Protein 4H0P (pdb70)

B-factor: mean 27.11, std 13.25, range [6.67, 84.44]

Organism: Cryptococcus neoformans (strain H99 / ATCC 208821 / CBS 10515 / FGSC 9487) (NCBI:txid235443)

InterPro domains:
  IPR000890 Aliphatic acid kinase, short-chain [PF00871] (8-421)
  IPR000890 Aliphatic acid kinase, short-chain [PR00471] (8-19)
  IPR000890 Aliphatic acid kinase, short-chain [PR00471] (186-199)
  IPR000890 Aliphatic acid kinase, short-chain [PR00471] (216-237)
  IPR000890 Aliphatic acid kinase, short-chain [PR00471] (409-421)
  IPR000890 Aliphatic acid kinase, short-chain [PTHR21060] (6-427)
  IPR004372 Acetate/propionate kinase [MF_00020] (1-430)
  IPR004372 Acetate/propionate kinase [PIRSF000722] (7-425)
  IPR004372 Acetate/propionate kinase [TIGR00016] (6-421)
  IPR023865 Aliphatic acid kinase, short-chain, conserved site [PS01075] (8-19)
  IPR043129 ATPase, nucleotide binding domain [SSF53067] (7-208)
  IPR043129 ATPase, nucleotide binding domain [SSF53067] (170-424)

Radius of gyration: 29.49 Å; Cα contacts (8 Å, |Δi|>4): 1928; chains: 2; bounding box: 57×100×60 Å

Nearest PDB structures (foldseek):
  4h0p-assembly1_B  TM=9.689E-01  e=1.196E-86  Cryptococcus neoformans
  6ioy-assembly1_A  TM=8.327E-01  e=3.813E-40  Porphyromonas gingivalis ATCC 33277
  3slc-assembly2_D  TM=8.704E-01  e=3.019E-38  Salmonella enterica subsp. enterica serovar Typhimurium
  7fj8-assembly1_B  TM=8.764E-01  e=8.409E-36  Klebsiella pneumoniae
  3slc-assembly2_C  TM=8.481E-01  e=1.832E-35  Salmonella enterica subsp. enterica serovar Typhimurium

Foldseek 3Di:
DAWEKEWEDDQFKIWIWIADPPVRHTFWIWMWGQQCFPPAFTKIWIGGPDPRWDIDMDTHGHNNPDDLLCVLVVNVCCDPVVDDDDLQRYQEYEFEQADQALDLFKAKDAPPDVPSLVSLVLRCQQDVVRGVSSSSNVVSSCVNRVRHIYIYGYQLNLQSPADCVAWDDPDDDDPDDGPHDFTFRAGNNLQLLQQLCQLCVVVVHDSQLAFEKEWAAAQQTKIFGAHSNGTHHMQGGSHSQAAAFGLQAAHDDPPCVLCVVDPQQQAFPPPDDDTDGVVVCNRRHHHGLCVQQVGRDLVVLVVLCPVVVDPPVNNVSSVVNLVSRLVSVLVVVVVNCCVRCVPDPLQSHPAYEFEHPCSQPVLVSVVVSQVVCVVVQWAFQNDQSPDPPDDQWGWGTDPRGSGTYIYHYGDSNSSSSVSVCVVVCVPDDDD/DAKEKEWEDDQAKIWIWIADPPVRHTFKIWMWGQLQPDPAFTKTWIGTDPPFADTDIDTDGHNNPDDLLVRLLVVVVVQCPTPRDHLQRHAEYEYEFEDLALDLFWAKDAPPDCVRVVSLVLRCQVPVVRGVSRVSSVVSSCVSRNRHIYIYGYQQNLQNPADCVAWDDPDDDDPDDGPHDFTFRAGPNLQLLQQLVQLCVVVVHDSQLAFEWEWADDQQTKIFTAHSNGTHHIQGHSHSLAAFFGLAAAHDDPPCVVCVVDPQQQAFPPDDPGGDGVVCCNRRHHHACCPQQVGRDLVVLVVLCPVVVDPPVNNVSSVVSLVSRLVRSLVVVVVNVCVRVVPDPLQSHPAYEFEHPCSLPVLVSVVVSQVVCVVVQWAFDSCQSPDPVDDQKGWGTDPRGSGTYIYGYGDSSVSSVVSVCVVVVTDDDD

Secondary structure (DSSP, 8-state):
-EEEEEEEE-SS-EEEEEEEETTTEEEEEEEEE--S-SSSEEEEEEEE-SSS---EEEEEEEGGGS-GGGHHHHHHHHHHTTSS--GGGEEEEEEEES--TT-SS-EEE-TT-HHHHHHHHHHHHHSHHHHHHHHHHHHHHHHH-TT-EEEEEETTGGGTT--HHHHB---PPPSS--SS-SB-----HHHHHHHHHHHHHHTTS-GGG--EEEEE-SSS-EEEEEETTEEEEES--SSTTSSS--SS---S--TTHHHHHSTTTTSB---SSS--BHHHHHHHHSSHHHHHHS-S-HHHHHHTTSTTSS-HHHHHHHHHHHHHHHHHHHHHHHHHHHHHHTTS-GGGS-EEEEEHHHHHH-HHHHHHHHHHTGGGT--B-HHHHHS----SEEE-B-TT-SS-EEEE---HHHHHHHHHHHHTTTT----/--EEEEEEE-SS-EEEEEEETTTTEEEEEEEEE-TT-SSSEEEEEEEEPTTS---EEEEEEEGGGS-GGGHHHHHHHHHHTSTT--GGGEEEEEEEES--TT-SS-EEE-TT-HHHHHHHHHHHHHSHHHHHHHHHHHHHHHHH-TT-EEEEEETTGGGGG--HHHHB---PPPSS--SS-SB-----HHHHHHHHHHHHHHHTS-GGG--EEEEE-SSS-EEEEEETTEEEEES--SSTTSSS--SS---S--TTHHHHHSTTTTSB---TTS--BHHHHHHHHSSHHHHHHS-S-HHHHHHTTSGGGS-HHHHHHHHHHHHHHHHHHHHHHHHHHHHHHTTS-GGGS-EEEEEHHHHHH-HHHHHHHHHHTGGGT--B-HHHHH-----SEEE-B-TT-SS-EEEE---HHHHHHHHHHHHHT-----

Solvent-accessible surface area: 35001 Å² total; per-residue (Å²): 100,75,17,0,0,0,1,18,20,30,60,69,29,1,90,2,31,0,13,21,13,95,72,29,83,41,11,0,50,4,17,1,41,40,14,83,20,80,102,96,94,0,85,0,79,4,67,17,67,167,65,66,24,179,86,31,119,59,113,17,68,92,3,69,145,29,177,30,41,48,2,1,37,42,1,0,62,5,0,28,121,55,32,101,2,132,58,117,33,5,95,25,0,0,3,42,1,28,0,0,1,83,43,92,150,13,34,114,0,42,117,53,112,110,145,6,47,125,32,0,48,97,3,13,133,14,5,17,25,36,0,29,73,5,5,41,1,0,87,9,0,14,116,26,2,47,145,4,23,0,1,0,3,0,0,2,26,31,1,65,76,6,39,61,59,12,54,16,18,4,19,27,117,46,76,68,166,49,64,10,69,22,12,27,4,0,2,18,2,3,0,0,13,6,0,5,35,31,0,2,110,84,48,182,61,68,40,81,95,0,15,0,0,0,0,15,1,10,87,11,0,0,0,0,0,0,43,75,6,107,0,44,2,0,2,1,0,0,6,6,0,13,5,0,3,0,1,36,43,5,0,41,2,0,1,0,0,0,32,41,6,10,121,90,0,26,51,72,21,140,72,74,98,38,96,7,9,73,0,28,26,21,0,10,75,49,0,0,1,84,32,20,12,59,28,68,88,5,39,78,1,41,102,10,49,63,86,90,124,32,59,147,122,55,21,102,75,2,96,54,0,16,30,2,0,20,14,42,0,30,22,29,0,3,13,0,0,6,35,0,7,35,109,26,78,22,133,58,5,5,0,0,0,0,0,6,38,21,0,64,161,2,22,78,0,9,83,30,0,0,96,75,3,62,72,16,13,7,71,8,38,57,129,20,2,97,48,152,67,64,54,52,20,31,54,0,7,107,190,51,15,126,0,70,0,10,13,0,90,37,63,20,18,16,42,0,3,119,44,0,66,117,48,31,25,63,102,115,166,162,236,97,79,20,0,2,0,5,10,5,14,52,42,26,0,72,4,35,0,16,18,16,59,58,49,93,46,7,0,50,4,27,0,44,49,9,63,24,74,115,95,106,0,75,0,77,0,45,19,73,175,58,64,32,177,72,40,96,68,104,24,73,63,8,73,144,33,174,46,26,32,0,5,56,45,4,5,69,22,0,36,105,14,126,87,3,126,85,117,33,3,72,47,1,0,2,29,1,9,1,0,0,84,52,98,133,8,18,116,0,39,117,73,108,130,157,6,51,90,47,1,60,88,5,13,129,18,2,18,17,11,0,38,46,3,4,53,4,0,90,21,0,17,120,29,6,62,169,5,24,0,0,0,2,0,1,2,27,33,1,74,78,5,36,62,61,7,50,18,16,4,17,26,111,48,72,70,175,52,73,11,65,23,12,26,6,0,1,17,1,3,0,0,9,7,0,5,42,21,0,3,102,87,56,183,70,80,45,70,90,0,15,0,0,0,0,15,0,10,62,12,0,0,0,0,0,0,43,71,7,94,0,44,1,0,2,0,0,0,1,7,0,15,5,0,6,0,6,38,45,5,0,42,2,0,1,2,0,0,27,39,5,11,109,94,0,31,56,72,21,120,105,73,123,57,117,5,15,61,0,20,34,20,0,10,78,50,0,0,1,96,33,23,12,59,32,56,66,6,42,93,1,31,99,28,53,66,82,95,129,35,62,148,113,61,22,96,77,3,99,52,0,16,29,3,0,21,16,44,0,14,18,31,0,0,18,2,0,14,48,1,6,31,121,27,83,27,133,54,9,11,0,0,0,0,0,7,43,24,0,60,171,3,12,76,1,4,95,30,0,2,155,74,0,60,70,20,26,9,89,26,34,90,152,28,3,89,33,146,111,55,49,51,21,42,55,0,10,86,177,54,11,129,0,97,0,9,8,0,81,34,54,25,16,20,47,0,4,93,35,0,81,127,43,34,58,27,101,104,157,235

CATH classification: 3.30.420.40 (+1 more: 3.30.420.40)

Sequence (861 aa):
AEYLLAINCGSSSIKGKLFAIPSFELLANLAVTNISSSDERVKIKTTWEEGKGKDSEEEADYGDKIRYASLVPILLDHLTNSTHVKKEEIKYVCHRVVHGGMHDKGIRVVKGHEEGLMEMDKLSEFAPLHNHRAVLAVKSCIDALPHHTSLLLFDTIFHRTIAPEVYTYALPPPDTELTMPLRKYGFHGLSYASIVQSLAEHLKKPSDQINVVVAHLGSGSSSCCIKNGKSIDTSMGLTPLEGLLGGTRSGTIDPTAIFHHTEDAASDANVGDFTVSKAEIILNKNSGFKALAGTTNFGHIIQNLDPSKCSEEDHEKAKLTYAVFLDRLLNFVAQYLFKLLSEVPIESIDGLVFSGGIGEKGAELRRDVLKKLAWLGAEVDEEANNSNSGGAVKCITKEGSKLKGWVVETDEEGWMARMAKEEFGFLEHHHAEYLLAINCGSSSIKGKLFAIPSFELLANLAVTNISSSDERVKIKTTWEEGKGKDSEEEADYGDKIRYASLVPILLDHLTNSTHVKKEEIKYVCHRVVHGGMHDKGIRVVKGHEEGLMEMDKLSEFAPLHNHRAVLAVKSCIDALPHHTSLLLFDTIFHRTIAPEVYTYALPPPDTELTMPLRKYGFHGLSYASIVQSLAEHLKKPSDQINVVVAHLGSGSSSCCIKNGKSIDTSMGLTPLEGLLGGTRSGTIDPTAIFHHTEDAASDANVGDFTVSKAEIILNKNSGFKALAGTTNFGHIIQNLDPSKCSEEDHEKAKLTYAVFLDRLLNFVAQYLFKLLSEVPIESIDGLVFSGGIGEKGAELRRDVLKKLAWLGAEVDEEANNSNSGGAVKCITKEGSKLKGWVVETDEEGWMARMAKEEFGFLEHH

Structure (mmCIF, N/CA/C/O backbone):
data_4H0P
#
_entry.id   4H0P
#
_cell.length_a   51.370
_cell.length_b   107.613
_cell.length_c   79.108
_cell.angle_alpha   90.00
_cell.angle_beta   99.83
_cell.angle_gamma   90.00
#
_symmetry.space_group_name_H-M   'P 1 21 1'
#
loop_
_entity.id
_entity.type
_entity.pdbx_description
1 polymer 'acetate kinase'
2 water water
#
loop_
_atom_site.group_PDB
_atom_site.id
_atom_site.type_symbol
_atom_site.label_atom_id
_atom_site.label_alt_id
_atom_site.label_comp_id
_atom_site.label_asym_id
_atom_site.label_entity_id
_atom_site.label_seq_id
_atom_site.pdbx_PDB_ins_code
_atom_site.Cartn_x
_atom_site.Cartn_y
_atom_site.Cartn_z
_atom_site.occupancy
_atom_site.B_iso_or_equiv
_atom_site.auth_seq_id
_atom_site.auth_comp_id
_atom_site.auth_asym_id
_atom_site.auth_atom_id
_atom_site.pdbx_PDB_model_num
ATOM 1 N N . ALA A 1 5 ? 5.271 -21.996 22.082 1.00 47.52 5 ALA A N 1
ATOM 2 C CA . ALA A 1 5 ? 5.901 -20.843 22.734 1.00 48.39 5 ALA A CA 1
ATOM 3 C C . ALA A 1 5 ? 6.132 -19.704 21.747 1.00 43.38 5 ALA A C 1
ATOM 4 O O . ALA A 1 5 ? 6.765 -19.902 20.710 1.00 37.99 5 ALA A O 1
ATOM 6 N N . GLU A 1 6 ? 5.634 -18.514 22.085 1.00 43.86 6 GLU A N 1
ATOM 7 C CA . GLU A 1 6 ? 5.761 -17.340 21.219 1.00 31.83 6 GLU A CA 1
ATOM 8 C C . GLU A 1 6 ? 6.163 -16.095 22.018 1.00 29.03 6 GLU A C 1
ATOM 9 O O . GLU A 1 6 ? 5.692 -15.892 23.139 1.00 27.61 6 GLU A O 1
ATOM 15 N N . TYR A 1 7 ? 7.007 -15.249 21.432 1.00 28.92 7 TYR A N 1
ATOM 16 C CA . TYR A 1 7 ? 7.415 -14.029 22.127 1.00 24.31 7 TYR A CA 1
ATOM 17 C C . TYR A 1 7 ? 7.271 -12.772 21.271 1.00 26.21 7 TYR A C 1
ATOM 18 O O . TYR A 1 7 ? 7.262 -12.832 20.035 1.00 21.95 7 TYR A O 1
ATOM 27 N N . LEU A 1 8 ? 7.174 -11.640 21.962 1.00 21.58 8 LEU A N 1
ATOM 28 C CA . LEU A 1 8 ? 7.292 -10.325 21.339 1.00 23.86 8 LEU A CA 1
ATOM 29 C C . LEU A 1 8 ? 8.502 -9.638 21.950 1.00 16.90 8 LEU A C 1
ATOM 30 O O . LEU A 1 8 ? 8.631 -9.579 23.170 1.00 23.16 8 LEU A O 1
ATOM 35 N N . LEU A 1 9 ? 9.392 -9.140 21.099 1.00 14.16 9 LEU A N 1
ATOM 36 C CA . LEU A 1 9 ? 10.525 -8.356 21.559 1.00 20.23 9 LEU A CA 1
ATOM 37 C C . LEU A 1 9 ? 10.245 -6.885 21.259 1.00 21.55 9 LEU A C 1
ATOM 38 O O . LEU A 1 9 ? 9.908 -6.523 20.132 1.00 19.88 9 LEU A O 1
ATOM 43 N N . ALA A 1 10 ? 10.379 -6.027 22.255 1.00 19.86 10 ALA A N 1
ATOM 44 C CA . ALA A 1 10 ? 10.192 -4.588 22.014 1.00 17.57 10 ALA A CA 1
ATOM 45 C C . ALA A 1 10 ? 11.537 -3.920 22.257 1.00 25.94 10 ALA A C 1
ATOM 46 O O . ALA A 1 10 ? 12.070 -4.003 23.361 1.00 25.51 10 ALA A O 1
ATOM 48 N N . ILE A 1 11 ? 12.101 -3.278 21.239 1.00 18.77 11 ILE A N 1
ATOM 49 C CA . ILE A 1 11 ? 13.399 -2.646 21.416 1.00 21.66 11 ILE A CA 1
ATOM 50 C C . ILE A 1 11 ? 13.399 -1.147 21.156 1.00 20.27 11 ILE A C 1
ATOM 51 O O . ILE A 1 11 ? 12.581 -0.606 20.408 1.00 16.79 11 ILE A O 1
ATOM 56 N N . ASN A 1 12 ? 14.367 -0.497 21.777 1.00 19.73 12 ASN A N 1
ATOM 57 C CA . ASN A 1 12 ? 14.508 0.938 21.746 1.00 17.67 12 ASN A CA 1
ATOM 58 C C . ASN A 1 12 ? 15.986 1.224 21.490 1.00 18.45 12 ASN A C 1
ATOM 59 O O . ASN A 1 12 ? 16.801 1.185 22.413 1.00 23.43 12 ASN A O 1
ATOM 64 N N . CYS A 1 13 ? 16.335 1.503 20.242 1.00 18.16 13 CYS A N 1
ATOM 65 C CA . CYS A 1 13 ? 17.729 1.701 19.853 1.00 15.48 13 CYS A CA 1
ATOM 66 C C . CYS A 1 13 ? 18.205 3.148 19.989 1.00 30.01 13 CYS A C 1
ATOM 67 O O . CYS A 1 13 ? 17.805 4.016 19.206 1.00 28.03 13 CYS A O 1
ATOM 70 N N . GLY A 1 14 ? 19.071 3.399 20.971 1.00 24.00 14 GLY A N 1
ATOM 71 C CA . GLY A 1 14 ? 19.713 4.703 21.099 1.00 20.53 14 GLY A CA 1
ATOM 72 C C . GLY A 1 14 ? 21.161 4.694 20.623 1.00 32.17 14 GLY A C 1
ATOM 73 O O . GLY A 1 14 ? 21.701 3.653 20.214 1.00 31.08 14 GLY A O 1
ATOM 74 N N . SER A 1 15 ? 21.804 5.858 20.686 1.00 34.99 15 SER A N 1
ATOM 75 C CA . SER A 1 15 ? 23.196 5.975 20.270 1.00 33.29 15 SER A CA 1
ATOM 76 C C . SER A 1 15 ? 24.147 5.296 21.257 1.00 33.47 15 SER A C 1
ATOM 77 O O . SER A 1 15 ? 25.151 4.712 20.851 1.00 38.29 15 SER A O 1
ATOM 80 N N . SER A 1 16 ? 23.830 5.346 22.547 1.00 32.31 16 SER A N 1
ATOM 81 C CA . SER A 1 16 ? 24.730 4.765 23.546 1.00 37.07 16 SER A CA 1
ATOM 82 C C . SER A 1 16 ? 24.228 3.440 24.143 1.00 41.78 16 SER A C 1
ATOM 83 O O . SER A 1 16 ? 25.007 2.678 24.736 1.00 33.86 16 SER A O 1
ATOM 86 N N . SER A 1 17 ? 22.941 3.142 23.975 1.00 27.18 17 SER A N 1
ATOM 87 C CA . SER A 1 17 ? 22.432 1.866 24.457 1.00 31.42 17 SER A CA 1
ATOM 88 C C . SER A 1 17 ? 21.245 1.360 23.645 1.00 27.85 17 SER A C 1
ATOM 89 O O . SER A 1 17 ? 20.609 2.124 22.917 1.00 26.24 17 SER A O 1
ATOM 92 N N . ILE A 1 18 ? 20.967 0.065 23.760 1.00 28.09 18 ILE A N 1
ATOM 93 C CA . ILE A 1 18 ? 19.692 -0.484 23.309 1.00 24.30 18 ILE A CA 1
ATOM 94 C C . ILE A 1 18 ? 18.980 -1.054 24.513 1.00 26.15 18 ILE A C 1
ATOM 95 O O . ILE A 1 18 ? 19.565 -1.826 25.267 1.00 30.42 18 ILE A O 1
ATOM 100 N N . LYS A 1 19 ? 17.720 -0.688 24.708 1.00 22.00 19 LYS A N 1
ATOM 101 C CA . LYS A 1 19 ? 16.965 -1.253 25.814 1.00 24.77 19 LYS A CA 1
ATOM 102 C C . LYS A 1 19 ? 15.825 -2.030 25.208 1.00 26.46 19 LYS A C 1
ATOM 103 O O . LYS A 1 19 ? 15.274 -1.637 24.178 1.00 27.81 19 LYS A O 1
ATOM 109 N N . GLY A 1 20 ? 15.479 -3.151 25.815 1.00 22.80 20 GLY A N 1
ATOM 110 C CA . GLY A 1 20 ? 14.415 -3.968 25.262 1.00 26.40 20 GLY A CA 1
ATOM 111 C C . GLY A 1 20 ? 13.655 -4.717 26.329 1.00 27.01 20 GLY A C 1
ATOM 112 O O . GLY A 1 20 ? 14.097 -4.794 27.477 1.00 24.14 20 GLY A O 1
ATOM 113 N N . LYS A 1 21 ? 12.492 -5.247 25.961 1.00 25.31 21 LYS A N 1
ATOM 114 C CA . LYS A 1 21 ? 11.733 -6.105 26.854 1.00 18.41 21 LYS A CA 1
ATOM 115 C C . LYS A 1 21 ? 11.243 -7.277 26.038 1.00 29.13 21 LYS A C 1
ATOM 116 O O . LYS A 1 21 ? 10.957 -7.126 24.840 1.00 25.93 21 LYS A O 1
ATOM 122 N N . LEU A 1 22 ? 11.163 -8.442 26.683 1.00 23.59 22 LEU A N 1
ATOM 123 C CA . LEU A 1 22 ? 10.697 -9.668 26.040 1.00 17.67 22 LEU A CA 1
ATOM 124 C C . LEU A 1 22 ? 9.360 -9.974 26.644 1.00 21.21 22 LEU A C 1
ATOM 125 O O . LEU A 1 22 ? 9.229 -9.994 27.861 1.00 26.85 22 LEU A O 1
ATOM 130 N N . PHE A 1 23 ? 8.364 -10.212 25.803 1.00 19.72 23 PHE A N 1
ATOM 131 C CA . PHE A 1 23 ? 7.020 -10.481 26.289 1.00 23.83 23 PHE A CA 1
ATOM 132 C C . PHE A 1 23 ? 6.579 -11.843 25.800 1.00 26.80 23 PHE A C 1
ATOM 133 O O . PHE A 1 23 ? 7.001 -12.287 24.731 1.00 30.76 23 PHE A O 1
ATOM 141 N N . ALA A 1 24 ? 5.730 -12.498 26.584 1.00 28.93 24 ALA A N 1
ATOM 142 C CA . ALA A 1 24 ? 5.118 -13.763 26.193 1.00 29.29 24 ALA A CA 1
ATOM 143 C C . ALA A 1 24 ? 3.867 -13.534 25.344 1.00 31.63 24 ALA A C 1
ATOM 144 O O . ALA A 1 24 ? 3.018 -12.719 25.693 1.00 34.86 24 ALA A O 1
ATOM 146 N N . ILE A 1 25 ? 3.739 -14.267 24.241 1.00 28.40 25 ILE A N 1
ATOM 147 C CA . ILE A 1 25 ? 2.553 -14.160 23.382 1.00 35.04 25 ILE A CA 1
ATOM 148 C C . ILE A 1 25 ? 1.773 -15.465 23.499 1.00 37.94 25 ILE A C 1
ATOM 149 O O . ILE A 1 25 ? 2.384 -16.524 23.527 1.00 44.17 25 ILE A O 1
ATOM 154 N N . PRO A 1 26 ? 0.427 -15.411 23.546 1.00 43.21 26 PRO A N 1
ATOM 155 C CA . PRO A 1 26 ? -0.496 -14.268 23.477 1.00 36.21 26 PRO A CA 1
ATOM 156 C C . PRO A 1 26 ? -0.814 -13.618 24.811 1.00 39.19 26 PRO A C 1
ATOM 157 O O . PRO A 1 26 ? -1.750 -12.830 24.867 1.00 38.76 26 PRO A O 1
ATOM 161 N N . SER A 1 27 ? -0.063 -13.934 25.860 1.00 37.16 27 SER A N 1
ATOM 162 C CA . SER A 1 27 ? -0.312 -13.349 27.179 1.00 35.75 27 SER A CA 1
ATOM 163 C C . SER A 1 27 ? 0.028 -11.855 27.291 1.00 44.83 27 SER A C 1
ATOM 164 O O . SER A 1 27 ? -0.639 -11.104 28.013 1.00 40.77 27 SER A O 1
ATOM 167 N N . PHE A 1 28 ? 1.086 -11.445 26.591 1.00 38.19 28 PHE A N 1
ATOM 168 C CA . PHE A 1 28 ? 1.710 -10.128 26.775 1.00 40.09 28 PHE A CA 1
ATOM 169 C C . PHE A 1 28 ? 2.223 -9.934 28.203 1.00 34.31 28 PHE A C 1
ATOM 170 O O . PHE A 1 28 ? 2.257 -8.828 28.733 1.00 32.07 28 PHE A O 1
ATOM 178 N N . GLU A 1 29 ? 2.634 -11.042 28.813 1.00 38.88 29 GLU A N 1
ATOM 179 C CA . GLU A 1 29 ? 3.266 -10.984 30.117 1.00 39.56 29 GLU A CA 1
ATOM 180 C C . GLU A 1 29 ? 4.753 -10.706 29.962 1.00 33.13 29 GLU A C 1
ATOM 181 O O . GLU A 1 29 ? 5.462 -11.399 29.214 1.00 33.63 29 GLU A O 1
ATOM 187 N N . LEU A 1 30 ? 5.220 -9.683 30.672 1.00 32.05 30 LEU A N 1
ATOM 188 C CA . LEU A 1 30 ? 6.623 -9.296 30.617 1.00 34.57 30 LEU A CA 1
ATOM 189 C C . LEU A 1 30 ? 7.484 -10.404 31.188 1.00 31.68 30 LEU A C 1
ATOM 190 O O . LEU A 1 30 ? 7.214 -10.911 32.279 1.00 37.36 30 LEU A O 1
ATOM 195 N N . LEU A 1 31 ? 8.519 -10.780 30.444 1.00 28.26 31 LEU A N 1
ATOM 196 C CA . LEU A 1 31 ? 9.401 -11.866 30.840 1.00 33.86 31 LEU A CA 1
ATOM 197 C C . LEU A 1 31 ? 10.759 -11.339 31.252 1.00 34.45 31 LEU A C 1
ATOM 198 O O . LEU A 1 31 ? 11.291 -11.726 32.293 1.00 32.39 31 LEU A O 1
ATOM 203 N N . ALA A 1 32 ? 11.332 -10.467 30.425 1.00 24.15 32 ALA A N 1
ATOM 204 C CA . ALA A 1 32 ? 12.713 -10.051 30.625 1.00 24.27 32 ALA A CA 1
ATOM 205 C C . ALA A 1 32 ? 12.957 -8.605 30.262 1.00 28.84 32 ALA A C 1
ATOM 206 O O . ALA A 1 32 ? 12.261 -8.045 29.412 1.00 28.86 32 ALA A O 1
ATOM 208 N N . ASN A 1 33 ? 13.953 -8.011 30.912 1.00 25.52 33 ASN A N 1
ATOM 209 C CA . ASN A 1 33 ? 14.534 -6.761 30.457 1.00 29.89 33 ASN A CA 1
ATOM 210 C C . ASN A 1 33 ? 15.881 -7.050 29.849 1.00 28.16 33 ASN A C 1
ATOM 211 O O . ASN A 1 33 ? 16.649 -7.860 30.372 1.00 28.96 33 ASN A O 1
ATOM 216 N N . LEU A 1 34 ? 16.157 -6.390 28.731 1.00 22.83 34 LEU A N 1
ATOM 217 C CA . LEU A 1 34 ? 17.408 -6.547 28.022 1.00 22.30 34 LEU A CA 1
ATOM 218 C C . LEU A 1 34 ? 18.082 -5.192 27.898 1.00 28.76 34 LEU A C 1
ATOM 219 O O . LEU A 1 34 ? 17.419 -4.164 27.759 1.00 26.51 34 LEU A O 1
ATOM 224 N N . ALA A 1 35 ? 19.404 -5.187 27.951 1.00 25.81 35 ALA A N 1
ATOM 225 C CA . ALA A 1 35 ? 20.146 -3.949 27.777 1.00 28.59 35 ALA A CA 1
ATOM 226 C C . ALA A 1 35 ? 21.437 -4.260 27.060 1.00 30.39 35 ALA A C 1
ATOM 227 O O . ALA A 1 35 ? 22.120 -5.242 27.365 1.00 27.36 35 ALA A O 1
ATOM 229 N N . VAL A 1 36 ? 21.750 -3.436 26.074 1.00 29.87 36 VAL A N 1
ATOM 230 C CA . VAL A 1 36 ? 23.047 -3.471 25.435 1.00 27.00 36 VAL A CA 1
ATOM 231 C C . VAL A 1 36 ? 23.654 -2.112 25.734 1.00 34.50 36 VAL A C 1
ATOM 232 O O . VAL A 1 36 ? 23.078 -1.088 25.368 1.00 30.31 36 VAL A O 1
ATOM 236 N N . THR A 1 37 ? 24.792 -2.081 26.421 1.00 31.86 37 THR A N 1
ATOM 237 C CA . THR A 1 37 ? 25.360 -0.791 26.826 1.00 35.44 37 THR A CA 1
ATOM 238 C C . THR A 1 37 ? 26.764 -0.577 26.283 1.00 32.84 37 THR A C 1
ATOM 239 O O . THR A 1 37 ? 27.350 -1.505 25.716 1.00 33.65 37 THR A O 1
ATOM 243 N N . ASN A 1 38 ? 27.286 0.643 26.443 1.00 31.39 38 ASN A N 1
ATOM 244 C CA . ASN A 1 38 ? 28.613 1.011 25.938 1.00 38.68 38 ASN A CA 1
ATOM 245 C C . ASN A 1 38 ? 28.762 0.913 24.418 1.00 41.84 38 ASN A C 1
ATOM 246 O O . ASN A 1 38 ? 29.832 0.560 23.918 1.00 41.00 38 ASN A O 1
ATOM 251 N N . ILE A 1 39 ? 27.694 1.235 23.690 1.00 40.01 39 ILE A N 1
ATOM 252 C CA . ILE A 1 39 ? 27.686 1.132 22.230 1.00 37.47 39 ILE A CA 1
ATOM 253 C C . ILE A 1 39 ? 28.726 2.012 21.519 1.00 42.32 39 ILE A C 1
ATOM 254 O O . ILE A 1 39 ? 29.395 1.576 20.576 1.00 46.40 39 ILE A O 1
ATOM 259 N N . SER A 1 40 ? 28.852 3.255 21.954 1.00 37.69 40 SER A N 1
ATOM 260 C CA . SER A 1 40 ? 29.806 4.168 21.322 1.00 53.05 40 SER A CA 1
ATOM 261 C C . SER A 1 40 ? 31.271 3.793 21.575 1.00 58.99 40 SER A C 1
ATOM 262 O O . SER A 1 40 ? 32.133 3.926 20.694 1.00 52.26 40 SER A O 1
ATOM 265 N N . SER A 1 41 ? 31.532 3.302 22.781 1.00 50.40 41 SER A N 1
ATOM 266 C CA . SER A 1 41 ? 32.857 3.399 23.390 1.00 52.61 41 SER A CA 1
ATOM 267 C C . SER A 1 41 ? 34.024 2.729 22.664 1.00 52.32 41 SER A C 1
ATOM 268 O O . SER A 1 41 ? 33.883 1.672 22.061 1.00 54.62 41 SER A O 1
ATOM 271 N N . SER A 1 42 ? 35.179 3.381 22.734 1.00 57.06 42 SER A N 1
ATOM 272 C CA . SER A 1 42 ? 36.424 2.851 22.193 1.00 59.37 42 SER A CA 1
ATOM 273 C C . SER A 1 42 ? 37.215 2.164 23.310 1.00 60.81 42 SER A C 1
ATOM 274 O O . SER A 1 42 ? 38.148 1.395 23.058 1.00 60.56 42 SER A O 1
ATOM 277 N N . ASP A 1 43 ? 36.821 2.446 24.548 1.00 59.85 43 ASP A N 1
ATOM 278 C CA . ASP A 1 43 ? 37.563 2.016 25.724 1.00 53.23 43 ASP A CA 1
ATOM 279 C C . ASP A 1 43 ? 36.854 0.901 26.495 1.00 58.27 43 ASP A C 1
ATOM 280 O O . ASP A 1 43 ? 37.489 -0.053 26.943 1.00 64.47 43 ASP A O 1
ATOM 285 N N . GLU A 1 44 ? 35.541 1.027 26.665 1.00 56.20 44 GLU A N 1
ATOM 286 C CA . GLU A 1 44 ? 34.778 -0.000 27.368 1.00 52.26 44 GLU A CA 1
ATOM 287 C C . GLU A 1 44 ? 34.161 -0.978 26.382 1.00 53.58 44 GLU A C 1
ATOM 288 O O . GLU A 1 44 ? 33.923 -0.644 25.217 1.00 56.38 44 GLU A O 1
ATOM 294 N N . ARG A 1 45 ? 33.926 -2.195 26.852 1.00 51.61 45 ARG A N 1
ATOM 295 C CA . ARG A 1 45 ? 33.442 -3.260 25.991 1.00 47.78 45 ARG A CA 1
ATOM 296 C C . ARG A 1 45 ? 31.924 -3.315 26.037 1.00 44.00 45 ARG A C 1
ATOM 297 O O . ARG A 1 45 ? 31.326 -3.154 27.103 1.00 29.40 45 ARG A O 1
ATOM 305 N N . VAL A 1 46 ? 31.307 -3.532 24.878 1.00 45.51 46 VAL A N 1
ATOM 306 C CA . VAL A 1 46 ? 29.851 -3.642 24.797 1.00 37.04 46 VAL A CA 1
ATOM 307 C C . VAL A 1 46 ? 29.326 -4.734 25.723 1.00 35.94 46 VAL A C 1
ATOM 308 O O . VAL A 1 46 ? 29.740 -5.892 25.639 1.00 43.61 46 VAL A O 1
ATOM 312 N N . LYS A 1 47 ? 28.430 -4.345 26.623 1.00 28.03 47 LYS A N 1
ATOM 313 C CA . LYS A 1 47 ? 27.844 -5.269 27.576 1.00 33.08 47 LYS A CA 1
ATOM 314 C C . LYS A 1 47 ? 26.412 -5.629 27.185 1.00 37.24 47 LYS A C 1
ATOM 315 O O . LYS A 1 47 ? 25.634 -4.777 26.748 1.00 28.10 47 LYS A O 1
ATOM 321 N N . ILE A 1 48 ? 26.063 -6.897 27.352 1.00 35.45 48 ILE A N 1
ATOM 322 C CA . ILE A 1 48 ? 24.722 -7.352 27.036 1.00 30.72 48 ILE A CA 1
ATOM 323 C C . ILE A 1 48 ? 24.176 -8.120 28.213 1.00 36.87 48 ILE A C 1
ATOM 324 O O . ILE A 1 48 ? 24.753 -9.130 28.622 1.00 38.00 48 ILE A O 1
ATOM 329 N N . LYS A 1 49 ? 23.054 -7.651 28.746 1.00 29.81 49 LYS A N 1
ATOM 330 C CA . LYS A 1 49 ? 22.535 -8.162 29.996 1.00 30.89 49 LYS A CA 1
ATOM 331 C C . LYS A 1 49 ? 21.048 -8.426 29.884 1.00 39.37 49 LYS A C 1
ATOM 332 O O . LYS A 1 49 ? 20.305 -7.640 29.294 1.00 37.56 49 LYS A O 1
ATOM 338 N N . THR A 1 50 ? 20.631 -9.557 30.437 1.00 30.25 50 THR A N 1
ATOM 339 C CA . THR A 1 50 ? 19.235 -9.933 30.489 1.00 32.66 50 THR A CA 1
ATOM 340 C C . THR A 1 50 ? 18.851 -9.971 31.957 1.00 39.93 50 THR A C 1
ATOM 341 O O . THR A 1 50 ? 19.639 -10.389 32.800 1.00 40.10 50 THR A O 1
ATOM 345 N N . THR A 1 51 ? 17.633 -9.532 32.258 1.00 36.78 51 THR A N 1
ATOM 346 C CA . THR A 1 51 ? 17.142 -9.516 33.631 1.00 36.58 51 THR A CA 1
ATOM 347 C C . THR A 1 51 ? 15.692 -9.984 33.702 1.00 38.40 51 THR A C 1
ATOM 348 O O . THR A 1 51 ? 14.765 -9.191 33.537 1.00 32.93 51 THR A O 1
ATOM 352 N N . TRP A 1 52 ? 15.505 -11.276 33.949 1.00 30.78 52 TRP A N 1
ATOM 353 C CA . TRP A 1 52 ? 14.168 -11.852 34.043 1.00 26.85 52 TRP A CA 1
ATOM 354 C C . TRP A 1 52 ? 13.458 -11.395 35.312 1.00 41.61 52 TRP A C 1
ATOM 355 O O . TRP A 1 52 ? 14.037 -10.693 36.141 1.00 40.32 52 TRP A O 1
ATOM 366 N N . GLU A 1 53 ? 12.200 -11.799 35.459 1.00 39.71 53 GLU A N 1
ATOM 367 C CA . GLU A 1 53 ? 11.408 -11.431 36.626 1.00 46.93 53 GLU A CA 1
ATOM 368 C C . GLU A 1 53 ? 10.984 -12.664 37.416 1.00 50.10 53 GLU A C 1
ATOM 369 O O . GLU A 1 53 ? 10.619 -13.688 36.839 1.00 41.69 53 GLU A O 1
ATOM 375 N N . GLU A 1 54 ? 11.034 -12.559 38.740 1.00 57.47 54 GLU A N 1
ATOM 376 C CA . GLU A 1 54 ? 10.654 -13.664 39.612 1.00 54.77 54 GLU A CA 1
ATOM 377 C C . GLU A 1 54 ? 11.254 -14.980 39.128 1.00 57.45 54 GLU A C 1
ATOM 378 O O . GLU A 1 54 ? 12.388 -15.318 39.467 1.00 65.60 54 GLU A O 1
ATOM 384 N N . GLY A 1 55 ? 10.486 -15.719 38.335 1.00 53.74 55 GLY A N 1
ATOM 385 C CA . GLY A 1 55 ? 10.937 -16.993 37.807 1.00 53.06 55 GLY A CA 1
ATOM 386 C C . GLY A 1 55 ? 10.661 -17.164 36.326 1.00 49.41 55 GLY A C 1
ATOM 387 O O . GLY A 1 55 ? 9.842 -17.993 35.930 1.00 54.04 55 GLY A O 1
ATOM 388 N N . LYS A 1 56 ? 11.339 -16.367 35.506 1.00 53.38 56 LYS A N 1
ATOM 389 C CA . LYS A 1 56 ? 11.162 -16.427 34.060 1.00 42.83 56 LYS A CA 1
ATOM 390 C C . LYS A 1 56 ? 12.451 -16.830 33.352 1.00 45.87 56 LYS A C 1
ATOM 391 O O . LYS A 1 56 ? 12.420 -17.396 32.260 1.00 50.40 56 LYS A O 1
ATOM 397 N N . GLY A 1 57 ? 13.584 -16.533 33.982 1.00 38.84 57 GLY A N 1
ATOM 398 C CA . GLY A 1 57 ? 14.879 -16.862 33.416 1.00 36.35 57 GLY A CA 1
ATOM 399 C C . GLY A 1 57 ? 16.024 -16.507 34.345 1.00 37.13 57 GLY A C 1
ATOM 400 O O . GLY A 1 57 ? 15.883 -15.656 35.223 1.00 40.70 57 GLY A O 1
ATOM 401 N N . LYS A 1 58 ? 17.163 -17.163 34.150 1.00 40.88 58 LYS A N 1
ATOM 402 C CA . LYS A 1 58 ? 18.340 -16.917 34.973 1.00 44.29 58 LYS A CA 1
ATOM 403 C C . LYS A 1 58 ? 19.214 -15.821 34.373 1.00 47.81 58 LYS A C 1
ATOM 404 O O . LYS A 1 58 ? 19.711 -15.953 33.255 1.00 43.48 58 LYS A O 1
ATOM 410 N N . ASP A 1 59 ? 19.396 -14.739 35.123 1.00 44.98 59 ASP A N 1
ATOM 411 C CA . ASP A 1 59 ? 20.210 -13.619 34.666 1.00 43.55 59 ASP A CA 1
ATOM 412 C C . ASP A 1 59 ? 21.518 -14.104 34.050 1.00 48.56 59 ASP A C 1
ATOM 413 O O . ASP A 1 59 ? 21.986 -15.203 34.348 1.00 53.50 59 ASP A O 1
ATOM 418 N N . SER A 1 60 ? 22.104 -13.277 33.190 1.00 41.68 60 SER A N 1
ATOM 419 C CA . SER A 1 60 ? 23.358 -13.620 32.531 1.00 38.13 60 SER A CA 1
ATOM 420 C C . SER A 1 60 ? 23.904 -12.440 31.734 1.00 37.69 60 SER A C 1
ATOM 421 O O . SER A 1 60 ? 23.218 -11.891 30.872 1.00 43.16 60 SER A O 1
ATOM 424 N N . GLU A 1 61 ? 25.142 -12.056 32.027 1.00 32.68 61 GLU A N 1
ATOM 425 C CA . GLU A 1 61 ? 25.783 -10.943 31.338 1.00 35.73 61 GLU A CA 1
ATOM 426 C C . GLU A 1 61 ? 26.755 -11.442 30.273 1.00 42.67 61 GLU A C 1
ATOM 427 O O . GLU A 1 61 ? 27.348 -12.511 30.413 1.00 48.70 61 GLU A O 1
ATOM 433 N N . GLU A 1 62 ? 26.912 -10.660 29.210 1.00 37.12 62 GLU A N 1
ATOM 434 C CA . GLU A 1 62 ? 27.811 -11.022 28.121 1.00 37.92 62 GLU A CA 1
ATOM 435 C C . GLU A 1 62 ? 28.589 -9.810 27.619 1.00 39.46 62 GLU A C 1
ATOM 436 O O . GLU A 1 62 ? 28.003 -8.787 27.265 1.00 42.54 62 GLU A O 1
ATOM 442 N N . GLU A 1 63 ? 29.912 -9.932 27.592 1.00 42.23 63 GLU A N 1
ATOM 443 C CA . GLU A 1 63 ? 30.773 -8.849 27.131 1.00 45.41 63 GLU A CA 1
ATOM 444 C C . GLU A 1 63 ? 31.280 -9.111 25.717 1.00 47.51 63 GLU A C 1
ATOM 445 O O . GLU A 1 63 ? 31.931 -10.123 25.457 1.00 50.77 63 GLU A O 1
ATOM 451 N N . ALA A 1 64 ? 30.978 -8.191 24.806 1.00 40.37 64 ALA A N 1
ATOM 452 C CA . ALA A 1 64 ? 31.402 -8.318 23.423 1.00 38.95 64 ALA A CA 1
ATOM 453 C C . ALA A 1 64 ? 32.587 -7.391 23.217 1.00 45.50 64 ALA A C 1
ATOM 454 O O . ALA A 1 64 ? 33.174 -6.904 24.187 1.00 50.31 64 ALA A O 1
ATOM 456 N N . ASP A 1 65 ? 32.922 -7.127 21.959 1.00 49.60 65 ASP A N 1
ATOM 457 C CA . ASP A 1 65 ? 34.045 -6.250 21.637 1.00 52.16 65 ASP A CA 1
ATOM 458 C C . ASP A 1 65 ? 33.833 -4.825 22.174 1.00 51.12 65 ASP A C 1
ATOM 459 O O . ASP A 1 65 ? 32.736 -4.471 22.627 1.00 48.12 65 ASP A O 1
ATOM 464 N N . TYR A 1 66 ? 34.893 -4.021 22.145 1.00 50.18 66 TYR A N 1
ATOM 465 C CA . TYR A 1 66 ? 34.785 -2.606 22.469 1.00 49.54 66 TYR A CA 1
ATOM 466 C C . TYR A 1 66 ? 33.832 -1.979 21.457 1.00 46.19 66 TYR A C 1
ATOM 467 O O . TYR A 1 66 ? 33.873 -2.326 20.275 1.00 47.99 66 TYR A O 1
ATOM 476 N N . GLY A 1 67 ? 32.980 -1.064 21.922 1.00 52.34 67 GLY A N 1
ATOM 477 C CA . GLY A 1 67 ? 31.925 -0.478 21.102 1.00 42.74 67 GLY A CA 1
ATOM 478 C C . GLY A 1 67 ? 32.341 0.092 19.758 1.00 49.17 67 GLY A C 1
ATOM 479 O O . GLY A 1 67 ? 31.607 -0.030 18.770 1.00 48.14 67 GLY A O 1
ATOM 480 N N . ASP A 1 68 ? 33.523 0.700 19.705 1.00 50.65 68 ASP A N 1
ATOM 481 C CA . ASP A 1 68 ? 34.008 1.338 18.480 1.00 50.45 68 ASP A CA 1
ATOM 482 C C . ASP A 1 68 ? 34.447 0.344 17.401 1.00 49.19 68 ASP A C 1
ATOM 483 O O . ASP A 1 68 ? 34.807 0.740 16.292 1.00 50.54 68 ASP A O 1
ATOM 488 N N . LYS A 1 69 ? 34.414 -0.942 17.731 1.00 49.85 69 LYS A N 1
ATOM 489 C CA . LYS A 1 69 ? 34.816 -2.002 16.803 1.00 44.11 69 LYS A CA 1
ATOM 490 C C . LYS A 1 69 ? 33.630 -2.869 16.382 1.00 55.82 69 LYS A C 1
ATOM 491 O O . LYS A 1 69 ? 33.801 -3.918 15.747 1.00 51.39 69 LYS A O 1
ATOM 497 N N . ILE A 1 70 ? 32.429 -2.429 16.746 1.00 44.72 70 ILE A N 1
ATOM 498 C CA . ILE A 1 70 ? 31.213 -3.140 16.373 1.00 48.80 70 ILE A CA 1
ATOM 499 C C . ILE A 1 70 ? 30.327 -2.216 15.539 1.00 47.58 70 ILE A C 1
ATOM 500 O O . ILE A 1 70 ? 30.039 -1.090 15.959 1.00 35.80 70 ILE A O 1
ATOM 505 N N . ARG A 1 71 ? 29.923 -2.672 14.351 1.00 44.59 71 ARG A N 1
ATOM 506 C CA . ARG A 1 71 ? 28.974 -1.901 13.543 1.00 42.01 71 ARG A CA 1
ATOM 507 C C . ARG A 1 71 ? 27.609 -1.936 14.209 1.00 37.66 71 ARG A C 1
ATOM 508 O O . ARG A 1 71 ? 27.235 -2.951 14.816 1.00 35.48 71 ARG A O 1
ATOM 516 N N . TYR A 1 72 ? 26.852 -0.849 14.089 1.00 32.99 72 TYR A N 1
ATOM 517 C CA . TYR A 1 72 ? 25.562 -0.798 14.756 1.00 31.07 72 TYR A CA 1
ATOM 518 C C . TYR A 1 72 ? 24.646 -1.888 14.245 1.00 27.50 72 TYR A C 1
ATOM 519 O O . TYR A 1 72 ? 23.860 -2.450 15.001 1.00 25.50 72 TYR A O 1
ATOM 528 N N . ALA A 1 73 ? 24.781 -2.199 12.960 1.00 29.30 73 ALA A N 1
ATOM 529 C CA . ALA A 1 73 ? 23.946 -3.207 12.321 1.00 27.05 73 ALA A CA 1
ATOM 530 C C . ALA A 1 73 ? 24.159 -4.602 12.920 1.00 31.94 73 ALA A C 1
ATOM 531 O O . ALA A 1 73 ? 23.347 -5.504 12.697 1.00 32.00 73 ALA A O 1
ATOM 533 N N . SER A 1 74 ? 25.257 -4.782 13.654 1.00 32.32 74 SER A N 1
ATOM 534 C CA . SER A 1 74 ? 25.588 -6.079 14.253 1.00 34.18 74 SER A CA 1
ATOM 535 C C . SER A 1 74 ? 25.136 -6.231 15.709 1.00 35.02 74 SER A C 1
ATOM 536 O O . SER A 1 74 ? 25.213 -7.316 16.279 1.00 40.34 74 SER A O 1
ATOM 539 N N . LEU A 1 75 ? 24.652 -5.155 16.311 1.00 33.78 75 LEU A N 1
ATOM 540 C CA . LEU A 1 75 ? 24.257 -5.205 17.715 1.00 30.56 75 LEU A CA 1
ATOM 541 C C . LEU A 1 75 ? 23.033 -6.075 17.991 1.00 34.02 75 LEU A C 1
ATOM 542 O O . LEU A 1 75 ? 23.084 -6.966 18.843 1.00 31.72 75 LEU A O 1
ATOM 547 N N . VAL A 1 76 ? 21.929 -5.810 17.303 1.00 31.13 76 VAL A N 1
ATOM 548 C CA . VAL A 1 76 ? 20.733 -6.628 17.507 1.00 31.74 76 VAL A CA 1
ATOM 549 C C . VAL A 1 76 ? 20.974 -8.129 17.260 1.00 32.96 76 VAL A C 1
ATOM 550 O O . VAL A 1 76 ? 20.527 -8.962 18.064 1.00 30.43 76 VAL A O 1
ATOM 554 N N . PRO A 1 77 ? 21.684 -8.483 16.167 1.00 27.49 77 PRO A N 1
ATOM 555 C CA . PRO A 1 77 ? 21.961 -9.919 16.013 1.00 32.00 77 PRO A CA 1
ATOM 556 C C . PRO A 1 77 ? 22.840 -10.471 17.145 1.00 37.06 77 PRO A C 1
ATOM 557 O O . PRO A 1 77 ? 22.620 -11.611 17.554 1.00 31.62 77 PRO A O 1
ATOM 561 N N . ILE A 1 78 ? 23.798 -9.688 17.645 1.00 31.18 78 ILE A N 1
ATOM 562 C CA . ILE A 1 78 ? 24.568 -10.107 18.814 1.00 35.38 78 ILE A CA 1
ATOM 563 C C . ILE A 1 78 ? 23.625 -10.271 19.997 1.00 36.04 78 ILE A C 1
ATOM 564 O O . ILE A 1 78 ? 23.710 -11.240 20.750 1.00 32.32 78 ILE A O 1
ATOM 569 N N . LEU A 1 79 ? 22.721 -9.309 20.157 1.00 30.25 79 LEU A N 1
ATOM 570 C CA . LEU A 1 79 ? 21.715 -9.371 21.210 1.00 28.08 79 LEU A CA 1
ATOM 571 C C . LEU A 1 79 ? 20.837 -10.606 21.043 1.00 30.41 79 LEU A C 1
ATOM 572 O O . LEU A 1 79 ? 20.464 -11.249 22.028 1.00 31.31 79 LEU A O 1
ATOM 577 N N . LEU A 1 80 ? 20.509 -10.927 19.790 1.00 24.87 80 LEU A N 1
ATOM 578 C CA . LEU A 1 80 ? 19.640 -12.064 19.485 1.00 32.73 80 LEU A CA 1
ATOM 579 C C . LEU A 1 80 ? 20.353 -13.387 19.768 1.00 38.66 80 LEU A C 1
ATOM 580 O O . LEU A 1 80 ? 19.767 -14.321 20.333 1.00 35.20 80 LEU A O 1
ATOM 585 N N . ASP A 1 81 ? 21.618 -13.467 19.368 1.00 39.69 81 ASP A N 1
ATOM 586 C CA . ASP A 1 81 ? 22.425 -14.633 19.684 1.00 38.14 81 ASP A CA 1
ATOM 587 C C . ASP A 1 81 ? 22.470 -14.815 21.201 1.00 42.65 81 ASP A C 1
ATOM 588 O O . ASP A 1 81 ? 22.166 -15.895 21.700 1.00 46.13 81 ASP A O 1
ATOM 593 N N . HIS A 1 82 ? 22.800 -13.749 21.931 1.00 37.31 82 HIS A N 1
ATOM 594 C CA . HIS A 1 82 ? 22.833 -13.799 23.394 1.00 40.96 82 HIS A CA 1
ATOM 595 C C . HIS A 1 82 ? 21.550 -14.358 23.985 1.00 46.08 82 HIS A C 1
ATOM 596 O O . HIS A 1 82 ? 21.577 -15.106 24.961 1.00 46.08 82 HIS A O 1
ATOM 603 N N . LEU A 1 83 ? 20.423 -13.984 23.392 1.00 35.77 83 LEU A N 1
ATOM 604 C CA . LEU A 1 83 ? 19.119 -14.416 23.886 1.00 35.68 83 LEU A CA 1
ATOM 605 C C . LEU A 1 83 ? 18.925 -15.924 23.701 1.00 47.19 83 LEU A C 1
ATOM 606 O O . LEU A 1 83 ? 18.423 -16.613 24.585 1.00 55.83 83 LEU A O 1
ATOM 611 N N . THR A 1 84 ? 19.348 -16.428 22.549 1.00 47.18 84 THR A N 1
ATOM 612 C CA . THR A 1 84 ? 19.085 -17.807 22.161 1.00 45.87 84 THR A CA 1
ATOM 613 C C . THR A 1 84 ? 20.109 -18.829 22.677 1.00 46.14 84 THR A C 1
ATOM 614 O O . THR A 1 84 ? 19.734 -19.783 23.360 1.00 52.87 84 THR A O 1
ATOM 618 N N . ASN A 1 85 ? 21.389 -18.639 22.362 1.00 47.08 85 ASN A N 1
ATOM 619 C CA . ASN A 1 85 ? 22.425 -19.576 22.822 1.00 58.23 85 ASN A CA 1
ATOM 620 C C . ASN A 1 85 ? 22.943 -19.308 24.249 1.00 58.60 85 ASN A C 1
ATOM 621 O O . ASN A 1 85 ? 24.050 -19.721 24.617 1.00 55.91 85 ASN A O 1
ATOM 626 N N . SER A 1 86 ? 22.110 -18.635 25.045 1.00 56.43 86 SER A N 1
ATOM 627 C CA . SER A 1 86 ? 22.368 -18.422 26.470 1.00 58.33 86 SER A CA 1
ATOM 628 C C . SER A 1 86 ? 21.101 -18.572 27.326 1.00 57.31 86 SER A C 1
ATOM 629 O O . SER A 1 86 ? 21.201 -18.711 28.541 1.00 56.18 86 SER A O 1
ATOM 632 N N . THR A 1 87 ? 19.920 -18.523 26.698 1.00 57.85 87 THR A N 1
ATOM 633 C CA . THR A 1 87 ? 18.662 -18.915 27.367 1.00 59.99 87 THR A CA 1
ATOM 634 C C . THR A 1 87 ? 17.732 -19.853 26.573 1.00 55.83 87 THR A C 1
ATOM 635 O O . THR A 1 87 ? 18.092 -20.385 25.521 1.00 55.41 87 THR A O 1
ATOM 639 N N . HIS A 1 88 ? 16.530 -20.036 27.111 1.00 57.12 88 HIS A N 1
ATOM 640 C CA . HIS A 1 88 ? 15.572 -21.035 26.641 1.00 50.03 88 HIS A CA 1
ATOM 641 C C . HIS A 1 88 ? 14.754 -20.581 25.433 1.00 53.57 88 HIS A C 1
ATOM 642 O O . HIS A 1 88 ? 13.881 -21.309 24.956 1.00 55.58 88 HIS A O 1
ATOM 649 N N . VAL A 1 89 ? 15.029 -19.376 24.946 1.00 52.95 89 VAL A N 1
ATOM 650 C CA . VAL A 1 89 ? 14.250 -18.799 23.852 1.00 46.98 89 VAL A CA 1
ATOM 651 C C . VAL A 1 89 ? 14.890 -19.088 22.493 1.00 40.73 89 VAL A C 1
ATOM 652 O O . VAL A 1 89 ? 16.107 -18.959 22.326 1.00 40.77 89 VAL A O 1
ATOM 656 N N . LYS A 1 90 ? 14.061 -19.500 21.535 1.00 42.08 90 LYS A N 1
ATOM 657 C CA . LYS A 1 90 ? 14.517 -19.811 20.176 1.00 42.59 90 LYS A CA 1
ATOM 658 C C . LYS A 1 90 ? 14.118 -18.714 19.182 1.00 37.08 90 LYS A C 1
ATOM 659 O O . LYS A 1 90 ? 13.008 -18.190 19.256 1.00 34.10 90 LYS A O 1
ATOM 665 N N . LYS A 1 91 ? 15.012 -18.382 18.252 1.00 34.25 91 LYS A N 1
ATOM 666 C CA . LYS A 1 91 ? 14.731 -17.341 17.267 1.00 36.75 91 LYS A CA 1
ATOM 667 C C . LYS A 1 91 ? 13.387 -17.533 16.570 1.00 40.69 91 LYS A C 1
ATOM 668 O O . LYS A 1 91 ? 12.623 -16.584 16.435 1.00 35.82 91 LYS A O 1
ATOM 674 N N . GLU A 1 92 ? 13.083 -18.754 16.141 1.00 38.73 92 GLU A N 1
ATOM 675 C CA . GLU A 1 92 ? 11.832 -18.977 15.422 1.00 33.73 92 GLU A CA 1
ATOM 676 C C . GLU A 1 92 ? 10.618 -18.793 16.332 1.00 32.35 92 GLU A C 1
ATOM 677 O O . GLU A 1 92 ? 9.487 -18.715 15.857 1.00 35.77 92 GLU A O 1
ATOM 683 N N . GLU A 1 93 ? 10.860 -18.664 17.632 1.00 28.70 93 GLU A N 1
ATOM 684 C CA . GLU A 1 93 ? 9.786 -18.365 18.582 1.00 31.32 93 GLU A CA 1
ATOM 685 C C . GLU A 1 93 ? 9.507 -16.852 18.738 1.00 21.84 93 GLU A C 1
ATOM 686 O O . GLU A 1 93 ? 8.493 -16.467 19.315 1.00 27.07 93 GLU A O 1
ATOM 692 N N . ILE A 1 94 ? 10.394 -16.008 18.217 1.00 26.02 94 ILE A N 1
ATOM 693 C CA . ILE A 1 94 ? 10.145 -14.556 18.235 1.00 26.31 94 ILE A CA 1
ATOM 694 C C . ILE A 1 94 ? 9.245 -14.189 17.042 1.00 17.78 94 ILE A C 1
ATOM 695 O O . ILE A 1 94 ? 9.709 -14.055 15.910 1.00 27.09 94 ILE A O 1
ATOM 700 N N . LYS A 1 95 ? 7.948 -14.062 17.306 1.00 19.34 95 LYS A N 1
ATOM 701 C CA . LYS A 1 95 ? 6.972 -13.812 16.250 1.00 22.36 95 LYS A CA 1
ATOM 702 C C . LYS A 1 95 ? 6.910 -12.326 15.859 1.00 24.62 95 LYS A C 1
ATOM 703 O O . LYS A 1 95 ? 6.627 -11.989 14.702 1.00 24.30 95 LYS A O 1
ATOM 709 N N . TYR A 1 96 ? 7.200 -11.454 16.822 1.00 23.38 96 TYR A N 1
ATOM 710 C CA . TYR A 1 96 ? 7.047 -10.008 16.651 1.00 24.93 96 TYR A CA 1
ATOM 711 C C . TYR A 1 96 ? 8.188 -9.258 17.279 1.00 21.46 96 TYR A C 1
ATOM 712 O O . TYR A 1 96 ? 8.665 -9.638 18.332 1.00 20.74 96 TYR A O 1
ATOM 721 N N . VAL A 1 97 ? 8.608 -8.176 16.633 1.00 15.27 97 VAL A N 1
ATOM 722 C CA . VAL A 1 97 ? 9.591 -7.260 17.223 1.00 15.51 97 VAL A CA 1
ATOM 723 C C . VAL A 1 97 ? 9.061 -5.853 17.037 1.00 19.23 97 VAL A C 1
ATOM 724 O O . VAL A 1 97 ? 8.786 -5.453 15.911 1.00 15.98 97 VAL A O 1
ATOM 728 N N . CYS A 1 98 ? 8.887 -5.124 18.135 1.00 14.63 98 CYS A N 1
ATOM 729 C CA . CYS A 1 98 ? 8.455 -3.727 18.083 1.00 17.33 98 CYS A CA 1
ATOM 730 C C . CYS A 1 98 ? 9.679 -2.853 18.186 1.00 18.65 98 CYS A C 1
ATOM 731 O O . CYS A 1 98 ? 10.567 -3.171 18.959 1.00 14.71 98 CYS A O 1
ATOM 734 N N . HIS A 1 99 ? 9.728 -1.770 17.405 1.00 13.31 99 HIS A N 1
ATOM 735 C CA . HIS A 1 99 ? 10.890 -0.880 17.367 1.00 15.60 99 HIS A CA 1
ATOM 736 C C . HIS A 1 99 ? 10.415 0.525 17.615 1.00 16.28 99 HIS A C 1
ATOM 737 O O . HIS A 1 99 ? 9.410 0.935 17.047 1.00 13.57 99 HIS A O 1
ATOM 744 N N . ARG A 1 100 ? 11.114 1.255 18.477 1.00 15.19 100 ARG A N 1
ATOM 745 C CA . ARG A 1 100 ? 10.828 2.670 18.657 1.00 15.66 100 ARG A CA 1
ATOM 746 C C . ARG A 1 100 ? 11.585 3.405 17.591 1.00 13.94 100 ARG A C 1
ATOM 747 O O . ARG A 1 100 ? 12.819 3.357 17.550 1.00 16.44 100 ARG A O 1
ATOM 755 N N . VAL A 1 101 ? 10.847 4.056 16.703 1.00 12.95 101 VAL A N 1
ATOM 756 C CA . VAL A 1 101 ? 11.449 4.875 15.660 1.00 10.10 101 VAL A CA 1
ATOM 757 C C . VAL A 1 101 ? 11.011 6.304 15.942 1.00 14.88 101 VAL A C 1
ATOM 758 O O . VAL A 1 101 ? 9.813 6.577 16.047 1.00 18.55 101 VAL A O 1
ATOM 762 N N . VAL A 1 102 ? 11.975 7.210 16.088 1.00 9.35 102 VAL A N 1
ATOM 763 C CA . VAL A 1 102 ? 11.652 8.554 16.548 1.00 13.30 102 VAL A CA 1
ATOM 764 C C . VAL A 1 102 ? 10.684 9.275 15.601 1.00 10.77 102 VAL A C 1
ATOM 765 O O . VAL A 1 102 ? 9.630 9.750 16.031 1.00 12.88 102 VAL A O 1
ATOM 769 N N . HIS A 1 103 ? 11.029 9.372 14.324 1.00 9.48 103 HIS A N 1
ATOM 770 C CA . HIS A 1 103 ? 10.257 10.231 13.419 1.00 9.47 103 HIS A CA 1
ATOM 771 C C . HIS A 1 103 ? 9.389 9.421 12.465 1.00 14.83 103 HIS A C 1
ATOM 772 O O . HIS A 1 103 ? 9.904 8.748 11.569 1.00 13.78 103 HIS A O 1
ATOM 779 N N . GLY A 1 104 ? 8.074 9.494 12.663 1.00 10.23 104 GLY A N 1
ATOM 780 C CA . GLY A 1 104 ? 7.129 8.756 11.842 1.00 12.63 104 GLY A CA 1
ATOM 781 C C . GLY A 1 104 ? 6.387 9.624 10.846 1.00 15.03 104 GLY A C 1
ATOM 782 O O . GLY A 1 104 ? 5.445 9.166 10.218 1.00 15.87 104 GLY A O 1
ATOM 783 N N . GLY A 1 105 ? 6.811 10.881 10.701 1.00 12.65 105 GLY A N 1
ATOM 784 C CA . GLY A 1 105 ? 6.155 11.790 9.770 1.00 17.54 105 GLY A CA 1
ATOM 785 C C . GLY A 1 105 ? 4.654 11.864 9.990 1.00 16.67 105 GLY A C 1
ATOM 786 O O . GLY A 1 105 ? 4.201 12.047 11.122 1.00 11.99 105 GLY A O 1
ATOM 787 N N . MET A 1 106 ? 3.889 11.689 8.908 1.00 13.97 106 MET A N 1
ATOM 788 C CA . MET A 1 106 ? 2.430 11.775 8.949 1.00 18.64 106 MET A CA 1
ATOM 789 C C . MET A 1 106 ? 1.698 10.478 9.308 1.00 17.21 106 MET A C 1
ATOM 790 O O . MET A 1 106 ? 0.483 10.426 9.210 1.00 16.38 106 MET A O 1
ATOM 795 N N . HIS A 1 107 ? 2.410 9.438 9.722 1.00 15.25 107 HIS A N 1
ATOM 796 C CA . HIS A 1 107 ? 1.747 8.166 10.044 1.00 19.03 107 HIS A CA 1
ATOM 797 C C . HIS A 1 107 ? 0.886 8.211 11.298 1.00 18.92 107 HIS A C 1
ATOM 798 O O . HIS A 1 107 ? 1.355 8.638 12.353 1.00 18.92 107 HIS A O 1
ATOM 805 N N . ASP A 1 108 ? -0.365 7.760 11.179 1.00 17.55 108 ASP A N 1
ATOM 806 C CA . ASP A 1 108 ? -1.298 7.748 12.302 1.00 21.19 108 ASP A CA 1
ATOM 807 C C . ASP A 1 108 ? -1.048 6.527 13.167 1.00 16.95 108 ASP A C 1
ATOM 808 O O . ASP A 1 108 ? -1.376 6.522 14.345 1.00 21.49 108 ASP A O 1
ATOM 813 N N . LYS A 1 109 ? -0.474 5.483 12.574 1.00 16.26 109 LYS A N 1
ATOM 814 C CA . LYS A 1 109 ? -0.264 4.232 13.292 1.00 15.40 109 LYS A CA 1
ATOM 815 C C . LYS A 1 109 ? 1.079 3.615 12.932 1.00 17.31 109 LYS A C 1
ATOM 816 O O . LYS A 1 109 ? 1.750 4.064 11.993 1.00 17.70 109 LYS A O 1
ATOM 822 N N . GLY A 1 110 ? 1.458 2.574 13.666 1.00 15.95 110 GLY A N 1
ATOM 823 C CA . GLY A 1 110 ? 2.675 1.855 13.357 1.00 17.01 110 GLY A CA 1
ATOM 824 C C . GLY A 1 110 ? 2.654 1.219 11.969 1.00 18.18 110 GLY A C 1
ATOM 825 O O . GLY A 1 110 ? 1.601 1.044 11.360 1.00 23.95 110 GLY A O 1
ATOM 826 N N . ILE A 1 111 ? 3.832 0.875 11.472 1.00 14.62 111 ILE A N 1
ATOM 827 C CA . ILE A 1 111 ? 3.983 0.290 10.152 1.00 16.24 111 ILE A CA 1
ATOM 828 C C . ILE A 1 111 ? 4.541 -1.121 10.329 1.00 17.77 111 ILE A C 1
ATOM 829 O O . ILE A 1 111 ? 5.547 -1.293 11.008 1.00 13.07 111 ILE A O 1
ATOM 834 N N . ARG A 1 112 ? 3.906 -2.127 9.727 1.00 16.47 112 ARG A N 1
ATOM 835 C CA . ARG A 1 112 ? 4.488 -3.468 9.723 1.00 16.95 112 ARG A CA 1
ATOM 836 C C . ARG A 1 112 ? 5.574 -3.545 8.673 1.00 17.89 112 ARG A C 1
ATOM 837 O O . ARG A 1 112 ? 5.425 -3.013 7.569 1.00 18.95 112 ARG A O 1
ATOM 845 N N . VAL A 1 113 ? 6.672 -4.209 9.012 1.00 15.54 113 VAL A N 1
ATOM 846 C CA . VAL A 1 113 ? 7.738 -4.472 8.052 1.00 15.94 113 VAL A CA 1
ATOM 847 C C . VAL A 1 113 ? 7.889 -5.985 8.069 1.00 20.41 113 VAL A C 1
ATOM 848 O O . VAL A 1 113 ? 8.093 -6.587 9.137 1.00 20.68 113 VAL A O 1
ATOM 852 N N . VAL A 1 114 ? 7.693 -6.594 6.905 1.00 23.14 114 VAL A N 1
ATOM 853 C CA . VAL A 1 114 ? 7.731 -8.042 6.759 1.00 19.97 114 VAL A CA 1
ATOM 854 C C . VAL A 1 114 ? 8.644 -8.337 5.582 1.00 23.65 114 VAL A C 1
ATOM 855 O O . VAL A 1 114 ? 8.567 -7.661 4.551 1.00 21.70 114 VAL A O 1
ATOM 859 N N . LYS A 1 115 ? 9.533 -9.312 5.739 1.00 23.42 115 LYS A N 1
ATOM 860 C CA . LYS A 1 115 ? 10.481 -9.628 4.673 1.00 29.13 115 LYS A CA 1
ATOM 861 C C . LYS A 1 115 ? 9.752 -9.888 3.351 1.00 21.79 115 LYS A C 1
ATOM 862 O O . LYS A 1 115 ? 8.733 -10.576 3.327 1.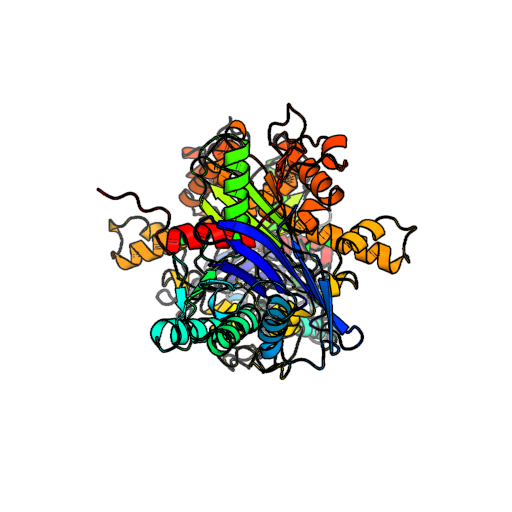00 27.14 115 LYS A O 1
ATOM 868 N N . GLY A 1 116 ? 10.256 -9.296 2.271 1.00 26.04 116 GLY A N 1
ATOM 869 C CA . GLY A 1 116 ? 9.649 -9.455 0.960 1.00 31.23 116 GLY A CA 1
ATOM 870 C C . GLY A 1 116 ? 8.582 -8.423 0.630 1.00 42.01 116 GLY A C 1
ATOM 871 O O . GLY A 1 116 ? 8.319 -8.176 -0.555 1.00 44.31 116 GLY A O 1
ATOM 872 N N . HIS A 1 117 ? 7.957 -7.829 1.653 1.00 26.01 117 HIS A N 1
ATOM 873 C CA . HIS A 1 117 ? 6.914 -6.835 1.417 1.00 23.11 117 HIS A CA 1
ATOM 874 C C . HIS A 1 117 ? 7.537 -5.472 1.203 1.00 30.70 117 HIS A C 1
ATOM 875 O O . HIS A 1 117 ? 8.086 -4.853 2.126 1.00 21.65 117 HIS A O 1
ATOM 882 N N . GLU A 1 118 ? 7.435 -5.005 -0.030 1.00 27.48 118 GLU A N 1
ATOM 883 C CA . GLU A 1 118 ? 8.174 -3.842 -0.482 1.00 28.59 118 GLU A CA 1
ATOM 884 C C . GLU A 1 118 ? 7.687 -2.560 0.169 1.00 24.91 118 GLU A C 1
ATOM 885 O O . GLU A 1 118 ? 8.482 -1.662 0.418 1.00 27.84 118 GLU A O 1
ATOM 891 N N . GLU A 1 119 ? 6.392 -2.472 0.455 1.00 22.68 119 GLU A N 1
ATOM 892 C CA . GLU A 1 119 ? 5.829 -1.200 0.894 1.00 26.57 119 GLU A CA 1
ATOM 893 C C . GLU A 1 119 ? 6.405 -0.730 2.227 1.00 23.68 119 GLU A C 1
ATOM 894 O O . GLU A 1 119 ? 6.854 0.412 2.356 1.00 24.73 119 GLU A O 1
ATOM 900 N N . GLY A 1 120 ? 6.365 -1.616 3.217 1.00 23.87 120 GLY A N 1
ATOM 901 C CA . GLY A 1 120 ? 6.823 -1.295 4.557 1.00 23.28 120 GLY A CA 1
ATOM 902 C C . GLY A 1 120 ? 8.297 -0.985 4.550 1.00 19.16 120 GLY A C 1
ATOM 903 O O . GLY A 1 120 ? 8.758 -0.086 5.256 1.00 23.26 120 GLY A O 1
ATOM 904 N N . LEU A 1 121 ? 9.042 -1.724 3.742 1.00 20.17 121 LEU A N 1
ATOM 905 C CA . LEU A 1 121 ? 10.484 -1.559 3.665 1.00 21.30 121 LEU A CA 1
ATOM 906 C C . LEU A 1 121 ? 10.836 -0.239 2.997 1.00 23.04 121 LEU A C 1
ATOM 907 O O . LEU A 1 121 ? 11.754 0.468 3.425 1.00 21.30 121 LEU A O 1
ATOM 912 N N . MET A 1 122 ? 10.094 0.116 1.955 1.00 19.98 122 MET A N 1
ATOM 913 C CA . MET A 1 122 ? 10.385 1.358 1.252 1.00 20.45 122 MET A CA 1
ATOM 914 C C . MET A 1 122 ? 9.998 2.580 2.085 1.00 21.74 122 MET A C 1
ATOM 915 O O . MET A 1 122 ? 10.664 3.616 2.023 1.00 23.59 122 MET A O 1
ATOM 920 N N . GLU A 1 123 ? 8.918 2.455 2.847 1.00 16.79 123 GLU A N 1
ATOM 921 C CA . GLU A 1 123 ? 8.459 3.542 3.691 1.00 21.41 123 GLU A CA 1
ATOM 922 C C . GLU A 1 123 ? 9.460 3.780 4.803 1.00 22.91 123 GLU A C 1
ATOM 923 O O . GLU A 1 123 ? 9.771 4.923 5.144 1.00 18.26 123 GLU A O 1
ATOM 929 N N . MET A 1 124 ? 9.958 2.689 5.366 1.00 20.21 124 MET A N 1
ATOM 930 C CA . MET A 1 124 ? 10.963 2.751 6.406 1.00 24.63 124 MET A CA 1
ATOM 931 C C . MET A 1 124 ? 12.242 3.440 5.937 1.00 21.69 124 MET A C 1
ATOM 932 O O . MET A 1 124 ? 12.819 4.239 6.678 1.00 19.60 124 MET A O 1
ATOM 937 N N . ASP A 1 125 ? 12.666 3.156 4.702 1.00 18.80 125 ASP A N 1
ATOM 938 C CA . ASP A 1 125 ? 13.837 3.806 4.114 1.00 21.45 125 ASP A CA 1
ATOM 939 C C . ASP A 1 125 ? 13.610 5.295 3.907 1.00 17.74 125 ASP A C 1
ATOM 940 O O . ASP A 1 125 ? 14.535 6.073 4.071 1.00 20.23 125 ASP A O 1
ATOM 945 N N . LYS A 1 126 ? 12.393 5.692 3.537 1.00 17.46 126 LYS A N 1
ATOM 946 C CA . LYS A 1 126 ? 12.098 7.114 3.351 1.00 21.79 126 LYS A CA 1
ATOM 947 C C . LYS A 1 126 ? 12.160 7.861 4.681 1.00 15.80 126 LYS A C 1
ATOM 948 O O . LYS A 1 126 ? 12.640 8.999 4.748 1.00 16.40 126 LYS A O 1
ATOM 954 N N . LEU A 1 127 ? 11.692 7.213 5.742 1.00 15.68 127 LEU A N 1
ATOM 955 C CA . LEU A 1 127 ? 11.749 7.820 7.075 1.00 13.70 127 LEU A CA 1
ATOM 956 C C . LEU A 1 127 ? 13.176 7.897 7.556 1.00 18.12 127 LEU A C 1
ATOM 957 O O . LEU A 1 127 ? 13.590 8.893 8.165 1.00 18.57 127 LEU A O 1
ATOM 962 N N . SER A 1 128 ? 13.942 6.850 7.298 1.00 20.22 128 SER A N 1
ATOM 963 C CA . SER A 1 128 ? 15.343 6.842 7.707 1.00 17.06 128 SER A CA 1
ATOM 964 C C . SER A 1 128 ? 16.089 7.966 6.992 1.00 20.21 128 SER A C 1
ATOM 965 O O . SER A 1 128 ? 16.933 8.645 7.591 1.00 24.56 128 SER A O 1
ATOM 968 N N . GLU A 1 129 ? 15.767 8.171 5.716 1.00 20.34 129 GLU A N 1
ATOM 969 C CA . GLU A 1 129 ? 16.513 9.131 4.903 1.00 21.46 129 GLU A CA 1
ATOM 970 C C . GLU A 1 129 ? 16.162 10.568 5.244 1.00 21.13 129 GLU A C 1
ATOM 971 O O . GLU A 1 129 ? 17.018 11.441 5.211 1.00 21.74 129 GLU A O 1
ATOM 977 N N . PHE A 1 130 ? 14.896 10.804 5.574 1.00 20.28 130 PHE A N 1
ATOM 978 C CA . PHE A 1 130 ? 14.446 12.135 5.924 1.00 21.38 130 PHE A CA 1
ATOM 979 C C . PHE A 1 130 ? 15.096 12.638 7.213 1.00 23.60 130 PHE A C 1
ATOM 980 O O . PHE A 1 130 ? 15.514 13.789 7.293 1.00 25.34 130 PHE A O 1
ATOM 988 N N . ALA A 1 131 ? 15.174 11.775 8.221 1.00 21.48 131 ALA A N 1
ATOM 989 C CA . ALA A 1 131 ? 15.700 12.178 9.532 1.00 18.98 131 ALA A CA 1
ATOM 990 C C . ALA A 1 131 ? 16.723 11.181 10.066 1.00 16.62 131 ALA A C 1
ATOM 991 O O . ALA A 1 131 ? 16.457 10.502 11.051 1.00 19.82 131 ALA A O 1
ATOM 993 N N . PRO A 1 132 ? 17.899 11.084 9.412 1.00 16.20 132 PRO A N 1
ATOM 994 C CA . PRO A 1 132 ? 18.802 9.984 9.789 1.00 20.00 132 PRO A CA 1
ATOM 995 C C . PRO A 1 132 ? 19.428 10.125 11.170 1.00 16.73 132 PRO A C 1
ATOM 996 O O . PRO A 1 132 ? 19.726 9.110 11.801 1.00 16.39 132 PRO A O 1
ATOM 1000 N N . LEU A 1 133 ? 19.633 11.356 11.634 1.00 20.02 133 LEU A N 1
ATOM 1001 C CA . LEU A 1 133 ? 20.226 11.550 12.942 1.00 20.39 133 LEU A CA 1
ATOM 1002 C C . LEU A 1 133 ? 19.357 10.840 13.954 1.00 19.68 133 LEU A C 1
ATOM 1003 O O . LEU A 1 133 ? 19.847 10.262 14.923 1.00 20.65 133 LEU A O 1
ATOM 1008 N N . HIS A 1 134 ? 18.056 10.843 13.691 1.00 19.51 134 HIS A N 1
ATOM 1009 C CA . HIS A 1 134 ? 17.102 10.317 14.654 1.00 21.18 134 HIS A CA 1
ATOM 1010 C C . HIS A 1 134 ? 16.638 8.903 14.325 1.00 23.09 134 HIS A C 1
ATOM 1011 O O . HIS A 1 134 ? 16.365 8.119 15.240 1.00 19.06 134 HIS A O 1
ATOM 1018 N N . ASN A 1 135 ? 16.607 8.563 13.035 1.00 14.49 135 ASN A N 1
ATOM 1019 C CA . ASN A 1 135 ? 16.005 7.307 12.595 1.00 14.23 135 ASN A CA 1
ATOM 1020 C C . ASN A 1 135 ? 16.983 6.252 12.103 1.00 22.29 135 ASN A C 1
ATOM 1021 O O . ASN A 1 135 ? 16.633 5.086 12.066 1.00 14.85 135 ASN A O 1
ATOM 1026 N N . HIS A 1 136 ? 18.189 6.670 11.733 1.00 19.98 136 HIS A N 1
ATOM 1027 C CA . HIS A 1 136 ? 19.204 5.745 11.244 1.00 21.09 136 HIS A CA 1
ATOM 1028 C C . HIS A 1 136 ? 19.124 4.403 11.965 1.00 19.34 136 HIS A C 1
ATOM 1029 O O . HIS A 1 136 ? 18.458 3.477 11.502 1.00 20.32 136 HIS A O 1
ATOM 1036 N N . ARG A 1 137 ? 19.806 4.307 13.102 1.00 21.65 137 ARG A N 1
ATOM 1037 C CA . ARG A 1 137 ? 19.809 3.081 13.892 1.00 24.29 137 ARG A CA 1
ATOM 1038 C C . ARG A 1 137 ? 18.418 2.457 13.939 1.00 22.37 137 ARG A C 1
ATOM 1039 O O . ARG A 1 137 ? 18.256 1.261 13.699 1.00 22.14 137 ARG A O 1
ATOM 1047 N N . ALA A 1 138 ? 17.418 3.276 14.249 1.00 16.62 138 ALA A N 1
ATOM 1048 C CA . ALA A 1 138 ? 16.040 2.807 14.321 1.00 14.54 138 ALA A CA 1
ATOM 1049 C C . ALA A 1 138 ? 15.698 1.929 13.123 1.00 18.33 138 ALA A C 1
ATOM 1050 O O . ALA A 1 138 ? 15.016 0.913 13.259 1.00 16.97 138 ALA A O 1
ATOM 1052 N N . VAL A 1 139 ? 16.179 2.327 11.949 1.00 17.18 139 VAL A N 1
ATOM 1053 C CA . VAL A 1 139 ? 15.934 1.573 10.725 1.00 21.62 139 VAL A CA 1
ATOM 1054 C C . VAL A 1 139 ? 16.944 0.442 10.568 1.00 24.28 139 VAL A C 1
ATOM 1055 O O . VAL A 1 139 ? 16.615 -0.633 10.067 1.00 20.21 139 VAL A O 1
ATOM 1059 N N . LEU A 1 140 ? 18.176 0.692 11.001 1.00 18.04 140 LEU A N 1
ATOM 1060 C CA . LEU A 1 140 ? 19.235 -0.305 10.916 1.00 22.13 140 LEU A CA 1
ATOM 1061 C C . LEU A 1 140 ? 18.880 -1.551 11.720 1.00 23.10 140 LEU A C 1
ATOM 1062 O O . LEU A 1 140 ? 19.037 -2.675 11.244 1.00 19.13 140 LEU A O 1
ATOM 1067 N N . ALA A 1 141 ? 18.401 -1.343 12.942 1.00 17.60 141 ALA A N 1
ATOM 1068 C CA . ALA A 1 141 ? 18.016 -2.448 13.812 1.00 19.40 141 ALA A CA 1
ATOM 1069 C C . ALA A 1 141 ? 16.928 -3.298 13.167 1.00 22.38 141 ALA A C 1
ATOM 1070 O O . ALA A 1 141 ? 16.953 -4.526 13.253 1.00 21.33 141 ALA A O 1
ATOM 1072 N N . VAL A 1 142 ? 15.973 -2.637 12.520 1.00 19.94 142 VAL A N 1
ATOM 1073 C CA . VAL A 1 142 ? 14.878 -3.330 11.853 1.00 16.13 142 VAL A CA 1
ATOM 1074 C C . VAL A 1 142 ? 15.396 -4.194 10.708 1.00 18.42 142 VAL A C 1
ATOM 1075 O O . VAL A 1 142 ? 14.965 -5.334 10.534 1.00 20.77 142 VAL A O 1
ATOM 1079 N N . LYS A 1 143 ? 16.322 -3.643 9.930 1.00 20.18 143 LYS A N 1
ATOM 1080 C CA . LYS A 1 143 ? 16.905 -4.365 8.806 1.00 18.19 143 LYS A CA 1
ATOM 1081 C C . LYS A 1 143 ? 17.649 -5.608 9.280 1.00 26.21 143 LYS A C 1
ATOM 1082 O O . LYS A 1 143 ? 17.558 -6.671 8.665 1.00 23.01 143 LYS A O 1
ATOM 1088 N N . SER A 1 144 ? 18.384 -5.468 10.379 1.00 22.58 144 SER A N 1
ATOM 1089 C CA . SER A 1 144 ? 19.138 -6.581 10.942 1.00 24.69 144 SER A CA 1
ATOM 1090 C C . SER A 1 144 ? 18.205 -7.697 11.400 1.00 28.22 144 SER A C 1
ATOM 1091 O O . SER A 1 144 ? 18.501 -8.879 11.222 1.00 22.57 144 SER A O 1
ATOM 1094 N N . CYS A 1 145 ? 17.078 -7.314 11.990 1.00 22.80 145 CYS A N 1
ATOM 1095 C CA . CYS A 1 145 ? 16.096 -8.280 12.468 1.00 22.52 145 CYS A CA 1
ATOM 1096 C C . CYS A 1 145 ? 15.485 -9.058 11.308 1.00 24.85 145 CYS A C 1
ATOM 1097 O O . CYS A 1 145 ? 15.291 -10.271 11.394 1.00 28.58 145 CYS A O 1
ATOM 1100 N N . ILE A 1 146 ? 15.185 -8.353 10.222 1.00 26.97 146 ILE A N 1
ATOM 1101 C CA . ILE A 1 146 ? 14.599 -8.981 9.032 1.00 26.66 146 ILE A CA 1
ATOM 1102 C C . ILE A 1 146 ? 15.553 -10.083 8.555 1.00 31.67 146 ILE A C 1
ATOM 1103 O O . ILE A 1 146 ? 15.130 -11.154 8.126 1.00 30.12 146 ILE A O 1
ATOM 1108 N N . ASP A 1 147 ? 16.849 -9.803 8.642 1.00 31.64 147 ASP A N 1
ATOM 1109 C CA . ASP A 1 147 ? 17.876 -10.767 8.248 1.00 37.25 147 ASP A CA 1
ATOM 1110 C C . ASP A 1 147 ? 17.969 -11.943 9.212 1.00 31.96 147 ASP A C 1
ATOM 1111 O O . ASP A 1 147 ? 17.979 -13.093 8.792 1.00 36.92 147 ASP A O 1
ATOM 1116 N N . ALA A 1 148 ? 18.031 -11.648 10.507 1.00 32.19 148 ALA A N 1
ATOM 1117 C CA . ALA A 1 148 ? 18.249 -12.676 11.525 1.00 26.10 148 ALA A CA 1
ATOM 1118 C C . ALA A 1 148 ? 17.004 -13.490 11.832 1.00 33.47 148 ALA A C 1
ATOM 1119 O O . ALA A 1 148 ? 17.109 -14.636 12.259 1.00 32.96 148 ALA A O 1
ATOM 1121 N N . LEU A 1 149 ? 15.829 -12.891 11.639 1.00 25.92 149 LEU A N 1
ATOM 1122 C CA . LEU A 1 149 ? 14.556 -13.545 11.932 1.00 20.29 149 LEU A CA 1
ATOM 1123 C C . LEU A 1 149 ? 13.618 -13.442 10.723 1.00 32.77 149 LEU A C 1
ATOM 1124 O O . LEU A 1 149 ? 12.654 -12.671 10.737 1.00 27.34 149 LEU A O 1
ATOM 1129 N N . PRO A 1 150 ? 13.885 -14.237 9.676 1.00 33.03 150 PRO A N 1
ATOM 1130 C CA . PRO A 1 150 ? 13.182 -14.132 8.388 1.00 33.17 150 PRO A CA 1
ATOM 1131 C C . PRO A 1 150 ? 11.650 -14.255 8.442 1.00 32.05 150 PRO A C 1
ATOM 1132 O O . PRO A 1 150 ? 10.983 -13.777 7.519 1.00 39.11 150 PRO A O 1
ATOM 1136 N N . HIS A 1 151 ? 11.102 -14.868 9.487 1.00 27.68 151 HIS A N 1
ATOM 1137 C CA . HIS A 1 151 ? 9.653 -15.077 9.567 1.00 30.97 151 HIS A CA 1
ATOM 1138 C C . HIS A 1 151 ? 8.887 -14.216 10.585 1.00 29.03 151 HIS A C 1
ATOM 1139 O O . HIS A 1 151 ? 7.693 -14.409 10.785 1.00 36.65 151 HIS A O 1
ATOM 1146 N N . HIS A 1 152 ? 9.555 -13.273 11.236 1.00 25.71 152 HIS A N 1
ATOM 1147 C CA . HIS A 1 152 ? 8.851 -12.425 12.193 1.00 26.70 152 HIS A CA 1
ATOM 1148 C C . HIS A 1 152 ? 8.241 -11.214 11.488 1.00 22.93 152 HIS A C 1
ATOM 1149 O O . HIS A 1 152 ? 8.623 -10.886 10.363 1.00 27.38 152 HIS A O 1
ATOM 1156 N N . THR A 1 153 ? 7.302 -10.551 12.153 1.00 19.77 153 THR A N 1
ATOM 1157 C CA . THR A 1 153 ? 6.808 -9.267 11.671 1.00 22.60 153 THR A CA 1
ATOM 1158 C C . THR A 1 153 ? 7.384 -8.171 12.569 1.00 21.53 153 THR A C 1
ATOM 1159 O O . THR A 1 153 ? 7.223 -8.227 13.794 1.00 18.64 153 THR A O 1
ATOM 1163 N N . SER A 1 154 ? 8.054 -7.193 11.970 1.00 17.79 154 SER A N 1
ATOM 1164 C CA . SER A 1 154 ? 8.495 -6.008 12.728 1.00 17.50 154 SER A CA 1
ATOM 1165 C C . SER A 1 154 ? 7.383 -4.966 12.730 1.00 16.95 154 SER A C 1
ATOM 1166 O O . SER A 1 154 ? 6.649 -4.838 11.758 1.00 16.77 154 SER A O 1
ATOM 1169 N N . LEU A 1 155 ? 7.247 -4.230 13.829 1.00 15.70 155 LEU A N 1
ATOM 1170 C CA . LEU A 1 155 ? 6.250 -3.167 13.903 1.00 15.75 155 LEU A CA 1
ATOM 1171 C C . LEU A 1 155 ? 7.003 -1.913 14.290 1.00 12.00 155 LEU A C 1
ATOM 1172 O O . LEU A 1 155 ? 7.682 -1.895 15.317 1.00 13.72 155 LEU A O 1
ATOM 1177 N N . LEU A 1 156 ? 6.941 -0.879 13.461 1.00 14.16 156 LEU A N 1
ATOM 1178 C CA . LEU A 1 156 ? 7.605 0.373 13.815 1.00 10.35 156 LEU A CA 1
ATOM 1179 C C . LEU A 1 156 ? 6.601 1.230 14.541 1.00 16.88 156 LEU A C 1
ATOM 1180 O O . LEU A 1 156 ? 5.550 1.525 14.000 1.00 16.65 156 LEU A O 1
ATOM 1185 N N . LEU A 1 157 ? 6.919 1.643 15.763 1.00 12.42 157 LEU A N 1
ATOM 1186 C CA . LEU A 1 157 ? 6.045 2.562 16.482 1.00 9.71 157 LEU A CA 1
ATOM 1187 C C . LEU A 1 157 ? 6.750 3.888 16.653 1.00 12.58 157 LEU A C 1
ATOM 1188 O O . LEU A 1 157 ? 7.885 3.948 17.131 1.00 14.40 157 LEU A O 1
ATOM 1193 N N . PHE A 1 158 ? 6.070 4.963 16.289 1.00 13.50 158 PHE A N 1
ATOM 1194 C CA . PHE A 1 158 ? 6.755 6.221 16.149 1.00 9.57 158 PHE A CA 1
ATOM 1195 C C . PHE A 1 158 ? 6.435 7.150 17.295 1.00 13.48 158 PHE A C 1
ATOM 1196 O O . PHE A 1 158 ? 5.317 7.136 17.802 1.00 13.96 158 PHE A O 1
ATOM 1204 N N . ASP A 1 159 ? 7.396 8.003 17.649 1.00 10.84 159 ASP A N 1
ATOM 1205 C CA . ASP A 1 159 ? 7.198 8.958 18.744 1.00 12.25 159 ASP A CA 1
ATOM 1206 C C . ASP A 1 159 ? 6.360 10.143 18.314 1.00 9.46 159 ASP A C 1
ATOM 1207 O O . ASP A 1 159 ? 5.970 10.954 19.147 1.00 9.70 159 ASP A O 1
ATOM 1212 N N . THR A 1 160 ? 6.071 10.223 17.015 1.00 8.70 160 THR A N 1
ATOM 1213 C CA . THR A 1 160 ? 5.267 11.301 16.457 1.00 9.91 160 THR A CA 1
ATOM 1214 C C . THR A 1 160 ? 3.784 10.986 16.486 1.00 13.43 160 THR A C 1
ATOM 1215 O O . THR A 1 160 ? 2.957 11.884 16.342 1.00 8.82 160 THR A O 1
ATOM 1219 N N . ILE A 1 161 ? 3.447 9.700 16.604 1.00 8.22 161 ILE A N 1
ATOM 1220 C CA . ILE A 1 161 ? 2.051 9.258 16.598 1.00 10.15 161 ILE A CA 1
ATOM 1221 C C . ILE A 1 161 ? 1.148 9.955 17.605 1.00 13.11 161 ILE A C 1
ATOM 1222 O O . ILE A 1 161 ? 0.032 10.362 17.274 1.00 10.24 161 ILE A O 1
ATOM 1227 N N . PHE A 1 162 ? 1.623 10.107 18.831 1.00 8.86 162 PHE A N 1
ATOM 1228 C CA . PHE A 1 162 ? 0.802 10.736 19.861 1.00 9.35 162 PHE A CA 1
ATOM 1229 C C . PHE A 1 162 ? 0.425 12.177 19.505 1.00 10.77 162 PHE A C 1
ATOM 1230 O O . PHE A 1 162 ? -0.552 12.703 20.000 1.00 10.58 162 PHE A O 1
ATOM 1238 N N . HIS A 1 163 ? 1.199 12.818 18.640 1.00 11.16 163 HIS A N 1
ATOM 1239 C CA . HIS A 1 163 ? 0.969 14.231 18.323 1.00 10.89 163 HIS A CA 1
ATOM 1240 C C . HIS A 1 163 ? 0.199 14.452 17.017 1.00 11.92 163 HIS A C 1
ATOM 1241 O O . HIS A 1 163 ? 0.073 15.585 16.539 1.00 9.27 163 HIS A O 1
ATOM 1248 N N . ARG A 1 164 ? -0.342 13.382 16.451 1.00 13.10 164 ARG A N 1
ATOM 1249 C CA . ARG A 1 164 ? -1.043 13.509 15.182 1.00 12.77 164 ARG A CA 1
ATOM 1250 C C . ARG A 1 164 ? -2.319 14.338 15.328 1.00 17.86 164 ARG A C 1
ATOM 1251 O O . ARG A 1 164 ? -2.865 14.799 14.341 1.00 16.63 164 ARG A O 1
ATOM 1259 N N . THR A 1 165 ? -2.776 14.500 16.564 1.00 12.52 165 THR A N 1
ATOM 1260 C CA . THR A 1 165 ? -3.961 15.290 16.902 1.00 17.82 165 THR A CA 1
ATOM 1261 C C . THR A 1 165 ? -3.759 16.817 16.893 1.00 16.13 165 THR A C 1
ATOM 1262 O O . THR A 1 165 ? -4.720 17.567 16.874 1.00 15.01 165 THR A O 1
ATOM 1266 N N . ILE A 1 166 ? -2.519 17.285 16.939 1.00 12.75 166 ILE A N 1
ATOM 1267 C CA . ILE A 1 166 ? -2.265 18.742 17.025 1.00 10.30 166 ILE A CA 1
ATOM 1268 C C . ILE A 1 166 ? -2.924 19.475 15.837 1.00 11.76 166 ILE A C 1
ATOM 1269 O O . ILE A 1 166 ? -2.884 18.991 14.702 1.00 11.34 166 ILE A O 1
ATOM 1274 N N . ALA A 1 167 ? -3.562 20.623 16.098 1.00 12.65 167 ALA A N 1
ATOM 1275 C CA . ALA A 1 167 ? -4.258 21.389 15.042 1.00 13.24 167 ALA A CA 1
ATOM 1276 C C . ALA A 1 167 ? -3.298 22.157 14.122 1.00 13.22 167 ALA A C 1
ATOM 1277 O O . ALA A 1 167 ? -2.177 22.488 14.527 1.00 8.36 167 ALA A O 1
ATOM 1279 N N . PRO A 1 168 ? -3.751 22.482 12.901 1.00 14.05 168 PRO A N 1
ATOM 1280 C CA . PRO A 1 168 ? -2.927 23.230 11.929 1.00 12.36 168 PRO A CA 1
ATOM 1281 C C . PRO A 1 168 ? -2.360 24.548 12.441 1.00 16.24 168 PRO A C 1
ATOM 1282 O O . PRO A 1 168 ? -1.228 24.871 12.135 1.00 12.24 168 PRO A O 1
ATOM 1286 N N . GLU A 1 169 ? -3.120 25.310 13.209 1.00 11.09 169 GLU A N 1
ATOM 1287 C CA . GLU A 1 169 ? -2.590 26.585 13.641 1.00 15.46 169 GLU A CA 1
ATOM 1288 C C . GLU A 1 169 ? -1.408 26.416 14.600 1.00 13.93 169 GLU A C 1
ATOM 1289 O O . GLU A 1 169 ? -0.624 27.341 14.781 1.00 14.13 169 GLU A O 1
ATOM 1295 N N . VAL A 1 170 ? -1.279 25.239 15.207 1.00 7.98 170 VAL A N 1
ATOM 1296 C CA . VAL A 1 170 ? -0.144 24.950 16.078 1.00 8.68 170 VAL A CA 1
ATOM 1297 C C . VAL A 1 170 ? 1.034 24.395 15.284 1.00 10.59 170 VAL A C 1
ATOM 1298 O O . VAL A 1 170 ? 2.163 24.841 15.453 1.00 8.40 170 VAL A O 1
ATOM 1302 N N . TYR A 1 171 ? 0.779 23.432 14.406 1.00 9.56 171 TYR A N 1
ATOM 1303 C CA . TYR A 1 171 ? 1.883 22.752 13.699 1.00 10.36 171 TYR A CA 1
ATOM 1304 C C . TYR A 1 171 ? 2.484 23.439 12.493 1.00 7.87 171 TYR A C 1
ATOM 1305 O O . TYR A 1 171 ? 3.574 23.080 12.048 1.00 9.12 171 TYR A O 1
ATOM 1314 N N . THR A 1 172 ? 1.776 24.439 11.963 1.00 12.15 172 THR A N 1
ATOM 1315 C CA . THR A 1 172 ? 2.181 25.065 10.710 1.00 12.77 172 THR A CA 1
ATOM 1316 C C . THR A 1 172 ? 3.486 25.847 10.844 1.00 11.86 172 THR A C 1
ATOM 1317 O O . THR A 1 172 ? 3.681 26.644 11.785 1.00 11.85 172 THR A O 1
ATOM 1321 N N . TYR A 1 173 ? 4.398 25.596 9.907 1.00 11.19 173 TYR A N 1
ATOM 1322 C CA . TYR A 1 173 ? 5.586 26.441 9.721 1.00 13.91 173 TYR A CA 1
ATOM 1323 C C . TYR A 1 173 ? 5.279 27.368 8.553 1.00 17.54 173 TYR A C 1
ATOM 1324 O O . TYR A 1 173 ? 4.911 26.909 7.474 1.00 16.29 173 TYR A O 1
ATOM 1333 N N . ALA A 1 174 ? 5.480 28.663 8.753 1.00 15.56 174 ALA A N 1
ATOM 1334 C CA . ALA A 1 174 ? 5.160 29.661 7.735 1.00 16.22 174 ALA A CA 1
ATOM 1335 C C . ALA A 1 174 ? 6.312 29.764 6.750 1.00 19.53 174 ALA A C 1
ATOM 1336 O O . ALA A 1 174 ? 7.003 30.784 6.709 1.00 20.47 174 ALA A O 1
ATOM 1338 N N . LEU A 1 175 ? 6.507 28.717 5.958 1.00 13.85 175 LEU A N 1
ATOM 1339 C CA . LEU A 1 175 ? 7.589 28.659 4.973 1.00 15.00 175 LEU A CA 1
ATOM 1340 C C . LEU A 1 175 ? 6.982 28.458 3.594 1.00 18.16 175 LEU A C 1
ATOM 1341 O O . LEU A 1 175 ? 5.908 27.867 3.473 1.00 16.78 175 LEU A O 1
ATOM 1346 N N . PRO A 1 176 ? 7.669 28.941 2.545 1.00 14.84 176 PRO A N 1
ATOM 1347 C CA . PRO A 1 176 ? 7.190 28.648 1.186 1.00 22.35 176 PRO A CA 1
ATOM 1348 C C . PRO A 1 176 ? 7.408 27.175 0.847 1.00 20.60 176 PRO A C 1
ATOM 1349 O O . PRO A 1 176 ? 8.041 26.465 1.634 1.00 16.39 176 PRO A O 1
ATOM 1353 N N . PRO A 1 177 ? 6.896 26.705 -0.311 1.00 24.58 177 PRO A N 1
ATOM 1354 C CA . PRO A 1 177 ? 7.202 25.303 -0.650 1.00 23.36 177 PRO A CA 1
ATOM 1355 C C . PRO A 1 177 ? 8.705 25.048 -0.769 1.00 22.33 177 PRO A C 1
ATOM 1356 O O . PRO A 1 177 ? 9.460 25.939 -1.181 1.00 24.37 177 PRO A O 1
ATOM 1360 N N . PRO A 1 178 ? 9.149 23.839 -0.414 1.00 23.62 178 PRO A N 1
ATOM 1361 C CA . PRO A 1 178 ? 10.576 23.556 -0.558 1.00 29.19 178 PRO A CA 1
ATOM 1362 C C . PRO A 1 178 ? 11.005 23.498 -2.024 1.00 30.16 178 PRO A C 1
ATOM 1363 O O . PRO A 1 178 ? 10.153 23.380 -2.909 1.00 22.91 178 PRO A O 1
ATOM 1367 N N . ASP A 1 179 ? 12.314 23.557 -2.260 1.00 32.45 179 ASP A N 1
ATOM 1368 C CA . ASP A 1 179 ? 12.871 23.611 -3.615 1.00 38.08 179 ASP A CA 1
ATOM 1369 C C . ASP A 1 179 ? 12.643 22.318 -4.397 1.00 43.91 179 ASP A C 1
ATOM 1370 O O . ASP A 1 179 ? 12.892 22.256 -5.601 1.00 45.18 179 ASP A O 1
ATOM 1375 N N . THR A 1 180 ? 12.180 21.293 -3.686 1.00 40.91 180 THR A N 1
ATOM 1376 C CA . THR A 1 180 ? 12.064 19.935 -4.205 1.00 46.94 180 THR A CA 1
ATOM 1377 C C . THR A 1 180 ? 10.950 19.237 -3.439 1.00 40.42 180 THR A C 1
ATOM 1378 O O . THR A 1 180 ? 10.654 19.605 -2.306 1.00 32.68 180 THR A O 1
ATOM 1382 N N . GLU A 1 181 ? 10.340 18.227 -4.046 1.00 35.53 181 GLU A N 1
ATOM 1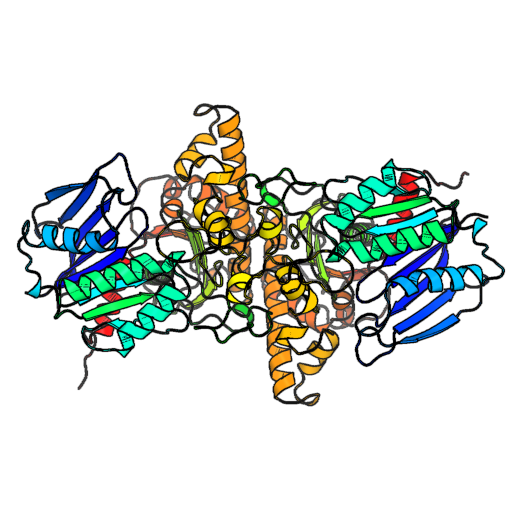383 C CA . GLU A 1 181 ? 9.364 17.395 -3.352 1.00 35.83 181 GLU A CA 1
ATOM 1384 C C . GLU A 1 181 ? 10.010 16.653 -2.185 1.00 35.62 181 GLU A C 1
ATOM 1385 O O . GLU A 1 181 ? 10.951 15.874 -2.379 1.00 37.93 181 G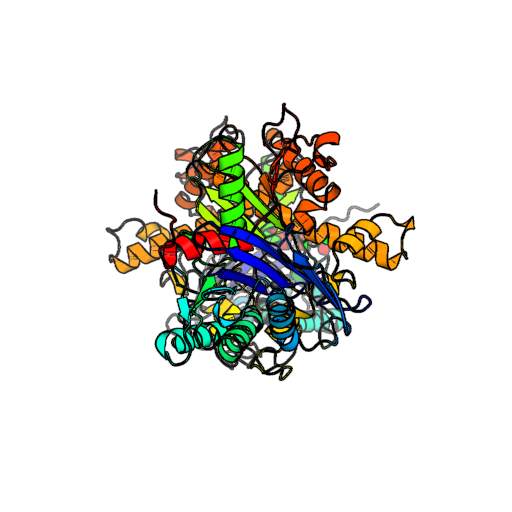LU A O 1
ATOM 1391 N N . LEU A 1 182 ? 9.513 16.885 -0.971 1.00 35.42 182 LEU A N 1
ATOM 1392 C CA . LEU A 1 182 ? 10.038 16.171 0.195 1.00 31.48 182 LEU A CA 1
ATOM 1393 C C . LEU A 1 182 ? 9.148 15.000 0.603 1.00 30.04 182 LEU A C 1
ATOM 1394 O O . LEU A 1 182 ? 7.986 14.920 0.211 1.00 25.11 182 LEU A O 1
ATOM 1399 N N . THR A 1 183 ? 9.712 14.115 1.418 1.00 19.84 183 THR A N 1
ATOM 1400 C CA . THR A 1 183 ? 9.040 12.929 1.931 1.00 26.91 183 THR A CA 1
ATOM 1401 C C . THR A 1 183 ? 7.831 13.283 2.789 1.00 31.77 183 THR A C 1
ATOM 1402 O O . THR A 1 183 ? 6.845 12.551 2.835 1.00 23.11 183 THR A O 1
ATOM 1406 N N . MET A 1 184 ? 7.918 14.406 3.491 1.00 19.59 184 MET A N 1
ATOM 1407 C CA . MET A 1 184 ? 6.818 14.813 4.352 1.00 22.02 184 MET A CA 1
ATOM 1408 C C . MET A 1 184 ? 6.875 16.322 4.450 1.00 16.44 184 MET A C 1
ATOM 1409 O O . MET A 1 184 ? 7.913 16.926 4.176 1.00 15.53 184 MET A O 1
ATOM 1414 N N . PRO A 1 185 ? 5.757 16.943 4.834 1.00 17.32 185 PRO A N 1
ATOM 1415 C CA . PRO A 1 185 ? 5.776 18.407 4.948 1.00 13.86 185 PRO A CA 1
ATOM 1416 C C . PRO A 1 185 ? 6.705 18.919 6.051 1.00 15.68 185 PRO A C 1
ATOM 1417 O O . PRO A 1 185 ? 6.943 18.217 7.044 1.00 15.13 185 PRO A O 1
ATOM 1421 N N . LEU A 1 186 ? 7.220 20.141 5.895 1.00 15.15 186 LEU A N 1
ATOM 1422 C CA . LEU A 1 186 ? 7.979 20.769 6.962 1.00 11.52 186 LEU A CA 1
ATOM 1423 C C . LEU A 1 186 ? 6.980 21.451 7.891 1.00 11.86 186 LEU A C 1
ATOM 1424 O O . LEU A 1 186 ? 6.294 22.405 7.505 1.00 15.25 186 LEU A O 1
ATOM 1429 N N . ARG A 1 187 ? 6.887 20.941 9.113 1.00 13.47 187 ARG A N 1
ATOM 1430 C CA . ARG A 1 187 ? 5.920 21.406 10.101 1.00 10.82 187 ARG A CA 1
ATOM 1431 C C . ARG A 1 187 ? 6.384 20.846 11.427 1.00 10.20 187 ARG A C 1
ATOM 1432 O O . ARG A 1 187 ? 7.330 20.072 11.484 1.00 11.46 187 ARG A O 1
ATOM 1440 N N . LYS A 1 188 ? 5.686 21.219 12.488 1.00 8.93 188 LYS A N 1
ATOM 1441 C CA . LYS A 1 188 ? 5.958 20.664 13.805 1.00 9.65 188 LYS A CA 1
ATOM 1442 C C . LYS A 1 188 ? 5.396 19.252 13.820 1.00 7.51 188 LYS A C 1
ATOM 1443 O O . LYS A 1 188 ? 4.271 19.030 13.378 1.00 11.85 188 LYS A O 1
ATOM 1449 N N . TYR A 1 189 ? 6.186 18.297 14.306 1.00 6.67 189 TYR A N 1
ATOM 1450 C CA . TYR A 1 189 ? 5.730 16.914 14.462 1.00 9.38 189 TYR A CA 1
ATOM 1451 C C . TYR A 1 189 ? 5.605 16.599 15.949 1.00 8.16 189 TYR A C 1
ATOM 1452 O O . TYR A 1 189 ? 4.541 16.206 16.412 1.00 20.48 189 TYR A O 1
ATOM 1461 N N . GLY A 1 190 ? 6.674 16.790 16.697 1.00 8.75 190 GLY A N 1
ATOM 1462 C CA . GLY A 1 190 ? 6.593 16.533 18.132 1.00 8.96 190 GLY A CA 1
ATOM 1463 C C . GLY A 1 190 ? 7.038 15.115 18.409 1.00 10.07 190 GLY A C 1
ATOM 1464 O O . GLY A 1 190 ? 6.890 14.233 17.561 1.00 10.20 190 GLY A O 1
ATOM 1465 N N . PHE A 1 191 ? 7.619 14.872 19.583 1.00 9.43 191 PHE A N 1
ATOM 1466 C CA . PHE A 1 191 ? 8.211 13.557 19.806 1.00 8.88 191 PHE A CA 1
ATOM 1467 C C . PHE A 1 191 ? 7.946 13.086 21.224 1.00 9.24 191 PHE A C 1
ATOM 1468 O O . PHE A 1 191 ? 7.046 13.607 21.889 1.00 7.60 191 PHE A O 1
ATOM 1476 N N . HIS A 1 192 ? 8.710 12.095 21.682 1.00 9.94 192 HIS A N 1
ATOM 1477 C CA . HIS A 1 192 ? 8.452 11.449 22.970 1.00 12.20 192 HIS A CA 1
ATOM 1478 C C . HIS A 1 192 ? 7.018 10.942 23.109 1.00 11.96 192 HIS A C 1
ATOM 1479 O O . HIS A 1 192 ? 6.521 10.785 24.230 1.00 10.95 192 HIS A O 1
ATOM 1486 N N . GLY A 1 193 ? 6.366 10.630 21.994 1.00 9.87 193 GLY A N 1
ATOM 1487 C CA . GLY A 1 193 ? 4.948 10.297 22.068 1.00 9.43 193 GLY A CA 1
ATOM 1488 C C . GLY A 1 193 ? 4.631 9.003 22.797 1.00 10.97 193 GLY A C 1
ATOM 1489 O O . GLY A 1 193 ? 3.558 8.860 23.385 1.00 9.76 193 GLY A O 1
ATOM 1490 N N . LEU A 1 194 ? 5.545 8.042 22.728 1.00 10.03 194 LEU A N 1
ATOM 1491 C CA . LEU A 1 194 ? 5.370 6.795 23.457 1.00 15.44 194 LEU A CA 1
ATOM 1492 C C . LEU A 1 194 ? 5.391 7.035 24.963 1.00 13.56 194 LEU A C 1
ATOM 1493 O O . LEU A 1 194 ? 4.608 6.436 25.696 1.00 13.25 194 LEU A O 1
ATOM 1498 N N . SER A 1 195 ? 6.263 7.929 25.422 1.00 12.74 195 SER A N 1
ATOM 1499 C CA . SER A 1 195 ? 6.263 8.313 26.827 1.00 11.86 195 SER A CA 1
ATOM 1500 C C . SER A 1 195 ? 5.017 9.065 27.225 1.00 13.24 195 SER A C 1
ATOM 1501 O O . SER A 1 195 ? 4.391 8.732 28.229 1.00 14.55 195 SER A O 1
ATOM 1504 N N . TYR A 1 196 ? 4.667 10.111 26.473 1.00 12.37 196 TYR A N 1
ATOM 1505 C CA . TYR A 1 196 ? 3.442 10.839 26.766 1.00 12.83 196 TYR A CA 1
ATOM 1506 C C . TYR A 1 196 ? 2.216 9.913 26.828 1.00 13.93 196 TYR A C 1
ATOM 1507 O O . TYR A 1 196 ? 1.410 10.001 27.751 1.00 10.88 196 TYR A O 1
ATOM 1516 N N . ALA A 1 197 ? 2.084 9.016 25.859 1.00 12.47 197 ALA A N 1
ATOM 1517 C CA . ALA A 1 197 ? 0.925 8.120 25.846 1.00 13.56 197 ALA A CA 1
ATOM 1518 C C . ALA A 1 197 ? 0.940 7.264 27.121 1.00 13.72 197 ALA A C 1
ATOM 1519 O O . ALA A 1 197 ? -0.085 7.089 27.785 1.00 12.43 197 ALA A O 1
ATOM 1521 N N . SER A 1 198 ? 2.119 6.770 27.470 1.00 13.58 198 SER A N 1
ATOM 1522 C CA . SER A 1 198 ? 2.291 5.876 28.622 1.00 19.42 198 SER A CA 1
ATOM 1523 C C . SER A 1 198 ? 1.932 6.635 29.912 1.00 19.06 198 SER A C 1
ATOM 1524 O O . SER A 1 198 ? 1.227 6.133 30.808 1.00 16.41 198 SER A O 1
ATOM 1527 N N . ILE A 1 199 ? 2.428 7.856 29.999 1.00 14.34 199 ILE A N 1
ATOM 1528 C CA . ILE A 1 199 ? 2.160 8.729 31.141 1.00 14.56 199 ILE A CA 1
ATOM 1529 C C . ILE A 1 199 ? 0.681 9.025 31.334 1.00 14.61 199 ILE A C 1
ATOM 1530 O O . ILE A 1 199 ? 0.176 8.974 32.451 1.00 15.26 199 ILE A O 1
ATOM 1535 N N . VAL A 1 200 ? -0.010 9.369 30.257 1.00 14.08 200 VAL A N 1
ATOM 1536 C CA . VAL A 1 200 ? -1.440 9.627 30.330 1.00 20.51 200 VAL A CA 1
ATOM 1537 C C . VAL A 1 200 ? -2.149 8.376 30.826 1.00 16.14 200 VAL A C 1
ATOM 1538 O O . VAL A 1 200 ? -3.030 8.441 31.689 1.00 17.13 200 VAL A O 1
ATOM 1542 N N . GLN A 1 201 ? -1.767 7.229 30.289 1.00 12.72 201 GLN A N 1
ATOM 1543 C CA . GLN A 1 201 ? -2.445 6.006 30.717 1.00 18.98 201 GLN A CA 1
ATOM 1544 C C . GLN A 1 201 ? -2.179 5.676 32.202 1.00 17.88 201 GLN A C 1
ATOM 1545 O O . GLN A 1 201 ? -3.095 5.279 32.918 1.00 17.20 201 GLN A O 1
ATOM 1551 N N . SER A 1 202 ? -0.949 5.870 32.665 1.00 15.64 202 SER A N 1
ATOM 1552 C CA . SER A 1 202 ? -0.612 5.601 34.063 1.00 16.73 202 SER A CA 1
ATOM 1553 C C . SER A 1 202 ? -1.379 6.528 34.973 1.00 19.88 202 SER A C 1
ATOM 1554 O O . SER A 1 202 ? -1.916 6.118 36.011 1.00 16.11 202 SER A O 1
ATOM 1557 N N . LEU A 1 203 ? -1.431 7.797 34.593 1.00 13.65 203 LEU A N 1
ATOM 1558 C CA . LEU A 1 203 ? -2.126 8.779 35.405 1.00 11.05 203 LEU A CA 1
ATOM 1559 C C . LEU A 1 203 ? -3.627 8.490 35.403 1.00 15.60 203 LEU A C 1
ATOM 1560 O O . LEU A 1 203 ? -4.289 8.604 36.436 1.00 18.84 203 LEU A O 1
ATOM 1565 N N . ALA A 1 204 ? -4.171 8.081 34.263 1.00 15.36 204 ALA A N 1
ATOM 1566 C CA . ALA A 1 204 ? -5.602 7.789 34.209 1.00 16.94 204 ALA A CA 1
ATOM 1567 C C . ALA A 1 204 ? -5.960 6.600 35.114 1.00 21.97 204 ALA A C 1
ATOM 1568 O O . ALA A 1 204 ? -6.982 6.616 35.814 1.00 23.04 204 ALA A O 1
ATOM 1570 N N . GLU A 1 205 ? -5.118 5.572 35.095 1.00 19.10 205 GLU A N 1
ATOM 1571 C CA . GLU A 1 205 ? -5.341 4.409 35.950 1.00 25.26 205 GLU A CA 1
ATOM 1572 C C . GLU A 1 205 ? -5.191 4.773 37.412 1.00 23.77 205 GLU A C 1
ATOM 1573 O O . GLU A 1 205 ? -5.958 4.320 38.258 1.00 19.66 205 GLU A O 1
ATOM 1579 N N . HIS A 1 206 ? -4.196 5.593 37.713 1.00 18.04 206 HIS A N 1
ATOM 1580 C CA . HIS A 1 206 ? -3.990 6.031 39.078 1.00 22.39 206 HIS A CA 1
ATOM 1581 C C . HIS A 1 206 ? -5.199 6.805 39.590 1.00 24.95 206 HIS A C 1
ATOM 1582 O O . HIS A 1 206 ? -5.645 6.610 40.726 1.00 20.78 206 HIS A O 1
ATOM 1589 N N . LEU A 1 207 ? -5.749 7.661 38.742 1.00 19.88 207 LEU A N 1
ATOM 1590 C CA . LEU A 1 207 ? -6.858 8.513 39.148 1.00 18.47 207 LEU A CA 1
ATOM 1591 C C . LEU A 1 207 ? -8.194 7.813 38.934 1.00 20.39 207 LEU A C 1
ATOM 1592 O O . LEU A 1 207 ? -9.247 8.382 39.206 1.00 20.83 207 LEU A O 1
ATOM 1597 N N . LYS A 1 208 ? -8.134 6.587 38.418 1.00 18.67 208 LYS A N 1
ATOM 1598 C CA . LYS A 1 208 ? -9.333 5.787 38.164 1.00 30.40 208 LYS A CA 1
ATOM 1599 C C . LYS A 1 208 ? -10.355 6.500 37.279 1.00 31.64 208 LYS A C 1
ATOM 1600 O O . LYS A 1 208 ? -11.551 6.528 37.581 1.00 29.68 208 LYS A O 1
ATOM 1606 N N . LYS A 1 209 ? -9.884 7.072 36.174 1.00 26.57 209 LYS A N 1
ATOM 1607 C CA . LYS A 1 209 ? -10.784 7.680 35.208 1.00 21.66 209 LYS A CA 1
ATOM 1608 C C . LYS A 1 209 ? -10.226 7.425 33.809 1.00 20.36 209 LYS A C 1
ATOM 1609 O O . LYS A 1 209 ? -9.045 7.110 33.662 1.00 20.63 209 LYS A O 1
ATOM 1615 N N . PRO A 1 210 ? -11.069 7.535 32.777 1.00 22.90 210 PRO A N 1
ATOM 1616 C CA . PRO A 1 210 ? -10.514 7.189 31.466 1.00 27.14 210 PRO A CA 1
ATOM 1617 C C . PRO A 1 210 ? -9.519 8.252 30.966 1.00 22.68 210 PRO A C 1
ATOM 1618 O O . PRO A 1 210 ? -9.612 9.425 31.335 1.00 22.92 210 PRO A O 1
ATOM 1622 N N . SER A 1 211 ? -8.583 7.831 30.125 1.00 21.35 211 SER A N 1
ATOM 1623 C CA . SER A 1 211 ? -7.516 8.698 29.649 1.00 20.27 211 SER A CA 1
ATOM 1624 C C . SER A 1 211 ? -8.066 9.872 28.862 1.00 19.23 211 SER A C 1
ATOM 1625 O O . SER A 1 211 ? -7.452 10.931 28.817 1.00 19.31 211 SER A O 1
ATOM 1628 N N . ASP A 1 212 ? -9.245 9.703 28.264 1.00 19.89 212 ASP A N 1
ATOM 1629 C CA . ASP A 1 212 ? -9.860 10.780 27.499 1.00 21.32 212 ASP A CA 1
ATOM 1630 C C . ASP A 1 212 ? -10.396 11.882 28.404 1.00 22.26 212 ASP A C 1
ATOM 1631 O O . ASP A 1 212 ? -10.962 12.863 27.921 1.00 23.87 212 ASP A O 1
ATOM 1636 N N . GLN A 1 213 ? -10.218 11.741 29.718 1.00 18.15 213 GLN A N 1
ATOM 1637 C CA . GLN A 1 213 ? -10.606 12.823 30.629 1.00 23.47 213 GLN A CA 1
ATOM 1638 C C . GLN A 1 213 ? -9.390 13.449 31.305 1.00 21.23 213 GLN A C 1
ATOM 1639 O O . GLN A 1 213 ? -9.536 14.254 32.229 1.00 22.57 213 GLN A O 1
ATOM 1645 N N . ILE A 1 214 ? -8.197 13.072 30.842 1.00 18.64 214 ILE A N 1
ATOM 1646 C CA . ILE A 1 214 ? -6.948 13.591 31.415 1.00 14.18 214 ILE A CA 1
ATOM 1647 C C . ILE A 1 214 ? -6.574 14.937 30.779 1.00 15.52 214 ILE A C 1
ATOM 1648 O O . ILE A 1 214 ? -6.520 15.063 29.552 1.00 14.76 214 ILE A O 1
ATOM 1653 N N . ASN A 1 215 ? -6.325 15.923 31.629 1.00 12.64 215 ASN A N 1
ATOM 1654 C CA . ASN A 1 215 ? -5.884 17.249 31.216 1.00 15.68 215 ASN A CA 1
ATOM 1655 C C . ASN A 1 215 ? -4.657 17.594 32.013 1.00 12.46 215 ASN A C 1
ATOM 1656 O O . ASN A 1 215 ? -4.726 17.781 33.230 1.00 16.64 215 ASN A O 1
ATOM 1661 N N . VAL A 1 216 ? -3.516 17.655 31.332 1.00 11.74 216 VAL A N 1
ATOM 1662 C CA . VAL A 1 216 ? -2.264 17.742 32.045 1.00 9.70 216 VAL A CA 1
ATOM 1663 C C . VAL A 1 216 ? -1.165 18.413 31.209 1.00 11.67 216 VAL A C 1
ATOM 1664 O O . VAL A 1 216 ? -1.191 18.417 29.970 1.00 9.12 216 VAL A O 1
ATOM 1668 N N . VAL A 1 217 ? -0.198 18.981 31.903 1.00 8.72 217 VAL A N 1
ATOM 1669 C CA . VAL A 1 217 ? 1.023 19.419 31.253 1.00 12.34 217 VAL A CA 1
ATOM 1670 C C . VAL A 1 217 ? 2.119 18.456 31.682 1.00 13.80 217 VAL A C 1
ATOM 1671 O O . VAL A 1 217 ? 2.261 18.167 32.867 1.00 15.51 217 VAL A O 1
ATOM 1675 N N . VAL A 1 218 ? 2.869 17.934 30.713 1.00 12.01 218 VAL A N 1
ATOM 1676 C CA . VAL A 1 218 ? 3.943 16.997 31.028 1.00 12.41 218 VAL A CA 1
ATOM 1677 C C . VAL A 1 218 ? 5.279 17.604 30.621 1.00 16.66 218 VAL A C 1
ATOM 1678 O O . VAL A 1 218 ? 5.401 18.175 29.535 1.00 13.73 218 VAL A O 1
ATOM 1682 N N . ALA A 1 219 ? 6.258 17.516 31.521 1.00 9.76 219 ALA A N 1
ATOM 1683 C CA . ALA A 1 219 ? 7.641 17.876 31.223 1.00 11.70 219 ALA A CA 1
ATOM 1684 C C . ALA A 1 219 ? 8.433 16.573 31.252 1.00 17.03 219 ALA A C 1
ATOM 1685 O O . ALA A 1 219 ? 8.673 16.000 32.322 1.00 17.84 219 ALA A O 1
ATOM 1687 N N . HIS A 1 220 ? 8.790 16.080 30.071 1.00 13.59 220 HIS A N 1
ATOM 1688 C CA . HIS A 1 220 ? 9.502 14.815 29.946 1.00 15.52 220 HIS A CA 1
ATOM 1689 C C . HIS A 1 220 ? 10.961 15.185 29.740 1.00 15.07 220 HIS A C 1
ATOM 1690 O O . HIS A 1 220 ? 11.359 15.621 28.653 1.00 15.34 220 HIS A O 1
ATOM 1697 N N . LEU A 1 221 ? 11.748 15.051 30.806 1.00 15.45 221 LEU A N 1
ATOM 1698 C CA . LEU A 1 221 ? 13.069 15.655 30.864 1.00 11.83 221 LEU A CA 1
ATOM 1699 C C . LEU A 1 221 ? 14.169 14.605 30.924 1.00 13.73 221 LEU A C 1
ATOM 1700 O O . LEU A 1 221 ? 14.138 13.703 31.768 1.00 16.19 221 LEU A O 1
ATOM 1705 N N . GLY A 1 222 ? 15.144 14.721 30.030 1.00 17.56 222 GLY A N 1
ATOM 1706 C CA . GLY A 1 222 ? 16.231 13.753 29.961 1.00 16.44 222 GLY A CA 1
ATOM 1707 C C . GLY A 1 222 ? 17.267 14.261 28.986 1.00 19.65 222 GLY A C 1
ATOM 1708 O O . GLY A 1 222 ? 17.353 15.475 28.751 1.00 18.13 222 GLY A O 1
ATOM 1709 N N . SER A 1 223 ? 18.054 13.357 28.410 1.00 19.18 223 SER A N 1
ATOM 1710 C CA . SER A 1 223 ? 19.081 13.786 27.463 1.00 21.13 223 SER A CA 1
ATOM 1711 C C . SER A 1 223 ? 18.434 14.483 26.257 1.00 17.99 223 SER A C 1
ATOM 1712 O O . SER A 1 223 ? 19.005 15.408 25.691 1.00 22.38 223 SER A O 1
ATOM 1715 N N . GLY A 1 224 ? 17.237 14.035 25.872 1.00 17.91 224 GLY A N 1
ATOM 1716 C CA . GLY A 1 224 ? 16.357 14.847 25.057 1.00 19.07 224 GLY A CA 1
ATOM 1717 C C . GLY A 1 224 ? 15.218 15.241 25.982 1.00 17.53 224 GLY A C 1
ATOM 1718 O O . GLY A 1 224 ? 14.701 14.401 26.736 1.00 20.26 224 GLY A O 1
ATOM 1719 N N . SER A 1 225 ? 14.841 16.507 25.947 1.00 12.90 225 SER A N 1
ATOM 1720 C CA . SER A 1 225 ? 13.802 17.003 26.833 1.00 13.84 225 SER A CA 1
ATOM 1721 C C . SER A 1 225 ? 12.685 17.628 26.003 1.00 14.79 225 SER A C 1
ATOM 1722 O O . SER A 1 225 ? 12.946 18.282 24.998 1.00 12.96 225 SER A O 1
ATOM 1725 N N . SER A 1 226 ? 11.443 17.415 26.427 1.00 12.39 226 SER A N 1
ATOM 1726 C CA . SER A 1 226 ? 10.333 18.154 25.843 1.00 11.01 226 SER A CA 1
ATOM 1727 C C . SER A 1 226 ? 9.204 18.315 26.839 1.00 11.82 226 SER A C 1
ATOM 1728 O O . SER A 1 226 ? 9.251 17.823 27.983 1.00 9.53 226 SER A O 1
ATOM 1731 N N . SER A 1 227 ? 8.196 19.044 26.396 1.00 12.12 227 SER A N 1
ATOM 1732 C CA . SER A 1 227 ? 7.004 19.242 27.189 1.00 10.11 227 SER A CA 1
ATOM 1733 C C . SER A 1 227 ? 5.806 19.133 26.249 1.00 12.07 227 SER A C 1
ATOM 1734 O O . SER A 1 227 ? 5.929 19.361 25.035 1.00 14.12 227 SER A O 1
ATOM 1737 N N . CYS A 1 228 ? 4.659 18.743 26.796 1.00 10.59 228 CYS A N 1
ATOM 1738 C CA . CYS A 1 228 ? 3.472 18.524 25.994 1.00 8.36 228 CYS A CA 1
ATOM 1739 C C . CYS A 1 228 ? 2.248 18.998 26.772 1.00 9.08 228 CYS A C 1
ATOM 1740 O O . CYS A 1 228 ? 2.162 18.813 27.984 1.00 11.39 228 CYS A O 1
ATOM 1743 N N . CYS A 1 229 ? 1.328 19.635 26.061 1.00 9.66 229 CYS A N 1
ATOM 1744 C CA . CYS A 1 229 ? 0.049 20.063 26.601 1.00 9.00 229 CYS A CA 1
ATOM 1745 C C . CYS A 1 229 ? -0.989 19.011 26.180 1.00 9.12 229 CYS A C 1
ATOM 1746 O O . CYS A 1 229 ? -1.181 18.738 24.996 1.00 11.84 229 CYS A O 1
ATOM 1749 N N . ILE A 1 230 ? -1.636 18.385 27.161 1.00 11.48 230 ILE A N 1
ATOM 1750 C CA . ILE A 1 230 ? -2.540 17.286 26.889 1.00 11.15 230 ILE A CA 1
ATOM 1751 C C . ILE A 1 230 ? -3.915 17.684 27.389 1.00 13.70 230 ILE A C 1
ATOM 1752 O O . ILE A 1 230 ? -4.074 18.047 28.564 1.00 10.97 230 ILE A O 1
ATOM 1757 N N . LYS A 1 231 ? -4.881 17.657 26.465 1.00 12.28 231 LYS A N 1
ATOM 1758 C CA . LYS A 1 231 ? -6.272 17.978 26.764 1.00 15.62 231 LYS A CA 1
ATOM 1759 C C . LYS A 1 231 ? -7.177 16.831 26.306 1.00 13.08 231 LYS A C 1
ATOM 1760 O O . LYS A 1 231 ? -7.056 16.324 25.185 1.00 11.31 231 LYS A O 1
ATOM 1766 N N . ASN A 1 232 ? -8.069 16.405 27.199 1.00 13.59 232 ASN A N 1
ATOM 1767 C CA . ASN A 1 232 ? -8.857 15.202 26.952 1.00 15.54 232 ASN A CA 1
ATOM 1768 C C . ASN A 1 232 ? -7.998 14.022 26.488 1.00 16.32 232 ASN A C 1
ATOM 1769 O O . ASN A 1 232 ? -8.370 13.276 25.594 1.00 18.36 232 ASN A O 1
ATOM 1774 N N . GLY A 1 233 ? -6.837 13.849 27.107 1.00 16.20 233 GLY A N 1
ATOM 1775 C CA . GLY A 1 233 ? -5.996 12.709 26.806 1.00 13.62 233 GLY A CA 1
ATOM 1776 C C . GLY A 1 233 ? -5.164 12.824 25.544 1.00 15.52 233 GLY A C 1
ATOM 1777 O O . GLY A 1 233 ? -4.426 11.889 25.226 1.00 12.22 233 GLY A O 1
ATOM 1778 N N . LYS A 1 234 ? -5.257 13.964 24.846 1.00 12.60 234 LYS A N 1
ATOM 1779 C CA . LYS A 1 234 ? -4.642 14.127 23.527 1.00 16.39 234 LYS A CA 1
ATOM 1780 C C . LYS A 1 234 ? -3.649 15.244 23.547 1.00 12.98 234 LYS A C 1
ATOM 1781 O O . LYS A 1 234 ? -3.900 16.294 24.151 1.00 11.91 234 LYS A O 1
ATOM 1787 N N . SER A 1 235 ? -2.558 15.061 22.816 1.00 11.03 235 SER A N 1
ATOM 1788 C CA . SER A 1 235 ? -1.612 16.159 22.634 1.00 11.00 235 SER A CA 1
ATOM 1789 C C . SER A 1 235 ? -2.256 17.304 21.866 1.00 10.31 235 SER A C 1
ATOM 1790 O O . SER A 1 235 ? -2.769 17.101 20.752 1.00 11.41 235 SER A O 1
ATOM 1793 N N . ILE A 1 236 ? -2.185 18.521 22.421 1.00 10.64 236 ILE A N 1
ATOM 1794 C CA . ILE A 1 236 ? -2.603 19.697 21.658 1.00 10.45 236 ILE A CA 1
ATOM 1795 C C . ILE A 1 236 ? -1.466 20.658 21.294 1.00 11.97 236 ILE A C 1
ATOM 1796 O O . ILE A 1 236 ? -1.639 21.528 20.452 1.00 9.23 236 ILE A O 1
ATOM 1801 N N . ASP A 1 237 ? -0.305 20.484 21.922 1.00 8.91 237 ASP A N 1
ATOM 1802 C CA . ASP A 1 237 ? 0.901 21.268 21.592 1.00 11.42 237 ASP A CA 1
ATOM 1803 C C . ASP A 1 237 ? 2.057 20.566 22.249 1.00 10.46 237 ASP A C 1
ATOM 1804 O O . ASP A 1 237 ? 1.868 19.912 23.272 1.00 9.89 237 ASP A O 1
ATOM 1809 N N . THR A 1 238 ? 3.239 20.676 21.662 1.00 12.05 238 THR A N 1
ATOM 1810 C CA . THR A 1 238 ? 4.439 20.124 22.290 1.00 10.62 238 THR A CA 1
ATOM 1811 C C . THR A 1 238 ? 5.651 20.945 21.845 1.00 13.09 238 THR A C 1
ATOM 1812 O O . THR A 1 238 ? 5.580 21.677 20.857 1.00 12.09 238 THR A O 1
ATOM 1816 N N . SER A 1 239 ? 6.746 20.854 22.593 1.00 10.44 239 SER A N 1
ATOM 1817 C CA . SER A 1 239 ? 7.839 21.809 22.448 1.00 9.40 239 SER A CA 1
ATOM 1818 C C . SER A 1 239 ? 8.765 21.484 21.283 1.00 10.55 239 SER A C 1
ATOM 1819 O O . SER A 1 239 ? 9.451 22.367 20.768 1.00 11.39 239 SER A O 1
ATOM 1822 N N . MET A 1 240 ? 8.798 20.226 20.863 1.00 11.10 240 MET A N 1
ATOM 1823 C CA . MET A 1 240 ? 9.674 19.848 19.752 1.00 17.15 240 MET A CA 1
ATOM 1824 C C . MET A 1 240 ? 8.990 20.109 18.429 1.00 18.29 240 MET A C 1
ATOM 1825 O O . MET A 1 240 ? 7.777 20.184 18.376 1.00 17.55 240 MET A O 1
ATOM 1830 N N . GLY A 1 241 ? 9.759 20.242 17.353 1.00 14.79 241 GLY A N 1
ATOM 1831 C CA . GLY A 1 241 ? 9.191 20.735 16.117 1.00 12.93 241 GLY A CA 1
ATOM 1832 C C . GLY A 1 241 ? 9.339 19.748 14.988 1.00 13.16 241 GLY A C 1
ATOM 1833 O O . GLY A 1 241 ? 8.926 18.607 15.093 1.00 13.18 241 GLY A O 1
ATOM 1834 N N . LEU A 1 242 ? 9.928 20.204 13.897 1.00 14.51 242 LEU A N 1
ATOM 1835 C CA . LEU A 1 242 ? 10.189 19.329 12.772 1.00 12.24 242 LEU A CA 1
ATOM 1836 C C . LEU A 1 242 ? 11.043 18.141 13.222 1.00 12.48 242 LEU A C 1
ATOM 1837 O O . LEU A 1 242 ? 10.853 17.014 12.765 1.00 11.89 242 LEU A O 1
ATOM 1842 N N . THR A 1 243 ? 11.984 18.396 14.129 1.00 9.97 243 THR A N 1
ATOM 1843 C CA . THR A 1 243 ? 12.836 17.334 14.691 1.00 12.46 243 THR A CA 1
ATOM 1844 C C . THR A 1 243 ? 12.949 17.524 16.205 1.00 11.00 243 THR A C 1
ATOM 1845 O O . THR A 1 243 ? 12.544 18.583 16.735 1.00 12.69 243 THR A O 1
ATOM 1849 N N . PRO A 1 244 ? 13.530 16.532 16.912 1.00 13.26 244 PRO A N 1
ATOM 1850 C CA . PRO A 1 244 ? 13.672 16.686 18.361 1.00 15.60 244 PRO A CA 1
ATOM 1851 C C . PRO A 1 244 ? 14.599 17.816 18.786 1.00 16.94 244 PRO A C 1
ATOM 1852 O O . PRO A 1 244 ? 14.772 18.021 19.989 1.00 18.47 244 PRO A O 1
ATOM 1856 N N . LEU A 1 245 ? 15.216 18.512 17.842 1.00 15.23 245 LEU A N 1
ATOM 1857 C CA . LEU A 1 245 ? 16.178 19.554 18.200 1.00 14.66 245 LEU A CA 1
ATOM 1858 C C . LEU A 1 245 ? 15.469 20.771 18.819 1.00 17.47 245 LEU A C 1
ATOM 1859 O O . LEU A 1 245 ? 15.948 21.379 19.785 1.00 21.82 245 LEU A O 1
ATOM 1864 N N . GLU A 1 246 ? 14.309 21.105 18.263 1.00 13.97 246 GLU A N 1
ATOM 1865 C CA . GLU A 1 246 ? 13.585 22.322 18.607 1.00 16.64 246 GLU A CA 1
ATOM 1866 C C . GLU A 1 246 ? 13.073 22.263 20.051 1.00 13.38 246 GLU A C 1
ATOM 1867 O O . GLU A 1 246 ? 12.786 21.194 20.582 1.00 14.52 246 GLU A O 1
ATOM 1873 N N . GLY A 1 247 ? 13.015 23.414 20.713 1.00 19.08 247 GLY A N 1
ATOM 1874 C CA . GLY A 1 247 ? 12.409 23.469 22.030 1.00 15.37 247 GLY A CA 1
ATOM 1875 C C . GLY A 1 247 ? 13.448 23.557 23.123 1.00 15.63 247 GLY A C 1
ATOM 1876 O O . GLY A 1 247 ? 14.297 24.438 23.092 1.00 16.96 247 GLY A O 1
ATOM 1877 N N . LEU A 1 248 ? 13.388 22.638 24.082 1.00 14.78 248 LEU A N 1
ATOM 1878 C CA . LEU A 1 248 ? 14.341 22.642 25.184 1.00 21.82 248 LEU A CA 1
ATOM 1879 C C . LEU A 1 248 ? 15.728 22.180 24.749 1.00 23.00 248 LEU A C 1
ATOM 1880 O O . LEU A 1 248 ? 15.871 21.330 23.865 1.00 17.21 248 LEU A O 1
ATOM 1885 N N . LEU A 1 249 ? 16.755 22.741 25.384 1.00 24.77 249 LEU A N 1
ATOM 1886 C CA . LEU A 1 249 ? 18.106 22.263 25.160 1.00 17.66 249 LEU A CA 1
ATOM 1887 C C . LEU A 1 249 ? 18.153 20.884 25.775 1.00 16.96 249 LEU A C 1
ATOM 1888 O O . LEU A 1 249 ? 17.238 20.482 26.507 1.00 20.27 249 LEU A O 1
ATOM 1893 N N . GLY A 1 250 ? 19.201 20.134 25.449 1.00 21.53 250 GLY A N 1
ATOM 1894 C CA . GLY A 1 250 ? 19.332 18.772 25.924 1.00 16.90 250 GLY A CA 1
ATOM 1895 C C . GLY A 1 250 ? 20.786 18.493 26.251 1.00 15.14 250 GLY A C 1
ATOM 1896 O O . GLY A 1 250 ? 21.618 19.413 26.208 1.00 18.53 250 GLY A O 1
ATOM 1897 N N . GLY A 1 251 ? 21.091 17.236 26.573 1.00 15.13 251 GLY A N 1
ATOM 1898 C CA . GLY A 1 251 ? 22.458 16.837 26.858 1.00 19.14 251 GLY A CA 1
ATOM 1899 C C . GLY A 1 251 ? 23.449 17.411 25.857 1.00 20.76 251 GLY A C 1
ATOM 1900 O O . GLY A 1 251 ? 24.466 17.999 26.247 1.00 18.73 251 GLY A O 1
ATOM 1901 N N . THR A 1 252 ? 23.157 17.259 24.567 1.00 16.87 252 THR A N 1
ATOM 1902 C CA . THR A 1 252 ? 24.072 17.748 23.530 1.00 19.52 252 THR A CA 1
ATOM 1903 C C . THR A 1 252 ? 23.366 18.547 22.442 1.00 17.47 252 THR A C 1
ATOM 1904 O O . THR A 1 252 ? 23.935 18.822 21.385 1.00 16.15 252 THR A O 1
ATOM 1908 N N . ARG A 1 253 ? 22.121 18.921 22.693 1.00 12.22 253 ARG A N 1
ATOM 1909 C CA . ARG A 1 253 ? 21.413 19.630 21.671 1.00 18.72 253 ARG A CA 1
ATOM 1910 C C . ARG A 1 253 ? 21.058 21.034 22.116 1.00 13.98 253 ARG A C 1
ATOM 1911 O O . ARG A 1 253 ? 20.776 21.280 23.281 1.00 14.19 253 ARG A O 1
ATOM 1919 N N . SER A 1 254 ? 21.044 21.948 21.162 1.00 13.07 254 SER A N 1
ATOM 1920 C CA . SER A 1 254 ? 20.914 23.377 21.481 1.00 14.84 254 SER A CA 1
ATOM 1921 C C . SER A 1 254 ? 19.517 23.765 21.930 1.00 17.25 254 SER A C 1
ATOM 1922 O O . SER A 1 254 ? 19.360 24.693 22.703 1.00 13.59 254 SER A O 1
ATOM 1925 N N . GLY A 1 255 ? 18.495 23.069 21.428 1.00 15.69 255 GLY A N 1
ATOM 1926 C CA . GLY A 1 255 ? 17.136 23.530 21.614 1.00 14.56 255 GLY A CA 1
ATOM 1927 C C . GLY A 1 255 ? 16.922 24.715 20.679 1.00 15.72 255 GLY A C 1
ATOM 1928 O O . GLY A 1 255 ? 17.724 24.944 19.764 1.00 15.96 255 GLY A O 1
ATOM 1929 N N . THR A 1 256 ? 15.852 25.475 20.905 1.00 20.92 256 THR A N 1
ATOM 1930 C CA . THR A 1 256 ? 15.455 26.537 19.978 1.00 15.37 256 THR A CA 1
ATOM 1931 C C . THR A 1 256 ? 16.450 27.694 20.013 1.00 21.14 256 THR A C 1
ATOM 1932 O O . THR A 1 256 ? 16.809 28.180 21.077 1.00 20.82 256 THR A O 1
ATOM 1936 N N . ILE A 1 257 ? 16.902 28.121 18.842 1.00 18.17 257 ILE A N 1
ATOM 1937 C CA . ILE A 1 257 ? 17.776 29.276 18.717 1.00 20.20 257 ILE A CA 1
ATOM 1938 C C . ILE A 1 257 ? 17.394 29.905 17.392 1.00 17.26 257 ILE A C 1
ATOM 1939 O O . ILE A 1 257 ? 16.685 29.280 16.611 1.00 14.79 257 ILE A O 1
ATOM 1944 N N . ASP A 1 258 ? 17.856 31.125 17.127 1.00 12.90 258 ASP A N 1
ATOM 1945 C CA . ASP A 1 258 ? 17.576 31.781 15.848 1.00 18.63 258 ASP A CA 1
ATOM 1946 C C . ASP A 1 258 ? 18.022 30.854 14.706 1.00 16.45 258 ASP A C 1
ATOM 1947 O O . ASP A 1 258 ? 19.132 30.326 14.740 1.00 17.50 258 ASP A O 1
ATOM 1952 N N . PRO A 1 259 ? 17.149 30.631 13.715 1.00 18.10 259 PRO A N 1
ATOM 1953 C CA . PRO A 1 259 ? 17.493 29.726 12.615 1.00 20.13 259 PRO A CA 1
ATOM 1954 C C . PRO A 1 259 ? 18.692 30.207 11.821 1.00 21.55 259 PRO A C 1
ATOM 1955 O O . PRO A 1 259 ? 19.219 29.412 11.058 1.00 20.60 259 PRO A O 1
ATOM 1959 N N . THR A 1 260 ? 19.109 31.462 11.977 1.00 18.70 260 THR A N 1
ATOM 1960 C CA . THR A 1 260 ? 20.291 31.927 11.254 1.00 17.60 260 THR A CA 1
ATOM 1961 C C . THR A 1 260 ? 21.584 31.836 12.054 1.00 13.70 260 THR A C 1
ATOM 1962 O O . THR A 1 260 ? 22.654 32.016 11.494 1.00 22.65 260 THR A O 1
ATOM 1966 N N . ALA A 1 261 ? 21.487 31.574 13.356 1.00 15.22 261 ALA A N 1
ATOM 1967 C CA . ALA A 1 261 ? 22.661 31.581 14.220 1.00 13.71 261 ALA A CA 1
ATOM 1968 C C . ALA A 1 261 ? 23.774 30.649 13.713 1.00 16.76 261 ALA A C 1
ATOM 1969 O O . ALA A 1 261 ? 24.960 30.993 13.776 1.00 16.09 261 ALA A O 1
ATOM 1971 N N . ILE A 1 262 ? 23.384 29.476 13.224 1.00 17.19 262 ILE A N 1
ATOM 1972 C CA . ILE A 1 262 ? 24.352 28.445 12.886 1.00 15.91 262 ILE A CA 1
ATOM 1973 C C . ILE A 1 262 ? 25.194 28.883 11.691 1.00 14.41 262 ILE A C 1
ATOM 1974 O O . ILE A 1 262 ? 26.336 28.448 11.527 1.00 21.88 262 ILE A O 1
ATOM 1979 N N . PHE A 1 263 ? 24.643 29.758 10.864 1.00 15.16 263 PHE A N 1
ATOM 1980 C CA . PHE A 1 263 ? 25.385 30.222 9.699 1.00 19.70 263 PHE A CA 1
ATOM 1981 C C . PHE A 1 263 ? 26.514 31.135 10.115 1.00 28.26 263 PHE A C 1
ATOM 1982 O O . PHE A 1 263 ? 27.552 31.176 9.465 1.00 25.89 263 PHE A O 1
ATOM 1990 N N . HIS A 1 264 ? 26.316 31.840 11.226 1.00 25.69 264 HIS A N 1
ATOM 1991 C CA . HIS A 1 264 ? 27.355 32.685 11.811 1.00 25.12 264 HIS A CA 1
ATOM 1992 C C . HIS A 1 264 ? 28.366 31.826 12.535 1.00 22.81 264 HIS A C 1
ATOM 1993 O O . HIS A 1 264 ? 29.562 32.096 12.519 1.00 26.59 264 HIS A O 1
ATOM 2000 N N . HIS A 1 265 ? 27.863 30.790 13.191 1.00 21.64 265 HIS A N 1
ATOM 2001 C CA . HIS A 1 265 ? 28.645 30.010 14.123 1.00 17.68 265 HIS A CA 1
ATOM 2002 C C . HIS A 1 265 ? 29.707 29.209 13.376 1.00 24.34 265 HIS A C 1
ATOM 2003 O O . HIS A 1 265 ? 30.831 29.033 13.840 1.00 21.52 265 HIS A O 1
ATOM 2010 N N . THR A 1 266 ? 29.326 28.726 12.207 1.00 23.73 266 THR A N 1
ATOM 2011 C CA . THR A 1 266 ? 30.124 27.745 11.504 1.00 29.29 266 THR A CA 1
ATOM 2012 C C . THR A 1 266 ? 30.064 28.028 10.016 1.00 29.68 266 THR A C 1
ATOM 2013 O O . THR A 1 266 ? 28.986 28.287 9.472 1.00 28.59 266 THR A O 1
ATOM 2017 N N . GLU A 1 267 ? 31.221 28.025 9.358 1.00 30.83 267 GLU A N 1
ATOM 2018 C CA . GLU A 1 267 ? 31.240 28.240 7.912 1.00 35.32 267 GLU A CA 1
ATOM 2019 C C . GLU A 1 267 ? 30.814 26.976 7.166 1.00 28.67 267 GLU A C 1
ATOM 2020 O O . GLU A 1 267 ? 31.002 25.865 7.662 1.00 28.67 267 GLU A O 1
ATOM 2026 N N . ASP A 1 268 ? 30.208 27.163 5.996 1.00 29.28 268 ASP A N 1
ATOM 2027 C CA . ASP A 1 268 ? 29.725 26.052 5.172 1.00 40.42 268 ASP A CA 1
ATOM 2028 C C . ASP A 1 268 ? 28.823 25.120 5.975 1.00 28.29 268 ASP A C 1
ATOM 2029 O O . ASP A 1 268 ? 28.970 23.896 5.943 1.00 25.89 268 ASP A O 1
ATOM 2034 N N . ALA A 1 269 ? 27.883 25.719 6.693 1.00 24.86 269 ALA A N 1
ATOM 2035 C CA . ALA A 1 269 ? 27.080 24.970 7.653 1.00 26.47 269 ALA A CA 1
ATOM 2036 C C . ALA A 1 269 ? 26.199 23.927 6.973 1.00 19.40 269 ALA A C 1
ATOM 2037 O O . ALA A 1 269 ? 25.811 22.949 7.599 1.00 17.51 269 ALA A O 1
ATOM 2039 N N . ALA A 1 270 ? 25.870 24.146 5.696 1.00 17.79 270 ALA A N 1
ATOM 2040 C CA . ALA A 1 270 ? 25.006 23.220 4.974 1.00 19.05 270 ALA A CA 1
ATOM 2041 C C . ALA A 1 270 ? 25.789 22.038 4.400 1.00 28.74 270 ALA A C 1
ATOM 2042 O O . ALA A 1 270 ? 25.195 21.080 3.897 1.00 28.09 270 ALA A O 1
ATOM 2044 N N . SER A 1 271 ? 27.116 22.103 4.469 1.00 25.13 271 SER A N 1
ATOM 2045 C CA . SER A 1 271 ? 27.951 21.064 3.848 1.00 29.21 271 SER A CA 1
ATOM 2046 C C . SER A 1 271 ? 27.925 19.769 4.641 1.00 32.33 271 SER A C 1
ATOM 2047 O O . SER A 1 271 ? 27.638 19.773 5.842 1.00 23.55 271 SER A O 1
ATOM 2050 N N . ASP A 1 272 ? 28.205 18.661 3.955 1.00 35.93 272 ASP A N 1
ATOM 2051 C CA . ASP A 1 272 ? 28.216 17.338 4.572 1.00 36.85 272 ASP A CA 1
ATOM 2052 C C . ASP A 1 272 ? 29.241 17.284 5.693 1.00 36.85 272 ASP A C 1
ATOM 2053 O O . ASP A 1 272 ? 30.348 17.809 5.565 1.00 36.13 272 ASP A O 1
ATOM 2058 N N . ALA A 1 273 ? 28.853 16.662 6.799 1.00 33.51 273 ALA A N 1
ATOM 2059 C CA . ALA A 1 273 ? 29.696 16.618 7.984 1.00 40.31 273 ALA A CA 1
ATOM 2060 C C . ALA A 1 273 ? 30.818 15.595 7.834 1.00 49.77 273 ALA A C 1
ATOM 2061 O O . ALA A 1 273 ? 31.851 15.691 8.504 1.00 50.18 273 ALA A O 1
ATOM 2063 N N . ASN A 1 274 ? 30.606 14.622 6.950 1.00 50.92 274 ASN A N 1
ATOM 2064 C CA . ASN A 1 274 ? 31.564 13.535 6.736 1.00 54.54 274 ASN A CA 1
ATOM 2065 C C . ASN A 1 274 ? 31.964 12.844 8.035 1.00 52.25 274 ASN A C 1
ATOM 2066 O O . ASN A 1 274 ? 33.117 12.443 8.222 1.00 58.96 274 ASN A O 1
ATOM 2071 N N . VAL A 1 275 ? 30.986 12.746 8.932 1.00 53.61 275 VAL A N 1
ATOM 2072 C CA . VAL A 1 275 ? 31.060 11.910 10.120 1.00 57.51 275 VAL A CA 1
ATOM 2073 C C . VAL A 1 275 ? 30.053 10.803 9.860 1.00 60.40 275 VAL A C 1
ATOM 2074 O O . VAL A 1 275 ? 29.146 10.981 9.041 1.00 55.47 275 VAL A O 1
ATOM 2078 N N . GLY A 1 276 ? 30.216 9.664 10.531 1.00 58.44 276 GLY A N 1
ATOM 2079 C CA . GLY A 1 276 ? 29.313 8.536 10.364 1.00 57.64 276 GLY A CA 1
ATOM 2080 C C . GLY A 1 276 ? 29.138 8.078 8.925 1.00 61.18 276 GLY A C 1
ATOM 2081 O O . GLY A 1 276 ? 29.872 8.509 8.032 1.00 56.90 276 GLY A O 1
ATOM 2082 N N . ASP A 1 277 ? 28.157 7.211 8.690 1.00 65.43 277 ASP A N 1
ATOM 2083 C CA . ASP A 1 277 ? 27.889 6.729 7.332 1.00 65.77 277 ASP A CA 1
ATOM 2084 C C . ASP A 1 277 ? 26.960 7.642 6.507 1.00 67.44 277 ASP A C 1
ATOM 2085 O O . ASP A 1 277 ? 27.266 7.963 5.353 1.00 66.74 277 ASP A O 1
ATOM 2090 N N . PHE A 1 278 ? 25.838 8.061 7.092 1.00 60.66 278 PHE A N 1
ATOM 2091 C CA . PHE A 1 278 ? 24.856 8.859 6.352 1.00 57.01 278 PHE A CA 1
ATOM 2092 C C . PHE A 1 278 ? 25.245 10.328 6.213 1.00 47.53 278 PHE A C 1
ATOM 2093 O O . PHE A 1 278 ? 25.902 10.909 7.081 1.00 48.24 278 PHE A O 1
ATOM 2101 N N . THR A 1 279 ? 24.826 10.917 5.101 1.00 47.20 279 THR A N 1
ATOM 2102 C CA . THR A 1 279 ? 25.002 12.341 4.871 1.00 49.00 279 THR A CA 1
ATOM 2103 C C . THR A 1 279 ? 24.139 13.162 5.846 1.00 46.81 279 THR A C 1
ATOM 2104 O O . THR A 1 279 ? 22.949 12.879 6.032 1.00 43.38 279 THR A O 1
ATOM 2108 N N . VAL A 1 280 ? 24.758 14.168 6.463 1.00 47.31 280 VAL A N 1
ATOM 2109 C CA . VAL A 1 280 ? 24.098 15.052 7.426 1.00 36.50 280 VAL A CA 1
ATOM 2110 C C . VAL A 1 280 ? 24.890 16.364 7.482 1.00 35.34 280 VAL A C 1
ATOM 2111 O O . VAL A 1 280 ? 26.117 16.340 7.439 1.00 33.92 280 VAL A O 1
ATOM 2115 N N . SER A 1 281 ? 24.211 17.509 7.545 1.00 29.10 281 SER A N 1
ATOM 2116 C CA . SER A 1 281 ? 24.936 18.784 7.521 1.00 25.23 281 SER A CA 1
ATOM 2117 C C . SER A 1 281 ? 25.754 18.996 8.780 1.00 25.97 281 SER A C 1
ATOM 2118 O O . SER A 1 281 ? 25.447 18.438 9.844 1.00 22.17 281 SER A O 1
ATOM 2121 N N . LYS A 1 282 ? 26.806 19.802 8.643 1.00 24.86 282 LYS A N 1
ATOM 2122 C CA . LYS A 1 282 ? 27.628 20.190 9.766 1.00 21.81 282 LYS A CA 1
ATOM 2123 C C . LYS A 1 282 ? 26.744 20.831 10.819 1.00 16.21 282 LYS A C 1
ATOM 2124 O O . LYS A 1 282 ? 26.882 20.555 12.004 1.00 17.02 282 LYS A O 1
ATOM 2130 N N . ALA A 1 283 ? 25.845 21.690 10.351 1.00 17.30 283 ALA A N 1
ATOM 2131 C CA . ALA A 1 283 ? 24.849 22.336 11.201 1.00 20.82 283 ALA A CA 1
ATOM 2132 C C . ALA A 1 283 ? 24.075 21.316 12.048 1.00 21.99 283 ALA A C 1
ATOM 2133 O O . ALA A 1 283 ? 23.996 21.462 13.268 1.00 16.07 283 ALA A O 1
ATOM 2135 N N . GLU A 1 284 ? 23.521 20.266 11.440 1.00 17.51 284 GLU A N 1
ATOM 2136 C CA . GLU A 1 284 ? 22.777 19.320 12.257 1.00 20.21 284 GLU A CA 1
ATOM 2137 C C . GLU A 1 284 ? 23.656 18.603 13.282 1.00 17.39 284 GLU A C 1
ATOM 2138 O O . GLU A 1 284 ? 23.205 18.325 14.388 1.00 18.81 284 GLU A O 1
ATOM 2144 N N . ILE A 1 285 ? 24.910 18.314 12.935 1.00 17.92 285 ILE A N 1
ATOM 2145 C CA . ILE A 1 285 ? 25.801 17.690 13.928 1.00 18.47 285 ILE A CA 1
ATOM 2146 C C . ILE A 1 285 ? 26.075 18.615 15.106 1.00 15.09 285 ILE A C 1
ATOM 2147 O O . ILE A 1 285 ? 25.965 18.230 16.266 1.00 15.61 285 ILE A O 1
ATOM 2152 N N . ILE A 1 286 ? 26.468 19.842 14.803 1.00 18.90 286 ILE A N 1
ATOM 2153 C CA . ILE A 1 286 ? 26.798 20.775 15.864 1.00 18.56 286 ILE A CA 1
ATOM 2154 C C . ILE A 1 286 ? 25.605 20.989 16.780 1.00 15.39 286 ILE A C 1
ATOM 2155 O O . ILE A 1 286 ? 25.739 20.925 18.001 1.00 18.05 286 ILE A O 1
ATOM 2160 N N . LEU A 1 287 ? 24.441 21.241 16.189 1.00 15.11 287 LEU A N 1
ATOM 2161 C CA . LEU A 1 287 ? 23.261 21.560 16.984 1.00 18.18 287 LEU A CA 1
ATOM 2162 C C . LEU A 1 287 ? 22.725 20.390 17.785 1.00 15.65 287 LEU A C 1
ATOM 2163 O O . LEU A 1 287 ? 22.139 20.599 18.832 1.00 13.41 287 LEU A O 1
ATOM 2168 N N . ASN A 1 288 ? 22.894 19.166 17.280 1.00 13.98 288 ASN A N 1
ATOM 2169 C CA . ASN A 1 288 ? 22.408 17.973 17.982 1.00 14.34 288 ASN A CA 1
ATOM 2170 C C . ASN A 1 288 ? 23.457 17.281 18.848 1.00 18.92 288 ASN A C 1
ATOM 2171 O O . ASN A 1 288 ? 23.114 16.613 19.808 1.00 23.44 288 ASN A O 1
ATOM 2176 N N . LYS A 1 289 ? 24.736 17.444 18.529 1.00 15.63 289 LYS A N 1
ATOM 2177 C CA . LYS A 1 289 ? 25.750 16.644 19.222 1.00 17.32 289 LYS A CA 1
ATOM 2178 C C . LYS A 1 289 ? 26.778 17.460 19.983 1.00 19.86 289 LYS A C 1
ATOM 2179 O O . LYS A 1 289 ? 27.445 16.929 20.869 1.00 21.13 289 LYS A O 1
ATOM 2185 N N . ASN A 1 290 ? 26.917 18.739 19.651 1.00 16.08 290 ASN A N 1
ATOM 2186 C CA . ASN A 1 290 ? 27.951 19.557 20.280 1.00 15.17 290 ASN A CA 1
ATOM 2187 C C . ASN A 1 290 ? 27.410 20.737 21.079 1.00 21.26 290 ASN A C 1
ATOM 2188 O O . ASN A 1 290 ? 28.153 21.629 21.412 1.00 14.95 290 ASN A O 1
ATOM 2193 N N . SER A 1 291 ? 26.121 20.745 21.383 1.00 20.62 291 SER A N 1
ATOM 2194 C CA . SER A 1 291 ? 25.516 21.923 22.000 1.00 14.94 291 SER A CA 1
ATOM 2195 C C . SER A 1 291 ? 24.955 21.553 23.352 1.00 12.62 291 SER A C 1
ATOM 2196 O O . SER A 1 291 ? 25.441 20.627 23.980 1.00 16.24 291 SER A O 1
ATOM 2199 N N . GLY A 1 292 ? 23.938 22.270 23.816 1.00 14.18 292 GLY A N 1
ATOM 2200 C CA . GLY A 1 292 ? 23.219 21.837 25.002 1.00 12.55 292 GLY A CA 1
ATOM 2201 C C . GLY A 1 292 ? 24.050 21.875 26.277 1.00 14.08 292 GLY A C 1
ATOM 2202 O O . GLY A 1 292 ? 24.927 22.732 26.412 1.00 17.58 292 GLY A O 1
ATOM 2203 N N . PHE A 1 293 ? 23.745 20.981 27.212 1.00 14.72 293 PHE A N 1
ATOM 2204 C CA . PHE A 1 293 ? 24.478 20.892 28.489 1.00 20.89 293 PHE A CA 1
ATOM 2205 C C . PHE A 1 293 ? 25.965 20.706 28.265 1.00 22.10 293 PHE A C 1
ATOM 2206 O O . PHE A 1 293 ? 26.774 21.232 29.028 1.00 19.19 293 PHE A O 1
ATOM 2214 N N . LYS A 1 294 ? 26.318 19.940 27.233 1.00 24.95 294 LYS A N 1
ATOM 2215 C CA . LYS A 1 294 ? 27.727 19.690 26.922 1.00 24.44 294 LYS A CA 1
ATOM 2216 C C . LYS A 1 294 ? 28.487 20.986 26.645 1.00 25.20 294 LYS A C 1
ATOM 2217 O O . LYS A 1 294 ? 29.561 21.216 27.193 1.00 27.64 294 LYS A O 1
ATOM 2223 N N . ALA A 1 295 ? 27.911 21.841 25.808 1.00 17.74 295 ALA A N 1
ATOM 2224 C CA . ALA A 1 295 ? 28.524 23.121 25.501 1.00 21.12 295 ALA A CA 1
ATOM 2225 C C . ALA A 1 295 ? 28.511 24.086 26.684 1.00 25.34 295 ALA A C 1
ATOM 2226 O O . ALA A 1 295 ? 29.425 24.893 26.829 1.00 24.53 295 ALA A O 1
ATOM 2228 N N . LEU A 1 296 ? 27.476 24.038 27.513 1.00 20.28 296 LEU A N 1
ATOM 2229 C CA . LEU A 1 296 ? 27.385 25.030 28.591 1.00 20.25 296 LEU A CA 1
ATOM 2230 C C . LEU A 1 296 ? 28.093 24.657 29.891 1.00 25.39 296 LEU A C 1
ATOM 2231 O O . LEU A 1 296 ? 28.546 25.537 30.621 1.00 25.30 296 LEU A O 1
ATOM 2236 N N . ALA A 1 297 ? 28.158 23.366 30.195 1.00 23.77 297 ALA A N 1
ATOM 2237 C CA . ALA A 1 297 ? 28.596 22.915 31.520 1.00 27.64 297 ALA A CA 1
ATOM 2238 C C . ALA A 1 297 ? 29.772 21.964 31.479 1.00 29.58 297 ALA A C 1
ATOM 2239 O O . ALA A 1 297 ? 30.371 21.670 32.516 1.00 35.90 297 ALA A O 1
ATOM 2241 N N . GLY A 1 298 ? 30.082 21.464 30.293 1.00 28.30 298 GLY A N 1
ATOM 2242 C CA . GLY A 1 298 ? 31.148 20.490 30.158 1.00 33.58 298 GLY A CA 1
ATOM 2243 C C . GLY A 1 298 ? 30.720 19.053 30.402 1.00 32.67 298 GLY A C 1
ATOM 2244 O O . GLY A 1 298 ? 31.543 18.150 30.311 1.00 37.17 298 GLY A O 1
ATOM 2245 N N . THR A 1 299 ? 29.440 18.830 30.700 1.00 29.99 299 THR A N 1
ATOM 2246 C CA . THR A 1 299 ? 28.932 17.486 30.969 1.00 26.86 299 THR A CA 1
ATOM 2247 C C . THR A 1 299 ? 27.524 17.352 30.415 1.00 30.19 299 THR A C 1
ATOM 2248 O O . THR A 1 299 ? 26.790 18.345 30.326 1.00 28.46 299 THR A O 1
ATOM 2252 N N . THR A 1 300 ? 27.148 16.136 30.034 1.00 26.95 300 THR A N 1
ATOM 2253 C CA . THR A 1 300 ? 25.785 15.863 29.579 1.00 30.55 300 THR A CA 1
ATOM 2254 C C . THR A 1 300 ? 24.920 15.393 30.737 1.00 31.23 300 THR A C 1
ATOM 2255 O O . THR A 1 300 ? 23.726 15.170 30.575 1.00 28.00 300 THR A O 1
ATOM 2259 N N . ASN A 1 301 ? 25.536 15.226 31.901 1.00 29.10 301 ASN A N 1
ATOM 2260 C CA . ASN A 1 301 ? 24.863 14.649 33.062 1.00 26.31 301 ASN A CA 1
ATOM 2261 C C . ASN A 1 301 ? 24.228 15.738 33.935 1.00 30.31 301 ASN A C 1
ATOM 2262 O O . ASN A 1 301 ? 24.940 16.418 34.682 1.00 26.19 301 ASN A O 1
ATOM 2267 N N . PHE A 1 302 ? 22.905 15.909 33.855 1.00 30.66 302 PHE A N 1
ATOM 2268 C CA . PHE A 1 302 ? 22.233 16.989 34.592 1.00 25.56 302 PHE A CA 1
ATOM 2269 C C . PHE A 1 302 ? 22.298 16.827 36.117 1.00 27.12 302 PHE A C 1
ATOM 2270 O O . PHE A 1 302 ? 22.268 17.821 36.855 1.00 27.05 302 PHE A O 1
ATOM 2278 N N . GLY A 1 303 ? 22.375 15.584 36.583 1.00 31.34 303 GLY A N 1
ATOM 2279 C CA . GLY A 1 303 ? 22.574 15.312 37.996 1.00 29.82 303 GLY A CA 1
ATOM 2280 C C . GLY A 1 303 ? 23.903 15.856 38.500 1.00 23.91 303 GLY A C 1
ATOM 2281 O O . GLY A 1 303 ? 23.984 16.394 39.608 1.00 32.19 303 GLY A O 1
ATOM 2282 N N . HIS A 1 304 ? 24.941 15.721 37.677 1.00 25.08 304 HIS A N 1
ATOM 2283 C CA . HIS A 1 304 ? 26.246 16.285 37.983 1.00 33.63 304 HIS A CA 1
ATOM 2284 C C . HIS A 1 304 ? 26.153 17.822 38.005 1.00 29.81 304 HIS A C 1
ATOM 2285 O O . HIS A 1 304 ? 26.778 18.481 38.829 1.00 30.72 304 HIS A O 1
ATOM 2292 N N . ILE A 1 305 ? 25.357 18.389 37.102 1.00 28.59 305 ILE A N 1
ATOM 2293 C CA . ILE A 1 305 ? 25.116 19.840 37.113 1.00 24.60 305 ILE A CA 1
ATOM 2294 C C . ILE A 1 305 ? 24.436 20.255 38.413 1.00 23.88 305 ILE A C 1
ATOM 2295 O O . ILE A 1 305 ? 24.856 21.205 39.074 1.00 23.32 305 ILE A O 1
ATOM 2300 N N . ILE A 1 306 ? 23.405 19.520 38.808 1.00 20.60 306 ILE A N 1
ATOM 2301 C CA . ILE A 1 306 ? 22.700 19.825 40.057 1.00 25.26 306 ILE A CA 1
ATOM 2302 C C . ILE A 1 306 ? 23.626 19.754 41.299 1.00 30.01 306 ILE A C 1
ATOM 2303 O O . ILE A 1 306 ? 23.547 20.608 42.203 1.00 25.38 306 ILE A O 1
ATOM 2308 N N . GLN A 1 307 ? 24.517 18.770 41.325 1.00 34.38 307 GLN A N 1
ATOM 2309 C CA . GLN A 1 307 ? 25.515 18.686 42.397 1.00 40.72 307 GLN A CA 1
ATOM 2310 C C . GLN A 1 307 ? 26.329 19.957 42.468 1.00 30.03 307 GLN A C 1
ATOM 2311 O O . GLN A 1 307 ? 26.529 20.511 43.549 1.00 33.86 307 GLN A O 1
ATOM 2317 N N . ASN A 1 308 ? 26.801 20.407 41.307 1.00 29.86 308 ASN A N 1
ATOM 2318 C CA . ASN A 1 308 ? 27.743 21.512 41.242 1.00 26.70 308 ASN A CA 1
ATOM 2319 C C . ASN A 1 308 ? 27.126 22.876 41.501 1.00 26.84 308 ASN A C 1
ATOM 2320 O O . ASN A 1 308 ? 27.799 23.895 41.346 1.00 31.11 308 ASN A O 1
ATOM 2325 N N . LEU A 1 309 ? 25.848 22.886 41.883 1.00 22.39 309 LEU A N 1
ATOM 2326 C CA . LEU A 1 309 ? 25.210 24.090 42.410 1.00 28.90 309 LEU A CA 1
ATOM 2327 C C . LEU A 1 309 ? 25.705 24.323 43.838 1.00 32.91 309 LEU A C 1
ATOM 2328 O O . LEU A 1 309 ? 25.472 25.380 44.424 1.00 37.45 309 LEU A O 1
ATOM 2333 N N . ASP A 1 310 ? 26.372 23.301 44.380 1.00 31.50 310 ASP A N 1
ATOM 2334 C CA . ASP A 1 310 ? 27.102 23.371 45.653 1.00 41.40 310 ASP A CA 1
ATOM 2335 C C . ASP A 1 310 ? 28.555 23.688 45.316 1.00 38.32 310 ASP A C 1
ATOM 2336 O O . ASP A 1 310 ? 29.244 22.860 44.724 1.00 39.89 310 ASP A O 1
ATOM 2341 N N . PRO A 1 311 ? 29.029 24.895 45.665 1.00 37.74 311 PRO A N 1
ATOM 2342 C CA . PRO A 1 311 ? 30.386 25.277 45.242 1.00 43.51 311 PRO A CA 1
ATOM 2343 C C . PRO A 1 311 ? 31.508 24.515 45.956 1.00 39.56 311 PRO A C 1
ATOM 2344 O O . PRO A 1 311 ? 32.680 24.789 45.699 1.00 52.71 311 PRO A O 1
ATOM 2348 N N . SER A 1 312 ? 31.154 23.570 46.822 1.00 44.77 312 SER A N 1
ATOM 2349 C CA . SER A 1 312 ? 32.149 22.754 47.514 1.00 53.16 312 SER A CA 1
ATOM 2350 C C . SER A 1 312 ? 32.433 21.425 46.795 1.00 57.63 312 SER A C 1
ATOM 2351 O O . SER A 1 312 ? 33.289 20.646 47.223 1.00 56.10 312 SER A O 1
ATOM 2354 N N . LYS A 1 313 ? 31.723 21.178 45.698 1.00 49.46 313 LYS A N 1
ATOM 2355 C CA . LYS A 1 313 ? 31.868 19.932 44.962 1.00 48.90 313 LYS A CA 1
ATOM 2356 C C . LYS A 1 313 ? 32.605 20.138 43.645 1.00 48.26 313 LYS A C 1
ATOM 2357 O O . LYS A 1 313 ? 32.698 19.218 42.832 1.00 62.92 313 LYS A O 1
ATOM 2363 N N . CYS A 1 314 ? 33.125 21.341 43.426 1.00 43.31 314 CYS A N 1
ATOM 2364 C CA . CYS A 1 314 ? 33.728 21.669 42.135 1.00 43.88 314 CYS A CA 1
ATOM 2365 C C . CYS A 1 314 ? 34.565 22.941 42.193 1.00 38.68 314 CYS A C 1
ATOM 2366 O O . CYS A 1 314 ? 34.517 23.681 43.172 1.00 44.12 314 CYS A O 1
ATOM 2369 N N . SER A 1 315 ? 35.328 23.186 41.130 1.00 43.20 315 SER A N 1
ATOM 2370 C CA . SER A 1 315 ? 36.056 24.436 40.966 1.00 37.83 315 SER A CA 1
ATOM 2371 C C . SER A 1 315 ? 35.070 25.596 40.865 1.00 45.16 315 SER A C 1
ATOM 2372 O O . SER A 1 315 ? 33.862 25.383 40.715 1.00 38.98 315 SER A O 1
ATOM 2375 N N . GLU A 1 316 ? 35.571 26.825 40.938 1.00 41.06 316 GLU A N 1
ATOM 2376 C CA . GLU A 1 316 ? 34.687 27.974 40.830 1.00 45.47 316 GLU A CA 1
ATOM 2377 C C . GLU A 1 316 ? 34.114 28.048 39.421 1.00 42.28 316 GLU A C 1
ATOM 2378 O O . GLU A 1 316 ? 32.978 28.477 39.230 1.00 31.46 316 GLU A O 1
ATOM 2384 N N . GLU A 1 317 ? 34.910 27.612 38.447 1.00 37.54 317 GLU A N 1
ATOM 2385 C CA . GLU A 1 317 ? 34.515 27.624 37.039 1.00 39.45 317 GLU A CA 1
ATOM 2386 C C . GLU A 1 317 ? 33.378 26.634 36.743 1.00 34.58 317 GLU A C 1
ATOM 2387 O O . GLU A 1 317 ? 32.448 26.944 35.999 1.00 28.93 317 GLU A O 1
ATOM 2393 N N . ASP A 1 318 ? 33.447 25.450 37.328 1.00 33.59 318 ASP A N 1
ATOM 2394 C CA . ASP A 1 318 ? 32.409 24.462 37.098 1.00 35.87 318 ASP A CA 1
ATOM 2395 C C . ASP A 1 318 ? 31.150 24.777 37.905 1.00 35.53 318 ASP A C 1
ATOM 2396 O O . ASP A 1 318 ? 30.041 24.456 37.486 1.00 31.37 318 ASP A O 1
ATOM 2401 N N . HIS A 1 319 ? 31.321 25.394 39.067 1.00 25.71 319 HIS A N 1
ATOM 2402 C CA . HIS A 1 319 ? 30.176 25.841 39.839 1.00 23.48 319 HIS A CA 1
ATOM 2403 C C . HIS A 1 319 ? 29.408 26.904 39.062 1.00 23.97 319 HIS A C 1
ATOM 2404 O O . HIS A 1 319 ? 28.188 26.898 39.050 1.00 22.35 319 HIS A O 1
ATOM 2411 N N . GLU A 1 320 ? 30.139 27.830 38.446 1.00 21.44 320 GLU A N 1
ATOM 2412 C CA . GLU A 1 320 ? 29.560 28.927 37.675 1.00 26.85 320 GLU A CA 1
ATOM 2413 C C . GLU A 1 320 ? 28.870 28.464 36.381 1.00 28.59 320 GLU A C 1
ATOM 2414 O O . GLU A 1 320 ? 27.843 29.025 35.977 1.00 20.23 320 GLU A O 1
ATOM 2420 N N . LYS A 1 321 ? 29.449 27.462 35.720 1.00 18.46 321 LYS A N 1
ATOM 2421 C CA . LYS A 1 321 ? 28.852 26.860 34.527 1.00 22.25 321 LYS A CA 1
ATOM 2422 C C . LYS A 1 321 ? 27.610 26.052 34.896 1.00 21.75 321 LYS A C 1
ATOM 2423 O O . LYS A 1 321 ? 26.616 26.000 34.144 1.00 22.65 321 LYS A O 1
ATOM 2429 N N . ALA A 1 322 ? 27.664 25.412 36.055 1.00 15.79 322 ALA A N 1
ATOM 2430 C CA . ALA A 1 322 ? 26.516 24.656 36.526 1.00 19.43 322 ALA A CA 1
ATOM 2431 C C . ALA A 1 322 ? 25.397 25.620 36.879 1.00 24.17 322 ALA A C 1
ATOM 2432 O O . ALA A 1 322 ? 24.244 25.370 36.532 1.00 14.04 322 ALA A O 1
ATOM 2434 N N . LYS A 1 323 ? 25.726 26.727 37.553 1.00 20.26 323 LYS A N 1
ATOM 2435 C CA . LYS A 1 323 ? 24.701 27.719 37.879 1.00 19.35 323 LYS A CA 1
ATOM 2436 C C . LYS A 1 323 ? 23.999 28.242 36.621 1.00 17.63 323 LYS A C 1
ATOM 2437 O O . LYS A 1 323 ? 22.769 28.335 36.581 1.00 18.10 323 LYS A O 1
ATOM 2443 N N . LEU A 1 324 ? 24.779 28.554 35.601 1.00 14.37 324 LEU A N 1
ATOM 2444 C CA . LEU A 1 324 ? 24.243 29.105 34.372 1.00 16.61 324 LEU A CA 1
ATOM 2445 C C . LEU A 1 324 ? 23.437 28.050 33.648 1.00 18.93 324 LEU A C 1
ATOM 2446 O O . LEU A 1 324 ? 22.320 28.314 33.212 1.00 15.68 324 LEU A O 1
ATOM 2451 N N . THR A 1 325 ? 23.974 26.839 33.552 1.00 13.74 325 THR A N 1
ATOM 2452 C CA . THR A 1 325 ? 23.297 25.808 32.774 1.00 14.78 325 THR A CA 1
ATOM 2453 C C . THR A 1 325 ? 21.990 25.467 33.422 1.00 11.47 325 THR A C 1
ATOM 2454 O O . THR A 1 325 ? 20.966 25.292 32.746 1.00 14.42 325 THR A O 1
ATOM 2458 N N . TYR A 1 326 ? 22.008 25.376 34.742 1.00 10.80 326 TYR A N 1
ATOM 2459 C CA . TYR A 1 326 ? 20.808 25.010 35.466 1.00 15.03 326 TYR A CA 1
ATOM 2460 C C . TYR A 1 326 ? 19.741 26.085 35.240 1.00 10.06 326 TYR A C 1
ATOM 2461 O O . TYR A 1 326 ? 18.569 25.778 34.968 1.00 13.67 326 TYR A O 1
ATOM 2470 N N . ALA A 1 327 ? 20.160 27.344 35.308 1.00 13.34 327 ALA A N 1
ATOM 2471 C CA . ALA A 1 327 ? 19.233 28.490 35.194 1.00 10.69 327 ALA A CA 1
ATOM 2472 C C . ALA A 1 327 ? 18.647 28.608 33.771 1.00 10.50 327 ALA A C 1
ATOM 2473 O O . ALA A 1 327 ? 17.476 28.949 33.594 1.00 12.69 327 ALA A O 1
ATOM 2475 N N . VAL A 1 328 ? 19.463 28.325 32.760 1.00 10.01 328 VAL A N 1
ATOM 2476 C CA . VAL A 1 328 ? 19.009 28.315 31.381 1.00 10.55 328 VAL A CA 1
ATOM 2477 C C . VAL A 1 328 ? 17.960 27.223 31.188 1.00 12.92 328 VAL A C 1
ATOM 2478 O O . VAL A 1 328 ? 16.896 27.457 30.632 1.00 12.27 328 VAL A O 1
ATOM 2482 N N . PHE A 1 329 ? 18.256 26.027 31.673 1.00 12.58 329 PHE A N 1
ATOM 2483 C CA . PHE A 1 329 ? 17.321 24.924 31.515 1.00 13.01 329 PHE A CA 1
ATOM 2484 C C . PHE A 1 329 ? 16.004 25.203 32.221 1.00 16.78 329 PHE A C 1
ATOM 2485 O O . PHE A 1 329 ? 14.922 25.011 31.651 1.00 12.39 329 PHE A O 1
ATOM 2493 N N . LEU A 1 330 ? 16.086 25.672 33.455 1.00 10.02 330 LEU A N 1
ATOM 2494 C CA . LEU A 1 330 ? 14.888 26.050 34.194 1.00 9.70 330 LEU A CA 1
ATOM 2495 C C . LEU A 1 330 ? 14.076 27.159 33.478 1.00 11.30 330 LEU A C 1
ATOM 2496 O O . LEU A 1 330 ? 12.843 27.096 33.413 1.00 10.49 330 LEU A O 1
ATOM 2501 N N . ASP A 1 331 ? 14.762 28.179 32.966 1.00 16.11 331 ASP A N 1
ATOM 2502 C CA . ASP A 1 331 ? 14.090 29.269 32.259 1.00 15.51 331 ASP A CA 1
ATOM 2503 C C . ASP A 1 331 ? 13.346 28.747 31.033 1.00 13.70 331 ASP A C 1
ATOM 2504 O O . ASP A 1 331 ? 12.159 29.045 30.851 1.00 12.56 331 ASP A O 1
ATOM 2509 N N . ARG A 1 332 ? 14.032 27.984 30.187 1.00 11.04 332 ARG A N 1
ATOM 2510 C CA . ARG A 1 332 ? 13.397 27.455 28.972 1.00 12.23 332 ARG A CA 1
ATOM 2511 C C . ARG A 1 332 ? 12.258 26.523 29.330 1.00 11.84 332 ARG A C 1
ATOM 2512 O O . ARG A 1 332 ? 11.205 26.515 28.678 1.00 9.82 332 ARG A O 1
ATOM 2520 N N . LEU A 1 333 ? 12.474 25.708 30.356 1.00 11.69 333 LEU A N 1
ATOM 2521 C CA . LEU A 1 333 ? 11.413 24.822 30.823 1.00 12.90 333 LEU A CA 1
ATOM 2522 C C . LEU A 1 333 ? 10.200 25.606 31.337 1.00 14.04 333 LEU A C 1
ATOM 2523 O O . LEU A 1 333 ? 9.054 25.283 31.009 1.00 11.93 333 LEU A O 1
ATOM 2528 N N . LEU A 1 334 ? 10.434 26.633 32.146 1.00 11.44 334 LEU A N 1
ATOM 2529 C CA . LEU A 1 334 ? 9.300 27.437 32.615 1.00 13.04 334 LEU A CA 1
ATOM 2530 C C . LEU A 1 334 ? 8.531 28.077 31.476 1.00 12.16 334 LEU A C 1
ATOM 2531 O O . LEU A 1 334 ? 7.323 28.250 31.581 1.00 14.15 334 LEU A O 1
ATOM 2536 N N . ASN A 1 335 ? 9.232 28.439 30.405 1.00 11.04 335 ASN A N 1
ATOM 2537 C CA . ASN A 1 335 ? 8.571 29.021 29.242 1.00 10.90 335 ASN A CA 1
ATOM 2538 C C . ASN A 1 335 ? 7.495 28.112 28.693 1.00 10.56 335 ASN A C 1
ATOM 2539 O O . ASN A 1 335 ? 6.382 28.560 28.450 1.00 9.19 335 ASN A O 1
ATOM 2544 N N . PHE A 1 336 ? 7.820 26.835 28.496 1.00 9.46 336 PHE A N 1
ATOM 2545 C CA . PHE A 1 336 ? 6.837 25.890 27.963 1.00 12.32 336 PHE A CA 1
ATOM 2546 C C . PHE A 1 336 ? 5.764 25.488 28.960 1.00 11.61 336 PHE A C 1
ATOM 2547 O O . PHE A 1 336 ? 4.595 25.296 28.611 1.00 12.21 336 PHE A O 1
ATOM 2555 N N . VAL A 1 337 ? 6.153 25.323 30.201 1.00 10.99 337 VAL A N 1
ATOM 2556 C CA . VAL A 1 337 ? 5.145 25.028 31.197 1.00 13.44 337 VAL A CA 1
ATOM 2557 C C . VAL A 1 337 ? 4.132 26.167 31.221 1.00 12.57 337 VAL A C 1
ATOM 2558 O O . VAL A 1 337 ? 2.929 25.923 31.249 1.00 12.72 337 VAL A O 1
ATOM 2562 N N . ALA A 1 338 ? 4.627 27.406 31.186 1.00 9.66 338 ALA A N 1
ATOM 2563 C CA . ALA A 1 338 ? 3.744 28.576 31.070 1.00 13.41 338 ALA A CA 1
ATOM 2564 C C . ALA A 1 338 ? 2.826 28.511 29.851 1.00 11.99 338 ALA A C 1
ATOM 2565 O O . ALA A 1 338 ? 1.599 28.678 29.991 1.00 14.06 338 ALA A O 1
ATOM 2567 N N . GLN A 1 339 ? 3.387 28.270 28.658 1.00 9.91 339 GLN A N 1
ATOM 2568 C CA . GLN A 1 339 ? 2.563 28.219 27.438 1.00 13.24 339 GLN A CA 1
ATOM 2569 C C . GLN A 1 339 ? 1.478 27.192 27.590 1.00 16.15 339 GLN A C 1
ATOM 2570 O O . GLN A 1 339 ? 0.341 27.428 27.213 1.00 12.43 339 GLN A O 1
ATOM 2576 N N . TYR A 1 340 ? 1.836 26.034 28.144 1.00 8.47 340 TYR A N 1
ATOM 2577 C CA . TYR A 1 340 ? 0.921 24.912 28.118 1.00 10.87 340 TYR A CA 1
ATOM 2578 C C . TYR A 1 340 ? -0.128 25.010 29.233 1.00 13.94 340 TYR A C 1
ATOM 2579 O O . TYR A 1 340 ? -1.303 24.727 29.003 1.00 12.16 340 TYR A O 1
ATOM 2588 N N . LEU A 1 341 ? 0.277 25.459 30.417 1.00 13.86 341 LEU A N 1
ATOM 2589 C CA . LEU A 1 341 ? -0.704 25.766 31.457 1.00 9.94 341 LEU A CA 1
ATOM 2590 C C . LEU A 1 341 ? -1.677 26.828 30.981 1.00 13.72 341 LEU A C 1
ATOM 2591 O O . LEU A 1 341 ? -2.890 26.720 31.159 1.00 15.73 341 LEU A O 1
ATOM 2596 N N . PHE A 1 342 ? -1.138 27.850 30.334 1.00 15.61 342 PHE A N 1
ATOM 2597 C CA . PHE A 1 342 ? -1.966 28.901 29.804 1.00 13.95 342 PHE A CA 1
ATOM 2598 C C . PHE A 1 342 ? -2.975 28.355 28.814 1.00 16.06 342 PHE A C 1
ATOM 2599 O O . PHE A 1 342 ? -4.155 28.734 28.830 1.00 12.51 342 PHE A O 1
ATOM 2607 N N . LYS A 1 343 ? -2.495 27.510 27.912 1.00 12.91 343 LYS A N 1
ATOM 2608 C CA . LYS A 1 343 ? -3.364 26.946 26.876 1.00 13.81 343 LYS A CA 1
ATOM 2609 C C . LYS A 1 343 ? -4.463 26.061 27.470 1.00 16.78 343 LYS A C 1
ATOM 2610 O O . LYS A 1 343 ? -5.608 26.077 26.993 1.00 18.64 343 LYS A O 1
ATOM 2616 N N . LEU A 1 344 ? -4.140 25.294 28.507 1.00 10.26 344 LEU A N 1
ATOM 2617 C CA . LEU A 1 344 ? -5.175 24.508 29.195 1.00 13.45 344 LEU A CA 1
ATOM 2618 C C . LEU A 1 344 ? -6.131 25.422 29.944 1.00 18.27 344 LEU A C 1
ATOM 2619 O O . LEU A 1 344 ? -7.349 25.298 29.839 1.00 21.96 344 LEU A O 1
ATOM 2624 N N . LEU A 1 345 ? -5.565 26.355 30.702 1.00 14.86 345 LEU A N 1
ATOM 2625 C CA . LEU A 1 345 ? -6.355 27.190 31.615 1.00 21.03 345 LEU A CA 1
ATOM 2626 C C . LEU A 1 345 ? -7.276 28.161 30.889 1.00 22.23 345 LEU A C 1
ATOM 2627 O O . LEU A 1 345 ? -8.219 28.674 31.483 1.00 23.20 345 LEU A O 1
ATOM 2632 N N . SER A 1 346 ? -7.023 28.381 29.601 1.00 19.21 346 SER A N 1
ATOM 2633 C CA . SER A 1 346 ? -7.853 29.251 28.763 1.00 21.21 346 SER A CA 1
ATOM 2634 C C . SER A 1 346 ? -9.190 28.607 28.437 1.00 26.38 346 SER A C 1
ATOM 2635 O O . SER A 1 346 ? -10.103 29.276 27.955 1.00 27.21 346 SER A O 1
ATOM 2638 N N . GLU A 1 347 ? -9.290 27.308 28.700 1.00 21.03 347 GLU A N 1
ATOM 2639 C CA . GLU A 1 347 ? -10.470 26.518 28.363 1.00 27.88 347 GLU A CA 1
ATOM 2640 C C . GLU A 1 347 ? -11.080 25.865 29.603 1.00 33.06 347 GLU A C 1
ATOM 2641 O O . GLU A 1 347 ? -12.296 25.767 29.710 1.00 35.85 347 GLU A O 1
ATOM 2647 N N . VAL A 1 348 ? -10.236 25.405 30.529 1.00 24.02 348 VAL A N 1
ATOM 2648 C CA . VAL A 1 348 ? -10.721 24.689 31.717 1.00 28.40 348 VAL A CA 1
ATOM 2649 C C . VAL A 1 348 ? -10.125 25.240 33.016 1.00 26.74 348 VAL A C 1
ATOM 2650 O O . VAL A 1 348 ? -9.002 25.732 33.031 1.00 25.76 348 VAL A O 1
ATOM 2654 N N . PRO A 1 349 ? -10.878 25.166 34.122 1.00 28.63 349 PRO A N 1
ATOM 2655 C CA . PRO A 1 349 ? -10.343 25.733 35.372 1.00 23.86 349 PRO A CA 1
ATOM 2656 C C . PRO A 1 349 ? -9.238 24.861 35.984 1.00 27.40 349 PRO A C 1
ATOM 2657 O O . PRO A 1 349 ? -9.191 23.660 35.693 1.00 21.75 349 PRO A O 1
ATOM 2661 N N . ILE A 1 350 ? -8.375 25.442 36.821 1.00 24.26 350 ILE A N 1
ATOM 2662 C CA . ILE A 1 350 ? -7.246 24.687 37.382 1.00 25.13 350 ILE A CA 1
ATOM 2663 C C . ILE A 1 350 ? -7.683 23.441 38.176 1.00 30.49 350 ILE A C 1
ATOM 2664 O O . ILE A 1 350 ? -6.979 22.413 38.193 1.00 26.34 350 ILE A O 1
ATOM 2669 N N . GLU A 1 351 ? -8.863 23.527 38.789 1.00 29.38 351 GLU A N 1
ATOM 2670 C CA . GLU A 1 351 ? -9.457 22.423 39.541 1.00 28.17 351 GLU A CA 1
ATOM 2671 C C . GLU A 1 351 ? -9.749 21.226 38.655 1.00 32.42 351 GLU A C 1
ATOM 2672 O O . GLU A 1 351 ? -9.791 20.080 39.121 1.00 36.58 351 GLU A O 1
ATOM 2678 N N . SER A 1 352 ? -9.963 21.490 37.372 1.00 29.01 352 SER A N 1
ATOM 2679 C CA . SER A 1 352 ? -10.323 20.437 36.446 1.00 31.19 352 SER A CA 1
ATOM 2680 C C . SER A 1 352 ? -9.111 19.923 35.690 1.00 37.21 352 SER A C 1
ATOM 2681 O O . SER A 1 352 ? -9.251 19.074 34.801 1.00 33.51 352 SER A O 1
ATOM 2684 N N . ILE A 1 353 ? -7.917 20.429 36.011 1.00 25.25 353 ILE A N 1
ATOM 2685 C CA . ILE A 1 353 ? -6.737 19.826 35.393 1.00 26.59 353 ILE A CA 1
ATOM 2686 C C . ILE A 1 353 ? -6.024 18.885 36.347 1.00 28.05 353 ILE A C 1
ATOM 2687 O O . ILE A 1 353 ? -5.933 19.126 37.558 1.00 28.20 353 ILE A O 1
ATOM 2692 N N . ASP A 1 354 ? -5.526 17.799 35.779 1.00 18.78 354 ASP A N 1
ATOM 2693 C CA . ASP A 1 354 ? -4.943 16.736 36.560 1.00 25.16 354 ASP A CA 1
ATOM 2694 C C . ASP A 1 354 ? -3.552 17.108 37.014 1.00 26.77 354 ASP A C 1
ATOM 2695 O O . ASP A 1 354 ? -3.023 16.513 37.939 1.00 28.56 354 ASP A O 1
ATOM 2700 N N . GLY A 1 355 ? -2.977 18.126 36.382 1.00 22.30 355 GLY A N 1
ATOM 2701 C CA . GLY A 1 355 ? -1.829 18.788 36.965 1.00 22.69 355 GLY A CA 1
ATOM 2702 C C . GLY A 1 355 ? -0.611 18.932 36.082 1.00 21.39 355 GLY A C 1
ATOM 2703 O O . GLY A 1 355 ? -0.709 19.083 34.859 1.00 19.35 355 GLY A O 1
ATOM 2704 N N . LEU A 1 356 ? 0.542 18.924 36.738 1.00 19.76 356 LEU A N 1
ATOM 2705 C CA . LEU A 1 356 ? 1.833 19.075 36.102 1.00 17.99 356 LEU A CA 1
ATOM 2706 C C . LEU A 1 356 ? 2.592 17.783 36.364 1.00 16.90 356 LEU A C 1
ATOM 2707 O O . LEU A 1 356 ? 2.759 17.390 37.508 1.00 16.57 356 LEU A O 1
ATOM 2712 N N . VAL A 1 357 ? 3.039 17.118 35.308 1.00 11.73 357 VAL A N 1
ATOM 2713 C CA . VAL A 1 357 ? 3.749 15.861 35.465 1.00 11.03 357 VAL A CA 1
ATOM 2714 C C . VAL A 1 357 ? 5.188 15.992 35.043 1.00 15.77 357 VAL A C 1
ATOM 2715 O O . VAL A 1 357 ? 5.478 16.502 33.958 1.00 13.28 357 VAL A O 1
ATOM 2719 N N . PHE A 1 358 ? 6.097 15.513 35.894 1.00 10.77 358 PHE A N 1
ATOM 2720 C CA . PHE A 1 358 ? 7.497 15.411 35.509 1.00 14.27 358 PHE A CA 1
ATOM 2721 C C . PHE A 1 358 ? 7.835 13.952 35.234 1.00 16.57 358 PHE A C 1
ATOM 2722 O O . PHE A 1 358 ? 7.442 13.058 35.993 1.00 16.27 358 PHE A O 1
ATOM 2730 N N . SER A 1 359 ? 8.573 13.702 34.162 1.00 15.38 359 SER A N 1
ATOM 2731 C CA . SER A 1 359 ? 8.977 12.340 33.834 1.00 15.13 359 SER A CA 1
ATOM 2732 C C . SER A 1 359 ? 10.317 12.404 33.124 1.00 17.62 359 SER A C 1
ATOM 2733 O O . SER A 1 359 ? 10.895 13.479 32.985 1.00 13.01 359 SER A O 1
ATOM 2736 N N . GLY A 1 360 ? 10.823 11.267 32.668 1.00 15.60 360 GLY A N 1
ATOM 2737 C CA . GLY A 1 360 ? 12.125 11.239 32.031 1.00 15.38 360 GLY A CA 1
ATOM 2738 C C . GLY A 1 360 ? 13.205 11.036 33.086 1.00 19.40 360 GLY A C 1
ATOM 2739 O O . GLY A 1 360 ? 12.924 11.114 34.284 1.00 19.86 360 GLY A O 1
ATOM 2740 N N . GLY A 1 361 ? 14.437 10.799 32.646 1.00 17.25 361 GLY A N 1
ATOM 2741 C CA . GLY A 1 361 ? 15.552 10.586 33.558 1.00 21.64 361 GLY A CA 1
ATOM 2742 C C . GLY A 1 361 ? 15.729 11.772 34.483 1.00 17.78 361 GLY A C 1
ATOM 2743 O O . GLY A 1 361 ? 15.848 11.626 35.697 1.00 19.07 361 GLY A O 1
ATOM 2744 N N . ILE A 1 362 ? 15.723 12.975 33.919 1.00 15.82 362 ILE A N 1
ATOM 2745 C CA . ILE A 1 362 ? 15.892 14.168 34.758 1.00 15.23 362 ILE A CA 1
ATOM 2746 C C . ILE A 1 362 ? 14.630 14.448 35.556 1.00 21.74 362 ILE A C 1
ATOM 2747 O O . ILE A 1 362 ? 14.694 14.810 36.727 1.00 22.71 362 ILE A O 1
ATOM 2752 N N . GLY A 1 363 ? 13.472 14.274 34.923 1.00 15.82 363 GLY A N 1
ATOM 2753 C CA . GLY A 1 363 ? 12.209 14.489 35.604 1.00 16.93 363 GLY A CA 1
ATOM 2754 C C . GLY A 1 363 ? 12.028 13.637 36.846 1.00 18.62 363 GLY A C 1
ATOM 2755 O O . GLY A 1 363 ? 11.469 14.107 37.836 1.00 15.09 363 GLY A O 1
ATOM 2756 N N . GLU A 1 364 ? 12.492 12.386 36.801 1.00 18.84 364 GLU A N 1
ATOM 2757 C CA . GLU A 1 364 ? 12.369 11.493 37.960 1.00 20.67 364 GLU A CA 1
ATOM 2758 C C . GLU A 1 364 ? 13.378 11.802 39.069 1.00 21.59 364 GLU A C 1
ATOM 2759 O O . GLU A 1 364 ? 13.040 11.744 40.246 1.00 21.61 364 GLU A O 1
ATOM 2765 N N . LYS A 1 365 ? 14.615 12.106 38.692 1.00 20.59 365 LYS A N 1
ATOM 2766 C CA . LYS A 1 365 ? 15.690 12.293 39.670 1.00 23.75 365 LYS A CA 1
ATOM 2767 C C . LYS A 1 365 ? 15.897 13.737 40.119 1.00 29.94 365 LYS A C 1
ATOM 2768 O O . LYS A 1 365 ? 16.500 13.968 41.164 1.00 26.66 365 LYS A O 1
ATOM 2774 N N . GLY A 1 366 ? 15.417 14.708 39.342 1.00 23.52 366 GLY A N 1
ATOM 2775 C CA . GLY A 1 366 ? 15.735 16.105 39.619 1.00 20.74 366 GLY A CA 1
ATOM 2776 C C . GLY A 1 366 ? 14.782 16.820 40.569 1.00 25.49 366 GLY A C 1
ATOM 2777 O O . GLY A 1 366 ? 14.074 17.777 40.182 1.00 20.41 366 GLY A O 1
ATOM 2778 N N . ALA A 1 367 ? 14.784 16.388 41.824 1.00 19.12 367 ALA A N 1
ATOM 2779 C CA . ALA A 1 367 ? 13.906 16.963 42.840 1.00 16.46 367 ALA A CA 1
ATOM 2780 C C . ALA A 1 367 ? 14.072 18.481 42.953 1.00 19.42 367 ALA A C 1
ATOM 2781 O O . ALA A 1 367 ? 13.099 19.220 43.191 1.00 19.80 367 ALA A O 1
ATOM 2783 N N . GLU A 1 368 ? 15.302 18.949 42.810 1.00 19.72 368 GLU A N 1
ATOM 2784 C CA . GLU A 1 368 ? 15.556 20.377 42.948 1.00 23.83 368 GLU A CA 1
ATOM 2785 C C . GLU A 1 368 ? 14.859 21.125 41.816 1.00 23.68 368 GLU A C 1
ATOM 2786 O O . GLU A 1 368 ? 14.256 22.184 42.023 1.00 20.48 368 GLU A O 1
ATOM 2792 N N . LEU A 1 369 ? 14.951 20.560 40.613 1.00 20.67 369 LEU A N 1
ATOM 2793 C CA . LEU A 1 369 ? 14.374 21.188 39.434 1.00 19.24 369 LEU A CA 1
ATOM 2794 C C . LEU A 1 369 ? 12.862 21.246 39.588 1.00 18.37 369 LEU A C 1
ATOM 2795 O O . LEU A 1 369 ? 12.238 22.275 39.338 1.00 16.02 369 LEU A O 1
ATOM 2800 N N . ARG A 1 370 ? 12.266 20.135 40.025 1.00 14.91 370 ARG A N 1
ATOM 2801 C CA . ARG A 1 370 ? 10.841 20.125 40.278 1.00 17.41 370 ARG A CA 1
ATOM 2802 C C . ARG A 1 370 ? 10.438 21.140 41.342 1.00 17.94 370 ARG A C 1
ATOM 2803 O O . ARG A 1 370 ? 9.437 21.805 41.207 1.00 13.44 370 ARG A O 1
ATOM 2811 N N . ARG A 1 371 ? 11.194 21.232 42.422 1.00 15.34 371 ARG A N 1
ATOM 2812 C CA . ARG A 1 371 ? 10.866 22.200 43.452 1.00 18.19 371 ARG A CA 1
ATOM 2813 C C . ARG A 1 371 ? 10.915 23.627 42.893 1.00 16.17 371 ARG A C 1
ATOM 2814 O O . ARG A 1 371 ? 10.024 24.424 43.154 1.00 16.97 371 ARG A O 1
ATOM 2822 N N . ASP A 1 372 ? 11.953 23.945 42.129 1.00 16.47 372 ASP A N 1
ATOM 2823 C CA . ASP A 1 372 ? 12.078 25.305 41.590 1.00 19.74 372 ASP A CA 1
ATOM 2824 C C . ASP A 1 372 ? 10.949 25.672 40.624 1.00 20.00 372 ASP A C 1
ATOM 2825 O O . ASP A 1 372 ? 10.459 26.807 40.641 1.00 16.82 372 ASP A O 1
ATOM 2830 N N . VAL A 1 373 ? 10.543 24.720 39.786 1.00 16.45 373 VAL A N 1
ATOM 2831 C CA . VAL A 1 373 ? 9.410 24.933 38.891 1.00 15.31 373 VAL A CA 1
ATOM 2832 C C . VAL A 1 373 ? 8.162 25.172 39.708 1.00 16.50 373 VAL A C 1
ATOM 2833 O O . VAL A 1 373 ? 7.401 26.109 39.453 1.00 16.50 373 VAL A O 1
ATOM 2837 N N . LEU A 1 374 ? 7.937 24.329 40.714 1.00 15.18 374 LEU A N 1
ATOM 2838 C CA . LEU A 1 374 ? 6.692 24.435 41.460 1.00 15.80 374 LEU A CA 1
ATOM 2839 C C . LEU A 1 374 ? 6.618 25.727 42.282 1.00 17.85 374 LEU A C 1
ATOM 2840 O O . LEU A 1 374 ? 5.542 26.308 42.415 1.00 18.19 374 LEU A O 1
ATOM 2845 N N . LYS A 1 375 ? 7.756 26.182 42.810 1.00 18.54 375 LYS A N 1
ATOM 2846 C CA . LYS A 1 375 ? 7.817 27.482 43.495 1.00 17.99 375 LYS A CA 1
ATOM 2847 C C . LYS A 1 375 ? 7.402 28.618 42.565 1.00 23.25 375 LYS A C 1
ATOM 2848 O O . LYS A 1 375 ? 6.783 29.597 42.993 1.00 14.78 375 LYS A O 1
ATOM 2854 N N . LYS A 1 376 ? 7.769 28.502 41.295 1.00 18.84 376 LYS A N 1
ATOM 2855 C CA . LYS A 1 376 ? 7.466 29.551 40.328 1.00 18.89 376 LYS A CA 1
ATOM 2856 C C . LYS A 1 376 ? 5.978 29.599 40.047 1.00 19.30 376 LYS A C 1
ATOM 2857 O O . LYS A 1 376 ? 5.469 30.622 39.597 1.00 23.54 376 LYS A O 1
ATOM 2863 N N . LEU A 1 377 ? 5.279 28.501 40.333 1.00 15.57 377 LEU A N 1
ATOM 2864 C CA . LEU A 1 377 ? 3.831 28.433 40.105 1.00 16.11 377 LEU A CA 1
ATOM 2865 C C . LEU A 1 377 ? 3.017 28.690 41.377 1.00 20.67 377 LEU A C 1
ATOM 2866 O O . LEU A 1 377 ? 1.824 28.370 41.449 1.00 18.54 377 LEU A O 1
ATOM 2871 N N . ALA A 1 378 ? 3.673 29.276 42.373 1.00 19.21 378 ALA A N 1
ATOM 2872 C CA . ALA A 1 378 ? 3.037 29.581 43.647 1.00 22.90 378 ALA A CA 1
ATOM 2873 C C . ALA A 1 378 ? 1.871 30.529 43.451 1.00 23.57 378 ALA A C 1
ATOM 2874 O O . ALA A 1 378 ? 0.885 30.439 44.165 1.00 20.96 378 ALA A O 1
ATOM 2876 N N . TRP A 1 379 ? 1.973 31.436 42.480 1.00 20.67 379 TRP A N 1
ATOM 2877 C CA . TRP A 1 379 ? 0.888 32.385 42.214 1.00 20.65 379 TRP A CA 1
ATOM 2878 C C . TRP A 1 379 ? -0.379 31.697 41.707 1.00 20.63 379 TRP A C 1
ATOM 2879 O O . TRP A 1 379 ? -1.463 32.257 41.800 1.00 23.45 379 TRP A O 1
ATOM 2890 N N . LEU A 1 380 ? -0.237 30.482 41.183 1.00 19.76 380 LEU A N 1
ATOM 2891 C CA . LEU A 1 380 ? -1.376 29.704 40.700 1.00 23.08 380 LEU A CA 1
ATOM 2892 C C . LEU A 1 380 ? -1.921 28.811 41.813 1.00 28.34 380 LEU A C 1
ATOM 2893 O O . LEU A 1 380 ? -2.965 28.176 41.651 1.00 27.35 380 LEU A O 1
ATOM 2898 N N . GLY A 1 381 ? -1.201 28.744 42.931 1.00 29.27 381 GLY A N 1
ATOM 2899 C CA . GLY A 1 381 ? -1.614 27.909 44.051 1.00 30.02 381 GLY A CA 1
ATOM 2900 C C . GLY A 1 381 ? -0.901 26.574 44.195 1.00 26.05 381 GLY A C 1
ATOM 2901 O O . GLY A 1 381 ? -1.296 25.750 45.014 1.00 37.02 381 GLY A O 1
ATOM 2902 N N . ALA A 1 382 ? 0.146 26.338 43.412 1.00 25.18 382 ALA A N 1
ATOM 2903 C CA . ALA A 1 382 ? 0.919 25.117 43.595 1.00 24.76 382 ALA A CA 1
ATOM 2904 C C . ALA A 1 382 ? 1.717 25.211 44.896 1.00 31.69 382 ALA A C 1
ATOM 2905 O O . ALA A 1 382 ? 2.272 26.253 45.226 1.00 22.27 382 ALA A O 1
ATOM 2907 N N . GLU A 1 383 ? 1.773 24.110 45.630 1.00 29.46 383 GLU A N 1
ATOM 2908 C CA . GLU A 1 383 ? 2.560 24.048 46.856 1.00 28.70 383 GLU A CA 1
ATOM 2909 C C . GLU A 1 383 ? 3.262 22.702 46.864 1.00 21.68 383 GLU A C 1
ATOM 2910 O O . GLU A 1 383 ? 2.601 21.648 46.894 1.00 23.92 383 GLU A O 1
ATOM 2916 N N . VAL A 1 384 ? 4.593 22.726 46.831 1.00 16.13 384 VAL A N 1
ATOM 2917 C CA . VAL A 1 384 ? 5.376 21.492 46.809 1.00 23.37 384 VAL A CA 1
ATOM 2918 C C . VAL A 1 384 ? 5.221 20.840 48.166 1.00 30.16 384 VAL A C 1
ATOM 2919 O O . VAL A 1 384 ? 5.061 21.537 49.171 1.00 29.88 384 VAL A O 1
ATOM 2923 N N . ASP A 1 385 ? 5.269 19.513 48.193 1.00 22.44 385 ASP A N 1
ATOM 2924 C CA . ASP A 1 385 ? 5.396 18.760 49.437 1.00 27.02 385 ASP A CA 1
ATOM 2925 C C . ASP A 1 385 ? 6.850 18.367 49.509 1.00 27.18 385 ASP A C 1
ATOM 2926 O O . ASP A 1 385 ? 7.282 17.455 48.804 1.00 27.13 385 ASP A O 1
ATOM 2931 N N . GLU A 1 386 ? 7.604 19.048 50.364 1.00 26.74 386 GLU A N 1
ATOM 2932 C CA . GLU A 1 386 ? 9.048 18.863 50.414 1.00 31.69 386 GLU A CA 1
ATOM 2933 C C . GLU A 1 386 ? 9.493 17.417 50.647 1.00 32.03 386 GLU A C 1
ATOM 2934 O O . GLU A 1 386 ? 10.427 16.963 49.986 1.00 34.37 386 GLU A O 1
ATOM 2940 N N . GLU A 1 387 ? 8.825 16.693 51.551 1.00 35.83 387 GLU A N 1
ATOM 2941 C CA . GLU A 1 387 ? 9.186 15.291 51.835 1.00 32.44 387 GLU A CA 1
ATOM 2942 C C . GLU A 1 387 ? 8.899 14.389 50.650 1.00 25.68 387 GLU A C 1
ATOM 2943 O O . GLU A 1 387 ? 9.786 13.685 50.159 1.00 32.51 387 GLU A O 1
ATOM 2949 N N . ALA A 1 388 ? 7.639 14.399 50.223 1.00 29.37 388 ALA A N 1
ATOM 2950 C CA . ALA A 1 388 ? 7.207 13.642 49.054 1.00 29.33 388 ALA A CA 1
ATOM 2951 C C . ALA A 1 388 ? 8.103 13.938 47.858 1.00 25.70 388 ALA A C 1
ATOM 2952 O O . ALA A 1 388 ? 8.563 13.021 47.185 1.00 27.24 388 ALA A O 1
ATOM 2954 N N . ASN A 1 389 ? 8.383 15.215 47.602 1.00 27.14 389 ASN A N 1
ATOM 2955 C CA . ASN A 1 389 ? 9.265 15.563 46.486 1.00 26.87 389 ASN A CA 1
ATOM 2956 C C . ASN A 1 389 ? 10.691 15.049 46.671 1.00 25.21 389 ASN A C 1
ATOM 2957 O O . ASN A 1 389 ? 11.348 14.668 45.703 1.00 20.05 389 ASN A O 1
ATOM 2962 N N . ASN A 1 390 ? 11.175 15.032 47.911 1.00 26.34 390 ASN A N 1
ATOM 2963 C CA . ASN A 1 390 ? 12.574 14.689 48.158 1.00 29.07 390 ASN A CA 1
ATOM 2964 C C . ASN A 1 390 ? 12.842 13.218 48.497 1.00 29.76 390 ASN A C 1
ATOM 2965 O O . ASN A 1 390 ? 13.954 12.733 48.332 1.00 36.97 390 ASN A O 1
ATOM 2970 N N . SER A 1 391 ? 11.823 12.520 48.975 1.00 27.25 391 SER A N 1
ATOM 2971 C CA . SER A 1 391 ? 11.998 11.143 49.449 1.00 36.03 391 SER A CA 1
ATOM 2972 C C . SER A 1 391 ? 11.982 10.101 48.334 1.00 40.41 391 SER A C 1
ATOM 2973 O O . SER A 1 391 ? 11.543 10.377 47.215 1.00 37.09 391 SER A O 1
ATOM 2976 N N . ASN A 1 392 ? 12.457 8.897 48.653 1.00 43.87 392 ASN A N 1
ATOM 2977 C CA . ASN A 1 392 ? 12.412 7.772 47.718 1.00 45.74 392 ASN A CA 1
ATOM 2978 C C . ASN A 1 392 ? 11.185 6.887 47.937 1.00 39.81 392 ASN A C 1
ATOM 2979 O O . ASN A 1 392 ? 11.202 5.709 47.585 1.00 49.41 392 ASN A O 1
ATOM 2984 N N . SER A 1 393 ? 10.129 7.446 48.527 1.00 41.06 393 SER A N 1
ATOM 2985 C CA . SER A 1 393 ? 8.877 6.700 48.677 1.00 45.07 393 SER A CA 1
ATOM 2986 C C . SER A 1 393 ? 8.248 6.476 47.292 1.00 52.03 393 SER A C 1
ATOM 2987 O O . SER A 1 393 ? 7.905 7.426 46.581 1.00 48.02 393 SER A O 1
ATOM 2990 N N . GLY A 1 394 ? 8.120 5.211 46.909 1.00 43.63 394 GLY A N 1
ATOM 2991 C CA . GLY A 1 394 ? 7.908 4.853 45.517 1.00 42.98 394 GLY A CA 1
ATOM 2992 C C . GLY A 1 394 ? 6.544 5.073 44.893 1.00 38.54 394 GLY A C 1
ATOM 2993 O O . GLY A 1 394 ? 5.802 5.986 45.259 1.00 44.21 394 GLY A O 1
ATOM 2994 N N . GLY A 1 395 ? 6.225 4.212 43.931 1.00 37.14 395 GLY A N 1
ATOM 2995 C CA . GLY A 1 395 ? 5.043 4.368 43.109 1.00 43.66 395 GLY A CA 1
ATOM 2996 C C . GLY A 1 395 ? 5.423 4.878 41.730 1.00 34.52 395 GLY A C 1
ATOM 2997 O O . GLY A 1 395 ? 6.170 5.857 41.612 1.00 32.17 395 GLY A O 1
ATOM 2998 N N . ALA A 1 396 ? 4.925 4.219 40.687 1.00 23.46 396 ALA A N 1
ATOM 2999 C CA . ALA A 1 396 ? 5.144 4.690 39.316 1.00 32.18 396 ALA A CA 1
ATOM 3000 C C . ALA A 1 396 ? 4.466 6.043 39.072 1.00 23.56 396 ALA A C 1
ATOM 3001 O O . ALA A 1 396 ? 4.803 6.762 38.121 1.00 26.51 396 ALA A O 1
ATOM 3003 N N . VAL A 1 397 ? 3.488 6.361 39.916 1.00 19.23 397 VAL A N 1
ATOM 3004 C CA . VAL A 1 397 ? 2.806 7.650 39.885 1.00 17.04 397 VAL A CA 1
ATOM 3005 C C . VAL A 1 397 ? 2.815 8.233 41.286 1.00 29.65 397 VAL A C 1
ATOM 3006 O O . VAL A 1 397 ? 2.164 7.708 42.186 1.00 25.98 397 VAL A O 1
ATOM 3010 N N . LYS A 1 398 ? 3.535 9.336 41.460 1.00 20.17 398 LYS A N 1
ATOM 3011 C CA . LYS A 1 398 ? 3.813 9.857 42.782 1.00 19.92 398 LYS A CA 1
ATOM 3012 C C . LYS A 1 398 ? 3.383 11.315 42.866 1.00 25.67 398 LYS A C 1
ATOM 3013 O O . LYS A 1 398 ? 3.813 12.136 42.049 1.00 14.95 398 LYS A O 1
ATOM 3019 N N . CYS A 1 399 ? 2.525 11.642 43.827 1.00 17.24 399 CYS A N 1
ATOM 3020 C CA . CYS A 1 399 ? 2.202 13.048 44.083 1.00 23.64 399 CYS A CA 1
ATOM 3021 C C . CYS A 1 399 ? 3.353 13.774 44.807 1.00 22.49 399 CYS A C 1
ATOM 3022 O O . CYS A 1 399 ? 3.958 13.239 45.744 1.00 20.83 399 CYS A O 1
ATOM 3025 N N . ILE A 1 400 ? 3.676 14.990 44.369 1.00 18.73 400 ILE A N 1
ATOM 3026 C CA . ILE A 1 400 ? 4.739 15.769 45.020 1.00 19.73 400 ILE A CA 1
ATOM 3027 C C . ILE A 1 400 ? 4.267 17.144 45.471 1.00 23.05 400 ILE A C 1
ATOM 3028 O O . ILE A 1 400 ? 5.075 18.030 45.764 1.00 21.21 400 ILE A O 1
ATOM 3033 N N . THR A 1 401 ? 2.955 17.338 45.499 1.00 21.04 401 THR A N 1
ATOM 3034 C CA . THR A 1 401 ? 2.407 18.593 45.994 1.00 19.59 401 THR A CA 1
ATOM 3035 C C . THR A 1 401 ? 1.606 18.313 47.255 1.00 25.67 401 THR A C 1
ATOM 3036 O O . THR A 1 401 ? 1.158 17.182 47.461 1.00 24.04 401 THR A O 1
ATOM 3040 N N . LYS A 1 402 ? 1.420 19.344 48.074 1.00 20.32 402 LYS A N 1
ATOM 3041 C CA . LYS A 1 402 ? 0.589 19.262 49.279 1.00 32.04 402 LYS A CA 1
ATOM 3042 C C . LYS A 1 402 ? -0.878 19.019 48.955 1.00 32.84 402 LYS A C 1
ATOM 3043 O O . LYS A 1 402 ? -1.348 19.402 47.887 1.00 33.45 402 LYS A O 1
ATOM 3049 N N . GLU A 1 403 ? -1.603 18.415 49.896 1.00 39.03 403 GLU A N 1
ATOM 3050 C CA . GLU A 1 403 ? -3.014 18.068 49.702 1.00 40.83 403 GLU A CA 1
ATOM 3051 C C . GLU A 1 403 ? -3.880 19.252 49.266 1.00 43.23 403 GLU A C 1
ATOM 3052 O O . GLU A 1 403 ? -4.788 19.103 48.444 1.00 45.16 403 GLU A O 1
ATOM 3058 N N . GLY A 1 404 ? -3.592 20.433 49.797 1.00 43.29 404 GLY A N 1
ATOM 3059 C CA . GLY A 1 404 ? -4.371 21.602 49.434 1.00 39.08 404 GLY A CA 1
ATOM 3060 C C . GLY A 1 404 ? -3.868 22.401 48.239 1.00 44.42 404 GLY A C 1
ATOM 3061 O O . GLY A 1 404 ? -4.298 23.542 48.012 1.00 36.59 404 GLY A O 1
ATOM 3062 N N . SER A 1 405 ? -2.953 21.821 47.469 1.00 36.66 405 SER A N 1
ATOM 3063 C CA . SER A 1 405 ? -2.370 22.543 46.338 1.00 35.87 405 SER A CA 1
ATOM 3064 C C . SER A 1 405 ? -3.430 22.703 45.257 1.00 25.76 405 SER A C 1
ATOM 3065 O O . SER A 1 405 ? -4.119 21.745 44.923 1.00 30.42 405 SER A O 1
ATOM 3068 N N . LYS A 1 406 ? -3.584 23.904 44.713 1.00 22.12 406 LYS A N 1
ATOM 3069 C CA . LYS A 1 406 ? -4.574 24.078 43.667 1.00 20.30 406 LYS A CA 1
ATOM 3070 C C . LYS A 1 406 ? -4.088 23.522 42.318 1.00 21.40 406 LYS A C 1
ATOM 3071 O O . LYS A 1 406 ? -4.881 23.248 41.422 1.00 28.82 406 LYS A O 1
ATOM 3077 N N . LEU A 1 407 ? -2.785 23.314 42.203 1.00 24.32 407 LEU A N 1
ATOM 3078 C CA . LEU A 1 407 ? -2.224 22.599 41.053 1.00 24.57 407 LEU A CA 1
ATOM 3079 C C . LEU A 1 407 ? -1.554 21.326 41.544 1.00 20.05 407 LEU A C 1
ATOM 3080 O O . LEU A 1 407 ? -0.629 21.401 42.359 1.00 24.65 407 LEU A O 1
ATOM 3085 N N . LYS A 1 408 ? -2.005 20.160 41.078 1.00 20.63 408 LYS A N 1
ATOM 3086 C CA . LYS A 1 408 ? -1.369 18.890 41.447 1.00 18.49 408 LYS A CA 1
ATOM 3087 C C . LYS A 1 408 ? -0.067 18.656 40.683 1.00 23.09 408 LYS A C 1
ATOM 3088 O O . LYS A 1 408 ? 0.019 18.938 39.481 1.00 23.55 408 LYS A O 1
ATOM 3094 N N . GLY A 1 409 ? 0.942 18.124 41.366 1.00 20.26 409 GLY A N 1
ATOM 3095 C CA . GLY A 1 409 ? 2.234 17.875 40.734 1.00 16.95 409 GLY A CA 1
ATOM 3096 C C . GLY A 1 409 ? 2.548 16.405 40.894 1.00 17.74 409 GLY A C 1
ATOM 3097 O O . GLY A 1 409 ? 2.243 15.819 41.937 1.00 22.82 409 GLY A O 1
ATOM 3098 N N . TRP A 1 410 ? 3.145 15.801 39.870 1.00 16.65 410 TRP A N 1
ATOM 3099 C CA . TRP A 1 410 ? 3.408 14.376 39.886 1.00 15.68 410 TRP A CA 1
ATOM 3100 C C . TRP A 1 410 ? 4.764 14.064 39.318 1.00 18.40 410 TRP A C 1
ATOM 3101 O O . TRP A 1 410 ? 5.276 14.803 38.479 1.00 15.66 410 TRP A O 1
ATOM 3112 N N . VAL A 1 411 ? 5.323 12.933 39.742 1.00 11.64 411 VAL A N 1
ATOM 3113 C CA . VAL A 1 411 ? 6.416 12.315 39.018 1.00 11.38 411 VAL A CA 1
ATOM 3114 C C . VAL A 1 411 ? 5.873 11.011 38.492 1.00 19.39 411 VAL A C 1
ATOM 3115 O O . VAL A 1 411 ? 5.283 10.243 39.252 1.00 14.18 411 VAL A O 1
ATOM 3119 N N . VAL A 1 412 ? 6.027 10.772 37.192 1.00 15.62 412 VAL A N 1
ATOM 3120 C CA . VAL A 1 412 ? 5.511 9.541 36.598 1.00 16.36 412 VAL A CA 1
ATOM 3121 C C . VAL A 1 412 ? 6.610 8.802 35.840 1.00 16.29 412 VAL A C 1
ATOM 3122 O O . VAL A 1 412 ? 7.299 9.390 34.999 1.00 19.27 412 VAL A O 1
ATOM 3126 N N . GLU A 1 413 ? 6.780 7.520 36.152 1.00 16.62 413 GLU A N 1
ATOM 3127 C CA . GLU A 1 413 ? 7.764 6.687 35.480 1.00 21.54 413 GLU A CA 1
ATOM 3128 C C . GLU A 1 413 ? 7.214 6.259 34.142 1.00 16.65 413 GLU A C 1
ATOM 3129 O O . GLU A 1 413 ? 6.127 5.700 34.083 1.00 19.68 413 GLU A O 1
ATOM 3135 N N . THR A 1 414 ? 7.958 6.509 33.070 1.00 22.17 414 THR A N 1
ATOM 3136 C CA . THR A 1 414 ? 7.532 6.051 31.753 1.00 24.67 414 THR A CA 1
ATOM 3137 C C . THR A 1 414 ? 7.931 4.610 31.546 1.00 26.23 414 THR A C 1
ATOM 3138 O O . THR A 1 414 ? 8.931 4.131 32.113 1.00 19.91 414 THR A O 1
ATOM 3142 N N . ASP A 1 415 ? 7.144 3.922 30.727 1.00 21.60 415 ASP A N 1
ATOM 3143 C CA . ASP A 1 415 ? 7.484 2.584 30.296 1.00 21.69 415 ASP A CA 1
ATOM 3144 C C . ASP A 1 415 ? 7.215 2.530 28.802 1.00 26.37 415 ASP A C 1
ATOM 3145 O O . ASP A 1 415 ? 6.156 2.061 28.372 1.00 23.76 415 ASP A O 1
ATOM 3150 N N . GLU A 1 416 ? 8.172 3.017 28.017 1.00 21.25 416 GLU A N 1
ATOM 3151 C CA . GLU A 1 416 ? 8.011 3.081 26.572 1.00 21.86 416 GLU A CA 1
ATOM 3152 C C . GLU A 1 416 ? 7.915 1.692 25.948 1.00 27.83 416 GLU A C 1
ATOM 3153 O O . GLU A 1 416 ? 7.078 1.466 25.078 1.00 19.30 416 GLU A O 1
ATOM 3159 N N . GLU A 1 417 ? 8.765 0.765 26.382 1.00 22.13 417 GLU A N 1
ATOM 3160 C CA . GLU A 1 417 ? 8.778 -0.572 25.768 1.00 28.42 417 GLU A CA 1
ATOM 3161 C C . GLU A 1 417 ? 7.492 -1.301 26.114 1.00 24.07 417 GLU A C 1
ATOM 3162 O O . GLU A 1 417 ? 6.916 -1.994 25.272 1.00 18.80 417 GLU A O 1
ATOM 3168 N N . GLY A 1 418 ? 7.025 -1.114 27.346 1.00 18.76 418 GLY A N 1
ATOM 3169 C CA . GLY A 1 418 ? 5.743 -1.662 27.759 1.00 17.83 418 GLY A CA 1
ATOM 3170 C C . GLY A 1 418 ? 4.608 -1.075 26.938 1.00 24.88 418 GLY A C 1
ATOM 3171 O O . GLY A 1 418 ? 3.675 -1.789 26.540 1.00 16.63 418 GLY A O 1
ATOM 3172 N N . TRP A 1 419 ? 4.675 0.230 26.675 1.00 18.13 419 TRP A N 1
ATOM 3173 C CA . TRP A 1 419 ? 3.668 0.850 25.843 1.00 17.86 419 TRP A CA 1
ATOM 3174 C C . TRP A 1 419 ? 3.700 0.277 24.435 1.00 15.05 419 TRP A C 1
ATOM 3175 O O . TRP A 1 419 ? 2.647 0.074 23.817 1.00 16.66 419 TRP A O 1
ATOM 3186 N N . MET A 1 420 ? 4.897 0.048 23.896 1.00 16.63 420 MET A N 1
ATOM 3187 C CA . MET A 1 420 ? 4.970 -0.512 22.552 1.00 17.80 420 MET A CA 1
ATOM 3188 C C . MET A 1 420 ? 4.313 -1.887 22.492 1.00 16.71 420 MET A C 1
ATOM 3189 O O . MET A 1 420 ? 3.631 -2.201 21.524 1.00 19.28 420 MET A O 1
ATOM 3194 N N . ALA A 1 421 ? 4.511 -2.708 23.524 1.00 17.73 421 ALA A N 1
ATOM 3195 C CA . ALA A 1 421 ? 3.825 -4.014 23.589 1.00 22.17 421 ALA A CA 1
ATOM 3196 C C . ALA A 1 421 ? 2.299 -3.854 23.629 1.00 21.16 421 ALA A C 1
ATOM 3197 O O . ALA A 1 421 ? 1.553 -4.656 23.048 1.00 22.33 421 ALA A O 1
ATOM 3199 N N . ARG A 1 422 ? 1.824 -2.830 24.326 1.00 16.73 422 ARG A N 1
ATOM 3200 C CA . ARG A 1 422 ? 0.387 -2.580 24.386 1.00 19.20 422 ARG A CA 1
ATOM 3201 C C . ARG A 1 422 ? -0.175 -2.160 23.026 1.00 24.15 422 ARG A C 1
ATOM 3202 O O . ARG A 1 422 ? -1.272 -2.582 22.630 1.00 20.45 422 ARG A O 1
ATOM 3210 N N . MET A 1 423 ? 0.597 -1.362 22.295 1.00 16.44 423 MET A N 1
ATOM 3211 C CA . MET A 1 423 ? 0.216 -0.986 20.941 1.00 17.08 423 MET A CA 1
ATOM 3212 C C . MET A 1 423 ? 0.218 -2.195 20.005 1.00 19.59 423 MET A C 1
ATOM 3213 O O . MET A 1 423 ? -0.644 -2.315 19.146 1.00 18.87 423 MET A O 1
ATOM 3218 N N . ALA A 1 424 ? 1.193 -3.078 20.169 1.00 17.77 424 ALA A N 1
ATOM 3219 C CA . ALA A 1 424 ? 1.292 -4.279 19.338 1.00 21.50 424 ALA A CA 1
ATOM 3220 C C . ALA A 1 424 ? 0.139 -5.244 19.620 1.00 19.67 424 ALA A C 1
ATOM 3221 O O . ALA A 1 424 ? -0.339 -5.938 18.721 1.00 21.82 424 ALA A O 1
ATOM 3223 N N . LYS A 1 425 ? -0.296 -5.291 20.871 1.00 18.94 425 LYS A N 1
ATOM 3224 C CA . LYS A 1 425 ? -1.439 -6.118 21.254 1.00 20.39 425 LYS A CA 1
ATOM 3225 C C . LYS A 1 425 ? -2.669 -5.703 20.469 1.00 26.05 425 LYS A C 1
ATOM 3226 O O . LYS A 1 425 ? -3.375 -6.533 19.897 1.00 27.70 425 LYS A O 1
ATOM 3232 N N . GLU A 1 426 ? -2.909 -4.402 20.418 1.00 29.64 426 GLU A N 1
ATOM 3233 C CA . GLU A 1 426 ? -3.992 -3.890 19.606 1.00 24.82 426 GLU A CA 1
ATOM 3234 C C . GLU A 1 426 ? -3.715 -4.147 18.127 1.00 25.25 426 GLU A C 1
ATOM 3235 O O . GLU A 1 426 ? -4.570 -4.683 17.417 1.00 27.02 426 GLU A O 1
ATOM 3241 N N . GLU A 1 427 ? -2.517 -3.783 17.669 1.00 17.14 427 GLU A N 1
ATOM 3242 C CA . GLU A 1 427 ? -2.156 -3.896 16.250 1.00 24.93 427 GLU A CA 1
ATOM 3243 C C . GLU A 1 427 ? -2.384 -5.284 15.673 1.00 28.57 427 GLU A C 1
ATOM 3244 O O . GLU A 1 427 ? -2.868 -5.433 14.543 1.00 25.37 427 GLU A O 1
ATOM 3250 N N . PHE A 1 428 ? -2.030 -6.305 16.440 1.00 25.25 428 PHE A N 1
ATOM 3251 C CA . PHE A 1 428 ? -2.106 -7.666 15.920 1.00 23.93 428 PHE A CA 1
ATOM 3252 C C . PHE A 1 428 ? -3.386 -8.414 16.304 1.00 29.48 428 PHE A C 1
ATOM 3253 O O . PHE A 1 428 ? -3.439 -9.643 16.252 1.00 33.60 428 PHE A O 1
ATOM 3261 N N . GLY A 1 429 ? -4.413 -7.655 16.679 1.00 31.08 429 GLY A N 1
ATOM 3262 C CA . GLY A 1 429 ? -5.756 -8.189 16.814 1.00 31.54 429 GLY A CA 1
ATOM 3263 C C . GLY A 1 429 ? -6.109 -8.861 18.129 1.00 41.65 429 GLY A C 1
ATOM 3264 O O . GLY A 1 429 ? -7.192 -9.442 18.249 1.00 47.83 429 GLY A O 1
ATOM 3265 N N . PHE A 1 430 ? -5.227 -8.779 19.122 1.00 41.35 430 PHE A N 1
ATOM 3266 C CA . PHE A 1 430 ? -5.478 -9.464 20.393 1.00 40.02 430 PHE A CA 1
ATOM 3267 C C . PHE A 1 430 ? -6.555 -8.800 21.265 1.00 43.18 430 PHE A C 1
ATOM 3268 O O . PHE A 1 430 ? -6.799 -9.239 22.391 1.00 51.90 430 PHE A O 1
ATOM 3276 N N . LEU A 1 431 ? -7.197 -7.755 20.748 1.00 38.82 431 LEU A N 1
ATOM 3277 C CA . LEU A 1 431 ? -8.311 -7.117 21.449 1.00 48.73 431 LEU A CA 1
ATOM 3278 C C . LEU A 1 431 ? -9.650 -7.314 20.724 1.00 54.90 431 LEU A C 1
ATOM 3279 O O . LEU A 1 431 ? -10.663 -6.710 21.105 1.00 56.07 431 LEU A O 1
ATOM 3284 N N . GLU A 1 432 ? -9.660 -8.149 19.686 1.00 54.59 432 GLU A N 1
ATOM 3285 C CA . GLU A 1 432 ? -10.892 -8.386 18.922 1.00 58.17 432 GLU A CA 1
ATOM 3286 C C . GLU A 1 432 ? -11.828 -9.413 19.584 1.00 63.08 432 GLU A C 1
ATOM 3287 O O . GLU A 1 432 ? -11.419 -10.536 19.908 1.00 63.60 432 GLU A O 1
ATOM 3293 N N . HIS A 1 433 ? -13.077 -8.994 19.800 1.00 64.04 433 HIS A N 1
ATOM 3294 C CA . HIS A 1 433 ? -14.110 -9.821 20.425 1.00 59.40 433 HIS A CA 1
ATOM 3295 C C . HIS A 1 433 ? -15.389 -9.785 19.584 1.00 62.66 433 HIS A C 1
ATOM 3296 O O . HIS A 1 433 ? -16.461 -9.441 20.090 1.00 59.21 433 HIS A O 1
ATOM 3303 N N . HIS A 1 434 ? -15.272 -10.136 18.304 1.00 55.17 434 HIS A N 1
ATOM 3304 C CA . HIS A 1 434 ? -16.399 -10.072 17.376 1.00 67.65 434 HIS A CA 1
ATOM 3305 C C . HIS A 1 434 ? -17.513 -11.055 17.754 1.00 67.90 434 HIS A C 1
ATOM 3306 O O . HIS A 1 434 ? -17.407 -11.787 18.747 1.00 73.27 434 HIS A O 1
ATOM 3313 N N . HIS A 1 435 ? -18.582 -11.057 16.959 1.00 59.44 435 HIS A N 1
ATOM 3314 C CA . HIS A 1 435 ? -19.659 -12.033 17.106 1.00 63.96 435 HIS A CA 1
ATOM 3315 C C . HIS A 1 435 ? -19.623 -12.988 15.914 1.00 62.65 435 HIS A C 1
ATOM 3316 O O . HIS A 1 435 ? -19.869 -12.588 14.770 1.00 57.50 435 HIS A O 1
ATOM 3323 N N . ALA B 1 5 ? 19.954 79.167 13.972 1.00 42.93 5 ALA B N 1
ATOM 3324 C CA . ALA B 1 5 ? 18.982 78.079 14.110 1.00 47.23 5 ALA B CA 1
ATOM 3325 C C . ALA B 1 5 ? 19.634 76.719 13.887 1.00 36.13 5 ALA B C 1
ATOM 3326 O O . ALA B 1 5 ? 20.481 76.553 13.001 1.00 34.30 5 ALA B O 1
ATOM 3328 N N . GLU B 1 6 ? 19.251 75.748 14.707 1.00 35.91 6 GLU B N 1
ATOM 3329 C CA . GLU B 1 6 ? 19.787 74.405 14.555 1.00 33.26 6 GLU B CA 1
ATOM 3330 C C . GLU B 1 6 ? 18.693 73.367 14.675 1.00 25.46 6 GLU B C 1
ATOM 3331 O O . GLU B 1 6 ? 17.740 73.515 15.467 1.00 22.49 6 GLU B O 1
ATOM 3337 N N . TYR B 1 7 ? 18.840 72.321 13.869 1.00 26.18 7 TYR B N 1
ATOM 3338 C CA . TYR B 1 7 ? 17.846 71.263 13.820 1.00 19.34 7 TYR B CA 1
ATOM 3339 C C . TYR B 1 7 ? 18.441 69.890 14.036 1.00 19.02 7 TYR B C 1
ATOM 3340 O O . TYR B 1 7 ? 19.630 69.652 13.776 1.00 21.10 7 TYR B O 1
ATOM 3349 N N . LEU B 1 8 ? 17.588 68.993 14.508 1.00 17.39 8 LEU B N 1
ATOM 3350 C CA . LEU B 1 8 ? 17.929 67.589 14.607 1.00 18.93 8 LEU B CA 1
ATOM 3351 C C . LEU B 1 8 ? 16.911 66.844 13.769 1.00 14.59 8 LEU B C 1
ATOM 3352 O O . LEU B 1 8 ? 15.703 67.063 13.893 1.00 15.61 8 LEU B O 1
ATOM 3357 N N . LEU B 1 9 ? 17.398 65.962 12.911 1.00 13.97 9 LEU B N 1
ATOM 3358 C CA . LEU B 1 9 ? 16.506 65.116 12.138 1.00 16.20 9 LEU B CA 1
ATOM 3359 C C . LEU B 1 9 ? 16.550 63.703 12.707 1.00 10.32 9 LEU B C 1
ATOM 3360 O O . LEU B 1 9 ? 17.619 63.145 12.910 1.00 15.64 9 LEU B O 1
ATOM 3365 N N . ALA B 1 10 ? 15.389 63.122 12.967 1.00 14.58 10 ALA B N 1
ATOM 3366 C CA . ALA B 1 10 ? 15.355 61.748 13.462 1.00 16.31 10 ALA B CA 1
ATOM 3367 C C . ALA B 1 10 ? 14.721 60.896 12.370 1.00 19.53 10 ALA B C 1
ATOM 3368 O O . ALA B 1 10 ? 13.601 61.169 11.956 1.00 17.76 10 ALA B O 1
ATOM 3370 N N . ILE B 1 11 ? 15.433 59.869 11.905 1.00 15.45 11 ILE B N 1
ATOM 3371 C CA . ILE B 1 11 ? 15.007 59.117 10.725 1.00 15.51 11 ILE B CA 1
ATOM 3372 C C . ILE B 1 11 ? 14.893 57.639 11.106 1.00 16.90 11 ILE B C 1
ATOM 3373 O O . ILE B 1 11 ? 15.777 57.089 11.748 1.00 14.68 11 ILE B O 1
ATOM 3378 N N . ASN B 1 12 ? 13.797 57.009 10.721 1.00 16.76 12 ASN B N 1
ATOM 3379 C CA . ASN B 1 12 ? 13.544 55.626 11.076 1.00 17.42 12 ASN B CA 1
ATOM 3380 C C . ASN B 1 12 ? 13.239 54.850 9.808 1.00 16.41 12 ASN B C 1
ATOM 3381 O O . ASN B 1 12 ? 12.096 54.860 9.328 1.00 18.61 12 ASN B O 1
ATOM 3386 N N . CYS B 1 13 ? 14.259 54.176 9.273 1.00 15.67 13 CYS B N 1
ATOM 3387 C CA . CYS B 1 13 ? 14.134 53.456 8.012 1.00 20.34 13 CYS B CA 1
ATOM 3388 C C . CYS B 1 13 ? 13.670 52.019 8.237 1.00 22.83 13 CYS B C 1
ATOM 3389 O O . CYS B 1 13 ? 14.425 51.195 8.759 1.00 26.01 13 CYS B O 1
ATOM 3392 N N . GLY B 1 14 ? 12.431 51.720 7.844 1.00 22.50 14 GLY B N 1
ATOM 3393 C CA . GLY B 1 14 ? 11.917 50.359 7.928 1.00 22.30 14 GLY B CA 1
ATOM 3394 C C . GLY B 1 14 ? 11.809 49.749 6.539 1.00 21.08 14 GLY B C 1
ATOM 3395 O O . GLY B 1 14 ? 12.074 50.412 5.541 1.00 22.52 14 GLY B O 1
ATOM 3396 N N . SER B 1 15 ? 11.410 48.494 6.458 1.00 31.49 15 SER B N 1
ATOM 3397 C CA . SER B 1 15 ? 11.308 47.846 5.162 1.00 30.10 15 SER B CA 1
ATOM 3398 C C . SER B 1 15 ? 9.981 48.210 4.497 1.00 27.35 15 SER B C 1
ATOM 3399 O O . SER B 1 15 ? 9.841 48.130 3.276 1.00 30.61 15 SER B O 1
ATOM 3402 N N . SER B 1 16 ? 9.021 48.620 5.319 1.00 23.52 16 SER B N 1
ATOM 3403 C CA . SER B 1 16 ? 7.686 48.979 4.860 1.00 27.49 16 SER B CA 1
ATOM 3404 C C . SER B 1 16 ? 7.514 50.495 4.735 1.00 28.34 16 SER B C 1
ATOM 3405 O O . SER B 1 16 ? 6.818 50.990 3.846 1.00 24.73 16 SER B O 1
ATOM 3408 N N . SER B 1 17 ? 8.165 51.242 5.618 1.00 18.07 17 SER B N 1
ATOM 3409 C CA . SER B 1 17 ? 7.978 52.686 5.622 1.00 15.43 17 SER B CA 1
ATOM 3410 C C . SER B 1 17 ? 9.222 53.371 6.161 1.00 22.76 17 SER B C 1
ATOM 3411 O O . SER B 1 17 ? 10.009 52.764 6.893 1.00 14.75 17 SER B O 1
ATOM 3414 N N . ILE B 1 18 ? 9.409 54.635 5.802 1.00 17.86 18 ILE B N 1
ATOM 3415 C CA . ILE B 1 18 ? 10.408 55.448 6.488 1.00 12.43 18 ILE B CA 1
ATOM 3416 C C . ILE B 1 18 ? 9.628 56.535 7.210 1.00 23.15 18 ILE B C 1
ATOM 3417 O O . ILE B 1 18 ? 8.710 57.143 6.627 1.00 20.77 18 ILE B O 1
ATOM 3422 N N . LYS B 1 19 ? 9.964 56.762 8.479 1.00 16.83 19 LYS B N 1
ATOM 3423 C CA . LYS B 1 19 ? 9.356 57.843 9.260 1.00 22.50 19 LYS B CA 1
ATOM 3424 C C . LYS B 1 19 ? 10.448 58.751 9.768 1.00 20.70 19 LYS B C 1
ATOM 3425 O O . LYS B 1 19 ? 11.535 58.286 10.100 1.00 20.61 19 LYS B O 1
ATOM 3431 N N . GLY B 1 20 ? 10.160 60.046 9.825 1.00 17.15 20 GLY B N 1
ATOM 3432 C CA . GLY B 1 20 ? 11.115 61.010 10.331 1.00 13.19 20 GLY B CA 1
ATOM 3433 C C . GLY B 1 20 ? 10.425 62.194 10.994 1.00 19.68 20 GLY B C 1
ATOM 3434 O O . GLY B 1 20 ? 9.232 62.468 10.770 1.00 20.48 20 GLY B O 1
ATOM 3435 N N . LYS B 1 21 ? 11.185 62.901 11.818 1.00 14.79 21 LYS B N 1
ATOM 3436 C CA . LYS B 1 21 ? 10.707 64.105 12.448 1.00 16.59 21 LYS B CA 1
ATOM 3437 C C . LYS B 1 21 ? 11.877 65.072 12.433 1.00 18.73 21 LYS B C 1
ATOM 3438 O O . LYS B 1 21 ? 13.027 64.671 12.652 1.00 14.66 21 LYS B O 1
ATOM 3444 N N . LEU B 1 22 ? 11.597 66.339 12.155 1.00 17.38 22 LEU B N 1
ATOM 3445 C CA . LEU B 1 22 ? 12.625 67.372 12.249 1.00 19.12 22 LEU B CA 1
ATOM 3446 C C . LEU B 1 22 ? 12.310 68.204 13.483 1.00 13.12 22 LEU B C 1
ATOM 3447 O O . LEU B 1 22 ? 11.155 68.598 13.698 1.00 22.70 22 LEU B O 1
ATOM 3452 N N . PHE B 1 23 ? 13.310 68.472 14.308 1.00 18.41 23 PHE B N 1
ATOM 3453 C CA . PHE B 1 23 ? 13.060 69.209 15.546 1.00 19.62 23 PHE B CA 1
ATOM 3454 C C . PHE B 1 23 ? 13.981 70.410 15.575 1.00 22.08 23 PHE B C 1
ATOM 3455 O O . PHE B 1 23 ? 15.133 70.306 15.158 1.00 21.85 23 PHE B O 1
ATOM 3463 N N . ALA B 1 24 ? 13.500 71.535 16.106 1.00 19.20 24 ALA B N 1
ATOM 3464 C CA . ALA B 1 24 ? 14.397 72.633 16.467 1.00 23.82 24 ALA B CA 1
ATOM 3465 C C . ALA B 1 24 ? 15.070 72.233 17.767 1.00 25.49 24 ALA B C 1
ATOM 3466 O O . ALA B 1 24 ? 14.422 71.664 18.638 1.00 29.37 24 ALA B O 1
ATOM 3468 N N . ILE B 1 25 ? 16.357 72.529 17.908 1.00 23.58 25 ILE B N 1
ATOM 3469 C CA . ILE B 1 25 ? 17.051 72.293 19.171 1.00 29.55 25 ILE B CA 1
ATOM 3470 C C . ILE B 1 25 ? 17.649 73.609 19.714 1.00 29.90 25 ILE B C 1
ATOM 3471 O O . ILE B 1 25 ? 18.077 74.468 18.946 1.00 31.28 25 ILE B O 1
ATOM 3476 N N . PRO B 1 26 ? 17.725 73.752 21.043 1.00 31.56 26 PRO B N 1
ATOM 3477 C CA . PRO B 1 26 ? 17.415 72.754 22.069 1.00 30.79 26 PRO B CA 1
ATOM 3478 C C . PRO B 1 26 ? 15.953 72.689 22.478 1.00 24.13 26 PRO B C 1
ATOM 3479 O O . PRO B 1 26 ? 15.638 71.898 23.366 1.00 29.40 26 PRO B O 1
ATOM 3483 N N . SER B 1 27 ? 15.073 73.464 21.849 1.00 27.82 27 SER B N 1
ATOM 3484 C CA . SER B 1 27 ? 13.668 73.479 22.280 1.00 32.42 27 SER B CA 1
ATOM 3485 C C . SER B 1 27 ? 12.913 72.159 22.017 1.00 35.74 27 SER B C 1
ATOM 3486 O O . SER B 1 27 ? 11.945 71.825 22.722 1.00 30.61 27 SER B O 1
ATOM 3489 N N . PHE B 1 28 ? 13.358 71.414 21.007 1.00 28.10 28 PHE B N 1
ATOM 3490 C CA . PHE B 1 28 ? 12.641 70.223 20.538 1.00 23.38 28 PHE B CA 1
ATOM 3491 C C . PHE B 1 28 ? 11.224 70.515 20.071 1.00 27.11 28 PHE B C 1
ATOM 3492 O O . PHE B 1 28 ? 10.329 69.675 20.158 1.00 27.82 28 PHE B O 1
ATOM 3500 N N . GLU B 1 29 ? 11.033 71.721 19.558 1.00 24.28 29 GLU B N 1
ATOM 3501 C CA . GLU B 1 29 ? 9.796 72.033 18.880 1.00 31.35 29 GLU B CA 1
ATOM 3502 C C . GLU B 1 29 ? 9.789 71.232 17.600 1.00 26.14 29 GLU B C 1
ATOM 3503 O O . GLU B 1 29 ? 10.759 71.268 16.835 1.00 24.40 29 GLU B O 1
ATOM 3509 N N . LEU B 1 30 ? 8.698 70.510 17.379 1.00 26.19 30 LEU B N 1
ATOM 3510 C CA . LEU B 1 30 ? 8.508 69.728 16.159 1.00 26.64 30 LEU B CA 1
ATOM 3511 C C . LEU B 1 30 ? 8.268 70.673 14.986 1.00 34.65 30 LEU B C 1
ATOM 3512 O O . LEU B 1 30 ? 7.471 71.604 15.098 1.00 28.23 30 LEU B O 1
ATOM 3517 N N . LEU B 1 31 ? 8.967 70.460 13.872 1.00 20.27 31 LEU B N 1
ATOM 3518 C CA . LEU B 1 31 ? 8.779 71.321 12.715 1.00 23.00 31 LEU B CA 1
ATOM 3519 C C . LEU B 1 31 ? 8.176 70.577 11.548 1.00 27.58 31 LEU B C 1
ATOM 3520 O O . LEU B 1 31 ? 7.423 71.146 10.764 1.00 24.32 31 LEU B O 1
ATOM 3525 N N . ALA B 1 32 ? 8.522 69.303 11.414 1.00 21.49 32 ALA B N 1
ATOM 3526 C CA . ALA B 1 32 ? 8.051 68.542 10.269 1.00 20.50 32 ALA B CA 1
ATOM 3527 C C . ALA B 1 32 ? 7.950 67.063 10.581 1.00 26.70 32 ALA B C 1
ATOM 3528 O O . ALA B 1 32 ? 8.737 66.522 11.368 1.00 18.02 32 ALA B O 1
ATOM 3530 N N . ASN B 1 33 ? 6.946 66.424 9.993 1.00 23.64 33 ASN B N 1
ATOM 3531 C CA . ASN B 1 33 ? 6.881 64.970 9.948 1.00 20.87 33 ASN B CA 1
ATOM 3532 C C . ASN B 1 33 ? 7.209 64.544 8.539 1.00 24.02 33 ASN B C 1
ATOM 3533 O O . ASN B 1 33 ? 6.808 65.209 7.577 1.00 25.53 33 ASN B O 1
ATOM 3538 N N . LEU B 1 34 ? 7.954 63.453 8.415 1.00 19.68 34 LEU B N 1
ATOM 3539 C CA . LEU B 1 34 ? 8.249 62.867 7.118 1.00 23.61 34 LEU B CA 1
ATOM 3540 C C . LEU B 1 34 ? 7.747 61.437 7.123 1.00 24.41 34 LEU B C 1
ATOM 3541 O O . LEU B 1 34 ? 7.906 60.714 8.118 1.00 24.70 34 LEU B O 1
ATOM 3546 N N . ALA B 1 35 ? 7.129 61.028 6.018 1.00 19.63 35 ALA B N 1
ATOM 3547 C CA . ALA B 1 35 ? 6.653 59.658 5.901 1.00 18.02 35 ALA B CA 1
ATOM 3548 C C . ALA B 1 35 ? 6.820 59.168 4.480 1.00 23.31 35 ALA B C 1
ATOM 3549 O O . ALA B 1 35 ? 6.356 59.820 3.530 1.00 21.99 35 ALA B O 1
ATOM 3551 N N . VAL B 1 36 ? 7.491 58.023 4.345 1.00 18.33 36 VAL B N 1
ATOM 3552 C CA . VAL B 1 36 ? 7.531 57.293 3.079 1.00 13.20 36 VAL B CA 1
ATOM 3553 C C . VAL B 1 36 ? 6.782 55.990 3.322 1.00 22.97 36 VAL B C 1
ATOM 3554 O O . VAL B 1 36 ? 7.158 55.201 4.190 1.00 17.41 36 VAL B O 1
ATOM 3558 N N . THR B 1 37 ? 5.712 55.768 2.566 1.00 20.92 37 THR B N 1
ATOM 3559 C CA . THR B 1 37 ? 4.843 54.614 2.794 1.00 20.76 37 THR B CA 1
ATOM 3560 C C . THR B 1 37 ? 4.776 53.699 1.571 1.00 20.42 37 THR B C 1
ATOM 3561 O O . THR B 1 37 ? 5.212 54.085 0.483 1.00 15.77 37 THR B O 1
ATOM 3565 N N . ASN B 1 38 ? 4.260 52.484 1.779 1.00 17.28 38 ASN B N 1
ATOM 3566 C CA . ASN B 1 38 ? 4.058 51.501 0.705 1.00 23.93 38 ASN B CA 1
ATOM 3567 C C . ASN B 1 38 ? 5.342 50.898 0.148 1.00 25.42 38 ASN B C 1
ATOM 3568 O O . ASN B 1 38 ? 5.333 50.336 -0.937 1.00 22.20 38 ASN B O 1
ATOM 3573 N N . ILE B 1 39 ? 6.437 50.987 0.895 1.00 22.93 39 ILE B N 1
ATOM 3574 C CA . ILE B 1 39 ? 7.729 50.525 0.387 1.00 26.32 39 ILE B CA 1
ATOM 3575 C C . ILE B 1 39 ? 7.778 49.034 -0.018 1.00 28.63 39 ILE B C 1
ATOM 3576 O O . ILE B 1 39 ? 8.553 48.638 -0.892 1.00 32.76 39 ILE B O 1
ATOM 3581 N N . SER B 1 40 ? 6.962 48.195 0.596 1.00 27.67 40 SER B N 1
ATOM 3582 C CA . SER B 1 40 ? 7.007 46.783 0.199 1.00 35.24 40 SER B CA 1
ATOM 3583 C C . SER B 1 40 ? 5.827 46.397 -0.696 1.00 39.60 40 SER B C 1
ATOM 3584 O O . SER B 1 40 ? 5.752 45.277 -1.186 1.00 35.49 40 SER B O 1
ATOM 3587 N N . SER B 1 41 ? 4.927 47.346 -0.930 1.00 29.78 41 SER B N 1
ATOM 3588 C CA . SER B 1 41 ? 3.687 47.083 -1.655 1.00 35.04 41 SER B CA 1
ATOM 3589 C C . SER B 1 41 ? 3.854 46.785 -3.157 1.00 31.82 41 SER B C 1
ATOM 3590 O O . SER B 1 41 ? 4.723 47.345 -3.825 1.00 36.72 41 SER B O 1
ATOM 3593 N N . SER B 1 42 ? 3.007 45.915 -3.697 1.00 31.35 42 SER B N 1
ATOM 3594 C CA . SER B 1 42 ? 3.085 45.599 -5.122 1.00 32.29 42 SER B CA 1
ATOM 3595 C C . SER B 1 42 ? 2.058 46.356 -5.973 1.00 29.21 42 SER B C 1
ATOM 3596 O O . SER B 1 42 ? 2.255 46.504 -7.181 1.00 30.68 42 SER B O 1
ATOM 3599 N N . ASP B 1 43 ? 0.964 46.818 -5.362 1.00 26.46 43 ASP B N 1
ATOM 3600 C CA . ASP B 1 43 ? -0.090 47.500 -6.130 1.00 28.21 43 ASP B CA 1
ATOM 3601 C C . ASP B 1 43 ? -0.343 48.947 -5.722 1.00 24.65 43 ASP B C 1
ATOM 3602 O O . ASP B 1 43 ? -1.172 49.612 -6.317 1.00 21.96 43 ASP B O 1
ATOM 3607 N N . GLU B 1 44 ? 0.350 49.429 -4.697 1.00 20.14 44 GLU B N 1
ATOM 3608 C CA . GLU B 1 44 ? 0.291 50.851 -4.341 1.00 24.90 44 GLU B CA 1
ATOM 3609 C C . GLU B 1 44 ? 1.674 51.435 -4.557 1.00 25.78 44 GLU B C 1
ATOM 3610 O O . GLU B 1 44 ? 2.692 50.806 -4.210 1.00 19.74 44 GLU B O 1
ATOM 3616 N N . ARG B 1 45 ? 1.734 52.623 -5.147 1.00 18.05 45 ARG B N 1
ATOM 3617 C CA . ARG B 1 45 ? 3.028 53.263 -5.356 1.00 19.10 45 ARG B CA 1
ATOM 3618 C C . ARG B 1 45 ? 3.552 53.840 -4.046 1.00 15.85 45 ARG B C 1
ATOM 3619 O O . ARG B 1 45 ? 2.772 54.221 -3.179 1.00 17.19 45 ARG B O 1
ATOM 3627 N N . VAL B 1 46 ? 4.875 53.875 -3.911 1.00 20.04 46 VAL B N 1
ATOM 3628 C CA . VAL B 1 46 ? 5.510 54.511 -2.759 1.00 18.82 46 VAL B CA 1
ATOM 3629 C C . VAL B 1 46 ? 5.065 55.973 -2.711 1.00 16.53 46 VAL B C 1
ATOM 3630 O O . VAL B 1 46 ? 5.076 56.667 -3.731 1.00 18.57 46 VAL B O 1
ATOM 3634 N N . LYS B 1 47 ? 4.642 56.421 -1.539 1.00 14.71 47 LYS B N 1
ATOM 3635 C CA . LYS B 1 47 ? 4.170 57.781 -1.367 1.00 19.83 47 LYS B CA 1
ATOM 3636 C C . LYS B 1 47 ? 5.158 58.469 -0.428 1.00 27.79 47 LYS B C 1
ATOM 3637 O O . LYS B 1 47 ? 5.545 57.914 0.608 1.00 20.32 47 LYS B O 1
ATOM 3643 N N . ILE B 1 48 ? 5.585 59.664 -0.813 1.00 22.30 48 ILE B N 1
ATOM 3644 C CA . ILE B 1 48 ? 6.508 60.442 -0.006 1.00 20.89 48 ILE B CA 1
ATOM 3645 C C . ILE B 1 48 ? 5.810 61.717 0.424 1.00 28.19 48 ILE B C 1
ATOM 3646 O O . ILE B 1 48 ? 5.427 62.542 -0.414 1.00 26.12 48 ILE B O 1
ATOM 3651 N N . LYS B 1 49 ? 5.629 61.865 1.734 1.00 27.93 49 LYS B N 1
ATOM 3652 C CA . LYS B 1 49 ? 4.841 62.959 2.278 1.00 22.98 49 LYS B CA 1
ATOM 3653 C C . LYS B 1 49 ? 5.652 63.746 3.316 1.00 31.13 49 LYS B C 1
ATOM 3654 O O . LYS B 1 49 ? 6.218 63.169 4.254 1.00 23.18 49 LYS B O 1
ATOM 3660 N N . THR B 1 50 ? 5.735 65.060 3.138 1.00 22.42 50 THR B N 1
ATOM 3661 C CA . THR B 1 50 ? 6.334 65.917 4.167 1.00 23.99 50 THR B CA 1
ATOM 3662 C C . THR B 1 50 ? 5.253 66.838 4.685 1.00 25.83 50 THR B C 1
ATOM 3663 O O . THR B 1 50 ? 4.618 67.551 3.908 1.00 31.90 50 THR B O 1
ATOM 3667 N N . THR B 1 51 ? 5.034 66.819 5.995 1.00 25.44 51 THR B N 1
ATOM 3668 C CA . THR B 1 51 ? 4.000 67.633 6.605 1.00 30.08 51 THR B CA 1
ATOM 3669 C C . THR B 1 51 ? 4.600 68.576 7.635 1.00 29.92 51 THR B C 1
ATOM 3670 O O . THR B 1 51 ? 5.203 68.141 8.617 1.00 24.15 51 THR B O 1
ATOM 3674 N N . TRP B 1 52 ? 4.423 69.869 7.415 1.00 28.58 52 TRP B N 1
ATOM 3675 C CA . TRP B 1 52 ? 5.007 70.869 8.291 1.00 23.30 52 TRP B CA 1
ATOM 3676 C C . TRP B 1 52 ? 4.043 71.297 9.370 1.00 31.70 52 TRP B C 1
ATOM 3677 O O . TRP B 1 52 ? 2.838 71.367 9.149 1.00 33.41 52 TRP B O 1
ATOM 3688 N N . GLU B 1 53 ? 4.578 71.578 10.552 1.00 34.56 53 GLU B N 1
ATOM 3689 C CA . GLU B 1 53 ? 3.807 72.268 11.569 1.00 41.68 53 GLU B CA 1
ATOM 3690 C C . GLU B 1 53 ? 3.512 73.683 11.072 1.00 41.13 53 GLU B C 1
ATOM 3691 O O . GLU B 1 53 ? 4.255 74.237 10.256 1.00 34.52 53 GLU B O 1
ATOM 3697 N N . GLU B 1 54 ? 2.413 74.252 11.551 1.00 43.85 54 GLU B N 1
ATOM 3698 C CA . GLU B 1 54 ? 1.956 75.559 11.091 1.00 45.27 54 GLU B CA 1
ATOM 3699 C C . GLU B 1 54 ? 3.063 76.620 11.079 1.00 41.32 54 GLU B C 1
ATOM 3700 O O . GLU B 1 54 ? 3.705 76.870 12.098 1.00 46.27 54 GLU B O 1
ATOM 3706 N N . GLY B 1 55 ? 3.312 77.203 9.908 1.00 45.09 55 GLY B N 1
ATOM 3707 C CA . GLY B 1 55 ? 4.253 78.307 9.793 1.00 45.68 55 GLY B CA 1
ATOM 3708 C C . GLY B 1 55 ? 5.602 77.955 9.188 1.00 48.98 55 GLY B C 1
ATOM 3709 O O . GLY B 1 55 ? 6.360 78.840 8.784 1.00 47.87 55 GLY B O 1
ATOM 3710 N N . LYS B 1 56 ? 5.901 76.663 9.101 1.00 45.72 56 LYS B N 1
ATOM 3711 C CA . LYS B 1 56 ? 7.261 76.241 8.786 1.00 40.25 56 LYS B CA 1
ATOM 3712 C C . LYS B 1 56 ? 7.471 75.830 7.332 1.00 39.36 56 LYS B C 1
ATOM 3713 O O . LYS B 1 56 ? 8.610 75.713 6.866 1.00 43.35 56 LYS B O 1
ATOM 3719 N N . GLY B 1 57 ? 6.380 75.625 6.606 1.00 39.84 57 GLY B N 1
ATOM 3720 C CA . GLY B 1 57 ? 6.505 75.230 5.220 1.00 35.95 57 GLY B CA 1
ATOM 3721 C C . GLY B 1 57 ? 5.232 74.675 4.633 1.00 34.43 57 GLY B C 1
ATOM 3722 O O . GLY B 1 57 ? 4.222 74.501 5.327 1.00 37.32 57 GLY B O 1
ATOM 3723 N N . LYS B 1 58 ? 5.299 74.400 3.337 1.00 37.18 58 LYS B N 1
ATOM 3724 C CA . LYS B 1 58 ? 4.158 73.956 2.575 1.00 33.90 58 LYS B CA 1
ATOM 3725 C C . LYS B 1 58 ? 4.193 72.434 2.507 1.00 25.32 58 LYS B C 1
ATOM 3726 O O . LYS B 1 58 ? 5.163 71.858 2.004 1.00 30.77 58 LYS B O 1
ATOM 3732 N N . ASP B 1 59 ? 3.154 71.798 3.038 1.00 26.36 59 ASP B N 1
ATOM 3733 C CA . ASP B 1 59 ? 3.003 70.351 2.940 1.00 34.71 59 ASP B CA 1
ATOM 3734 C C . ASP B 1 59 ? 3.241 69.901 1.509 1.00 40.12 59 ASP B C 1
ATOM 3735 O O . ASP B 1 59 ? 2.817 70.561 0.558 1.00 39.88 59 ASP B O 1
ATOM 3740 N N . SER B 1 60 ? 3.964 68.804 1.350 1.00 35.38 60 SER B N 1
ATOM 3741 C CA . SER B 1 60 ? 4.299 68.331 0.019 1.00 33.19 60 SER B CA 1
ATOM 3742 C C . SER B 1 60 ? 4.127 66.823 -0.011 1.00 40.85 60 SER B C 1
ATOM 3743 O O . SER B 1 60 ? 4.454 66.127 0.958 1.00 34.26 60 SER B O 1
ATOM 3746 N N . GLU B 1 61 ? 3.572 66.329 -1.110 1.00 34.23 61 GLU B N 1
ATOM 3747 C CA . GLU B 1 61 ? 3.301 64.910 -1.270 1.00 32.86 61 GLU B CA 1
ATOM 3748 C C . GLU B 1 61 ? 3.658 64.547 -2.699 1.00 46.57 61 GLU B C 1
ATOM 3749 O O . GLU B 1 61 ? 3.481 65.342 -3.622 1.00 42.09 61 GLU B O 1
ATOM 3755 N N . GLU B 1 62 ? 4.187 63.350 -2.882 1.00 35.40 62 GLU B N 1
ATOM 3756 C CA . GLU B 1 62 ? 4.779 62.993 -4.152 1.00 35.86 62 GLU B CA 1
ATOM 3757 C C . GLU B 1 62 ? 4.648 61.490 -4.256 1.00 35.87 62 GLU B C 1
ATOM 3758 O O . GLU B 1 62 ? 4.567 60.808 -3.233 1.00 26.60 62 GLU B O 1
ATOM 3764 N N . GLU B 1 63 ? 4.600 60.975 -5.479 1.00 24.31 63 GLU B N 1
ATOM 3765 C CA . GLU B 1 63 ? 4.495 59.543 -5.680 1.00 26.39 63 GLU B CA 1
ATOM 3766 C C . GLU B 1 63 ? 5.742 59.095 -6.413 1.00 33.76 63 GLU B C 1
ATOM 3767 O O . GLU B 1 63 ? 6.300 59.846 -7.206 1.00 33.42 63 GLU B O 1
ATOM 3773 N N . ALA B 1 64 ? 6.187 57.876 -6.126 1.00 28.26 64 ALA B N 1
ATOM 3774 C CA . ALA B 1 64 ? 7.356 57.295 -6.772 1.00 30.73 64 ALA B CA 1
ATOM 3775 C C . ALA B 1 64 ? 6.926 55.947 -7.346 1.00 36.02 64 ALA B C 1
ATOM 3776 O O . ALA B 1 64 ? 5.731 55.682 -7.460 1.00 30.69 64 ALA B O 1
ATOM 3778 N N . ASP B 1 65 ? 7.881 55.089 -7.692 1.00 37.54 65 ASP B N 1
ATOM 3779 C CA . ASP B 1 65 ? 7.550 53.788 -8.274 1.00 38.08 65 ASP B CA 1
ATOM 3780 C C . ASP B 1 65 ? 6.915 52.845 -7.253 1.00 32.82 65 ASP B C 1
ATOM 3781 O O . ASP B 1 65 ? 6.784 53.173 -6.062 1.00 25.84 65 ASP B O 1
ATOM 3786 N N . TYR B 1 66 ? 6.522 51.662 -7.712 1.00 27.68 66 TYR B N 1
ATOM 3787 C CA . TYR B 1 66 ? 6.004 50.662 -6.787 1.00 28.60 66 TYR B CA 1
ATOM 3788 C C . TYR B 1 66 ? 7.074 50.244 -5.792 1.00 33.99 66 TYR B C 1
ATOM 3789 O O . TYR B 1 66 ? 8.268 50.255 -6.113 1.00 31.98 66 TYR B O 1
ATOM 3798 N N . GLY B 1 67 ? 6.635 49.924 -4.576 1.00 29.92 67 GLY B N 1
ATOM 3799 C CA . GLY B 1 67 ? 7.545 49.547 -3.506 1.00 39.73 67 GLY B CA 1
ATOM 3800 C C . GLY B 1 67 ? 8.455 48.379 -3.851 1.00 38.92 67 GLY B C 1
ATOM 3801 O O . GLY B 1 67 ? 9.637 48.381 -3.511 1.00 43.82 67 GLY B O 1
ATOM 3802 N N . ASP B 1 68 ? 7.912 47.388 -4.549 1.00 41.88 68 ASP B N 1
ATOM 3803 C CA . ASP B 1 68 ? 8.703 46.226 -4.926 1.00 46.23 68 ASP B CA 1
ATOM 3804 C C . ASP B 1 68 ? 9.619 46.519 -6.115 1.00 45.00 68 ASP B C 1
ATOM 3805 O O . ASP B 1 68 ? 10.335 45.639 -6.581 1.00 43.43 68 ASP B O 1
ATOM 3810 N N . LYS B 1 69 ? 9.604 47.761 -6.589 1.00 41.23 69 LYS B N 1
ATOM 3811 C CA . LYS B 1 69 ? 10.353 48.145 -7.783 1.00 40.99 69 LYS B CA 1
ATOM 3812 C C . LYS B 1 69 ? 11.274 49.318 -7.486 1.00 45.50 69 LYS B C 1
ATOM 3813 O O . LYS B 1 69 ? 12.058 49.735 -8.337 1.00 50.21 69 LYS B O 1
ATOM 3819 N N . ILE B 1 70 ? 11.159 49.874 -6.285 1.00 44.29 70 ILE B N 1
ATOM 3820 C CA . ILE B 1 70 ? 11.876 51.109 -5.978 1.00 39.72 70 ILE B CA 1
ATOM 3821 C C . ILE B 1 70 ? 13.302 50.850 -5.473 1.00 36.71 70 ILE B C 1
ATOM 3822 O O . ILE B 1 70 ? 13.593 49.803 -4.883 1.00 35.71 70 ILE B O 1
ATOM 3827 N N . ARG B 1 71 ? 14.191 51.799 -5.742 1.00 33.70 71 ARG B N 1
ATOM 3828 C CA . ARG B 1 71 ? 15.536 51.755 -5.208 1.00 37.19 71 ARG B CA 1
ATOM 3829 C C . ARG B 1 71 ? 15.498 52.420 -3.833 1.00 31.62 71 ARG B C 1
ATOM 3830 O O . ARG B 1 71 ? 15.451 53.647 -3.741 1.00 32.30 71 ARG B O 1
ATOM 3838 N N . TYR B 1 72 ? 15.491 51.606 -2.781 1.00 31.01 72 TYR B N 1
ATOM 3839 C CA . TYR B 1 72 ? 15.322 52.088 -1.402 1.00 33.06 72 TYR B CA 1
ATOM 3840 C C . TYR B 1 72 ? 16.247 53.254 -1.066 1.00 28.09 72 TYR B C 1
ATOM 3841 O O . TYR B 1 72 ? 15.833 54.226 -0.443 1.00 25.29 72 TYR B O 1
ATOM 3850 N N . ALA B 1 73 ? 17.501 53.154 -1.492 1.00 26.72 73 ALA B N 1
ATOM 3851 C CA . ALA B 1 73 ? 18.514 54.132 -1.134 1.00 31.91 73 ALA B CA 1
ATOM 3852 C C . ALA B 1 73 ? 18.246 55.504 -1.735 1.00 29.30 73 ALA B C 1
ATOM 3853 O O . ALA B 1 73 ? 18.917 56.467 -1.384 1.00 28.13 73 ALA B O 1
ATOM 3855 N N . SER B 1 74 ? 17.269 55.598 -2.635 1.00 30.15 74 SER B N 1
ATOM 3856 C CA . SER B 1 74 ? 16.930 56.889 -3.229 1.00 31.29 74 SER B CA 1
ATOM 3857 C C . SER B 1 74 ? 16.013 57.701 -2.315 1.00 26.03 74 SER B C 1
ATOM 3858 O O . SER B 1 74 ? 15.906 58.915 -2.462 1.00 25.41 74 SER B O 1
ATOM 3861 N N . LEU B 1 75 ? 15.359 57.027 -1.374 1.00 24.33 75 LEU B N 1
ATOM 3862 C CA . LEU B 1 75 ? 14.327 57.649 -0.539 1.00 23.72 75 LEU B CA 1
ATOM 3863 C C . LEU B 1 75 ? 14.823 58.737 0.436 1.00 23.71 75 LEU B C 1
ATOM 3864 O O . LEU B 1 75 ? 14.314 59.866 0.438 1.00 26.57 75 LEU B O 1
ATOM 3869 N N . VAL B 1 76 ? 15.791 58.406 1.285 1.00 23.43 76 VAL B N 1
ATOM 3870 C CA . VAL B 1 76 ? 16.307 59.402 2.226 1.00 24.36 76 VAL B CA 1
ATOM 3871 C C . VAL B 1 76 ? 16.791 60.708 1.546 1.00 25.61 76 VAL B C 1
ATOM 3872 O O . VAL B 1 76 ? 16.443 61.797 2.004 1.00 25.28 76 VAL B O 1
ATOM 3876 N N . PRO B 1 77 ? 17.571 60.605 0.445 1.00 29.57 77 PRO B N 1
ATOM 3877 C CA . PRO B 1 77 ? 17.926 61.854 -0.255 1.00 31.50 77 PRO B CA 1
ATOM 3878 C C . PRO B 1 77 ? 16.709 62.697 -0.685 1.00 26.89 77 PRO B C 1
ATOM 3879 O O . PRO B 1 77 ? 16.732 63.917 -0.502 1.00 31.03 77 PRO B O 1
ATOM 3883 N N . ILE B 1 78 ? 15.654 62.075 -1.199 1.00 26.18 78 ILE B N 1
ATOM 3884 C CA . ILE B 1 78 ? 14.427 62.825 -1.512 1.00 25.19 78 ILE B CA 1
ATOM 3885 C C . ILE B 1 78 ? 13.822 63.506 -0.284 1.00 32.17 78 ILE B C 1
ATOM 3886 O O . ILE B 1 78 ? 13.289 64.614 -0.374 1.00 30.68 78 ILE B O 1
ATOM 3891 N N . LEU B 1 79 ? 13.894 62.838 0.864 1.00 26.14 79 LEU B N 1
ATOM 3892 C CA . LEU B 1 79 ? 13.381 63.415 2.097 1.00 19.70 79 LEU B CA 1
ATOM 3893 C C . LEU B 1 79 ? 14.170 64.660 2.471 1.00 23.24 79 LEU B C 1
ATOM 3894 O O . LEU B 1 79 ? 13.587 65.690 2.807 1.00 25.00 79 LEU B O 1
ATOM 3899 N N . LEU B 1 80 ? 15.493 64.564 2.396 1.00 25.95 80 LEU B N 1
ATOM 3900 C CA . LEU B 1 80 ? 16.372 65.684 2.718 1.00 25.73 80 LEU B CA 1
ATOM 3901 C C . LEU B 1 80 ? 16.065 66.868 1.816 1.00 31.92 80 LEU B C 1
ATOM 3902 O O . LEU B 1 80 ? 16.001 68.031 2.254 1.00 29.40 80 LEU B O 1
ATOM 3907 N N . ASP B 1 81 ? 15.836 66.544 0.551 1.00 30.94 81 ASP B N 1
ATOM 3908 C CA . ASP B 1 81 ? 15.409 67.515 -0.449 1.00 37.60 81 ASP B CA 1
ATOM 3909 C C . ASP B 1 81 ? 14.101 68.208 -0.042 1.00 36.59 81 ASP B C 1
ATOM 3910 O O . ASP B 1 81 ? 14.030 69.434 -0.055 1.00 29.56 81 ASP B O 1
ATOM 3915 N N . HIS B 1 82 ? 13.085 67.450 0.361 1.00 28.63 82 HIS B N 1
ATOM 3916 C CA . HIS B 1 82 ? 11.845 68.083 0.809 1.00 31.77 82 HIS B CA 1
ATOM 3917 C C . HIS B 1 82 ? 12.041 69.029 1.995 1.00 37.20 82 HIS B C 1
ATOM 3918 O O . HIS B 1 82 ? 11.434 70.110 2.036 1.00 31.90 82 HIS B O 1
ATOM 3925 N N . LEU B 1 83 ? 12.898 68.629 2.937 1.00 29.73 83 LEU B N 1
ATOM 3926 C CA . LEU B 1 83 ? 13.192 69.446 4.114 1.00 31.42 83 LEU B CA 1
ATOM 3927 C C . LEU B 1 83 ? 13.818 70.783 3.750 1.00 33.67 83 LEU B C 1
ATOM 3928 O O . LEU B 1 83 ? 13.393 71.822 4.237 1.00 29.46 83 LEU B O 1
ATOM 3933 N N . THR B 1 84 ? 14.838 70.757 2.902 1.00 36.94 84 THR B N 1
ATOM 3934 C CA . THR B 1 84 ? 15.563 71.984 2.586 1.00 39.55 84 THR B CA 1
ATOM 3935 C C . THR B 1 84 ? 14.822 72.873 1.583 1.00 38.78 84 THR B C 1
ATOM 3936 O O . THR B 1 84 ? 15.290 73.962 1.253 1.00 34.15 84 THR B O 1
ATOM 3940 N N . ASN B 1 85 ? 13.669 72.406 1.102 1.00 37.92 85 ASN B N 1
ATOM 3941 C CA . ASN B 1 85 ? 12.813 73.223 0.238 1.00 44.77 85 ASN B CA 1
ATOM 3942 C C . ASN B 1 85 ? 11.983 74.251 0.995 1.00 51.74 85 ASN B C 1
ATOM 3943 O O . ASN B 1 85 ? 11.476 75.212 0.396 1.00 48.39 85 ASN B O 1
ATOM 3948 N N . SER B 1 86 ? 11.848 74.054 2.308 1.00 41.27 86 SER B N 1
ATOM 3949 C CA . SER B 1 86 ? 11.241 75.080 3.148 1.00 44.34 86 SER B CA 1
ATOM 3950 C C . SER B 1 86 ? 12.122 76.317 3.138 1.00 43.24 86 SER B C 1
ATOM 3951 O O . SER B 1 86 ? 13.358 76.226 3.083 1.00 41.30 86 SER B O 1
ATOM 3954 N N . THR B 1 87 ? 11.476 77.475 3.197 1.00 51.98 87 THR B N 1
ATOM 3955 C CA . THR B 1 87 ? 12.182 78.743 3.306 1.00 50.57 87 THR B CA 1
ATOM 3956 C C . THR B 1 87 ? 12.679 78.916 4.741 1.00 50.96 87 THR B C 1
ATOM 3957 O O . THR B 1 87 ? 13.357 79.895 5.062 1.00 55.82 87 THR B O 1
ATOM 3961 N N . HIS B 1 88 ? 12.349 77.950 5.594 1.00 39.78 88 HIS B N 1
ATOM 3962 C CA . HIS B 1 88 ? 12.732 78.016 6.994 1.00 41.27 88 HIS B CA 1
ATOM 3963 C C . HIS B 1 88 ? 13.829 77.022 7.378 1.00 40.28 88 HIS B C 1
ATOM 3964 O O . HIS B 1 88 ? 14.274 77.023 8.524 1.00 40.33 88 HIS B O 1
ATOM 3971 N N . VAL B 1 89 ? 14.262 76.175 6.438 1.00 38.08 89 VAL B N 1
ATOM 3972 C CA . VAL B 1 89 ? 15.353 75.226 6.711 1.00 40.30 89 VAL B CA 1
ATOM 3973 C C . VAL B 1 89 ? 16.421 75.157 5.623 1.00 37.20 89 VAL B C 1
ATOM 3974 O O . VAL B 1 89 ? 16.120 74.878 4.465 1.00 37.08 89 VAL B O 1
ATOM 3978 N N . LYS B 1 90 ? 17.672 75.378 6.018 1.00 32.64 90 LYS B N 1
ATOM 3979 C CA . LYS B 1 90 ? 18.822 75.184 5.139 1.00 30.49 90 LYS B CA 1
ATOM 3980 C C . LYS B 1 90 ? 19.642 73.980 5.619 1.00 38.49 90 LYS B C 1
ATOM 3981 O O . LYS B 1 90 ? 19.682 73.704 6.818 1.00 29.60 90 LYS B O 1
ATOM 3987 N N . LYS B 1 91 ? 20.287 73.276 4.689 1.00 39.48 91 LYS B N 1
ATOM 3988 C CA . LYS B 1 91 ? 21.082 72.087 5.009 1.00 40.10 91 LYS B CA 1
ATOM 3989 C C . LYS B 1 91 ? 22.069 72.343 6.135 1.00 41.01 91 LYS B C 1
ATOM 3990 O O . LYS B 1 91 ? 22.250 71.502 7.024 1.00 34.81 91 LYS B O 1
ATOM 3996 N N . GLU B 1 92 ? 22.698 73.513 6.091 1.00 37.99 92 GLU B N 1
ATOM 3997 C CA . GLU B 1 92 ? 23.710 73.902 7.067 1.00 35.02 92 GLU B CA 1
ATOM 3998 C C . GLU B 1 92 ? 23.147 73.964 8.484 1.00 31.42 92 GLU B C 1
ATOM 3999 O O . GLU B 1 92 ? 23.898 73.842 9.455 1.00 35.67 92 GLU B O 1
ATOM 4005 N N . GLU B 1 93 ? 21.829 74.152 8.592 1.00 32.52 93 GLU B N 1
ATOM 4006 C CA . GLU B 1 93 ? 21.144 74.193 9.887 1.00 30.97 93 GLU B CA 1
ATOM 4007 C C . GLU B 1 93 ? 20.859 72.795 10.479 1.00 27.70 93 GLU B C 1
ATOM 4008 O O . GLU B 1 93 ? 20.723 72.652 11.693 1.00 21.22 93 GLU B O 1
ATOM 4014 N N . ILE B 1 94 ? 20.778 71.774 9.631 1.00 24.10 94 ILE B N 1
ATOM 4015 C CA . ILE B 1 94 ? 20.578 70.408 10.131 1.00 26.72 94 ILE B CA 1
ATOM 4016 C C . ILE B 1 94 ? 21.896 69.854 10.672 1.00 20.41 94 ILE B C 1
ATOM 4017 O O . ILE B 1 94 ? 22.665 69.227 9.948 1.00 25.26 94 ILE B O 1
ATOM 4022 N N . LYS B 1 95 ? 22.144 70.093 11.955 1.00 16.56 95 LYS B N 1
ATOM 4023 C CA . LYS B 1 95 ? 23.423 69.760 12.585 1.00 22.23 95 LYS B CA 1
ATOM 4024 C C . LYS B 1 95 ? 23.524 68.314 13.083 1.00 22.85 95 LYS B C 1
ATOM 4025 O O . LYS B 1 95 ? 24.624 67.777 13.241 1.00 20.53 95 LYS B O 1
ATOM 4031 N N . TYR B 1 96 ? 22.382 67.685 13.347 1.00 21.86 96 TYR B N 1
ATOM 4032 C CA . TYR B 1 96 ? 22.389 66.327 13.891 1.00 19.86 96 TYR B CA 1
ATOM 4033 C C . TYR B 1 96 ? 21.355 65.464 13.203 1.00 19.58 96 TYR B C 1
ATOM 4034 O O . TYR B 1 96 ? 20.253 65.922 12.902 1.00 16.30 96 TYR B O 1
ATOM 4043 N N . VAL B 1 97 ? 21.704 64.205 12.960 1.00 18.03 97 VAL B N 1
ATOM 4044 C CA . VAL B 1 97 ? 20.732 63.273 12.401 1.00 16.99 97 VAL B CA 1
ATOM 4045 C C . VAL B 1 97 ? 20.764 62.006 13.251 1.00 16.50 97 VAL B C 1
ATOM 4046 O O . VAL B 1 97 ? 21.832 61.440 13.471 1.00 17.46 97 VAL B O 1
ATOM 4050 N N . CYS B 1 98 ? 19.603 61.610 13.768 1.00 15.62 98 CYS B N 1
ATOM 4051 C CA . CYS B 1 98 ? 19.480 60.406 14.574 1.00 15.39 98 CYS B CA 1
ATOM 4052 C C . CYS B 1 98 ? 18.937 59.308 13.685 1.00 14.95 98 CYS B C 1
ATOM 4053 O O . CYS B 1 98 ? 18.003 59.545 12.935 1.00 15.88 98 CYS B O 1
ATOM 4056 N N . HIS B 1 99 ? 19.501 58.107 13.785 1.00 12.06 99 HIS B N 1
ATOM 4057 C CA . HIS B 1 99 ? 19.073 56.989 12.937 1.00 12.66 99 HIS B CA 1
ATOM 4058 C C . HIS B 1 99 ? 18.705 55.780 13.765 1.00 15.45 99 HIS B C 1
ATOM 4059 O O . HIS B 1 99 ? 19.479 55.377 14.633 1.00 13.14 99 HIS B O 1
ATOM 4066 N N . ARG B 1 100 ? 17.553 55.180 13.476 1.00 10.40 100 ARG B N 1
ATOM 4067 C CA . ARG B 1 100 ? 17.234 53.884 14.054 1.00 15.44 100 ARG B CA 1
ATOM 4068 C C . ARG B 1 100 ? 17.985 52.815 13.311 1.00 14.00 100 ARG B C 1
ATOM 4069 O O . ARG B 1 100 ? 17.833 52.650 12.091 1.00 15.30 100 ARG B O 1
ATOM 4077 N N . VAL B 1 101 ? 18.813 52.089 14.048 1.00 13.19 101 VAL B N 1
ATOM 4078 C CA . VAL B 1 101 ? 19.556 50.968 13.488 1.00 12.01 101 VAL B CA 1
ATOM 4079 C C . VAL B 1 101 ? 19.100 49.753 14.274 1.00 14.62 101 VAL B C 1
ATOM 4080 O O . VAL B 1 101 ? 19.095 49.787 15.491 1.00 12.99 101 VAL B O 1
ATOM 4084 N N . VAL B 1 102 ? 18.682 48.697 13.588 1.00 11.81 102 VAL B N 1
ATOM 4085 C CA . VAL B 1 102 ? 18.087 47.570 14.294 1.00 12.54 102 VAL B CA 1
ATOM 4086 C C . VAL B 1 102 ? 19.066 46.874 15.243 1.00 14.09 102 VAL B C 1
ATOM 4087 O O . VAL B 1 102 ? 18.813 46.740 16.452 1.00 11.76 102 VAL B O 1
ATOM 4091 N N . HIS B 1 103 ? 20.198 46.423 14.711 1.00 12.49 103 HIS B N 1
ATOM 4092 C CA . HIS B 1 103 ? 21.064 45.574 15.522 1.00 9.40 103 HIS B CA 1
ATOM 4093 C C . HIS B 1 103 ? 22.298 46.324 15.998 1.00 9.98 103 HIS B C 1
ATOM 4094 O O . HIS B 1 103 ? 23.198 46.611 15.213 1.00 11.77 103 HIS B O 1
ATOM 4101 N N . GLY B 1 104 ? 22.361 46.598 17.295 1.00 11.41 104 GLY B N 1
ATOM 4102 C CA . GLY B 1 104 ? 23.523 47.267 17.848 1.00 14.66 104 GLY B CA 1
ATOM 4103 C C . GLY B 1 104 ? 24.448 46.345 18.605 1.00 11.26 104 GLY B C 1
ATOM 4104 O O . GLY B 1 104 ? 25.366 46.792 19.273 1.00 17.74 104 GLY B O 1
ATOM 4105 N N . GLY B 1 105 ? 24.226 45.040 18.493 1.00 13.87 105 GLY B N 1
ATOM 4106 C CA . GLY B 1 105 ? 25.026 44.102 19.257 1.00 15.42 105 GLY B CA 1
ATOM 4107 C C . GLY B 1 105 ? 25.151 44.455 20.737 1.00 15.10 105 GLY B C 1
ATOM 4108 O O . GLY B 1 105 ? 24.153 44.672 21.432 1.00 14.99 105 GLY B O 1
ATOM 4109 N N . MET B 1 106 ? 26.390 44.522 21.219 1.00 16.85 106 MET B N 1
ATOM 4110 C CA . MET B 1 106 ? 26.636 44.740 22.644 1.00 17.73 106 MET B CA 1
ATOM 4111 C C . MET B 1 106 ? 26.644 46.221 23.058 1.00 15.60 106 MET B C 1
ATOM 4112 O O . MET B 1 106 ? 26.909 46.536 24.224 1.00 15.36 106 MET B O 1
ATOM 4117 N N . HIS B 1 107 ? 26.381 47.133 22.126 1.00 18.04 107 HIS B N 1
ATOM 4118 C CA . HIS B 1 107 ? 26.462 48.561 22.480 1.00 13.57 107 HIS B CA 1
ATOM 4119 C C . HIS B 1 107 ? 25.471 48.948 23.561 1.00 15.11 107 HIS B C 1
ATOM 4120 O O . HIS B 1 107 ? 24.334 48.508 23.537 1.00 17.62 107 HIS B O 1
ATOM 4127 N N . ASP B 1 108 ? 25.918 49.762 24.520 1.00 16.56 108 ASP B N 1
ATOM 4128 C CA . ASP B 1 108 ? 25.061 50.239 25.602 1.00 19.52 108 ASP B CA 1
ATOM 4129 C C . ASP B 1 108 ? 24.452 51.583 25.245 1.00 17.18 108 ASP B C 1
ATOM 4130 O O . ASP B 1 108 ? 23.489 52.047 25.872 1.00 19.45 108 ASP B O 1
ATOM 4135 N N . LYS B 1 109 ? 25.022 52.224 24.237 1.00 19.10 109 LYS B N 1
ATOM 4136 C CA . LYS B 1 109 ? 24.506 53.530 23.799 1.00 20.88 109 LYS B CA 1
ATOM 4137 C C . LYS B 1 109 ? 24.776 53.732 22.318 1.00 19.44 109 LYS B C 1
ATOM 4138 O O . LYS B 1 109 ? 25.433 52.909 21.675 1.00 19.21 109 LYS B O 1
ATOM 4144 N N . GLY B 1 110 ? 24.281 54.830 21.769 1.00 19.66 110 GLY B N 1
ATOM 4145 C CA . GLY B 1 110 ? 24.448 55.062 20.355 1.00 20.21 110 GLY B CA 1
ATOM 4146 C C . GLY B 1 110 ? 25.875 55.358 19.959 1.00 22.75 110 GLY B C 1
ATOM 4147 O O . GLY B 1 110 ? 26.730 55.595 20.800 1.00 21.73 110 GLY B O 1
ATOM 4148 N N . ILE B 1 111 ? 26.119 55.355 18.659 1.00 17.60 111 ILE B N 1
ATOM 4149 C CA . ILE B 1 111 ? 27.447 55.583 18.113 1.00 18.79 111 ILE B CA 1
ATOM 4150 C C . ILE B 1 111 ? 27.409 56.831 17.247 1.00 23.04 111 ILE B C 1
ATOM 4151 O O . ILE B 1 111 ? 26.553 56.921 16.371 1.00 18.68 111 ILE B O 1
ATOM 4156 N N . ARG B 1 112 ? 28.326 57.779 17.477 1.00 18.03 112 ARG B N 1
ATOM 4157 C CA . ARG B 1 112 ? 28.442 58.971 16.631 1.00 19.75 112 ARG B CA 1
ATOM 4158 C C . ARG B 1 112 ? 29.176 58.675 15.343 1.00 21.60 112 ARG B C 1
ATOM 4159 O O . ARG B 1 112 ? 30.206 57.991 15.334 1.00 24.75 112 ARG B O 1
ATOM 4167 N N . VAL B 1 113 ? 28.674 59.222 14.247 1.00 19.82 113 VAL B N 1
ATOM 4168 C CA . VAL B 1 113 ? 29.271 58.975 12.950 1.00 22.90 113 VAL B CA 1
ATOM 4169 C C . VAL B 1 113 ? 29.492 60.325 12.316 1.00 25.36 113 VAL B C 1
ATOM 4170 O O . VAL B 1 113 ? 28.546 61.090 12.145 1.00 22.74 113 VAL B O 1
ATOM 4174 N N . VAL B 1 114 ? 30.746 60.639 12.010 1.00 31.07 114 VAL B N 1
ATOM 4175 C CA . VAL B 1 114 ? 31.072 61.920 11.382 1.00 31.17 114 VAL B CA 1
ATOM 4176 C C . VAL B 1 114 ? 31.927 61.666 10.149 1.00 37.77 114 VAL B C 1
ATOM 4177 O O . VAL B 1 114 ? 32.779 60.771 10.166 1.00 38.27 114 VAL B O 1
ATOM 4181 N N . LYS B 1 115 ? 31.684 62.424 9.077 1.00 33.27 115 LYS B N 1
ATOM 4182 C CA . LYS B 1 115 ? 32.495 62.331 7.864 1.00 35.54 115 LYS B CA 1
ATOM 4183 C C . LYS B 1 115 ? 33.968 62.534 8.220 1.00 40.28 115 LYS B C 1
ATOM 4184 O O . LYS B 1 115 ? 34.311 63.475 8.938 1.00 40.84 115 LYS B O 1
ATOM 4190 N N . GLY B 1 116 ? 34.826 61.627 7.758 1.00 41.70 116 GLY B N 1
ATOM 4191 C CA . GLY B 1 116 ? 36.257 61.754 7.990 1.00 46.29 116 GLY B CA 1
ATOM 4192 C C . GLY B 1 116 ? 36.735 61.173 9.307 1.00 48.78 116 GLY B C 1
ATOM 4193 O O . GLY B 1 116 ? 37.895 61.358 9.690 1.00 50.64 116 GLY B O 1
ATOM 4194 N N . HIS B 1 117 ? 35.842 60.480 10.010 1.00 36.56 117 HIS B N 1
ATOM 4195 C CA . HIS B 1 117 ? 36.192 59.875 11.290 1.00 42.23 117 HIS B CA 1
ATOM 4196 C C . HIS B 1 117 ? 36.074 58.363 11.188 1.00 42.65 117 HIS B C 1
ATOM 4197 O O . HIS B 1 117 ? 34.984 57.821 11.001 1.00 37.91 117 HIS B O 1
ATOM 4204 N N . GLU B 1 118 ? 37.213 57.692 11.304 1.00 38.86 118 GLU B N 1
ATOM 4205 C CA . GLU B 1 118 ? 37.285 56.267 11.080 1.00 36.35 118 GLU B CA 1
ATOM 4206 C C . GLU B 1 118 ? 36.569 55.487 12.185 1.00 38.20 118 GLU B C 1
ATOM 4207 O O . GLU B 1 118 ? 35.956 54.455 11.921 1.00 31.97 118 GLU B O 1
ATOM 4213 N N . GLU B 1 119 ? 36.641 55.987 13.417 1.00 32.18 119 GLU B N 1
ATOM 4214 C CA . GLU B 1 119 ? 36.066 55.286 14.563 1.00 38.48 119 GLU B CA 1
ATOM 4215 C C . GLU B 1 119 ? 34.600 54.903 14.341 1.00 36.32 119 GLU B C 1
ATOM 4216 O O . GLU B 1 119 ? 34.253 53.716 14.364 1.00 24.15 119 GLU B O 1
ATOM 4222 N N . GLY B 1 120 ? 33.752 55.900 14.096 1.00 28.44 120 GLY B N 1
ATOM 4223 C CA . GLY B 1 120 ? 32.326 55.653 13.920 1.00 33.71 120 GLY B CA 1
ATOM 4224 C C . GLY B 1 120 ? 31.995 54.824 12.689 1.00 37.04 120 GLY B C 1
ATOM 4225 O O . GLY B 1 120 ? 31.269 53.815 12.773 1.00 26.91 120 GLY B O 1
ATOM 4226 N N . LEU B 1 121 ? 32.529 55.253 11.545 1.00 33.14 121 LEU B N 1
ATOM 4227 C CA . LEU B 1 121 ? 32.328 54.540 10.281 1.00 33.11 121 LEU B CA 1
ATOM 4228 C C . LEU B 1 121 ? 32.683 53.058 10.387 1.00 33.13 121 LEU B C 1
ATOM 4229 O O . LEU B 1 121 ? 31.936 52.197 9.903 1.00 27.99 121 LEU B O 1
ATOM 4234 N N . MET B 1 122 ? 33.817 52.760 11.023 1.00 26.27 122 MET B N 1
ATOM 4235 C CA . MET B 1 122 ? 34.273 51.372 11.137 1.00 37.47 122 MET B CA 1
ATOM 4236 C C . MET B 1 122 ? 33.274 50.530 11.919 1.00 26.98 122 MET B C 1
ATOM 4237 O O . MET B 1 122 ? 32.907 49.430 11.494 1.00 29.14 122 MET B O 1
ATOM 4242 N N . GLU B 1 123 ? 32.846 51.047 13.064 1.00 26.50 123 GLU B N 1
ATOM 4243 C CA . GLU B 1 123 ? 31.914 50.316 13.916 1.00 32.32 123 GLU B CA 1
ATOM 4244 C C . GLU B 1 123 ? 30.575 50.110 13.215 1.00 28.51 123 GLU B C 1
ATOM 4245 O O . GLU B 1 123 ? 29.975 49.038 13.308 1.00 25.97 123 GLU B O 1
ATOM 4251 N N . MET B 1 124 ? 30.119 51.132 12.499 1.00 29.04 124 MET B N 1
ATOM 4252 C CA . MET B 1 124 ? 28.858 51.023 11.785 1.00 24.03 124 MET B CA 1
ATOM 4253 C C . MET B 1 124 ? 28.983 49.914 10.751 1.00 34.93 124 MET B C 1
ATOM 4254 O O . MET B 1 124 ? 28.061 49.119 10.575 1.00 22.58 124 MET B O 1
ATOM 4259 N N . ASP B 1 125 ? 30.144 49.835 10.098 1.00 32.89 125 ASP B N 1
ATOM 4260 C CA . ASP B 1 125 ? 30.351 48.798 9.091 1.00 35.24 125 ASP B CA 1
ATOM 4261 C C . ASP B 1 125 ? 30.365 47.391 9.696 1.00 29.24 125 ASP B C 1
ATOM 4262 O O . ASP B 1 125 ? 29.855 46.449 9.089 1.00 34.10 125 ASP B O 1
ATOM 4267 N N . LYS B 1 126 ? 30.941 47.249 10.884 1.00 27.77 126 LYS B N 1
ATOM 4268 C CA . LYS B 1 126 ? 30.929 45.959 11.567 1.00 31.93 126 LYS B CA 1
ATOM 4269 C C . LYS B 1 126 ? 29.501 45.503 11.871 1.00 32.86 126 LYS B C 1
ATOM 4270 O O . LYS B 1 126 ? 29.164 44.350 11.634 1.00 29.20 126 LYS B O 1
ATOM 4276 N N . LEU B 1 127 ? 28.655 46.413 12.351 1.00 27.00 127 LEU B N 1
ATOM 4277 C CA . LEU B 1 127 ? 27.249 46.086 12.593 1.00 26.62 127 LEU B CA 1
ATOM 4278 C C . LEU B 1 127 ? 26.482 45.807 11.299 1.00 24.18 127 LEU B C 1
ATOM 4279 O O . LEU B 1 127 ? 25.655 44.906 11.250 1.00 27.41 127 LEU B O 1
ATOM 4284 N N . SER B 1 128 ? 26.742 46.582 10.250 1.00 23.73 128 SER B N 1
ATOM 4285 C CA . SER B 1 128 ? 26.043 46.342 8.986 1.00 28.22 128 SER B CA 1
ATOM 4286 C C . SER B 1 128 ? 26.448 44.993 8.408 1.00 31.89 128 SER B C 1
ATOM 4287 O O . SER B 1 128 ? 25.606 44.257 7.907 1.00 33.89 128 SER B O 1
ATOM 4290 N N . GLU B 1 129 ? 27.725 44.641 8.487 1.00 31.05 129 GLU B N 1
ATOM 4291 C CA . GLU B 1 129 ? 28.098 43.338 7.948 1.00 30.80 129 GLU B CA 1
ATOM 4292 C C . GLU B 1 129 ? 27.708 42.162 8.854 1.00 28.21 129 GLU B C 1
ATOM 4293 O O . GLU B 1 129 ? 27.552 41.053 8.365 1.00 29.73 129 GLU B O 1
ATOM 4299 N N . PHE B 1 130 ? 27.485 42.396 10.147 1.00 25.54 130 PHE B N 1
ATOM 4300 C CA . PHE B 1 130 ? 26.964 41.300 10.972 1.00 27.24 130 PHE B CA 1
ATOM 4301 C C . PHE B 1 130 ? 25.504 40.975 10.655 1.00 31.60 130 PHE B C 1
ATOM 4302 O O . PHE B 1 130 ? 25.131 39.807 10.590 1.00 28.05 130 PHE B O 1
ATOM 4310 N N . ALA B 1 131 ? 24.673 42.000 10.466 1.00 24.66 131 ALA B N 1
ATOM 4311 C CA . ALA B 1 131 ? 23.249 41.764 10.177 1.00 27.38 131 ALA B CA 1
ATOM 4312 C C . ALA B 1 131 ? 22.753 42.649 9.040 1.00 28.87 131 ALA B C 1
ATOM 4313 O O . ALA B 1 131 ? 21.916 43.538 9.248 1.00 22.04 131 ALA B O 1
ATOM 4315 N N . PRO B 1 132 ? 23.267 42.405 7.825 1.00 29.97 132 PRO B N 1
ATOM 4316 C CA . PRO B 1 132 ? 22.951 43.303 6.719 1.00 23.98 132 PRO B CA 1
ATOM 4317 C C . PRO B 1 132 ? 21.472 43.349 6.363 1.00 21.96 132 PRO B C 1
ATOM 4318 O O . PRO B 1 132 ? 21.021 44.421 5.993 1.00 24.92 132 PRO B O 1
ATOM 4322 N N . LEU B 1 133 ? 20.722 42.258 6.500 1.00 20.54 133 LEU B N 1
ATOM 4323 C CA . LEU B 1 133 ? 19.296 42.294 6.165 1.00 26.41 133 LEU B CA 1
ATOM 4324 C C . LEU B 1 133 ? 18.526 43.256 7.063 1.00 25.23 133 LEU B C 1
ATOM 4325 O O . LEU B 1 133 ? 17.496 43.803 6.668 1.00 22.19 133 LEU B O 1
ATOM 4330 N N . HIS B 1 134 ? 19.038 43.476 8.268 1.00 15.74 134 HIS B N 1
ATOM 4331 C CA . HIS B 1 134 ? 18.350 44.325 9.229 1.00 19.85 134 HIS B CA 1
ATOM 4332 C C . HIS B 1 134 ? 18.959 45.713 9.343 1.00 19.87 134 HIS B C 1
ATOM 4333 O O . HIS B 1 134 ? 18.275 46.654 9.737 1.00 22.34 134 HIS B O 1
ATOM 4340 N N . ASN B 1 135 ? 20.235 45.842 8.989 1.00 16.31 135 ASN B N 1
ATOM 4341 C CA . ASN B 1 135 ? 20.950 47.101 9.200 1.00 12.28 135 ASN B CA 1
ATOM 4342 C C . ASN B 1 135 ? 21.334 47.848 7.936 1.00 17.36 135 ASN B C 1
ATOM 4343 O O . ASN B 1 135 ? 21.580 49.036 7.981 1.00 17.38 135 ASN B O 1
ATOM 4348 N N . HIS B 1 136 ? 21.417 47.152 6.812 1.00 16.28 136 HIS B N 1
ATOM 4349 C CA . HIS B 1 136 ? 22.030 47.746 5.617 1.00 18.95 136 HIS B CA 1
ATOM 4350 C C . HIS B 1 136 ? 21.275 48.974 5.136 1.00 20.45 136 HIS B C 1
ATOM 4351 O O . HIS B 1 136 ? 21.893 49.977 4.758 1.00 24.98 136 HIS B O 1
ATOM 4358 N N . ARG B 1 137 ? 19.946 48.922 5.193 1.00 22.89 137 ARG B N 1
ATOM 4359 C CA . ARG B 1 137 ? 19.108 50.040 4.750 1.00 20.00 137 ARG B CA 1
ATOM 4360 C C . ARG B 1 137 ? 19.356 51.296 5.575 1.00 27.74 137 ARG B C 1
ATOM 4361 O O . ARG B 1 137 ? 19.462 52.398 5.020 1.00 22.37 137 ARG B O 1
ATOM 4369 N N . ALA B 1 138 ? 19.489 51.141 6.887 1.00 20.42 138 ALA B N 1
ATOM 4370 C CA . ALA B 1 138 ? 19.702 52.307 7.733 1.00 21.76 138 ALA B CA 1
ATOM 4371 C C . ALA B 1 138 ? 21.097 52.861 7.492 1.00 19.39 138 ALA B C 1
ATOM 4372 O O . ALA B 1 138 ? 21.307 54.083 7.516 1.00 19.27 138 ALA B O 1
ATOM 4374 N N . VAL B 1 139 ? 22.054 51.966 7.250 1.00 19.12 139 VAL B N 1
ATOM 4375 C CA . VAL B 1 139 ? 23.443 52.397 7.048 1.00 23.60 139 VAL B CA 1
ATOM 4376 C C . VAL B 1 139 ? 23.586 53.195 5.761 1.00 25.19 139 VAL B C 1
ATOM 4377 O O . VAL B 1 139 ? 24.337 54.169 5.717 1.00 25.47 139 VAL B O 1
ATOM 4381 N N . LEU B 1 140 ? 22.851 52.799 4.723 1.00 21.94 140 LEU B N 1
ATOM 4382 C CA . LEU B 1 140 ? 22.835 53.572 3.481 1.00 25.61 140 LEU B CA 1
ATOM 4383 C C . LEU B 1 140 ? 22.285 54.973 3.719 1.00 26.88 140 LEU B C 1
ATOM 4384 O O . LEU B 1 140 ? 22.809 55.954 3.181 1.00 26.08 140 LEU B O 1
ATOM 4389 N N . ALA B 1 141 ? 21.229 55.062 4.528 1.00 19.10 141 ALA B N 1
ATOM 4390 C CA . ALA B 1 141 ? 20.700 56.350 4.950 1.00 17.34 141 ALA B CA 1
ATOM 4391 C C . ALA B 1 141 ? 21.767 57.190 5.622 1.00 18.87 141 ALA B C 1
ATOM 4392 O O . ALA B 1 141 ? 21.814 58.411 5.441 1.00 20.13 141 ALA B O 1
ATOM 4394 N N . VAL B 1 142 ? 22.629 56.559 6.416 1.00 19.71 142 VAL B N 1
ATOM 4395 C CA . VAL B 1 142 ? 23.683 57.335 7.056 1.00 23.22 142 VAL B CA 1
ATOM 4396 C C . VAL B 1 142 ? 24.657 57.913 6.035 1.00 22.17 142 VAL B C 1
ATOM 4397 O O . VAL B 1 142 ? 25.028 59.074 6.125 1.00 19.09 142 VAL B O 1
ATOM 4401 N N . LYS B 1 143 ? 25.055 57.109 5.059 1.00 23.95 143 LYS B N 1
ATOM 4402 C CA . LYS B 1 143 ? 25.995 57.600 4.054 1.00 23.33 143 LYS B CA 1
ATOM 4403 C C . LYS B 1 143 ? 25.371 58.696 3.186 1.00 21.99 143 LYS B C 1
ATOM 4404 O O . LYS B 1 143 ? 26.047 59.653 2.819 1.00 27.86 143 LYS B O 1
ATOM 4410 N N . SER B 1 144 ? 24.077 58.581 2.906 1.00 16.92 144 SER B N 1
ATOM 4411 C CA . SER B 1 144 ? 23.359 59.639 2.204 1.00 26.34 144 SER B CA 1
ATOM 4412 C C . SER B 1 144 ? 23.394 60.948 2.988 1.00 29.29 144 SER B C 1
ATOM 4413 O O . SER B 1 144 ? 23.532 62.027 2.410 1.00 22.94 144 SER B O 1
ATOM 4416 N N . CYS B 1 145 ? 23.267 60.858 4.306 1.00 24.88 145 CYS B N 1
ATOM 4417 C CA . CYS B 1 145 ? 23.292 62.055 5.139 1.00 23.34 145 CYS B CA 1
ATOM 4418 C C . CYS B 1 145 ? 24.689 62.659 5.189 1.00 26.87 145 CYS B C 1
ATOM 4419 O O . CYS B 1 145 ? 24.847 63.884 5.161 1.00 27.20 145 CYS B O 1
ATOM 4422 N N . ILE B 1 146 ? 25.703 61.803 5.242 1.00 25.55 146 ILE B N 1
ATOM 4423 C CA . ILE B 1 146 ? 27.078 62.285 5.222 1.00 25.27 146 ILE B CA 1
ATOM 4424 C C . ILE B 1 146 ? 27.350 63.001 3.897 1.00 24.77 146 ILE B C 1
ATOM 4425 O O . ILE B 1 146 ? 27.962 64.064 3.884 1.00 32.30 146 ILE B O 1
ATOM 4430 N N . ASP B 1 147 ? 26.875 62.429 2.792 1.00 31.09 147 ASP B N 1
ATOM 4431 C CA . ASP B 1 147 ? 27.103 63.015 1.466 1.00 38.28 147 ASP B CA 1
ATOM 4432 C C . ASP B 1 147 ? 26.398 64.348 1.294 1.00 36.25 147 ASP B C 1
ATOM 4433 O O . ASP B 1 147 ? 26.952 65.288 0.726 1.00 36.22 147 ASP B O 1
ATOM 4438 N N . ALA B 1 148 ? 25.166 64.422 1.782 1.00 26.61 148 ALA B N 1
ATOM 4439 C CA . ALA B 1 148 ? 24.367 65.630 1.633 1.00 28.23 148 ALA B CA 1
ATOM 4440 C C . ALA B 1 148 ? 24.656 66.678 2.717 1.00 36.01 148 ALA B C 1
ATOM 4441 O O . ALA B 1 148 ? 24.513 67.880 2.470 1.00 30.58 148 ALA B O 1
ATOM 4443 N N 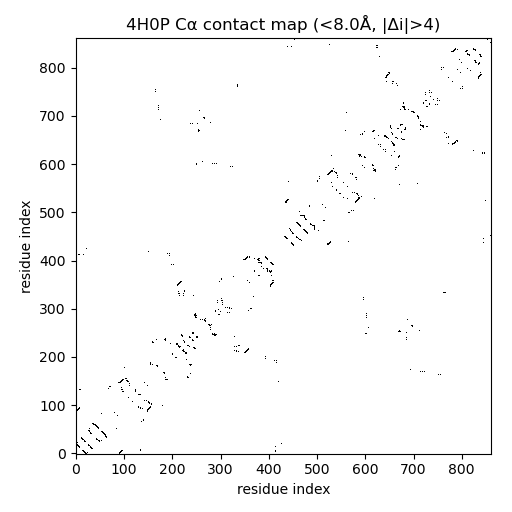. LEU B 1 149 ? 25.043 66.229 3.914 1.00 23.46 149 LEU B N 1
ATOM 4444 C CA . LEU B 1 149 ? 25.268 67.144 5.039 1.00 22.88 149 LEU B CA 1
ATOM 4445 C C . LEU B 1 149 ? 26.643 66.927 5.646 1.00 30.76 149 LEU B C 1
ATOM 4446 O O . LEU B 1 149 ? 26.758 66.404 6.763 1.00 26.63 149 LEU B O 1
ATOM 4451 N N . PRO B 1 150 ? 27.699 67.344 4.921 1.00 32.06 150 PRO B N 1
ATOM 4452 C CA . PRO B 1 150 ? 29.080 67.023 5.309 1.00 36.00 150 PRO B CA 1
ATOM 4453 C C . PRO B 1 150 ? 29.477 67.490 6.714 1.00 32.06 150 PRO B C 1
ATOM 4454 O O . PRO B 1 150 ? 30.443 66.952 7.261 1.00 40.73 150 PRO B O 1
ATOM 4458 N N . HIS B 1 151 ? 28.751 68.442 7.295 1.00 25.02 151 HIS B N 1
ATOM 4459 C CA . HIS B 1 151 ? 29.105 68.913 8.630 1.00 28.99 151 HIS B CA 1
ATOM 4460 C C . HIS B 1 151 ? 28.231 68.412 9.786 1.00 29.76 151 HIS B C 1
ATOM 4461 O O . HIS B 1 151 ? 28.497 68.712 10.950 1.00 35.66 151 HIS B O 1
ATOM 4468 N N . HIS B 1 152 ? 27.216 67.622 9.472 1.00 25.29 152 HIS B N 1
ATOM 4469 C CA . HIS B 1 152 ? 26.365 67.084 10.525 1.00 21.92 152 HIS B CA 1
ATOM 4470 C C . HIS B 1 152 ? 27.055 65.934 11.272 1.00 25.17 152 HIS B C 1
ATOM 4471 O O . HIS B 1 152 ? 28.061 65.365 10.816 1.00 22.77 152 HIS B O 1
ATOM 4478 N N . THR B 1 153 ? 26.515 65.610 12.438 1.00 22.67 153 THR B N 1
ATOM 4479 C CA . THR B 1 153 ? 26.904 64.410 13.156 1.00 20.61 153 THR B CA 1
ATOM 4480 C C . THR B 1 153 ? 25.709 63.468 13.111 1.00 19.82 153 THR B C 1
ATOM 4481 O O . THR B 1 153 ? 24.602 63.879 13.447 1.00 15.93 153 THR B O 1
ATOM 4485 N N . SER B 1 154 ? 25.927 62.223 12.689 1.00 22.13 154 SER B N 1
ATOM 4486 C CA . SER B 1 154 ? 24.890 61.197 12.801 1.00 16.87 154 SER B CA 1
ATOM 4487 C C . SER B 1 154 ? 25.058 60.485 14.134 1.00 19.42 154 SER B C 1
ATOM 4488 O O . SER B 1 154 ? 26.185 60.300 14.612 1.00 22.27 154 SER B O 1
ATOM 4491 N N . LEU B 1 155 ? 23.938 60.111 14.746 1.00 17.42 155 LEU B N 1
ATOM 4492 C CA . LEU B 1 155 ? 23.955 59.258 15.923 1.00 16.43 155 LEU B CA 1
ATOM 4493 C C . LEU B 1 155 ? 23.146 58.009 15.578 1.00 12.80 155 LEU B C 1
ATOM 4494 O O . LEU B 1 155 ? 21.973 58.104 15.205 1.00 13.79 155 LEU B O 1
ATOM 4499 N N . LEU B 1 156 ? 23.763 56.839 15.660 1.00 12.12 156 LEU B N 1
ATOM 4500 C CA . LEU B 1 156 ? 22.993 55.607 15.437 1.00 14.55 156 LEU B CA 1
ATOM 4501 C C . LEU B 1 156 ? 22.409 55.154 16.758 1.00 14.08 156 LEU B C 1
ATOM 4502 O O . LEU B 1 156 ? 23.137 54.987 17.727 1.00 14.67 156 LEU B O 1
ATOM 4507 N N . LEU B 1 157 ? 21.104 54.935 16.812 1.00 11.94 157 LEU B N 1
ATOM 4508 C CA . LEU B 1 157 ? 20.491 54.465 18.047 1.00 12.21 157 LEU B CA 1
ATOM 4509 C C . LEU B 1 157 ? 19.884 53.081 17.807 1.00 13.72 157 LEU B C 1
ATOM 4510 O O . LEU B 1 157 ? 19.140 52.882 16.853 1.00 13.05 157 LEU B O 1
ATOM 4515 N N . PHE B 1 158 ? 20.204 52.129 18.672 1.00 14.29 158 PHE B N 1
ATOM 4516 C CA . PHE B 1 158 ? 19.906 50.738 18.371 1.00 11.48 158 PHE B CA 1
ATOM 4517 C C . PHE B 1 158 ? 18.671 50.209 19.046 1.00 13.17 158 PHE B C 1
ATOM 4518 O O . PHE B 1 158 ? 18.424 50.527 20.204 1.00 10.23 158 PHE B O 1
ATOM 4526 N N . ASP B 1 159 ? 17.930 49.354 18.329 1.00 12.34 159 ASP B N 1
ATOM 4527 C CA . ASP B 1 159 ? 16.772 48.626 18.868 1.00 12.55 159 ASP B CA 1
ATOM 4528 C C . ASP B 1 159 ? 17.156 47.656 19.985 1.00 10.52 159 ASP B C 1
ATOM 4529 O O . ASP B 1 159 ? 16.298 47.110 20.685 1.00 10.93 159 ASP B O 1
ATOM 4534 N N . THR B 1 160 ? 18.451 47.413 20.135 1.00 11.47 160 THR B N 1
ATOM 4535 C CA . THR B 1 160 ? 18.917 46.389 21.058 1.00 9.30 160 THR B CA 1
ATOM 4536 C C . THR B 1 160 ? 19.262 46.997 22.392 1.00 12.56 160 THR B C 1
ATOM 4537 O O . THR B 1 160 ? 19.403 46.289 23.382 1.00 10.21 160 THR B O 1
ATOM 4541 N N . ILE B 1 161 ? 19.420 48.317 22.426 1.00 10.61 161 ILE B N 1
ATOM 4542 C CA . ILE B 1 161 ? 19.842 48.959 23.674 1.00 12.21 161 ILE B CA 1
ATOM 4543 C C . ILE B 1 161 ? 18.888 48.660 24.844 1.00 10.64 161 ILE B C 1
ATOM 4544 O O . ILE B 1 161 ? 19.334 48.397 25.966 1.00 10.89 161 ILE B O 1
ATOM 4549 N N . PHE B 1 162 ? 17.580 48.694 24.596 1.00 8.29 162 PHE B N 1
ATOM 4550 C CA . PHE B 1 162 ? 16.608 48.541 25.680 1.00 12.79 162 PHE B CA 1
ATOM 4551 C C . PHE B 1 162 ? 16.766 47.167 26.369 1.00 9.93 162 PHE B C 1
ATOM 4552 O O . PHE B 1 162 ? 16.485 46.995 27.552 1.00 9.46 162 PHE B O 1
ATOM 4560 N N . HIS B 1 163 ? 17.221 46.192 25.603 1.00 11.36 163 HIS B N 1
ATOM 4561 C CA . HIS B 1 163 ? 17.306 44.832 26.108 1.00 8.64 163 HIS B CA 1
ATOM 4562 C C . HIS B 1 163 ? 18.653 44.491 26.694 1.00 13.93 163 HIS B C 1
ATOM 4563 O O . HIS B 1 163 ? 18.897 43.322 26.999 1.00 12.19 163 HIS B O 1
ATOM 4570 N N . ARG B 1 164 ? 19.523 45.480 26.881 1.00 12.09 164 ARG B N 1
ATOM 4571 C CA . ARG B 1 164 ? 20.837 45.194 27.464 1.00 13.05 164 ARG B CA 1
ATOM 4572 C C . ARG B 1 164 ? 20.768 44.707 28.925 1.00 20.39 164 ARG B C 1
ATOM 4573 O O . ARG B 1 164 ? 21.733 44.177 29.445 1.00 18.47 164 ARG B O 1
ATOM 4581 N N . THR B 1 165 ? 19.621 44.868 29.564 1.00 17.55 165 THR B N 1
ATOM 4582 C CA . THR B 1 165 ? 19.404 44.428 30.950 1.00 19.78 165 THR B CA 1
ATOM 4583 C C . THR B 1 165 ? 19.022 42.945 31.107 1.00 15.08 165 THR B C 1
ATOM 4584 O O . THR B 1 165 ? 19.064 42.393 32.210 1.00 14.28 165 THR B O 1
ATOM 4588 N N . ILE B 1 166 ? 18.639 42.279 30.023 1.00 12.54 166 ILE B N 1
ATOM 4589 C CA . ILE B 1 166 ? 18.275 40.863 30.118 1.00 12.64 166 ILE B CA 1
ATOM 4590 C C . ILE B 1 166 ? 19.384 39.995 30.757 1.00 12.05 166 ILE B C 1
ATOM 4591 O O . ILE B 1 166 ? 20.579 40.168 30.470 1.00 12.59 166 ILE B O 1
ATOM 4596 N N . ALA B 1 167 ? 18.988 39.067 31.628 1.00 10.84 167 ALA B N 1
ATOM 4597 C CA . ALA B 1 167 ? 19.934 38.219 32.374 1.00 11.39 167 ALA B CA 1
ATOM 4598 C C . ALA B 1 167 ? 20.509 37.079 31.520 1.00 11.87 167 ALA B C 1
ATOM 4599 O O . ALA B 1 167 ? 19.842 36.605 30.593 1.00 11.89 167 ALA B O 1
ATOM 4601 N N . PRO B 1 168 ? 21.732 36.615 31.847 1.00 16.05 168 PRO B N 1
ATOM 4602 C CA . PRO B 1 168 ? 22.394 35.514 31.114 1.00 14.51 168 PRO B CA 1
ATOM 4603 C C . PRO B 1 168 ? 21.520 34.283 30.941 1.00 15.34 168 PRO B C 1
ATOM 4604 O O . PRO B 1 168 ? 21.538 33.660 29.868 1.00 13.32 168 PRO B O 1
ATOM 4608 N N . GLU B 1 169 ? 20.744 33.929 31.957 1.00 13.00 169 GLU B N 1
ATOM 4609 C CA . GLU B 1 169 ? 19.948 32.697 31.842 1.00 16.06 169 GLU B CA 1
ATOM 4610 C C . GLU B 1 169 ? 18.884 32.836 30.762 1.00 16.72 169 GLU B C 1
ATOM 4611 O O . GLU B 1 169 ? 18.395 31.836 30.215 1.00 16.89 169 GLU B O 1
ATOM 4617 N N . VAL B 1 170 ? 18.543 34.073 30.426 1.00 9.19 170 VAL B N 1
ATOM 4618 C CA . VAL B 1 170 ? 17.563 34.319 29.386 1.00 8.76 170 VAL B CA 1
ATOM 4619 C C . VAL B 1 170 ? 18.194 34.431 28.023 1.00 10.69 170 VAL B C 1
ATOM 4620 O O . VAL B 1 170 ? 17.679 33.877 27.059 1.00 12.41 170 VAL B O 1
ATOM 4624 N N . TYR B 1 171 ? 19.337 35.092 27.933 1.00 9.99 171 TYR B N 1
ATOM 4625 C CA . TYR B 1 171 ? 19.852 35.388 26.593 1.00 10.73 171 TYR B CA 1
ATOM 4626 C C . TYR B 1 171 ? 20.787 34.310 26.055 1.00 10.39 171 TYR B C 1
ATOM 4627 O O . TYR B 1 171 ? 21.050 34.269 24.874 1.00 12.94 171 TYR B O 1
ATOM 4636 N N . THR B 1 172 ? 21.250 33.413 26.917 1.00 13.63 172 THR B N 1
ATOM 4637 C CA . THR B 1 172 ? 22.289 32.457 26.517 1.00 9.99 172 THR B CA 1
ATOM 4638 C C . THR B 1 172 ? 21.758 31.416 25.527 1.00 15.22 172 THR B C 1
ATOM 4639 O O . THR B 1 172 ? 20.686 30.828 25.738 1.00 13.45 172 THR B O 1
ATOM 4643 N N . TYR B 1 173 ? 22.503 31.232 24.434 1.00 13.24 173 TYR B N 1
ATOM 4644 C CA . TYR B 1 173 ? 22.263 30.175 23.469 1.00 13.42 173 TYR B CA 1
ATOM 4645 C C . TYR B 1 173 ? 23.177 29.031 23.873 1.00 21.40 173 TYR B C 1
ATOM 4646 O O . TYR B 1 173 ? 24.347 29.260 24.170 1.00 20.40 173 TYR B O 1
ATOM 4655 N N . ALA B 1 174 ? 22.664 27.807 23.884 1.00 15.39 174 ALA B N 1
ATOM 4656 C CA . ALA B 1 174 ? 23.471 26.665 24.325 1.00 19.02 174 ALA B CA 1
ATOM 4657 C C . ALA B 1 174 ? 24.256 26.113 23.145 1.00 20.54 174 ALA B C 1
ATOM 4658 O O . ALA B 1 174 ? 24.031 24.984 22.709 1.00 21.47 174 ALA B O 1
ATOM 4660 N N . LEU B 1 175 ? 25.191 26.917 22.642 1.00 20.19 175 LEU B N 1
ATOM 4661 C CA . LEU B 1 175 ? 26.038 26.538 21.528 1.00 17.10 175 LEU B CA 1
ATOM 4662 C C . LEU B 1 175 ? 27.484 26.459 22.013 1.00 24.23 175 LEU B C 1
ATOM 4663 O O . LEU B 1 175 ? 27.853 27.102 23.003 1.00 21.19 175 LEU B O 1
ATOM 4668 N N . PRO B 1 176 ? 28.312 25.665 21.320 1.00 19.39 176 PRO B N 1
ATOM 4669 C CA . PRO B 1 176 ? 29.754 25.687 21.585 1.00 26.88 176 PRO B CA 1
ATOM 4670 C C . PRO B 1 176 ? 30.354 26.982 21.024 1.00 25.09 176 PRO B C 1
ATOM 4671 O O . PRO B 1 176 ? 29.638 27.743 20.358 1.00 22.68 176 PRO B O 1
ATOM 4675 N N . PRO B 1 177 ? 31.638 27.259 21.321 1.00 29.96 177 PRO B N 1
ATOM 4676 C CA . PRO B 1 177 ? 32.316 28.421 20.729 1.00 24.89 177 PRO B CA 1
ATOM 4677 C C . PRO B 1 177 ? 32.207 28.375 19.215 1.00 26.25 177 PRO B C 1
ATOM 4678 O O . PRO B 1 177 ? 32.217 27.286 18.659 1.00 28.79 177 PRO B O 1
ATOM 4682 N N . PRO B 1 178 ? 32.070 29.528 18.551 1.00 21.62 178 PRO B N 1
ATOM 4683 C CA . PRO B 1 178 ? 32.007 29.470 17.087 1.00 21.08 178 PRO B CA 1
ATOM 4684 C C . PRO B 1 178 ? 33.354 29.090 16.504 1.00 24.09 178 PRO B C 1
ATOM 4685 O O . PRO B 1 178 ? 34.328 29.028 17.251 1.00 25.93 178 PRO B O 1
ATOM 4689 N N . ASP B 1 179 ? 33.395 28.817 15.204 1.00 28.25 179 ASP B N 1
ATOM 4690 C CA . ASP B 1 179 ? 34.598 28.301 14.565 1.00 33.14 179 ASP B CA 1
ATOM 4691 C C . ASP B 1 179 ? 35.633 29.399 14.335 1.00 38.38 179 ASP B C 1
ATOM 4692 O O . ASP B 1 179 ? 36.812 29.119 14.171 1.00 39.47 179 ASP B O 1
ATOM 4697 N N . THR B 1 180 ? 35.172 30.647 14.303 1.00 32.11 180 THR B N 1
ATOM 4698 C CA . THR B 1 180 ? 36.055 31.799 14.219 1.00 36.99 180 THR B CA 1
ATOM 4699 C C . THR B 1 180 ? 35.654 32.769 15.333 1.00 34.89 180 THR B C 1
ATOM 4700 O O . THR B 1 180 ? 34.591 32.609 15.937 1.00 32.02 180 THR B O 1
ATOM 4704 N N . GLU B 1 181 ? 36.481 33.773 15.614 1.00 29.85 181 GLU B N 1
ATOM 4705 C CA . GLU B 1 181 ? 36.066 34.819 16.554 1.00 27.09 181 GLU B CA 1
ATOM 4706 C C . GLU B 1 181 ? 35.133 35.784 15.818 1.00 31.77 181 GLU B C 1
ATOM 4707 O O . GLU B 1 181 ? 35.484 36.310 14.758 1.00 28.74 181 GLU B O 1
ATOM 4713 N N . LEU B 1 182 ? 33.937 36.008 16.365 1.00 25.99 182 LEU B N 1
ATOM 4714 C CA . LEU B 1 182 ? 32.934 36.833 15.692 1.00 22.90 182 LEU B CA 1
ATOM 4715 C C . LEU B 1 182 ? 32.899 38.246 16.272 1.00 22.19 182 LEU B C 1
ATOM 4716 O O . LEU B 1 182 ? 33.494 38.509 17.321 1.00 23.35 182 LEU B O 1
ATOM 4721 N N . THR B 1 183 ? 32.188 39.140 15.588 1.00 22.85 183 THR B N 1
ATOM 4722 C CA . THR B 1 183 ? 32.018 40.533 16.029 1.00 25.31 183 THR B CA 1
ATOM 4723 C C . THR B 1 183 ? 31.368 40.643 17.410 1.00 25.14 183 THR B C 1
ATOM 4724 O O . THR B 1 183 ? 31.671 41.568 18.170 1.00 27.38 183 THR B O 1
ATOM 4728 N N . MET B 1 184 ? 30.469 39.710 17.722 1.00 19.06 184 MET B N 1
ATOM 4729 C CA . MET B 1 184 ? 29.717 39.740 18.972 1.00 22.23 184 MET B CA 1
ATOM 4730 C C . MET B 1 184 ? 29.284 38.318 19.288 1.00 17.41 184 MET B C 1
ATOM 4731 O O . MET B 1 184 ? 29.232 37.482 18.391 1.00 18.56 184 MET B O 1
ATOM 4736 N N . PRO B 1 185 ? 28.955 38.042 20.559 1.00 19.18 185 PRO B N 1
ATOM 4737 C CA . PRO B 1 185 ? 28.528 36.687 20.914 1.00 21.12 185 PRO B CA 1
ATOM 4738 C C . PRO B 1 185 ? 27.235 36.301 20.218 1.00 20.48 185 PRO B C 1
ATOM 4739 O O . PRO B 1 185 ? 26.458 37.182 19.817 1.00 17.08 185 PRO B O 1
ATOM 4743 N N . LEU B 1 186 ? 27.026 34.999 20.058 1.00 15.70 186 LEU B N 1
ATOM 4744 C CA . LEU B 1 186 ? 25.777 34.493 19.521 1.00 21.92 186 LEU B CA 1
ATOM 4745 C C . LEU B 1 186 ? 24.890 34.268 20.736 1.00 16.90 186 LEU B C 1
ATOM 4746 O O . LEU B 1 186 ? 25.152 33.393 21.574 1.00 16.58 186 LEU B O 1
ATOM 4751 N N . ARG B 1 187 ? 23.870 35.104 20.856 1.00 13.04 187 ARG B N 1
ATOM 4752 C CA . ARG B 1 187 ? 22.993 35.085 22.010 1.00 10.75 187 ARG B CA 1
ATOM 4753 C C . ARG B 1 187 ? 21.717 35.788 21.581 1.00 11.40 187 ARG B C 1
ATOM 4754 O O . ARG B 1 187 ? 21.663 36.373 20.493 1.00 12.34 187 ARG B O 1
ATOM 4762 N N . LYS B 1 188 ? 20.704 35.756 22.444 1.00 9.56 188 LYS B N 1
ATOM 4763 C CA . LYS B 1 188 ? 19.516 36.587 22.221 1.00 10.79 188 LYS B CA 1
ATOM 4764 C C . LYS B 1 188 ? 19.877 38.062 22.434 1.00 11.31 188 LYS B C 1
ATOM 4765 O O . LYS B 1 188 ? 20.531 38.440 23.439 1.00 11.48 188 LYS B O 1
ATOM 4771 N N . TYR B 1 189 ? 19.457 38.901 21.492 1.00 8.71 189 TYR B N 1
ATOM 4772 C CA . TYR B 1 189 ? 19.657 40.353 21.611 1.00 9.52 189 TYR B CA 1
ATOM 4773 C C . TYR B 1 189 ? 18.322 41.038 21.871 1.00 14.01 189 TYR B C 1
ATOM 4774 O O . TYR B 1 189 ? 18.171 41.721 22.882 1.00 17.57 189 TYR B O 1
ATOM 4783 N N . GLY B 1 190 ? 17.351 40.845 20.979 1.00 11.81 190 GLY B N 1
ATOM 4784 C CA . GLY B 1 190 ? 16.042 41.453 21.175 1.00 10.45 190 GLY B CA 1
ATOM 4785 C C . GLY B 1 190 ? 16.008 42.806 20.491 1.00 13.15 190 GLY B C 1
ATOM 4786 O O . GLY B 1 190 ? 17.041 43.465 20.373 1.00 9.53 190 GLY B O 1
ATOM 4787 N N . PHE B 1 191 ? 14.838 43.220 20.008 1.00 9.03 191 PHE B N 1
ATOM 4788 C CA . PHE B 1 191 ? 14.774 44.424 19.178 1.00 9.86 191 PHE B CA 1
ATOM 4789 C C . PHE B 1 191 ? 13.510 45.189 19.518 1.00 7.82 191 PHE B C 1
ATOM 4790 O O . PHE B 1 191 ? 12.933 44.972 20.605 1.00 11.16 191 PHE B O 1
ATOM 4798 N N . HIS B 1 192 ? 13.094 46.078 18.614 1.00 11.03 192 HIS B N 1
ATOM 4799 C CA . HIS B 1 192 ? 12.012 47.031 18.868 1.00 10.00 192 HIS B CA 1
ATOM 4800 C C . HIS B 1 192 ? 12.236 47.819 20.158 1.00 12.13 192 HIS B C 1
ATOM 4801 O O . HIS B 1 192 ? 11.276 48.319 20.748 1.00 11.85 192 HIS B O 1
ATOM 4808 N N . GLY B 1 193 ? 13.486 47.984 20.572 1.00 8.85 193 GLY B N 1
ATOM 4809 C CA . GLY B 1 193 ? 13.762 48.618 21.866 1.00 11.04 193 GLY B CA 1
ATOM 4810 C C . GLY B 1 193 ? 13.402 50.097 22.003 1.00 10.34 193 GLY B C 1
ATOM 4811 O O . GLY B 1 193 ? 13.072 50.611 23.099 1.00 7.61 193 GLY B O 1
ATOM 4812 N N . LEU B 1 194 ? 13.462 50.800 20.887 1.00 8.80 194 LEU B N 1
ATOM 4813 C CA . LEU B 1 194 ? 13.096 52.206 20.904 1.00 13.57 194 LEU B CA 1
ATOM 4814 C C . LEU B 1 194 ? 11.595 52.311 21.096 1.00 15.58 194 LEU B C 1
ATOM 4815 O O . LEU B 1 194 ? 11.114 53.183 21.818 1.00 13.84 194 LEU B O 1
ATOM 4820 N N . SER B 1 195 ? 10.846 51.410 20.461 1.00 9.74 195 SER B N 1
ATOM 4821 C CA . SER B 1 195 ? 9.415 51.331 20.723 1.00 11.99 195 SER B CA 1
ATOM 4822 C C . SER B 1 195 ? 9.072 50.980 22.165 1.00 12.05 195 SER B C 1
ATOM 4823 O O . SER B 1 195 ? 8.245 51.664 22.786 1.00 12.12 195 SER B O 1
ATOM 4826 N N . TYR B 1 196 ? 9.689 49.930 22.706 1.00 7.53 196 TYR B N 1
ATOM 4827 C CA . TYR B 1 196 ? 9.408 49.557 24.089 1.00 10.20 196 TYR B CA 1
ATOM 4828 C C . TYR B 1 196 ? 9.752 50.653 25.096 1.00 8.62 196 TYR B C 1
ATOM 4829 O O . TYR B 1 196 ? 9.025 50.853 26.062 1.00 10.48 196 TYR B O 1
ATOM 4838 N N . ALA B 1 197 ? 10.892 51.292 24.915 1.00 10.80 197 ALA B N 1
ATOM 4839 C CA . ALA B 1 197 ? 11.287 52.390 25.806 1.00 11.53 197 ALA B CA 1
ATOM 4840 C C . ALA B 1 197 ? 10.231 53.510 25.750 1.00 9.53 197 ALA B C 1
ATOM 4841 O O . ALA B 1 197 ? 9.832 54.082 26.778 1.00 12.87 197 ALA B O 1
ATOM 4843 N N . SER B 1 198 ? 9.789 53.823 24.543 1.00 14.21 198 SER B N 1
ATOM 4844 C CA . SER B 1 198 ? 8.755 54.846 24.334 1.00 17.18 198 SER B CA 1
ATOM 4845 C C . SER B 1 198 ? 7.429 54.485 25.015 1.00 13.46 198 SER B C 1
ATOM 4846 O O . SER B 1 198 ? 6.769 55.333 25.638 1.00 13.25 198 SER B O 1
ATOM 4849 N N . ILE B 1 199 ? 7.037 53.225 24.879 1.00 11.26 199 ILE B N 1
ATOM 4850 C CA . ILE B 1 199 ? 5.803 52.724 25.474 1.00 9.95 199 ILE B CA 1
ATOM 4851 C C . ILE B 1 199 ? 5.856 52.811 26.986 1.00 13.25 199 ILE B C 1
ATOM 4852 O O . ILE B 1 199 ? 4.916 53.292 27.625 1.00 10.58 199 ILE B O 1
ATOM 4857 N N . VAL B 1 200 ? 6.980 52.399 27.563 1.00 9.60 200 VAL B N 1
ATOM 4858 C CA . VAL B 1 200 ? 7.128 52.478 29.005 1.00 14.78 200 VAL B CA 1
ATOM 4859 C C . VAL B 1 200 ? 6.995 53.915 29.488 1.00 15.09 200 VAL B C 1
ATOM 4860 O O . VAL B 1 200 ? 6.242 54.171 30.427 1.00 14.65 200 VAL B O 1
ATOM 4864 N N . GLN B 1 201 ? 7.686 54.845 28.837 1.00 11.94 201 GLN B N 1
ATOM 4865 C CA . GLN B 1 201 ? 7.586 56.256 29.222 1.00 15.80 201 GLN B CA 1
ATOM 4866 C C . GLN B 1 201 ? 6.151 56.778 29.073 1.00 16.03 201 GLN B C 1
ATOM 4867 O O . GLN B 1 201 ? 5.631 57.433 29.967 1.00 13.81 201 GLN B O 1
ATOM 4873 N N . SER B 1 202 ? 5.494 56.458 27.960 1.00 12.74 202 SER B N 1
ATOM 4874 C CA . SER B 1 202 ? 4.120 56.916 27.752 1.00 16.82 202 SER B CA 1
ATOM 4875 C C . SER B 1 202 ? 3.178 56.403 28.837 1.00 16.03 202 SER B C 1
ATOM 4876 O O . SER B 1 202 ? 2.314 57.137 29.342 1.00 14.81 202 SER B O 1
ATOM 4879 N N . LEU B 1 203 ? 3.335 55.142 29.191 1.00 11.56 203 LEU B N 1
ATOM 4880 C CA . LEU B 1 203 ? 2.422 54.528 30.140 1.00 14.51 203 LEU B CA 1
ATOM 4881 C C . LEU B 1 203 ? 2.665 55.110 31.513 1.00 16.26 203 LEU B C 1
ATOM 4882 O O . LEU B 1 203 ? 1.711 55.438 32.225 1.00 19.09 203 LEU B O 1
ATOM 4887 N N . ALA B 1 204 ? 3.942 55.259 31.859 1.00 11.91 204 ALA B N 1
ATOM 4888 C CA . ALA B 1 204 ? 4.388 55.880 33.114 1.00 17.60 204 ALA B CA 1
ATOM 4889 C C . ALA B 1 204 ? 3.790 57.270 33.289 1.00 20.53 204 ALA B C 1
ATOM 4890 O O . ALA B 1 204 ? 3.284 57.613 34.368 1.00 18.18 204 ALA B O 1
ATOM 4892 N N . GLU B 1 205 ? 3.883 58.082 32.242 1.00 13.20 205 GLU B N 1
ATOM 4893 C CA . GLU B 1 205 ? 3.296 59.417 32.278 1.00 17.20 205 GLU B CA 1
ATOM 4894 C C . GLU B 1 205 ? 1.792 59.367 32.467 1.00 23.95 205 GLU B C 1
ATOM 4895 O O . GLU B 1 205 ? 1.233 60.135 33.254 1.00 20.97 205 GLU B O 1
ATOM 4901 N N . HIS B 1 206 ? 1.135 58.475 31.735 1.00 19.38 206 HIS B N 1
ATOM 4902 C CA . HIS B 1 206 ? -0.319 58.371 31.799 1.00 16.70 206 HIS B CA 1
ATOM 4903 C C . HIS B 1 206 ? -0.772 57.926 33.187 1.00 22.40 206 HIS B C 1
ATOM 4904 O O . HIS B 1 206 ? -1.776 58.417 33.715 1.00 18.61 206 HIS B O 1
ATOM 4911 N N . LEU B 1 207 ? -0.015 57.015 33.790 1.00 14.03 207 LEU B N 1
ATOM 4912 C CA . LEU B 1 207 ? -0.361 56.507 35.107 1.00 20.31 207 LEU B CA 1
ATOM 4913 C C . LEU B 1 207 ? 0.164 57.418 36.216 1.00 23.97 207 LEU B C 1
ATOM 4914 O O . LEU B 1 207 ? -0.141 57.211 37.407 1.00 21.02 207 LEU B O 1
ATOM 4919 N N . LYS B 1 208 ? 0.933 58.426 35.811 1.00 18.58 208 LYS B N 1
ATOM 4920 C CA . LYS B 1 208 ? 1.512 59.394 36.734 1.00 25.34 208 LYS B CA 1
ATOM 4921 C C . LYS B 1 208 ? 2.392 58.727 37.774 1.00 29.74 208 LYS B C 1
ATOM 4922 O O . LYS B 1 208 ? 2.226 58.944 38.970 1.00 23.38 208 LYS B O 1
ATOM 4928 N N . LYS B 1 209 ? 3.346 57.926 37.308 1.00 19.81 209 LYS B N 1
ATOM 4929 C CA . LYS B 1 209 ? 4.256 57.235 38.206 1.00 23.59 209 LYS B CA 1
ATOM 4930 C C . LYS B 1 209 ? 5.578 56.977 37.486 1.00 18.22 209 LYS B C 1
ATOM 4931 O O . LYS B 1 209 ? 5.632 57.046 36.266 1.00 17.37 209 LYS B O 1
ATOM 4937 N N . PRO B 1 210 ? 6.652 56.694 38.234 1.00 20.25 210 PRO B N 1
ATOM 4938 C CA . PRO B 1 210 ? 7.957 56.667 37.559 1.00 23.71 210 PRO B CA 1
ATOM 4939 C C . PRO B 1 210 ? 8.095 55.459 36.612 1.00 23.47 210 PRO B C 1
ATOM 4940 O O . PRO B 1 210 ? 7.515 54.415 36.894 1.00 15.33 210 PRO B O 1
ATOM 4944 N N . SER B 1 211 ? 8.851 55.591 35.525 1.00 20.92 211 SER B N 1
ATOM 4945 C CA . SER B 1 211 ? 8.997 54.473 34.578 1.00 21.39 211 SER B CA 1
ATOM 4946 C C . SER B 1 211 ? 9.567 53.246 35.262 1.00 18.56 211 SER B C 1
ATOM 4947 O O . SER B 1 211 ? 9.253 52.117 34.886 1.00 20.35 211 SER B O 1
ATOM 4950 N N . ASP B 1 212 ? 10.374 53.442 36.302 1.00 18.94 212 ASP B N 1
ATOM 4951 C CA . ASP B 1 212 ? 10.925 52.276 36.995 1.00 21.45 212 ASP B CA 1
ATOM 4952 C C . ASP B 1 212 ? 9.893 51.545 37.862 1.00 17.85 212 ASP B C 1
ATOM 4953 O O . ASP B 1 212 ? 10.224 50.554 38.514 1.00 18.01 212 ASP B O 1
ATOM 4958 N N . GLN B 1 213 ? 8.649 52.022 37.885 1.00 16.71 213 GLN B N 1
ATOM 4959 C CA . GLN B 1 213 ? 7.601 51.276 3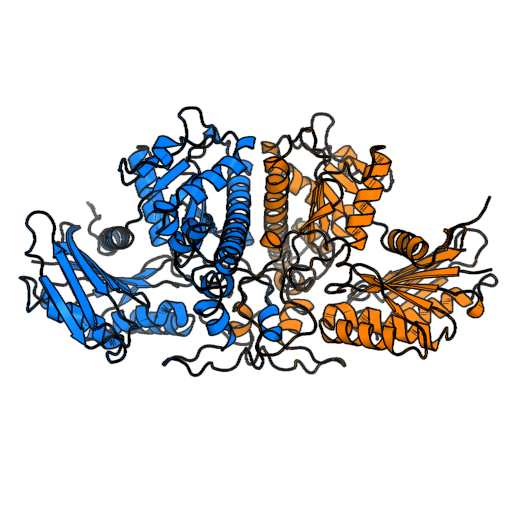8.596 1.00 20.15 213 GLN B CA 1
ATOM 4960 C C . GLN B 1 213 ? 6.689 50.544 37.644 1.00 22.16 213 GLN B C 1
ATOM 4961 O O . GLN B 1 213 ? 5.648 50.035 38.057 1.00 19.52 213 GLN B O 1
ATOM 4967 N N . ILE B 1 214 ? 7.071 50.486 36.369 1.00 15.32 214 ILE B N 1
ATOM 4968 C CA . ILE B 1 214 ? 6.207 49.884 35.363 1.00 15.92 214 ILE B CA 1
ATOM 4969 C C . ILE B 1 214 ? 6.474 48.387 35.217 1.00 13.67 214 ILE B C 1
ATOM 4970 O O . ILE B 1 214 ? 7.613 47.982 34.982 1.00 13.94 214 ILE B O 1
ATOM 4975 N N . ASN B 1 215 ? 5.415 47.586 35.347 1.00 13.93 215 ASN B N 1
ATOM 4976 C CA . ASN B 1 215 ? 5.466 46.150 35.134 1.00 12.61 215 ASN B CA 1
ATOM 4977 C C . ASN B 1 215 ? 4.400 45.797 34.117 1.00 12.71 215 ASN B C 1
ATOM 4978 O O . ASN B 1 215 ? 3.210 45.935 34.396 1.00 14.12 215 ASN B O 1
ATOM 4983 N N . VAL B 1 216 ? 4.815 45.386 32.916 1.00 12.74 216 VAL B N 1
ATOM 4984 C CA . VAL B 1 216 ? 3.851 45.170 31.823 1.00 8.88 216 VAL B CA 1
ATOM 4985 C C . VAL B 1 216 ? 4.372 44.116 30.882 1.00 9.91 216 VAL B C 1
ATOM 4986 O O . VAL B 1 216 ? 5.587 43.872 30.791 1.00 12.33 216 VAL B O 1
ATOM 4990 N N . VAL B 1 217 ? 3.446 43.506 30.173 1.00 7.54 217 VAL B N 1
ATOM 4991 C CA . VAL B 1 217 ? 3.802 42.714 29.004 1.00 9.69 217 VAL B CA 1
ATOM 4992 C C . VAL B 1 217 ? 3.372 43.539 27.805 1.00 13.02 217 VAL B C 1
ATOM 4993 O O . VAL B 1 217 ? 2.298 44.109 27.833 1.00 12.00 217 VAL B O 1
ATOM 4997 N N . VAL B 1 218 ? 4.217 43.638 26.779 1.00 8.85 218 VAL B N 1
ATOM 4998 C CA . VAL B 1 218 ? 3.895 44.453 25.616 1.00 9.89 218 VAL B CA 1
ATOM 4999 C C . VAL B 1 218 ? 3.917 43.547 24.399 1.00 15.30 218 VAL B C 1
ATOM 5000 O O . VAL B 1 218 ? 4.836 42.747 24.237 1.00 9.91 218 VAL B O 1
ATOM 5004 N N . ALA B 1 219 ? 2.888 43.646 23.566 1.00 9.72 219 ALA B N 1
ATOM 5005 C CA . ALA B 1 219 ? 2.859 42.954 22.279 1.00 11.08 219 ALA B CA 1
ATOM 5006 C C . ALA B 1 219 ? 2.967 44.025 21.206 1.00 12.35 219 ALA B C 1
ATOM 5007 O O . ALA B 1 219 ? 2.012 44.772 20.963 1.00 14.85 219 ALA B O 1
ATOM 5009 N N . HIS B 1 220 ? 4.148 44.152 20.611 1.00 11.03 220 HIS B N 1
ATOM 5010 C CA . HIS B 1 220 ? 4.388 45.190 19.628 1.00 10.31 220 HIS B CA 1
ATOM 5011 C C . HIS B 1 220 ? 4.185 44.548 18.263 1.00 13.90 220 HIS B C 1
ATOM 5012 O O . HIS B 1 220 ? 5.038 43.802 17.794 1.00 12.96 220 HIS B O 1
ATOM 5019 N N . LEU B 1 221 ? 3.043 44.813 17.639 1.00 11.58 221 LEU B N 1
ATOM 5020 C CA . LEU B 1 221 ? 2.607 44.001 16.494 1.00 11.76 221 LEU B CA 1
ATOM 5021 C C . LEU B 1 221 ? 2.597 44.822 15.217 1.00 13.13 221 LEU B C 1
ATOM 5022 O O . LEU B 1 221 ? 2.012 45.896 15.167 1.00 14.65 221 LEU B O 1
ATOM 5027 N N . GLY B 1 222 ? 3.289 44.325 14.200 1.00 15.64 222 GLY B N 1
ATOM 5028 C CA . GLY B 1 222 ? 3.365 45.023 12.924 1.00 20.75 222 GLY B CA 1
ATOM 5029 C C . GLY B 1 222 ? 3.976 44.090 11.897 1.00 18.00 222 GLY B C 1
ATOM 5030 O O . GLY B 1 222 ? 3.909 42.866 12.062 1.00 20.41 222 GLY B O 1
ATOM 5031 N N . SER B 1 223 ? 4.601 44.664 10.870 1.00 23.92 223 SER B N 1
ATOM 5032 C CA . SER B 1 223 ? 5.254 43.872 9.825 1.00 32.80 223 SER B CA 1
ATOM 5033 C C . SER B 1 223 ? 6.241 42.923 10.481 1.00 24.80 223 SER B C 1
ATOM 5034 O O . SER B 1 223 ? 6.253 41.721 10.188 1.00 32.69 223 SER B O 1
ATOM 5037 N N . GLY B 1 224 ? 7.056 43.466 11.379 1.00 19.43 224 GLY B N 1
ATOM 5038 C CA . GLY B 1 224 ? 7.792 42.645 12.324 1.00 21.59 224 GLY B CA 1
ATOM 5039 C C . GLY B 1 224 ? 7.130 42.823 13.683 1.00 16.07 224 GLY B C 1
ATOM 5040 O O . GLY B 1 224 ? 6.830 43.945 14.095 1.00 18.17 224 GLY B O 1
ATOM 5041 N N . SER B 1 225 ? 6.872 41.719 14.359 1.00 12.69 225 SER B N 1
ATOM 5042 C CA . SER B 1 225 ? 6.206 41.747 15.646 1.00 11.17 225 SER B CA 1
ATOM 5043 C C . SER B 1 225 ? 7.091 41.121 16.689 1.00 11.18 225 SER B C 1
ATOM 5044 O O . SER B 1 225 ? 7.849 40.198 16.394 1.00 10.19 225 SER B O 1
ATOM 5047 N N . SER B 1 226 ? 7.001 41.625 17.917 1.00 10.76 226 SER B N 1
ATOM 5048 C CA . SER B 1 226 ? 7.635 40.965 19.046 1.00 13.08 226 SER B CA 1
ATOM 5049 C C . SER B 1 226 ? 6.832 41.236 20.302 1.00 12.16 226 SER B C 1
ATOM 5050 O O . SER B 1 226 ? 5.863 42.015 20.297 1.00 11.80 226 SER B O 1
ATOM 5053 N N . SER B 1 227 ? 7.247 40.595 21.381 1.00 7.15 227 SER B N 1
ATOM 5054 C CA . SER B 1 227 ? 6.656 40.833 22.678 1.00 9.75 227 SER B CA 1
ATOM 5055 C C . SER B 1 227 ? 7.794 40.963 23.699 1.00 12.08 227 SER B C 1
ATOM 5056 O O . SER B 1 227 ? 8.896 40.456 23.501 1.00 9.55 227 SER B O 1
ATOM 5059 N N . CYS B 1 228 ? 7.535 41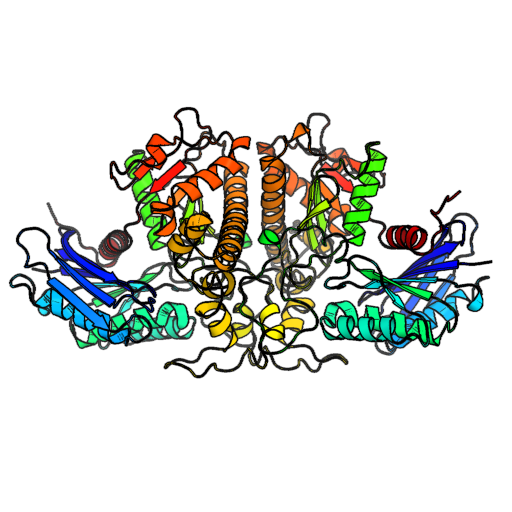.675 24.779 1.00 9.04 228 CYS B N 1
ATOM 5060 C CA . CYS B 1 228 ? 8.562 41.934 25.767 1.00 8.95 228 CYS B CA 1
ATOM 5061 C C . CYS B 1 228 ? 7.958 41.880 27.154 1.00 9.81 228 CYS B C 1
ATOM 5062 O O . CYS B 1 228 ? 6.839 42.319 27.368 1.00 11.85 228 CYS B O 1
ATOM 5065 N N . CYS B 1 229 ? 8.702 41.304 28.088 1.00 10.77 229 CYS B N 1
ATOM 5066 C CA . CYS B 1 229 ? 8.349 41.314 29.495 1.00 8.05 229 CYS B CA 1
ATOM 5067 C C . CYS B 1 229 ? 9.142 42.428 30.178 1.00 10.48 229 CYS B C 1
ATOM 5068 O O . CYS B 1 229 ? 10.373 42.415 30.171 1.00 7.51 229 CYS B O 1
ATOM 5071 N N . ILE B 1 230 ? 8.435 43.398 30.756 1.00 10.75 230 ILE B N 1
ATOM 5072 C CA . ILE B 1 230 ? 9.081 44.560 31.355 1.00 8.29 230 ILE B CA 1
ATOM 5073 C C . ILE B 1 230 ? 8.798 44.565 32.856 1.00 11.10 230 ILE B C 1
ATOM 5074 O O . ILE B 1 230 ? 7.643 44.541 33.268 1.00 9.50 230 ILE B O 1
ATOM 5079 N N . LYS B 1 231 ? 9.857 44.585 33.663 1.00 11.14 231 LYS B N 1
ATOM 5080 C CA . LYS B 1 231 ? 9.715 44.615 35.122 1.00 15.24 231 LYS B CA 1
ATOM 5081 C C . LYS B 1 231 ? 10.533 45.780 35.661 1.00 13.49 231 LYS B C 1
ATOM 5082 O O . LYS B 1 231 ? 11.707 45.924 35.322 1.00 10.10 231 LYS B O 1
ATOM 5088 N N . ASN B 1 232 ? 9.898 46.607 36.483 1.00 12.91 232 ASN B N 1
ATOM 5089 C CA . ASN B 1 232 ? 10.503 47.826 36.980 1.00 17.45 232 ASN B CA 1
ATOM 5090 C C . ASN B 1 232 ? 11.009 48.682 35.835 1.00 17.82 232 ASN B C 1
ATOM 5091 O O . ASN B 1 232 ? 12.077 49.290 35.923 1.00 15.14 232 ASN B O 1
ATOM 5096 N N . GLY B 1 233 ? 10.239 48.726 34.747 1.00 12.33 233 GLY B N 1
ATOM 5097 C CA . GLY B 1 233 ? 10.581 49.604 33.637 1.00 11.01 233 GLY B CA 1
ATOM 5098 C C . GLY B 1 233 ? 11.652 49.059 32.701 1.00 12.27 233 GLY B C 1
ATOM 5099 O O . GLY B 1 233 ? 11.969 49.698 31.704 1.00 11.48 233 GLY B O 1
ATOM 5100 N N . LYS B 1 234 ? 12.168 47.863 32.990 1.00 15.36 234 LYS B N 1
ATOM 5101 C C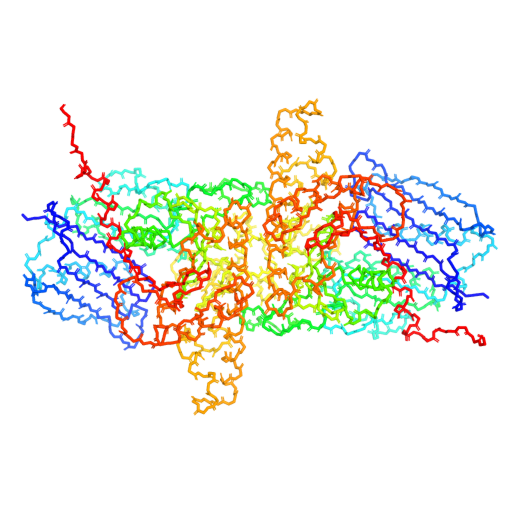A . LYS B 1 234 ? 13.248 47.271 32.197 1.00 12.70 234 LYS B CA 1
ATOM 5102 C C . LYS B 1 234 ? 12.816 45.969 31.508 1.00 8.64 234 LYS B C 1
ATOM 5103 O O . LYS B 1 234 ? 12.081 45.152 32.077 1.00 11.08 234 LYS B O 1
ATOM 5109 N N . SER B 1 235 ? 13.330 45.750 30.301 1.00 11.94 235 SER B N 1
ATOM 5110 C CA . SER B 1 235 ? 13.157 44.473 29.628 1.00 11.16 235 SER B CA 1
ATOM 5111 C C . SER B 1 235 ? 13.819 43.357 30.422 1.00 9.27 235 SER B C 1
ATOM 5112 O O . SER B 1 235 ? 15.013 43.433 30.719 1.00 9.93 235 SER B O 1
ATOM 5115 N N . ILE B 1 236 ? 13.063 42.308 30.750 1.00 7.65 236 ILE B N 1
ATOM 5116 C CA . ILE B 1 236 ? 13.703 41.111 31.316 1.00 11.67 236 ILE B CA 1
ATOM 5117 C C . ILE B 1 236 ? 13.640 39.906 30.396 1.00 13.47 236 ILE B C 1
ATOM 5118 O O . ILE B 1 236 ? 14.280 38.894 30.672 1.00 14.20 236 ILE B O 1
ATOM 5123 N N . ASP B 1 237 ? 12.856 39.997 29.325 1.00 9.07 237 ASP B N 1
ATOM 5124 C CA . ASP B 1 237 ? 12.826 38.919 28.320 1.00 12.52 237 ASP B CA 1
ATOM 5125 C C . ASP B 1 237 ? 12.080 39.458 27.121 1.00 11.37 237 ASP B C 1
ATOM 5126 O O . ASP B 1 237 ? 11.287 40.400 27.235 1.00 10.01 237 ASP B O 1
ATOM 5131 N N . THR B 1 238 ? 12.325 38.871 25.965 1.00 8.26 238 THR B N 1
ATOM 5132 C CA . THR B 1 238 ? 11.711 39.359 24.756 1.00 13.68 238 THR B CA 1
ATOM 5133 C C . THR B 1 238 ? 11.794 38.296 23.676 1.00 15.84 238 THR B C 1
ATOM 5134 O O . THR B 1 238 ? 12.617 37.368 23.758 1.00 8.87 238 THR B O 1
ATOM 5138 N N . SER B 1 239 ? 10.903 38.404 22.689 1.00 9.48 239 SER B N 1
ATOM 5139 C CA . SER B 1 239 ? 10.651 37.275 21.794 1.00 16.12 239 SER B CA 1
ATOM 5140 C C . SER B 1 239 ? 11.671 37.075 20.683 1.00 15.32 239 SER B C 1
ATOM 5141 O O . SER B 1 239 ? 11.788 35.981 20.130 1.00 13.21 239 SER B O 1
ATOM 5144 N N . MET B 1 240 ? 12.382 38.124 20.316 1.00 9.56 240 MET B N 1
ATOM 5145 C CA . MET B 1 240 ? 13.330 37.994 19.217 1.00 15.31 240 MET B CA 1
ATOM 5146 C C . MET B 1 240 ? 14.659 37.577 19.791 1.00 19.10 240 MET B C 1
ATOM 5147 O O . MET B 1 240 ? 14.935 37.886 20.942 1.00 24.31 240 MET B O 1
ATOM 5152 N N . GLY B 1 241 ? 15.475 36.878 18.998 1.00 19.90 241 GLY B N 1
ATOM 5153 C CA . GLY B 1 241 ? 16.718 36.315 19.492 1.00 16.10 241 GLY B CA 1
ATOM 5154 C C . GLY B 1 241 ? 17.953 36.989 18.922 1.00 16.79 241 GLY B C 1
ATOM 5155 O O . GLY B 1 241 ? 18.148 38.195 19.052 1.00 12.58 241 GLY B O 1
ATOM 5156 N N . LEU B 1 242 ? 18.811 36.195 18.298 1.00 11.90 242 LEU B N 1
ATOM 5157 C CA . LEU B 1 242 ? 20.002 36.747 17.668 1.00 13.85 242 LEU B CA 1
ATOM 5158 C C . LEU B 1 242 ? 19.671 37.833 16.642 1.00 11.48 242 LEU B C 1
ATOM 5159 O O . LEU B 1 242 ? 20.372 38.825 16.548 1.00 11.77 242 LEU B O 1
ATOM 5164 N N . THR B 1 243 ? 18.606 37.627 15.870 1.00 12.09 243 THR B N 1
ATOM 5165 C CA . THR B 1 243 ? 18.137 38.588 14.870 1.00 10.89 243 THR B CA 1
ATOM 5166 C C . THR B 1 243 ? 16.621 38.713 15.057 1.00 13.62 243 THR B C 1
ATOM 5167 O O . THR B 1 243 ? 16.015 37.906 15.788 1.00 11.80 243 THR B O 1
ATOM 5171 N N . PRO B 1 244 ? 15.999 39.691 14.387 1.00 11.44 244 PRO B N 1
ATOM 5172 C CA . PRO B 1 244 ? 14.537 39.843 14.450 1.00 14.76 244 PRO B CA 1
ATOM 5173 C C . PRO B 1 244 ? 13.790 38.679 13.824 1.00 15.60 244 PRO B C 1
ATOM 5174 O O . PRO B 1 244 ? 12.560 38.654 13.878 1.00 14.36 244 PRO B O 1
ATOM 5178 N N . LEU B 1 245 ? 14.511 37.722 13.242 1.00 17.72 245 LEU B N 1
ATOM 5179 C CA . LEU B 1 245 ? 13.862 36.568 12.637 1.00 16.66 245 LEU B CA 1
ATOM 5180 C C . LEU B 1 245 ? 13.151 35.696 13.690 1.00 20.41 245 LEU B C 1
ATOM 5181 O O . LEU B 1 245 ? 12.024 35.232 13.477 1.00 18.49 245 LEU B O 1
ATOM 5186 N N . GLU B 1 246 ? 13.812 35.496 14.830 1.00 19.73 246 GLU B N 1
ATOM 5187 C CA . GLU B 1 246 ? 13.334 34.619 15.909 1.00 23.89 246 GLU B CA 1
ATOM 5188 C C . GLU B 1 246 ? 12.035 35.135 16.538 1.00 17.79 246 GLU B C 1
ATOM 5189 O O . GLU B 1 246 ? 11.783 36.348 16.602 1.00 16.91 246 GLU B O 1
ATOM 5195 N N . GLY B 1 247 ? 11.185 34.218 16.963 1.00 15.56 247 GLY B N 1
ATOM 5196 C CA . GLY B 1 247 ? 9.946 34.597 17.624 1.00 18.02 247 GLY B CA 1
ATOM 5197 C C . GLY B 1 247 ? 8.737 34.552 16.706 1.00 17.56 247 GLY B C 1
ATOM 5198 O O . GLY B 1 247 ? 8.488 33.550 16.035 1.00 16.00 247 GLY B O 1
ATOM 5199 N N . LEU B 1 248 ? 7.981 35.638 16.665 1.00 15.17 248 LEU B N 1
ATOM 5200 C CA . LEU B 1 248 ? 6.739 35.649 15.891 1.00 14.58 248 LEU B CA 1
ATOM 5201 C C . LEU B 1 248 ? 7.020 35.738 14.399 1.00 18.49 248 LEU B C 1
ATOM 5202 O O . LEU B 1 248 ? 7.935 36.441 13.964 1.00 14.27 248 LEU B O 1
ATOM 5207 N N . LEU B 1 249 ? 6.209 35.038 13.612 1.00 17.16 249 LEU B N 1
ATOM 5208 C CA . LEU B 1 249 ? 6.267 35.173 12.175 1.00 17.38 249 LEU B CA 1
ATOM 5209 C C . LEU B 1 249 ? 5.831 36.601 11.838 1.00 17.84 249 LEU B C 1
ATOM 5210 O O . LEU B 1 249 ? 5.192 37.275 12.640 1.00 22.94 249 LEU B O 1
ATOM 5215 N N . GLY B 1 250 ? 6.200 37.081 10.662 1.00 18.62 250 GLY B N 1
ATOM 5216 C CA . GLY B 1 250 ? 5.861 38.441 10.272 1.00 16.49 250 GLY B CA 1
ATOM 5217 C C . GLY B 1 250 ? 5.438 38.469 8.823 1.00 17.45 250 GLY B C 1
ATOM 5218 O O . GLY B 1 250 ? 5.163 37.407 8.235 1.00 19.35 250 GLY B O 1
ATOM 5219 N N . GLY B 1 251 ? 5.384 39.665 8.242 1.00 16.92 251 GLY B N 1
ATOM 5220 C CA . GLY B 1 251 ? 4.983 39.839 6.850 1.00 25.24 251 GLY B CA 1
ATOM 5221 C C . GLY B 1 251 ? 5.656 38.874 5.883 1.00 22.27 251 GLY B C 1
ATOM 5222 O O . GLY B 1 251 ? 4.974 38.201 5.100 1.00 19.87 251 GLY B O 1
ATOM 5223 N N . THR B 1 252 ? 6.990 38.790 5.943 1.00 16.04 252 THR B N 1
ATOM 5224 C CA . THR B 1 252 ? 7.731 37.874 5.081 1.00 18.99 252 THR B CA 1
ATOM 5225 C C . THR B 1 252 ? 8.708 37.011 5.866 1.00 18.14 252 THR B C 1
ATOM 5226 O O . THR B 1 252 ? 9.604 36.400 5.285 1.00 16.77 252 THR B O 1
ATOM 5230 N N . ARG B 1 253 ? 8.552 36.964 7.181 1.00 11.51 253 ARG B N 1
ATOM 5231 C CA . ARG B 1 253 ? 9.533 36.235 7.990 1.00 15.15 253 ARG B CA 1
ATOM 5232 C C . ARG B 1 253 ? 8.893 35.048 8.700 1.00 18.56 253 ARG B C 1
ATOM 5233 O O . ARG B 1 253 ? 7.764 35.132 9.187 1.00 14.35 253 ARG B O 1
ATOM 5241 N N . SER B 1 254 ? 9.631 33.949 8.759 1.00 13.05 254 SER B N 1
ATOM 5242 C CA . SER B 1 254 ? 9.090 32.692 9.238 1.00 12.53 254 SER B CA 1
ATOM 5243 C C . SER B 1 254 ? 8.811 32.719 10.719 1.00 12.73 254 SER B C 1
ATOM 5244 O O . SER B 1 254 ? 7.979 31.952 11.205 1.00 17.27 254 SER B O 1
ATOM 5247 N N . GLY B 1 255 ? 9.542 33.548 11.463 1.00 14.68 255 GLY B N 1
ATOM 5248 C CA . GLY B 1 255 ? 9.529 33.412 12.912 1.00 12.54 255 GLY B CA 1
ATOM 5249 C C . GLY B 1 255 ? 10.236 32.123 13.321 1.00 18.38 255 GLY B C 1
ATOM 5250 O O . GLY B 1 255 ? 10.917 31.503 12.504 1.00 15.87 255 GLY B O 1
ATOM 5251 N N . THR B 1 256 ? 10.064 31.715 14.576 1.00 17.25 256 THR B N 1
ATOM 5252 C CA . THR B 1 256 ? 10.745 30.535 15.127 1.00 19.27 256 THR B CA 1
ATOM 5253 C C . THR B 1 256 ? 10.305 29.215 14.479 1.00 16.00 256 THR B C 1
ATOM 5254 O O . THR B 1 256 ? 9.117 28.895 14.393 1.00 17.01 256 THR B O 1
ATOM 5258 N N . ILE B 1 257 ? 11.284 28.457 13.999 1.00 13.66 257 ILE B N 1
ATOM 5259 C CA . ILE B 1 257 ? 11.058 27.141 13.394 1.00 14.10 257 ILE B CA 1
ATOM 5260 C C . ILE B 1 257 ? 12.290 26.303 13.769 1.00 15.62 257 ILE B C 1
ATOM 5261 O O . ILE B 1 257 ? 13.289 26.848 14.263 1.00 13.60 257 ILE B O 1
ATOM 5266 N N . ASP B 1 258 ? 12.235 24.991 13.547 1.00 15.43 258 ASP B N 1
ATOM 5267 C CA . ASP B 1 258 ? 13.389 24.114 13.836 1.00 17.51 258 ASP B CA 1
ATOM 5268 C C . ASP B 1 258 ? 14.608 24.672 13.090 1.00 15.50 258 ASP B C 1
ATOM 5269 O O . ASP B 1 258 ? 14.512 24.997 11.896 1.00 15.42 258 ASP B O 1
ATOM 5274 N N . PRO B 1 259 ? 15.742 24.847 13.795 1.00 12.27 259 PRO B N 1
ATOM 5275 C CA . PRO B 1 259 ? 16.900 25.425 13.107 1.00 15.23 259 PRO B CA 1
ATOM 5276 C C . PRO B 1 259 ? 17.383 24.580 11.931 1.00 19.25 259 PRO B C 1
ATOM 5277 O O . PRO B 1 259 ? 18.084 25.118 11.104 1.00 21.11 259 PRO B O 1
ATOM 5281 N N . THR B 1 260 ? 16.999 23.315 11.838 1.00 16.33 260 THR B N 1
ATOM 5282 C CA . THR B 1 260 ? 17.458 22.502 10.720 1.00 21.94 260 THR B CA 1
ATOM 5283 C C . THR B 1 260 ? 16.439 22.432 9.598 1.00 23.88 260 THR B C 1
ATOM 5284 O O . THR B 1 260 ? 16.704 21.840 8.553 1.00 21.45 260 THR B O 1
ATOM 5288 N N . ALA B 1 261 ? 15.274 23.034 9.814 1.00 13.85 261 ALA B N 1
ATOM 5289 C CA . ALA B 1 261 ? 14.236 23.036 8.790 1.00 15.44 261 ALA B CA 1
ATOM 5290 C C . ALA B 1 261 ? 14.752 23.529 7.444 1.00 19.37 261 ALA B C 1
ATOM 5291 O O . ALA B 1 261 ? 14.490 22.914 6.412 1.00 18.99 261 ALA B O 1
ATOM 5293 N N . ILE B 1 262 ? 15.493 24.634 7.451 1.00 14.53 262 ILE B N 1
ATOM 5294 C CA . ILE B 1 262 ? 15.853 25.283 6.189 1.00 17.69 262 ILE B CA 1
ATOM 5295 C C . ILE B 1 262 ? 16.759 24.385 5.326 1.00 14.61 262 ILE B C 1
ATOM 5296 O O . ILE B 1 262 ? 16.770 24.493 4.100 1.00 22.70 262 ILE B O 1
ATOM 5301 N N . PHE B 1 263 ? 17.483 23.484 5.976 1.00 13.81 263 PHE B N 1
ATOM 5302 C CA . PHE B 1 263 ? 18.391 22.589 5.250 1.00 23.29 263 PHE B CA 1
ATOM 5303 C C . PHE B 1 263 ? 17.654 21.517 4.466 1.00 28.35 263 PHE B C 1
ATOM 5304 O O . PHE B 1 263 ? 18.140 21.081 3.427 1.00 28.18 263 PHE B O 1
ATOM 5312 N N . HIS B 1 264 ? 16.494 21.088 4.965 1.00 23.60 264 HIS B N 1
ATOM 5313 C CA . HIS B 1 264 ? 15.606 20.218 4.186 1.00 28.62 264 HIS B CA 1
ATOM 5314 C C . HIS B 1 264 ? 14.934 21.039 3.093 1.00 23.46 264 HIS B C 1
ATOM 5315 O O . HIS B 1 264 ? 14.661 20.557 2.014 1.00 26.70 264 HIS B O 1
ATOM 5322 N N . HIS B 1 265 ? 14.635 22.289 3.399 1.00 21.07 265 HIS B N 1
ATOM 5323 C CA . HIS B 1 265 ? 13.798 23.088 2.527 1.00 25.17 265 HIS B CA 1
ATOM 5324 C C . HIS B 1 265 ? 14.519 23.484 1.242 1.00 25.62 265 HIS B C 1
ATOM 5325 O O . HIS B 1 265 ? 13.924 23.582 0.169 1.00 26.27 265 HIS B O 1
ATOM 5332 N N . THR B 1 266 ? 15.810 23.731 1.369 1.00 27.90 266 THR B N 1
ATOM 5333 C CA . THR B 1 266 ? 16.575 24.342 0.291 1.00 32.60 266 THR B CA 1
ATOM 5334 C C . THR B 1 266 ? 17.983 23.751 0.254 1.00 29.50 266 THR B C 1
ATOM 5335 O O . THR B 1 266 ? 18.664 23.633 1.292 1.00 28.13 266 THR B O 1
ATOM 5339 N N . GLU B 1 267 ? 18.404 23.341 -0.935 1.00 29.41 267 GLU B N 1
ATOM 5340 C CA . GLU B 1 267 ? 19.747 22.809 -1.109 1.00 36.69 267 GLU B CA 1
ATOM 5341 C C . GLU B 1 267 ? 20.780 23.939 -0.978 1.00 31.41 267 GLU B C 1
ATOM 5342 O O . GLU B 1 267 ? 20.503 25.092 -1.327 1.00 29.49 267 GLU B O 1
ATOM 5348 N N . ASP B 1 268 ? 21.962 23.614 -0.455 1.00 32.70 268 ASP B N 1
ATOM 5349 C CA . ASP B 1 268 ? 23.045 24.595 -0.343 1.00 39.51 268 ASP B CA 1
ATOM 5350 C C . ASP B 1 268 ? 22.575 25.867 0.364 1.00 33.57 268 ASP B C 1
ATOM 5351 O O . ASP B 1 268 ? 22.863 26.971 -0.090 1.00 25.03 268 ASP B O 1
ATOM 5356 N N . ALA B 1 269 ? 21.843 25.708 1.462 1.00 26.72 269 ALA B N 1
ATOM 5357 C CA . ALA B 1 269 ? 21.224 26.848 2.148 1.00 25.45 269 ALA B CA 1
ATOM 5358 C C . ALA B 1 269 ? 22.220 27.892 2.623 1.00 22.07 269 ALA B C 1
ATOM 5359 O O . ALA B 1 269 ? 21.868 29.063 2.789 1.00 25.49 269 ALA B O 1
ATOM 5361 N N . ALA B 1 270 ? 23.450 27.465 2.892 1.00 21.74 270 ALA B N 1
ATOM 5362 C CA . ALA B 1 270 ? 24.430 28.349 3.525 1.00 22.46 270 ALA B CA 1
ATOM 5363 C C . ALA B 1 270 ? 25.151 29.212 2.501 1.00 29.79 270 ALA B C 1
ATOM 5364 O O . ALA B 1 270 ? 25.923 30.095 2.869 1.00 27.88 270 ALA B O 1
ATOM 5366 N N . SER B 1 271 ? 24.889 28.961 1.219 1.00 26.62 271 SER B N 1
ATOM 5367 C CA . SER B 1 271 ? 25.578 29.678 0.150 1.00 32.55 271 SER B CA 1
ATOM 5368 C C . SER B 1 271 ? 25.022 31.068 -0.084 1.00 39.51 271 SER B C 1
ATOM 5369 O O . SER B 1 271 ? 23.868 31.349 0.243 1.00 32.59 271 SER B O 1
ATOM 5372 N N . ASP B 1 272 ? 25.862 31.926 -0.655 1.00 35.23 272 ASP B N 1
ATOM 5373 C CA . ASP B 1 272 ? 25.476 33.281 -1.028 1.00 42.17 272 ASP B CA 1
ATOM 5374 C C . ASP B 1 272 ? 24.222 33.261 -1.912 1.00 44.60 272 ASP B C 1
ATOM 5375 O O . ASP B 1 272 ? 24.140 32.501 -2.884 1.00 44.46 272 ASP B O 1
ATOM 5380 N N . ALA B 1 273 ? 23.234 34.079 -1.552 1.00 40.51 273 ALA B N 1
ATOM 5381 C CA . ALA B 1 273 ? 22.015 34.205 -2.346 1.00 40.81 273 ALA B CA 1
ATOM 5382 C C . ALA B 1 273 ? 22.317 34.976 -3.618 1.00 46.83 273 ALA B C 1
ATOM 5383 O O . ALA B 1 273 ? 21.573 34.889 -4.597 1.00 50.64 273 ALA B O 1
ATOM 5385 N N . ASN B 1 274 ? 23.414 35.732 -3.569 1.00 50.13 274 ASN B N 1
ATOM 5386 C CA . ASN B 1 274 ? 23.861 36.602 -4.657 1.00 57.63 274 ASN B CA 1
ATOM 5387 C C . ASN B 1 274 ? 22.720 37.403 -5.277 1.00 56.52 274 ASN B C 1
ATOM 5388 O O . ASN B 1 274 ? 22.362 37.195 -6.431 1.00 62.85 274 ASN B O 1
ATOM 5393 N N . VAL B 1 275 ? 22.145 38.303 -4.484 1.00 52.47 275 VAL B N 1
ATOM 5394 C CA . VAL B 1 275 ? 21.036 39.156 -4.912 1.00 57.74 275 VAL B CA 1
ATOM 5395 C C . VAL B 1 275 ? 21.137 40.459 -4.120 1.00 58.92 275 VAL B C 1
ATOM 5396 O O . VAL B 1 275 ? 21.454 40.431 -2.930 1.00 50.70 275 VAL B O 1
ATOM 5400 N N . GLY B 1 276 ? 20.884 41.597 -4.768 1.00 62.33 276 GLY B N 1
ATOM 5401 C CA . GLY B 1 276 ? 21.144 42.886 -4.142 1.00 58.77 276 GLY B CA 1
ATOM 5402 C C . GLY B 1 276 ? 22.644 43.095 -4.037 1.00 63.67 276 GLY B C 1
ATOM 5403 O O . GLY B 1 276 ? 23.406 42.357 -4.668 1.00 64.72 276 GLY B O 1
ATOM 5404 N N . ASP B 1 277 ? 23.089 44.077 -3.254 1.00 66.15 277 ASP B N 1
ATOM 5405 C CA . ASP B 1 277 ? 24.540 44.273 -3.101 1.00 67.08 277 ASP B CA 1
ATOM 5406 C C . ASP B 1 277 ? 25.126 44.091 -1.684 1.00 57.55 277 ASP B C 1
ATOM 5407 O O . ASP B 1 277 ? 25.853 44.947 -1.178 1.00 57.22 277 ASP B O 1
ATOM 5412 N N . PHE B 1 278 ? 24.807 42.962 -1.062 1.00 45.78 278 PHE B N 1
ATOM 5413 C CA . PHE B 1 278 ? 25.547 42.493 0.100 1.00 48.60 278 PHE B CA 1
ATOM 5414 C C . PHE B 1 278 ? 25.519 40.966 0.178 1.00 49.26 278 PHE B C 1
ATOM 5415 O O . PHE B 1 278 ? 24.644 40.321 -0.409 1.00 39.62 278 PHE B O 1
ATOM 5423 N N . THR B 1 279 ? 26.497 40.401 0.882 1.00 51.65 279 THR B N 1
ATOM 5424 C CA . THR B 1 279 ? 26.610 38.953 1.072 1.00 49.39 279 THR B CA 1
ATOM 5425 C C . THR B 1 279 ? 25.572 38.418 2.065 1.00 43.35 279 THR B C 1
ATOM 5426 O O . THR B 1 279 ? 25.562 38.794 3.245 1.00 46.18 279 THR B O 1
ATOM 5430 N N . VAL B 1 280 ? 24.708 37.526 1.596 1.00 46.15 280 VAL B N 1
ATOM 5431 C CA . VAL B 1 280 ? 23.692 36.946 2.472 1.00 38.08 280 VAL B CA 1
ATOM 5432 C C . VAL B 1 280 ? 23.327 35.540 1.990 1.00 32.75 280 VAL B C 1
ATOM 5433 O O . VAL B 1 280 ? 23.206 35.313 0.782 1.00 34.98 280 VAL B O 1
ATOM 5437 N N . SER B 1 281 ? 23.192 34.597 2.927 1.00 37.98 281 SER B N 1
ATOM 5438 C CA . SER B 1 281 ? 22.847 33.212 2.585 1.00 27.79 281 SER B CA 1
ATOM 5439 C C . SER B 1 281 ? 21.457 33.117 1.967 1.00 26.00 281 SER B C 1
ATOM 5440 O O . SER B 1 281 ? 20.623 34.001 2.174 1.00 25.62 281 SER B O 1
ATOM 5443 N N . LYS B 1 282 ? 21.222 32.071 1.175 1.00 25.35 282 LYS B N 1
ATOM 5444 C CA . LYS B 1 282 ? 19.895 31.806 0.646 1.00 33.58 282 LYS B CA 1
ATOM 5445 C C . LYS B 1 282 ? 18.949 31.560 1.817 1.00 20.64 282 LYS B C 1
ATOM 5446 O O . LYS B 1 282 ? 17.780 31.932 1.759 1.00 24.04 282 LYS B O 1
ATOM 5452 N N . ALA B 1 283 ? 19.470 30.932 2.870 1.00 17.21 283 ALA B N 1
ATOM 5453 C CA . ALA B 1 283 ? 18.665 30.621 4.053 1.00 21.55 283 ALA B CA 1
ATOM 5454 C C . ALA B 1 283 ? 18.093 31.896 4.620 1.00 18.84 283 ALA B C 1
ATOM 5455 O O . ALA B 1 283 ? 16.887 32.038 4.802 1.00 17.69 283 ALA B O 1
ATOM 5457 N N . GLU B 1 284 ? 18.979 32.842 4.892 1.00 17.84 284 GLU B N 1
ATOM 5458 C CA . GLU B 1 284 ? 18.556 34.114 5.467 1.00 22.21 284 GLU B CA 1
ATOM 5459 C C . GLU B 1 284 ? 17.556 34.850 4.577 1.00 18.40 284 GLU B C 1
ATOM 5460 O O . GLU B 1 284 ? 16.597 35.440 5.067 1.00 19.60 284 GLU B O 1
ATOM 5466 N N . ILE B 1 285 ? 17.768 34.817 3.267 1.00 18.07 285 ILE B N 1
ATOM 5467 C CA . ILE B 1 285 ? 16.809 35.409 2.336 1.00 18.67 285 ILE B CA 1
ATOM 5468 C C . ILE B 1 285 ? 15.447 34.709 2.402 1.00 18.83 285 ILE B C 1
ATOM 5469 O O . ILE B 1 285 ? 14.396 35.357 2.459 1.00 20.14 285 ILE B O 1
ATOM 5474 N N . ILE B 1 286 ? 15.471 33.383 2.370 1.00 15.73 286 ILE B N 1
ATOM 5475 C CA . ILE B 1 286 ? 14.227 32.627 2.390 1.00 18.03 286 ILE B CA 1
ATOM 5476 C C . ILE B 1 286 ? 13.453 32.891 3.686 1.00 15.68 286 ILE B C 1
ATOM 5477 O O . ILE B 1 286 ? 12.260 33.186 3.655 1.00 17.07 286 ILE B O 1
ATOM 5482 N N . LEU B 1 287 ? 14.142 32.811 4.817 1.00 13.22 287 LEU B N 1
ATOM 5483 C CA . LEU B 1 287 ? 13.471 32.910 6.119 1.00 13.97 287 LEU B CA 1
ATOM 5484 C C . LEU B 1 287 ? 12.983 34.320 6.404 1.00 21.26 287 LEU B C 1
ATOM 5485 O O . LEU B 1 287 ? 12.027 34.514 7.151 1.00 13.32 287 LEU B O 1
ATOM 5490 N N . ASN B 1 288 ? 13.614 35.310 5.777 1.00 16.99 288 ASN B N 1
ATOM 5491 C CA . ASN B 1 288 ? 13.254 36.708 6.026 1.00 14.08 288 ASN B CA 1
ATOM 5492 C C . ASN B 1 288 ? 12.394 37.376 4.952 1.00 17.42 288 ASN B C 1
ATOM 5493 O O . ASN B 1 288 ? 11.610 38.279 5.256 1.00 21.62 288 ASN B O 1
ATOM 5498 N N . LYS B 1 289 ? 12.514 36.933 3.703 1.00 19.93 289 LYS B N 1
ATOM 5499 C CA . LYS B 1 289 ? 11.839 37.640 2.619 1.00 19.95 289 LYS B CA 1
ATOM 5500 C C . LYS B 1 289 ? 10.711 36.848 1.968 1.00 23.40 289 LYS B C 1
ATOM 5501 O O . LYS B 1 289 ? 9.840 37.423 1.311 1.00 23.18 289 LYS B O 1
ATOM 5507 N N . ASN B 1 290 ? 10.728 35.532 2.133 1.00 18.52 290 ASN B N 1
ATOM 5508 C CA . ASN B 1 290 ? 9.789 34.672 1.406 1.00 21.11 290 ASN B CA 1
ATOM 5509 C C . ASN B 1 290 ? 8.890 33.824 2.305 1.00 18.78 290 ASN B C 1
ATOM 5510 O O . ASN B 1 290 ? 8.217 32.920 1.824 1.00 16.90 290 ASN B O 1
ATOM 5515 N N . SER B 1 291 ? 8.880 34.124 3.599 1.00 17.87 291 SER B N 1
ATOM 5516 C CA . SER B 1 291 ? 8.171 33.297 4.557 1.00 16.55 291 SER B CA 1
ATOM 5517 C C . SER B 1 291 ? 7.028 34.066 5.214 1.00 16.43 291 SER B C 1
ATOM 5518 O O . SER B 1 291 ? 6.529 35.022 4.644 1.00 14.56 291 SER B O 1
ATOM 5521 N N . GLY B 1 292 ? 6.575 33.626 6.386 1.00 13.06 292 GLY B N 1
ATOM 5522 C CA . GLY B 1 292 ? 5.595 34.391 7.141 1.00 11.41 292 GLY B CA 1
ATOM 5523 C C . GLY B 1 292 ? 4.274 34.541 6.411 1.00 13.21 292 GLY B C 1
ATOM 5524 O O . GLY B 1 292 ? 3.886 33.653 5.653 1.00 17.34 292 GLY B O 1
ATOM 5525 N N . PHE B 1 293 ? 3.608 35.675 6.623 1.00 11.49 293 PHE B N 1
ATOM 5526 C CA . PHE B 1 293 ? 2.301 35.941 6.048 1.00 18.91 293 PHE B CA 1
ATOM 5527 C C . PHE B 1 293 ? 2.323 35.741 4.541 1.00 20.32 293 PHE B C 1
ATOM 5528 O O . PHE B 1 293 ? 1.373 35.221 3.964 1.00 19.43 293 PHE B O 1
ATOM 5536 N N . LYS B 1 294 ? 3.412 36.164 3.905 1.00 19.54 294 LYS B N 1
ATOM 5537 C CA . LYS B 1 294 ? 3.525 36.020 2.457 1.00 17.11 294 LYS B CA 1
ATOM 5538 C C . LYS B 1 294 ? 3.338 34.576 2.044 1.00 23.77 294 LYS B C 1
ATOM 5539 O O . LYS B 1 294 ? 2.556 34.285 1.131 1.00 19.52 294 LYS B O 1
ATOM 5545 N N . ALA B 1 295 ? 4.043 33.676 2.723 1.00 16.71 295 ALA B N 1
ATOM 5546 C CA . ALA B 1 295 ? 3.991 32.262 2.370 1.00 20.25 295 ALA B CA 1
ATOM 5547 C C . ALA B 1 295 ? 2.650 31.620 2.718 1.00 24.26 295 ALA B C 1
ATOM 5548 O O . ALA B 1 295 ? 2.162 30.771 1.971 1.00 21.61 295 ALA B O 1
ATOM 5550 N N . LEU B 1 296 ? 2.065 32.007 3.850 1.00 13.49 296 LEU B N 1
ATOM 5551 C CA . LEU B 1 296 ? 0.864 31.327 4.339 1.00 14.44 296 LEU B CA 1
ATOM 5552 C C . LEU B 1 296 ? -0.422 31.858 3.739 1.00 23.62 296 LEU B C 1
ATOM 5553 O O . LEU B 1 296 ? -1.359 31.104 3.499 1.00 20.60 296 LEU B O 1
ATOM 5558 N N . ALA B 1 297 ? -0.483 33.172 3.554 1.00 18.31 297 ALA B N 1
ATOM 5559 C CA . ALA B 1 297 ? -1.722 33.840 3.151 1.00 22.28 297 ALA B CA 1
ATOM 5560 C C . ALA B 1 297 ? -1.616 34.459 1.768 1.00 25.31 297 ALA B C 1
ATOM 5561 O O . ALA B 1 297 ? -2.607 34.911 1.225 1.00 26.93 297 ALA B O 1
ATOM 5563 N N . GLY B 1 298 ? -0.413 34.504 1.211 1.00 22.84 298 GLY B N 1
ATOM 5564 C CA . GLY B 1 298 ? -0.217 35.117 -0.091 1.00 26.02 298 GLY B CA 1
ATOM 5565 C C . GLY B 1 298 ? -0.376 36.619 -0.031 1.00 27.06 298 GLY B C 1
ATOM 5566 O O . GLY B 1 298 ? -0.666 37.253 -1.040 1.00 34.61 298 GLY B O 1
ATOM 5567 N N . THR B 1 299 ? -0.220 37.190 1.161 1.00 20.16 299 THR B N 1
ATOM 5568 C CA . THR B 1 299 ? -0.208 38.643 1.333 1.00 18.45 299 THR B CA 1
ATOM 5569 C C . THR B 1 299 ? 0.656 38.995 2.540 1.00 28.31 299 THR B C 1
ATOM 5570 O O . THR B 1 299 ? 0.796 38.184 3.447 1.00 21.95 299 THR B O 1
ATOM 5574 N N . THR B 1 300 ? 1.231 40.197 2.545 1.00 21.64 300 THR B N 1
ATOM 5575 C CA . THR B 1 300 ? 2.103 40.638 3.633 1.00 29.52 300 THR B CA 1
ATOM 5576 C C . THR B 1 300 ? 1.329 41.491 4.604 1.00 22.68 300 THR B C 1
ATOM 5577 O O . THR B 1 300 ? 1.804 41.808 5.693 1.00 29.93 300 THR B O 1
ATOM 5581 N N . ASN B 1 301 ? 0.132 41.866 4.182 1.00 30.38 301 ASN B N 1
ATOM 5582 C CA . ASN B 1 301 ? -0.700 42.835 4.875 1.00 23.49 301 ASN B CA 1
ATOM 5583 C C . ASN B 1 301 ? -1.659 42.141 5.845 1.00 24.17 301 ASN B C 1
ATOM 5584 O O . ASN B 1 301 ? -2.654 41.545 5.416 1.00 24.54 301 ASN B O 1
ATOM 5589 N N . PHE B 1 302 ? -1.381 42.226 7.145 1.00 23.75 302 PHE B N 1
ATOM 5590 C CA . PHE B 1 302 ? -2.207 41.529 8.138 1.00 26.72 302 PHE B CA 1
ATOM 5591 C C . PHE B 1 302 ? -3.621 42.077 8.181 1.00 22.72 302 PHE B C 1
ATOM 5592 O O . PHE B 1 302 ? -4.569 41.358 8.506 1.00 21.26 302 PHE B O 1
ATOM 5600 N N . GLY B 1 303 ? -3.771 43.350 7.837 1.00 26.67 303 GLY B N 1
ATOM 5601 C CA . GLY B 1 303 ? -5.094 43.934 7.683 1.00 25.29 303 GLY B CA 1
ATOM 5602 C C . GLY B 1 303 ? -5.961 43.250 6.631 1.00 20.20 303 GLY B C 1
ATOM 5603 O O . GLY B 1 303 ? -7.160 43.062 6.854 1.00 24.24 303 GLY B O 1
ATOM 5604 N N . HIS B 1 304 ? -5.364 42.883 5.492 1.00 25.06 304 HIS B N 1
ATOM 5605 C CA . HIS B 1 304 ? -6.072 42.130 4.460 1.00 21.73 304 HIS B CA 1
ATOM 5606 C C . HIS B 1 304 ? -6.445 40.747 4.996 1.00 24.22 304 HIS B C 1
ATOM 5607 O O . HIS B 1 304 ? -7.518 40.228 4.687 1.00 20.35 304 HIS B O 1
ATOM 5614 N N . ILE B 1 305 ? -5.543 40.146 5.777 1.00 19.33 305 ILE B N 1
ATOM 5615 C CA . ILE B 1 305 ? -5.800 38.833 6.373 1.00 18.68 305 ILE B CA 1
ATOM 5616 C C . ILE B 1 305 ? -7.020 38.879 7.291 1.00 19.69 305 ILE B C 1
ATOM 5617 O O . ILE B 1 305 ? -7.884 38.006 7.237 1.00 20.00 305 ILE B O 1
ATOM 5622 N N . ILE B 1 306 ? -7.100 39.917 8.118 1.00 19.45 306 ILE B N 1
ATOM 5623 C CA . ILE B 1 306 ? -8.218 40.071 9.033 1.00 19.36 306 ILE B CA 1
ATOM 5624 C C . ILE B 1 306 ? -9.535 40.250 8.282 1.00 21.85 306 ILE B C 1
ATOM 5625 O O . ILE B 1 306 ? -10.557 39.660 8.631 1.00 20.11 306 ILE B O 1
ATOM 5630 N N . GLN B 1 307 ? -9.497 41.078 7.248 1.00 24.34 307 GLN B N 1
ATOM 5631 C CA . GLN B 1 307 ? -10.668 41.326 6.424 1.00 27.87 307 GLN B CA 1
ATOM 5632 C C . GLN B 1 307 ? -11.167 40.017 5.829 1.00 24.10 307 GLN B C 1
ATOM 5633 O O . GLN B 1 307 ? -12.376 39.791 5.715 1.00 22.89 307 GLN B O 1
ATOM 5639 N N . ASN B 1 308 ? -10.229 39.146 5.469 1.00 20.39 308 ASN B N 1
ATOM 5640 C CA . ASN B 1 308 ? -10.586 37.901 4.814 1.00 19.04 308 ASN B CA 1
ATOM 5641 C C . ASN B 1 308 ? -11.058 36.800 5.752 1.00 21.41 308 ASN B C 1
ATOM 5642 O O . ASN B 1 308 ? -11.325 35.689 5.310 1.00 21.47 308 ASN B O 1
ATOM 5647 N N . LEU B 1 309 ? -11.169 37.121 7.037 1.00 18.52 309 LEU B N 1
ATOM 5648 C CA . LEU B 1 309 ? -11.770 36.211 8.003 1.00 23.99 309 LEU B CA 1
ATOM 5649 C C . LEU B 1 309 ? -13.271 36.130 7.754 1.00 23.07 309 LEU B C 1
ATOM 5650 O O . LEU B 1 309 ? -13.924 35.176 8.162 1.00 26.70 309 LEU B O 1
ATOM 5655 N N . ASP B 1 310 ? -13.808 37.162 7.110 1.00 28.40 310 ASP B N 1
ATOM 5656 C CA . ASP B 1 310 ? -15.200 37.161 6.667 1.00 30.58 310 ASP B CA 1
ATOM 5657 C C . ASP B 1 310 ? -15.253 36.538 5.273 1.00 24.13 310 ASP B C 1
ATOM 5658 O O . ASP B 1 310 ? -14.715 37.106 4.320 1.00 31.90 310 ASP B O 1
ATOM 5663 N N . PRO B 1 311 ? -15.910 35.368 5.135 1.00 26.80 311 PRO B N 1
ATOM 5664 C CA . PRO B 1 311 ? -15.882 34.651 3.847 1.00 29.82 311 PRO B CA 1
ATOM 5665 C C . PRO B 1 311 ? -16.606 35.347 2.703 1.00 35.62 311 PRO B C 1
ATOM 5666 O O . PRO B 1 311 ? -16.423 34.943 1.557 1.00 32.60 311 PRO B O 1
ATOM 5670 N N . SER B 1 312 ? -17.409 36.363 3.000 1.00 33.06 312 SER B N 1
ATOM 5671 C CA . SER B 1 312 ? -18.147 37.070 1.957 1.00 40.86 312 SER B CA 1
ATOM 5672 C C . SER B 1 312 ? -17.233 38.014 1.183 1.00 43.94 312 SER B C 1
ATOM 5673 O O . SER B 1 312 ? -17.573 38.454 0.082 1.00 42.98 312 SER B O 1
ATOM 5676 N N . LYS B 1 313 ? -16.060 38.299 1.745 1.00 34.63 313 LYS B N 1
ATOM 5677 C CA . LYS B 1 313 ? -15.192 39.336 1.194 1.00 36.86 313 LYS B CA 1
ATOM 5678 C C . LYS B 1 313 ? -14.100 38.796 0.274 1.00 38.54 313 LYS B C 1
ATOM 5679 O O . LYS B 1 313 ? -13.322 39.572 -0.278 1.00 39.07 313 LYS B O 1
ATOM 5685 N N . CYS B 1 314 ? -14.025 37.477 0.109 1.00 30.38 314 CYS B N 1
ATOM 5686 C CA . CYS B 1 314 ? -12.944 36.900 -0.690 1.00 28.81 314 CYS B CA 1
ATOM 5687 C C . CYS B 1 314 ? -13.280 35.502 -1.219 1.00 26.68 314 CYS B C 1
ATOM 5688 O O . CYS B 1 314 ? -14.352 34.959 -0.944 1.00 31.65 314 CYS B O 1
ATOM 5691 N N . SER B 1 315 ? -12.349 34.908 -1.956 1.00 26.38 315 SER B N 1
ATOM 5692 C CA . SER B 1 315 ? -12.544 33.558 -2.467 1.00 25.31 315 SER B CA 1
ATOM 5693 C C . SER B 1 315 ? -12.493 32.556 -1.335 1.00 28.75 315 SER B C 1
ATOM 5694 O O . SER B 1 315 ? -11.991 32.855 -0.243 1.00 24.30 315 SER B O 1
ATOM 5697 N N . GLU B 1 316 ? -12.997 31.356 -1.591 1.00 27.46 316 GLU B N 1
ATOM 5698 C CA . GLU B 1 316 ? -12.974 30.297 -0.591 1.00 28.31 316 GLU B CA 1
ATOM 5699 C C . GLU B 1 316 ? -11.534 30.025 -0.164 1.00 27.27 316 GLU B C 1
ATOM 5700 O O . GLU B 1 316 ? -11.253 29.832 1.022 1.00 22.46 316 GLU B O 1
ATOM 5706 N N . GLU B 1 317 ? -10.612 30.034 -1.123 1.00 29.91 317 GLU B N 1
ATOM 5707 C CA . GLU B 1 317 ? -9.232 29.673 -0.818 1.00 29.96 317 GLU B CA 1
ATOM 5708 C C . GLU B 1 317 ? -8.558 30.742 0.024 1.00 25.89 317 GLU B C 1
ATOM 5709 O O . GLU B 1 317 ? -7.849 30.432 0.986 1.00 18.41 317 GLU B O 1
ATOM 5715 N N . ASP B 1 318 ? -8.786 32.002 -0.330 1.00 17.25 318 ASP B N 1
ATOM 5716 C CA . ASP B 1 318 ? -8.187 33.083 0.429 1.00 21.11 318 ASP B CA 1
ATOM 5717 C C . ASP B 1 318 ? -8.790 33.166 1.830 1.00 19.35 318 ASP B C 1
ATOM 5718 O O . ASP B 1 318 ? -8.110 33.557 2.769 1.00 18.62 318 ASP B O 1
ATOM 5723 N N . HIS B 1 319 ? -10.061 32.801 1.967 1.00 18.03 319 HIS B N 1
ATOM 5724 C CA . HIS B 1 319 ? -10.679 32.758 3.283 1.00 20.12 319 HIS B CA 1
ATOM 5725 C C . HIS B 1 319 ? -10.022 31.672 4.128 1.00 15.48 319 HIS B C 1
ATOM 5726 O O . HIS B 1 319 ? -9.733 31.863 5.307 1.00 15.99 319 HIS B O 1
ATOM 5733 N N . GLU B 1 320 ? -9.776 30.520 3.523 1.00 14.28 320 GLU B N 1
ATOM 5734 C CA . GLU B 1 320 ? -9.121 29.443 4.271 1.00 18.62 320 GLU B CA 1
ATOM 5735 C C . GLU B 1 320 ? -7.703 29.806 4.681 1.00 15.71 320 GLU B C 1
ATOM 5736 O O . GLU B 1 320 ? -7.309 29.554 5.823 1.00 14.31 320 GLU B O 1
ATOM 5742 N N . LYS B 1 321 ? -6.936 30.401 3.780 1.00 12.93 321 LYS B N 1
ATOM 5743 C CA . LYS B 1 321 ? -5.579 30.852 4.126 1.00 12.63 321 LYS B CA 1
ATOM 5744 C C . LYS B 1 321 ? -5.567 31.920 5.197 1.00 15.14 321 LYS B C 1
ATOM 5745 O O . LYS B 1 321 ? -4.698 31.926 6.048 1.00 14.83 321 LYS B O 1
ATOM 5751 N N . ALA B 1 322 ? -6.497 32.861 5.121 1.00 13.43 322 ALA B N 1
ATOM 5752 C CA . ALA B 1 322 ? -6.574 33.910 6.136 1.00 15.29 322 ALA B CA 1
ATOM 5753 C C . ALA B 1 322 ? -6.878 33.312 7.510 1.00 14.06 322 ALA B C 1
ATOM 5754 O O . ALA B 1 322 ? -6.254 33.671 8.508 1.00 15.61 322 ALA B O 1
ATOM 5756 N N . LYS B 1 323 ? -7.838 32.398 7.568 1.00 13.62 323 LYS B N 1
ATOM 5757 C CA . LYS B 1 323 ? -8.204 31.800 8.841 1.00 12.55 323 LYS B CA 1
ATOM 5758 C C . LYS B 1 323 ? -7.012 31.115 9.463 1.00 13.08 323 LYS B C 1
ATOM 5759 O O . LYS B 1 323 ? -6.764 31.255 10.659 1.00 11.41 323 LYS B O 1
ATOM 5765 N N . LEU B 1 324 ? -6.266 30.372 8.655 1.00 9.41 324 LEU B N 1
ATOM 5766 C CA . LEU B 1 324 ? -5.110 29.653 9.183 1.00 14.23 324 LEU B CA 1
ATOM 5767 C C . LEU B 1 324 ? -4.038 30.619 9.647 1.00 13.86 324 LEU B C 1
ATOM 5768 O O . LEU B 1 324 ? -3.500 30.489 10.755 1.00 11.76 324 LEU B O 1
ATOM 5773 N N . THR B 1 325 ? -3.727 31.589 8.794 1.00 10.47 325 THR B N 1
ATOM 5774 C CA . THR B 1 325 ? -2.631 32.516 9.104 1.00 11.63 325 THR B CA 1
ATOM 5775 C C . THR B 1 325 ? -2.947 33.315 10.357 1.00 9.58 325 THR B C 1
ATOM 5776 O O . THR B 1 325 ? -2.085 33.527 11.222 1.00 10.41 325 THR B O 1
ATOM 5780 N N . TYR B 1 326 ? -4.187 33.778 10.441 1.00 8.81 326 TYR B N 1
ATOM 5781 C CA . TYR B 1 326 ? -4.643 34.526 11.598 1.00 13.64 326 TYR B CA 1
ATOM 5782 C C . TYR B 1 326 ? -4.527 33.655 12.849 1.00 12.25 326 TYR B C 1
ATOM 5783 O O . TYR B 1 326 ? -3.998 34.109 13.888 1.00 12.79 326 TYR B O 1
ATOM 5792 N N . ALA B 1 327 ? -4.961 32.391 12.742 1.00 10.20 327 ALA B N 1
ATOM 5793 C CA . ALA B 1 327 ? -4.894 31.458 13.876 1.00 10.30 327 ALA B CA 1
ATOM 5794 C C . ALA B 1 327 ? -3.457 31.123 14.249 1.00 12.67 327 ALA B C 1
ATOM 5795 O O . ALA B 1 327 ? -3.154 30.972 15.432 1.00 11.96 327 ALA B O 1
ATOM 5797 N N . VAL B 1 328 ? -2.584 30.973 13.256 1.00 9.69 328 VAL B N 1
ATOM 5798 C CA . VAL B 1 328 ? -1.166 30.757 13.543 1.00 9.45 328 VAL B CA 1
ATOM 5799 C C . VAL B 1 328 ? -0.584 31.942 14.302 1.00 11.62 328 VAL B C 1
ATOM 5800 O O . VAL B 1 328 ? 0.063 31.770 15.337 1.00 13.02 328 VAL B O 1
ATOM 5804 N N . PHE B 1 329 ? -0.859 33.145 13.815 1.00 9.85 329 PHE B N 1
ATOM 5805 C CA . PHE B 1 329 ? -0.320 34.350 14.453 1.00 9.99 329 PHE B CA 1
ATOM 5806 C C . PHE B 1 329 ? -0.820 34.484 15.873 1.00 9.27 329 PHE B C 1
ATOM 5807 O O . PHE B 1 329 ? -0.047 34.765 16.797 1.00 10.17 329 PHE B O 1
ATOM 5815 N N . LEU B 1 330 ? -2.110 34.262 16.069 1.00 9.82 330 LEU B N 1
ATOM 5816 C CA . LEU B 1 330 ? -2.685 34.372 17.410 1.00 11.13 330 LEU B CA 1
ATOM 5817 C C . LEU B 1 330 ? -2.095 33.312 18.347 1.00 13.49 330 LEU B C 1
ATOM 5818 O O . LEU B 1 330 ? -1.805 33.581 19.515 1.00 10.55 330 LEU B O 1
ATOM 5823 N N . ASP B 1 331 ? -1.902 32.102 17.839 1.00 13.25 331 ASP B N 1
ATOM 5824 C CA . ASP B 1 331 ? -1.362 31.032 18.691 1.00 12.00 331 ASP B CA 1
ATOM 5825 C C . ASP B 1 331 ? 0.049 31.384 19.165 1.00 14.43 331 ASP B C 1
ATOM 5826 O O . ASP B 1 331 ? 0.380 31.237 20.362 1.00 12.14 331 ASP B O 1
ATOM 5831 N N . ARG B 1 332 ? 0.885 31.857 18.242 1.00 9.10 332 ARG B N 1
ATOM 5832 C CA . ARG B 1 332 ? 2.261 32.214 18.597 1.00 11.37 332 ARG B CA 1
ATOM 5833 C C . ARG B 1 332 ? 2.294 33.414 19.501 1.00 11.13 332 ARG B C 1
ATOM 5834 O O . ARG B 1 332 ? 3.099 33.464 20.431 1.00 11.79 332 ARG B O 1
ATOM 5842 N N . LEU B 1 333 ? 1.425 34.380 19.241 1.00 12.33 333 LEU B N 1
ATOM 5843 C CA . LEU B 1 333 ? 1.385 35.570 20.098 1.00 10.33 333 LEU B CA 1
ATOM 5844 C C . LEU B 1 333 ? 1.019 35.192 21.541 1.00 7.87 333 LEU B C 1
ATOM 5845 O O . LEU B 1 333 ? 1.684 35.617 22.493 1.00 9.89 333 LEU B O 1
ATOM 5850 N N . LEU B 1 334 ? -0.006 34.365 21.695 1.00 11.35 334 LEU B N 1
ATOM 5851 C CA . LEU B 1 334 ? -0.430 33.920 23.030 1.00 11.67 334 LEU B CA 1
ATOM 5852 C C . LEU B 1 334 ? 0.651 33.147 23.758 1.00 15.96 334 LEU B C 1
ATOM 5853 O O . LEU B 1 334 ? 0.768 33.270 24.993 1.00 13.57 334 LEU B O 1
ATOM 5858 N N . ASN B 1 335 ? 1.457 32.366 23.028 1.00 9.78 335 ASN B N 1
ATOM 5859 C CA . ASN B 1 335 ? 2.584 31.696 23.671 1.00 9.98 335 ASN B CA 1
ATOM 5860 C C . ASN B 1 335 ? 3.499 32.683 24.401 1.00 11.59 335 ASN B C 1
ATOM 5861 O O . ASN B 1 335 ? 3.887 32.445 25.543 1.00 11.09 335 ASN B O 1
ATOM 5866 N N . PHE B 1 336 ? 3.871 33.774 23.742 1.00 10.48 336 PHE B N 1
ATOM 5867 C CA . PHE B 1 336 ? 4.765 34.734 24.401 1.00 10.32 336 PHE B CA 1
ATOM 5868 C C . PHE B 1 336 ? 4.065 35.544 25.462 1.00 11.81 336 PHE B C 1
ATOM 5869 O O . PHE B 1 336 ? 4.652 35.875 26.500 1.00 11.68 336 PHE B O 1
ATOM 5877 N N . VAL B 1 337 ? 2.815 35.896 25.212 1.00 10.59 337 VAL B N 1
ATOM 5878 C CA . VAL B 1 337 ? 2.072 36.606 26.253 1.00 10.72 337 VAL B CA 1
ATOM 5879 C C . VAL B 1 337 ? 1.993 35.713 27.489 1.00 9.60 337 VAL B C 1
ATOM 5880 O O . VAL B 1 337 ? 2.194 36.172 28.613 1.00 10.55 337 VAL B O 1
ATOM 5884 N N . ALA B 1 338 ? 1.735 34.418 27.273 1.00 10.07 338 ALA B N 1
ATOM 5885 C CA . ALA B 1 338 ? 1.731 33.456 28.379 1.00 13.38 338 ALA B CA 1
ATOM 5886 C C . ALA B 1 338 ? 3.071 33.413 29.084 1.00 14.29 338 ALA B C 1
ATOM 5887 O O . ALA B 1 338 ? 3.130 33.538 30.320 1.00 12.07 338 ALA B O 1
ATOM 5889 N N . GLN B 1 339 ? 4.156 33.237 28.325 1.00 9.34 339 GLN B N 1
ATOM 5890 C CA . GLN B 1 339 ? 5.481 33.183 28.958 1.00 14.18 339 GLN B CA 1
ATOM 5891 C C . GLN B 1 339 ? 5.725 34.402 29.825 1.00 12.73 339 GLN B C 1
ATOM 5892 O O . GLN B 1 339 ? 6.237 34.302 30.937 1.00 11.52 339 GLN B O 1
ATOM 5898 N N . TYR B 1 340 ? 5.401 35.569 29.282 1.00 8.58 340 TYR B N 1
ATOM 5899 C CA . TYR B 1 340 ? 5.797 36.807 29.955 1.00 12.82 340 TYR B CA 1
ATOM 5900 C C . TYR B 1 340 ? 4.877 37.198 31.118 1.00 12.05 340 TYR B C 1
ATOM 5901 O O . TYR B 1 340 ? 5.338 37.741 32.128 1.00 12.12 340 TYR B O 1
ATOM 5910 N N . LEU B 1 341 ? 3.578 36.977 30.972 1.00 9.68 341 LEU B N 1
ATOM 5911 C CA . LEU B 1 341 ? 2.678 37.154 32.120 1.00 11.86 341 LEU B CA 1
ATOM 5912 C C . LEU B 1 341 ? 3.091 36.201 33.242 1.00 15.61 341 LEU B C 1
ATOM 5913 O O . LEU B 1 341 ? 3.167 36.602 34.398 1.00 11.80 341 LEU B O 1
ATOM 5918 N N . PHE B 1 342 ? 3.404 34.953 32.905 1.00 13.36 342 PHE B N 1
ATOM 5919 C CA . PHE B 1 342 ? 3.801 34.006 33.940 1.00 13.78 342 PHE B CA 1
ATOM 5920 C C . PHE B 1 342 ? 5.070 34.484 34.600 1.00 14.44 342 PHE B C 1
ATOM 5921 O O . PHE B 1 342 ? 5.200 34.453 35.835 1.00 14.45 342 PHE B O 1
ATOM 5929 N N . LYS B 1 343 ? 6.007 34.958 33.784 1.00 11.14 343 LYS B N 1
ATOM 5930 C CA . LYS B 1 343 ? 7.263 35.488 34.301 1.00 13.17 343 LYS B CA 1
ATOM 5931 C C . LYS B 1 343 ? 7.045 36.638 35.304 1.00 16.02 343 LYS B C 1
ATOM 5932 O O . LYS B 1 343 ? 7.625 36.643 36.410 1.00 13.71 343 LYS B O 1
ATOM 5938 N N . LEU B 1 344 ? 6.193 37.602 34.955 1.00 13.88 344 LEU B N 1
ATOM 5939 C CA . LEU B 1 344 ? 5.850 38.666 35.907 1.00 12.76 344 LEU B CA 1
ATOM 5940 C C . LEU B 1 344 ? 5.082 38.140 37.118 1.00 17.97 344 LEU B C 1
ATOM 5941 O O . LEU B 1 344 ? 5.425 38.434 38.275 1.00 17.35 344 LEU B O 1
ATOM 5946 N N . LEU B 1 345 ? 4.039 37.356 36.862 1.00 15.34 345 LEU B N 1
ATOM 5947 C CA . LEU B 1 345 ? 3.166 36.895 37.942 1.00 20.53 345 LEU B CA 1
ATOM 5948 C C . LEU B 1 345 ? 3.886 35.982 38.918 1.00 25.12 345 LEU B C 1
ATOM 5949 O O . LEU B 1 345 ? 3.425 35.789 40.040 1.00 25.42 345 LEU B O 1
ATOM 5954 N N . SER B 1 346 ? 5.022 35.431 38.503 1.00 20.18 346 SER B N 1
ATOM 5955 C CA . SER B 1 346 ? 5.786 34.540 39.371 1.00 25.64 346 SER B CA 1
ATOM 5956 C C . SER B 1 346 ? 6.400 35.326 40.536 1.00 37.50 346 SER B C 1
ATOM 5957 O O . SER B 1 346 ? 6.837 34.749 41.538 1.00 35.47 346 SER B O 1
ATOM 5960 N N . GLU B 1 347 ? 6.433 36.647 40.405 1.00 26.28 347 GLU B N 1
ATOM 5961 C CA . GLU B 1 347 ? 6.989 37.485 41.471 1.00 32.91 347 GLU B CA 1
ATOM 5962 C C . GLU B 1 347 ? 6.048 38.552 42.035 1.00 31.72 347 GLU B C 1
ATOM 5963 O O . GLU B 1 347 ? 6.129 38.899 43.217 1.00 28.87 347 GLU B O 1
ATOM 5969 N N . VAL B 1 348 ? 5.158 39.081 41.208 1.00 29.36 348 VAL B N 1
ATOM 5970 C CA . VAL B 1 348 ? 4.286 40.151 41.687 1.00 30.69 348 VAL B CA 1
ATOM 5971 C C . VAL B 1 348 ? 2.825 39.776 41.509 1.00 34.87 348 VAL B C 1
ATOM 5972 O O . VAL B 1 348 ? 2.465 39.081 40.550 1.00 26.28 348 VAL B O 1
ATOM 5976 N N . PRO B 1 349 ? 1.976 40.207 42.453 1.00 28.68 349 PRO B N 1
ATOM 5977 C CA . PRO B 1 349 ? 0.540 39.930 42.337 1.00 28.15 349 PRO B CA 1
ATOM 5978 C C . PRO B 1 349 ? -0.026 40.590 41.084 1.00 25.61 349 PRO B C 1
ATOM 5979 O O . PRO B 1 349 ? 0.513 41.614 40.647 1.00 26.03 349 PRO B O 1
ATOM 5983 N N . ILE B 1 350 ? -1.084 40.034 40.504 1.00 21.82 350 ILE B N 1
ATOM 5984 C CA . ILE B 1 350 ? -1.618 40.598 39.268 1.00 29.60 350 ILE B CA 1
ATOM 5985 C C . ILE B 1 350 ? -2.116 42.031 39.465 1.00 35.21 350 ILE B C 1
ATOM 5986 O O . ILE B 1 350 ? -2.122 42.837 38.528 1.00 31.89 350 ILE B O 1
ATOM 5991 N N . GLU B 1 351 ? -2.490 42.347 40.701 1.00 30.71 351 GLU B N 1
ATOM 5992 C CA . GLU B 1 351 ? -3.020 43.660 41.049 1.00 37.68 351 GLU B CA 1
ATOM 5993 C C . GLU B 1 351 ? -1.989 44.759 40.880 1.00 26.00 351 GLU B C 1
ATOM 5994 O O . GLU B 1 351 ? -2.341 45.925 40.710 1.00 30.47 351 GLU B O 1
ATOM 6000 N N . SER B 1 352 ? -0.716 44.387 40.945 1.00 26.52 352 SER B N 1
ATOM 6001 C CA . SER B 1 352 ? 0.356 45.366 40.853 1.00 34.81 352 SER B CA 1
ATOM 6002 C C . SER B 1 352 ? 1.083 45.310 39.509 1.00 33.81 352 SER B C 1
ATOM 6003 O O . SER B 1 352 ? 2.150 45.910 39.350 1.00 34.29 352 SER B O 1
ATOM 6006 N N . ILE B 1 353 ? 0.534 44.595 38.531 1.00 23.19 353 ILE B N 1
ATOM 6007 C CA . ILE B 1 353 ? 1.087 44.787 37.189 1.00 27.48 353 ILE B CA 1
ATOM 6008 C C . ILE B 1 353 ? 0.237 45.784 36.419 1.00 23.51 353 ILE B C 1
ATOM 6009 O O . ILE B 1 353 ? -0.971 45.865 36.602 1.00 24.95 353 ILE B O 1
ATOM 6014 N N . ASP B 1 354 ? 0.883 46.575 35.581 1.00 16.03 354 ASP B N 1
ATOM 6015 C CA . ASP B 1 354 ? 0.171 47.616 34.879 1.00 21.32 354 ASP B CA 1
ATOM 6016 C C . ASP B 1 354 ? -0.664 47.045 33.748 1.00 23.25 354 ASP B C 1
ATOM 6017 O O . ASP B 1 354 ? -1.660 47.632 33.339 1.00 24.32 354 ASP B O 1
ATOM 6022 N N . GLY B 1 355 ? -0.277 45.864 33.279 1.00 20.47 355 GLY B N 1
ATOM 6023 C CA . GLY B 1 355 ? -1.153 45.068 32.437 1.00 23.79 355 GLY B CA 1
ATOM 6024 C C . GLY B 1 355 ? -0.510 44.609 31.150 1.00 21.72 355 GLY B C 1
ATOM 6025 O O . GLY B 1 355 ? 0.702 44.364 31.105 1.00 16.83 355 GLY B O 1
ATOM 6026 N N . LEU B 1 356 ? -1.341 44.490 30.117 1.00 15.95 356 LEU B N 1
ATOM 6027 C CA . LEU B 1 356 ? -0.938 44.011 28.800 1.00 12.14 356 LEU B CA 1
ATOM 6028 C C . LEU B 1 356 ? -1.077 45.167 27.830 1.00 11.08 356 LEU B C 1
ATOM 6029 O O . LEU B 1 356 ? -2.158 45.751 27.713 1.00 15.24 356 LEU B O 1
ATOM 6034 N N . VAL B 1 357 ? 0.003 45.512 27.135 1.00 9.72 357 VAL B N 1
ATOM 6035 C CA . VAL B 1 357 ? -0.026 46.643 26.219 1.00 9.74 357 VAL B CA 1
ATOM 6036 C C . VAL B 1 357 ? 0.040 46.153 24.790 1.00 12.42 357 VAL B C 1
ATOM 6037 O O . VAL B 1 357 ? 0.873 45.306 24.468 1.00 8.61 357 VAL B O 1
ATOM 6041 N N . PHE B 1 358 ? -0.839 46.689 23.939 1.00 11.62 358 PHE B N 1
ATOM 6042 C CA . PHE B 1 358 ? -0.772 46.452 22.501 1.00 8.16 358 PHE B CA 1
ATOM 6043 C C . PHE B 1 358 ? -0.214 47.690 21.796 1.00 11.48 358 PHE B C 1
ATOM 6044 O O . PHE B 1 358 ? -0.623 48.804 22.084 1.00 13.05 358 PHE B O 1
ATOM 6052 N N . SER B 1 359 ? 0.712 47.498 20.866 1.00 11.33 359 SER B N 1
ATOM 6053 C CA . SER B 1 359 ? 1.299 48.618 20.136 1.00 10.49 359 SER B CA 1
ATOM 6054 C C . SER B 1 359 ? 1.708 48.156 18.750 1.00 14.35 359 SER B C 1
ATOM 6055 O O . SER B 1 359 ? 1.526 46.977 18.390 1.00 11.46 359 SER B O 1
ATOM 6058 N N . GLY B 1 360 ? 2.291 49.065 17.978 1.00 13.67 360 GLY B N 1
ATOM 6059 C CA . GLY B 1 360 ? 2.733 48.726 16.639 1.00 16.47 360 GLY B CA 1
ATOM 6060 C C . GLY B 1 360 ? 1.586 48.944 15.671 1.00 18.54 360 GLY B C 1
ATOM 6061 O O . GLY B 1 360 ? 0.463 49.232 16.092 1.00 15.57 360 GLY B O 1
ATOM 6062 N N . GLY B 1 361 ? 1.860 48.805 14.377 1.00 17.63 361 GLY B N 1
ATOM 6063 C CA . GLY B 1 361 ? 0.855 49.066 13.359 1.00 20.36 361 GLY B CA 1
ATOM 6064 C C . GLY B 1 361 ? -0.343 48.157 13.491 1.00 24.58 361 GLY B C 1
ATOM 6065 O O . GLY B 1 361 ? -1.484 48.609 13.408 1.00 29.31 361 GLY B O 1
ATOM 6066 N N . ILE B 1 362 ? -0.084 46.870 13.711 1.00 17.15 362 ILE B N 1
ATOM 6067 C CA . ILE B 1 362 ? -1.157 45.888 13.841 1.00 17.79 362 ILE B CA 1
ATOM 6068 C C . ILE B 1 362 ? -1.783 46.011 15.222 1.00 21.99 362 ILE B C 1
ATOM 6069 O O . ILE B 1 362 ? -2.999 45.925 15.353 1.00 19.87 362 ILE B O 1
ATOM 6074 N N . GLY B 1 363 ? -0.959 46.246 16.249 1.00 13.16 363 GLY B N 1
ATOM 6075 C CA . GLY B 1 363 ? -1.481 46.386 17.596 1.00 13.31 363 GLY B CA 1
ATOM 6076 C C . GLY B 1 363 ? -2.422 47.564 17.810 1.00 17.66 363 GLY B C 1
ATOM 6077 O O . GLY B 1 363 ? -3.369 47.479 18.608 1.00 18.10 363 GLY B O 1
ATOM 6078 N N . GLU B 1 364 ? -2.168 48.666 17.116 1.00 17.05 364 GLU B N 1
ATOM 6079 C CA . GLU B 1 364 ? -3.041 49.838 17.210 1.00 19.55 364 GLU B CA 1
ATOM 6080 C C . GLU B 1 364 ? -4.357 49.697 16.458 1.00 22.81 364 GLU B C 1
ATOM 6081 O O . GLU B 1 364 ? -5.367 50.247 16.887 1.00 27.20 364 GLU B O 1
ATOM 6087 N N . LYS B 1 365 ? -4.342 49.002 15.323 1.00 25.44 365 LYS B N 1
ATOM 6088 C CA . LYS B 1 365 ? -5.530 48.872 14.461 1.00 26.14 365 LYS B CA 1
ATOM 6089 C C . LYS B 1 365 ? -6.387 47.636 14.742 1.00 25.03 365 LYS B C 1
ATOM 6090 O O . LYS B 1 365 ? -7.603 47.647 14.554 1.00 28.08 365 LYS B O 1
ATOM 6096 N N . GLY B 1 366 ? -5.745 46.565 15.180 1.00 26.25 366 GLY B N 1
ATOM 6097 C CA . GLY B 1 366 ? -6.416 45.286 15.292 1.00 26.46 366 GLY B CA 1
ATOM 6098 C C . GLY B 1 366 ? -7.317 45.126 16.497 1.00 21.28 366 GLY B C 1
ATOM 6099 O O . GLY B 1 366 ? -7.006 44.316 17.384 1.00 20.16 366 GLY B O 1
ATOM 6100 N N . ALA B 1 367 ? -8.438 45.859 16.513 1.00 19.34 367 ALA B N 1
ATOM 6101 C CA . ALA B 1 367 ? -9.412 45.781 17.601 1.00 20.56 367 ALA B CA 1
ATOM 6102 C C . ALA B 1 367 ? -9.857 44.354 17.846 1.00 19.72 367 ALA B C 1
ATOM 6103 O O . ALA B 1 367 ? -9.950 43.915 18.996 1.00 20.51 367 ALA B O 1
ATOM 6105 N N . GLU B 1 368 ? -10.141 43.623 16.771 1.00 18.58 368 GLU B N 1
ATOM 6106 C CA . GLU B 1 368 ? -10.563 42.231 16.904 1.00 22.20 368 GLU B CA 1
ATOM 6107 C C . GLU B 1 368 ? -9.453 41.314 17.396 1.00 20.56 368 GLU B C 1
ATOM 6108 O O . GLU B 1 368 ? -9.703 40.336 18.120 1.00 18.64 368 GLU B O 1
ATOM 6114 N N . LEU B 1 369 ? -8.217 41.588 16.988 1.00 21.98 369 LEU B N 1
ATOM 6115 C CA . LEU B 1 369 ? -7.099 40.795 17.507 1.00 17.48 369 LEU B CA 1
ATOM 6116 C C . LEU B 1 369 ? -6.938 41.014 19.017 1.00 16.62 369 LEU B C 1
ATOM 6117 O O . LEU B 1 369 ? -6.777 40.055 19.786 1.00 15.99 369 LEU B O 1
ATOM 6122 N N . ARG B 1 370 ? -6.982 42.266 19.456 1.00 13.98 370 ARG B N 1
ATOM 6123 C CA . ARG B 1 370 ? -6.865 42.505 20.890 1.00 14.08 370 ARG B CA 1
ATOM 6124 C C . ARG B 1 370 ? -8.009 41.855 21.616 1.00 12.48 370 ARG B C 1
ATOM 6125 O O . ARG B 1 370 ? -7.827 41.324 22.707 1.00 14.38 370 ARG B O 1
ATOM 6133 N N . ARG B 1 371 ? -9.195 41.900 21.017 1.00 15.38 371 ARG B N 1
ATOM 6134 C CA . ARG B 1 371 ? -10.354 41.233 21.607 1.00 17.39 371 ARG B CA 1
ATOM 6135 C C . ARG B 1 371 ? -10.103 39.736 21.773 1.00 16.70 371 ARG B C 1
ATOM 6136 O O . ARG B 1 371 ? -10.352 39.192 22.840 1.00 16.10 371 ARG B O 1
ATOM 6144 N N . ASP B 1 372 ? -9.597 39.068 20.731 1.00 16.13 372 ASP B N 1
ATOM 6145 C CA . ASP B 1 372 ? -9.322 37.628 20.812 1.00 15.47 372 ASP B CA 1
ATOM 6146 C C . ASP B 1 372 ? -8.251 37.258 21.836 1.00 15.62 372 ASP B C 1
ATOM 6147 O O . ASP B 1 372 ? -8.362 36.250 22.531 1.00 17.53 372 ASP B O 1
ATOM 6152 N N . VAL B 1 373 ? -7.217 38.081 21.935 1.00 16.11 373 VAL B N 1
ATOM 6153 C CA . VAL B 1 373 ? -6.188 37.875 22.941 1.00 16.89 373 VAL B CA 1
ATOM 6154 C C . VAL B 1 373 ? -6.778 38.011 24.339 1.00 16.43 373 VAL B C 1
ATOM 6155 O O . VAL B 1 373 ? -6.584 37.148 25.189 1.00 12.79 373 VAL B O 1
ATOM 6159 N N . LEU B 1 374 ? -7.549 39.064 24.569 1.00 11.85 374 LEU B N 1
ATOM 6160 C CA . LEU B 1 374 ? -8.094 39.270 25.911 1.00 12.87 374 LEU B CA 1
ATOM 6161 C C . LEU B 1 374 ? -9.084 38.185 26.265 1.00 15.06 374 LEU B C 1
ATOM 6162 O O . LEU B 1 374 ? -9.198 37.799 27.428 1.00 15.79 374 LEU B O 1
ATOM 6167 N N . LYS B 1 375 ? -9.800 37.673 25.275 1.00 14.34 375 LYS B N 1
ATOM 6168 C CA . LYS B 1 375 ? -10.753 36.615 25.573 1.00 17.65 375 LYS B CA 1
ATOM 6169 C C . LYS B 1 375 ? -10.046 35.367 26.104 1.00 19.62 375 LYS B C 1
ATOM 6170 O O . LYS B 1 375 ? -10.531 34.712 27.038 1.00 19.36 375 LYS B O 1
ATOM 6176 N N . LYS B 1 376 ? -8.884 35.054 25.539 1.00 14.48 376 LYS B N 1
ATOM 6177 C CA . LYS B 1 376 ? -8.090 33.922 26.023 1.00 12.84 376 LYS B CA 1
ATOM 6178 C C . LYS B 1 376 ? -7.559 34.118 27.439 1.00 16.18 376 LYS B C 1
ATOM 6179 O O . LYS B 1 376 ? -7.149 33.148 28.101 1.00 19.07 376 LYS B O 1
ATOM 6185 N N . LEU B 1 377 ? -7.539 35.365 27.893 1.00 19.34 377 LEU B N 1
ATOM 6186 C CA . LEU B 1 377 ? -7.040 35.698 29.230 1.00 21.58 377 LEU B CA 1
ATOM 6187 C C . LEU B 1 377 ? -8.152 35.801 30.264 1.00 19.48 377 LEU B C 1
ATOM 6188 O O . LEU B 1 377 ? -7.909 36.247 31.377 1.00 19.87 377 LEU B O 1
ATOM 6193 N N . ALA B 1 378 ? -9.366 35.406 29.888 1.00 19.72 378 ALA B N 1
ATOM 6194 C CA . ALA B 1 378 ? -10.533 35.470 30.781 1.00 23.31 378 ALA B CA 1
ATOM 6195 C C . ALA B 1 378 ? -10.268 34.798 32.109 1.00 25.78 378 ALA B C 1
ATOM 6196 O O . ALA B 1 378 ? -10.697 35.284 33.152 1.00 20.57 378 ALA B O 1
ATOM 6198 N N . TRP B 1 379 ? -9.587 33.657 32.061 1.00 20.42 379 TRP B N 1
ATOM 6199 C CA . TRP B 1 379 ? -9.276 32.908 33.277 1.00 23.18 379 TRP B CA 1
ATOM 6200 C C . TRP B 1 379 ? -8.445 33.724 34.281 1.00 27.76 379 TRP B C 1
ATOM 6201 O O . TRP B 1 379 ? -8.447 33.437 35.471 1.00 24.22 379 TRP B O 1
ATOM 6212 N N . LEU B 1 380 ? -7.727 34.734 33.800 1.00 19.09 380 LEU B N 1
ATOM 6213 C CA . LEU B 1 380 ? -6.971 35.610 34.690 1.00 22.96 380 LEU B CA 1
ATOM 6214 C C . LEU B 1 380 ? -7.812 36.783 35.161 1.00 28.87 380 LEU B C 1
ATOM 6215 O O . LEU B 1 380 ? -7.377 37.556 36.021 1.00 29.07 380 LEU B O 1
ATOM 6220 N N . GLY B 1 381 ? -9.002 36.935 34.585 1.00 33.34 381 GLY B N 1
ATOM 6221 C CA . GLY B 1 381 ? -9.893 38.014 34.981 1.00 28.47 381 GLY B CA 1
ATOM 6222 C C . GLY B 1 381 ? -9.848 39.203 34.044 1.00 25.48 381 GLY B C 1
ATOM 6223 O O . GLY B 1 381 ? -10.311 40.285 34.392 1.00 30.24 381 GLY B O 1
ATOM 6224 N N . ALA B 1 382 ? -9.270 39.010 32.863 1.00 23.38 382 ALA B N 1
ATOM 6225 C CA . ALA B 1 382 ? -9.289 40.037 31.835 1.00 21.46 382 ALA B CA 1
ATOM 6226 C C . ALA B 1 382 ? -10.697 40.159 31.253 1.00 21.65 382 ALA B C 1
ATOM 6227 O O . ALA B 1 382 ? -11.381 39.151 31.010 1.00 24.36 382 ALA B O 1
ATOM 6229 N N . GLU B 1 383 ? -11.124 41.392 31.003 1.00 19.72 383 GLU B N 1
ATOM 6230 C CA . GLU B 1 383 ? -12.401 41.603 30.345 1.00 21.67 383 GLU B CA 1
ATOM 6231 C C . GLU B 1 383 ? -12.299 42.816 29.445 1.00 21.32 383 GLU B C 1
ATOM 6232 O O . GLU B 1 383 ? -12.058 43.932 29.917 1.00 17.32 383 GLU B O 1
ATOM 6238 N N . VAL B 1 384 ? -12.451 42.597 28.144 1.00 18.95 384 VAL B N 1
ATOM 6239 C CA . VAL B 1 384 ? -12.401 43.708 27.202 1.00 20.88 384 VAL B CA 1
ATOM 6240 C C . VAL B 1 384 ? -13.586 44.662 27.420 1.00 24.23 384 VAL B C 1
ATOM 6241 O O . VAL B 1 384 ? -14.639 44.253 27.908 1.00 23.94 384 VAL B O 1
ATOM 6245 N N . ASP B 1 385 ? -13.386 45.940 27.114 1.00 19.11 385 ASP B N 1
ATOM 6246 C CA . ASP B 1 385 ? -14.481 46.908 27.066 1.00 30.26 385 ASP B CA 1
ATOM 6247 C C . ASP B 1 385 ? -14.688 47.230 25.599 1.00 23.60 385 ASP B C 1
ATOM 6248 O O . ASP B 1 385 ? -13.905 47.993 25.031 1.00 24.57 385 ASP B O 1
ATOM 6253 N N . GLU B 1 386 ? -15.711 46.633 24.984 1.00 28.61 386 GLU B N 1
ATOM 6254 C CA . GLU B 1 386 ? -15.946 46.782 23.542 1.00 33.62 386 GLU B CA 1
ATOM 6255 C C . GLU B 1 386 ? -15.904 48.230 23.083 1.00 28.33 386 GLU B C 1
ATOM 6256 O O . GLU B 1 386 ? -15.205 48.559 22.125 1.00 30.90 386 GLU B O 1
ATOM 6262 N N . GLU B 1 387 ? -16.624 49.102 23.775 1.00 27.49 387 GLU B N 1
ATOM 6263 C CA . GLU B 1 387 ? -16.651 50.517 23.386 1.00 23.32 387 GLU B CA 1
ATOM 6264 C C . GLU B 1 387 ? -15.264 51.165 23.457 1.00 28.70 387 GLU B C 1
ATOM 6265 O O . GLU B 1 387 ? -14.843 51.841 22.527 1.00 23.81 387 GLU B O 1
ATOM 6271 N N . ALA B 1 388 ? -14.558 50.978 24.568 1.00 23.88 388 ALA B N 1
ATOM 6272 C CA . ALA B 1 388 ? -13.211 51.532 24.684 1.00 23.83 388 ALA B CA 1
ATOM 6273 C C . ALA B 1 388 ? -12.267 50.899 23.656 1.00 20.42 388 ALA B C 1
ATOM 6274 O O . ALA B 1 388 ? -11.448 51.595 23.055 1.00 27.11 388 ALA B O 1
ATOM 6276 N N . ASN B 1 389 ? -12.384 49.587 23.441 1.00 21.40 389 ASN B N 1
ATOM 6277 C CA . ASN B 1 389 ? -11.520 48.913 22.468 1.00 20.32 389 ASN B CA 1
ATOM 6278 C C . ASN B 1 389 ? -11.672 49.472 21.057 1.00 27.25 389 ASN B C 1
ATOM 6279 O O . ASN B 1 389 ? -10.713 49.490 20.279 1.00 24.65 389 ASN B O 1
ATOM 6284 N N . ASN B 1 390 ? -12.871 49.933 20.717 1.00 23.26 390 ASN B N 1
ATOM 6285 C CA . ASN B 1 390 ? -13.078 50.506 19.381 1.00 26.48 390 ASN B CA 1
ATOM 6286 C C . ASN B 1 390 ? -13.029 52.019 19.363 1.00 27.89 390 ASN B C 1
ATOM 6287 O O . ASN B 1 390 ? -13.209 52.625 18.314 1.00 44.37 390 ASN B O 1
ATOM 6292 N N . SER B 1 391 ? -12.776 52.630 20.513 1.00 32.29 391 SER B N 1
ATOM 6293 C CA . SER B 1 391 ? -12.683 54.087 20.589 1.00 39.48 391 SER B CA 1
ATOM 6294 C C . SER B 1 391 ? -11.545 54.675 19.753 1.00 51.92 391 SER B C 1
ATOM 6295 O O . SER B 1 391 ? -10.410 54.193 19.785 1.00 36.93 391 SER B O 1
ATOM 6298 N N . ASN B 1 392 ? -11.856 55.726 19.008 1.00 50.80 392 ASN B N 1
ATOM 6299 C CA . ASN B 1 392 ? -10.830 56.464 18.297 1.00 49.75 392 ASN B CA 1
ATOM 6300 C C . ASN B 1 392 ? -10.623 57.797 18.982 1.00 57.46 392 ASN B C 1
ATOM 6301 O O . ASN B 1 392 ? -10.085 58.723 18.371 1.00 65.95 392 ASN B O 1
ATOM 6306 N N . SER B 1 393 ? -11.055 57.881 20.245 1.00 54.45 393 SER B N 1
ATOM 6307 C CA . SER B 1 393 ? -10.962 59.108 21.046 1.00 59.88 393 SER B CA 1
ATOM 6308 C C . SER B 1 393 ? -9.639 59.820 20.826 1.00 65.35 393 SER B C 1
ATOM 6309 O O . SER B 1 393 ? -9.587 61.048 20.735 1.00 75.49 393 SER B O 1
ATOM 6312 N N . GLY B 1 394 ? -8.575 59.033 20.716 1.00 62.61 394 GLY B N 1
ATOM 6313 C CA . GLY B 1 394 ? -7.264 59.573 20.435 1.00 52.93 394 GLY B CA 1
ATOM 6314 C C . GLY B 1 394 ? -6.482 59.606 21.721 1.00 55.19 394 GLY B C 1
ATOM 6315 O O . GLY B 1 394 ? -7.038 59.420 22.803 1.00 59.04 394 GLY B O 1
ATOM 6316 N N . GLY B 1 395 ? -5.185 59.841 21.614 1.00 54.89 395 GLY B N 1
ATOM 6317 C CA . GLY B 1 395 ? -4.355 59.834 22.796 1.00 42.41 395 GLY B CA 1
ATOM 6318 C C . GLY B 1 395 ? -3.343 58.720 22.702 1.00 29.13 395 GLY B C 1
ATOM 6319 O O . GLY B 1 395 ? -3.661 57.591 22.336 1.00 44.65 395 GLY B O 1
ATOM 6320 N N . ALA B 1 396 ? -2.111 59.042 23.053 1.00 29.67 396 ALA B N 1
ATOM 6321 C CA . ALA B 1 396 ? -1.043 58.066 23.029 1.00 31.12 396 ALA B CA 1
ATOM 6322 C C . ALA B 1 396 ? -1.336 56.829 23.886 1.00 25.27 396 ALA B C 1
ATOM 6323 O O . ALA B 1 396 ? -0.784 55.777 23.595 1.00 24.10 396 ALA B O 1
ATOM 6325 N N . VAL B 1 397 ? -2.169 56.948 24.935 1.00 18.61 397 VAL B N 1
ATOM 6326 C CA . VAL B 1 397 ? -2.466 55.801 25.814 1.00 13.62 397 VAL B CA 1
ATOM 6327 C C . VAL B 1 397 ? -3.971 55.594 26.034 1.00 20.85 397 VAL B C 1
ATOM 6328 O O . VAL B 1 397 ? -4.651 56.472 26.570 1.00 23.73 397 VAL B O 1
ATOM 6332 N N . LYS B 1 398 ? -4.507 54.441 25.628 1.00 17.91 398 LYS B N 1
ATOM 6333 C CA . LYS B 1 398 ? -5.919 54.160 25.936 1.00 22.78 398 LYS B CA 1
ATOM 6334 C C . LYS B 1 398 ? -6.171 52.807 26.591 1.00 16.12 398 LYS B C 1
ATOM 6335 O O . LYS B 1 398 ? -5.621 51.779 26.175 1.00 13.10 398 LYS B O 1
ATOM 6341 N N . CYS B 1 399 ? -6.998 52.826 27.633 1.00 18.46 399 CYS B N 1
ATOM 6342 C CA . CYS B 1 399 ? -7.424 51.611 28.313 1.00 16.56 399 CYS B CA 1
ATOM 6343 C C . CYS B 1 399 ? -8.475 50.897 27.459 1.00 18.43 399 CYS B C 1
ATOM 6344 O O . CYS B 1 399 ? -9.365 51.529 26.924 1.00 18.90 399 CYS B O 1
ATOM 6347 N N . ILE B 1 400 ? -8.374 49.580 27.309 1.00 13.37 400 ILE B N 1
ATOM 6348 C CA . ILE B 1 400 ? -9.362 48.874 26.498 1.00 13.48 400 ILE B CA 1
ATOM 6349 C C . ILE B 1 400 ? -10.081 47.792 27.291 1.00 16.44 400 ILE B C 1
ATOM 6350 O O . ILE B 1 400 ? -10.792 46.950 26.715 1.00 19.89 400 ILE B O 1
ATOM 6355 N N . THR B 1 401 ? -9.884 47.779 28.605 1.00 18.15 401 THR B N 1
ATOM 6356 C CA . THR B 1 401 ? -10.514 46.743 29.435 1.00 16.59 401 THR B CA 1
ATOM 6357 C C . THR B 1 401 ? -11.549 47.356 30.370 1.00 20.04 401 THR B C 1
ATOM 6358 O O . THR B 1 401 ? -11.521 48.560 30.613 1.00 15.64 401 THR B O 1
ATOM 6362 N N . LYS B 1 402 ? -12.446 46.534 30.904 1.00 23.48 402 LYS B N 1
ATOM 6363 C CA . LYS B 1 402 ? -13.509 47.029 31.776 1.00 28.05 402 LYS B CA 1
ATOM 6364 C C . LYS B 1 402 ? -13.045 47.275 33.213 1.00 25.13 402 LYS B C 1
ATOM 6365 O O . LYS B 1 402 ? -12.331 46.459 33.795 1.00 24.34 402 LYS B O 1
ATOM 6371 N N . GLU B 1 403 ? -13.466 48.405 33.777 1.00 23.17 403 GLU B N 1
ATOM 6372 C CA . GLU B 1 403 ? -13.178 48.738 35.167 1.00 31.81 403 GLU B CA 1
ATOM 6373 C C . GLU B 1 403 ? -12.968 47.506 36.063 1.00 32.09 403 GLU B C 1
ATOM 6374 O O . GLU B 1 403 ? -12.039 47.463 36.875 1.00 33.88 403 GLU B O 1
ATOM 6380 N N . GLY B 1 404 ? -13.801 46.485 35.890 1.00 37.31 404 GLY B N 1
ATOM 6381 C CA . GLY B 1 404 ? -13.706 45.306 36.736 1.00 40.72 404 GLY B CA 1
ATOM 6382 C C . GLY B 1 404 ? -12.528 44.381 36.459 1.00 40.98 404 GLY B C 1
ATOM 6383 O O . GLY B 1 404 ? -12.240 43.477 37.253 1.00 36.61 404 GLY B O 1
ATOM 6384 N N . SER B 1 405 ? -11.841 44.612 35.343 1.00 31.66 405 SER B N 1
ATOM 6385 C CA . SER B 1 405 ? -10.811 43.689 34.865 1.00 25.40 405 SER B CA 1
ATOM 6386 C C . SER B 1 405 ? -9.648 43.545 35.825 1.00 19.39 405 SER B C 1
ATOM 6387 O O . SER B 1 405 ? -9.038 44.533 36.227 1.00 20.50 405 SER B O 1
ATOM 6390 N N . LYS B 1 406 ? -9.321 42.295 36.162 1.00 20.31 406 LYS B N 1
ATOM 6391 C CA . LYS B 1 406 ? -8.197 42.004 37.040 1.00 26.32 406 LYS B CA 1
ATOM 6392 C C . LYS B 1 406 ? -6.898 42.271 36.290 1.00 26.39 406 LYS B C 1
ATOM 6393 O O . LYS B 1 406 ? -5.852 42.538 36.889 1.00 24.37 406 LYS B O 1
ATOM 6399 N N . LEU B 1 407 ? -6.969 42.205 34.966 1.00 19.89 407 LEU B N 1
ATOM 6400 C CA . LEU B 1 407 ? -5.792 42.464 34.135 1.00 23.60 407 LEU B CA 1
ATOM 6401 C C . LEU B 1 407 ? -6.097 43.660 33.246 1.00 20.95 407 LEU B C 1
ATOM 6402 O O . LEU B 1 407 ? -7.035 43.620 32.457 1.00 19.75 407 LEU B O 1
ATOM 6407 N N . LYS B 1 408 ? -5.334 44.735 33.387 1.00 16.04 408 LYS B N 1
ATOM 6408 C CA . LYS B 1 408 ? -5.586 45.927 32.562 1.00 19.13 408 LYS B CA 1
ATOM 6409 C C . LYS B 1 408 ? -5.006 45.747 31.180 1.00 19.00 408 LYS B C 1
ATOM 6410 O O . LYS B 1 408 ? -3.942 45.159 31.025 1.00 20.16 408 LYS B O 1
ATOM 6416 N N . GLY B 1 409 ? -5.704 46.261 30.175 1.00 17.40 409 GLY B N 1
ATOM 6417 C CA . GLY B 1 409 ? -5.252 46.171 28.801 1.00 12.45 409 GLY B CA 1
ATOM 6418 C C . GLY B 1 409 ? -5.170 47.578 28.237 1.00 17.47 409 GLY B C 1
ATOM 6419 O O . GLY B 1 409 ? -6.004 48.428 28.551 1.00 14.58 409 GLY B O 1
ATOM 6420 N N . TRP B 1 410 ? -4.167 47.823 27.406 1.00 11.08 410 TRP B N 1
ATOM 6421 C CA . TRP B 1 410 ? -3.911 49.145 26.870 1.00 9.07 410 TRP B CA 1
ATOM 6422 C C . TRP B 1 410 ? -3.554 49.073 25.411 1.00 13.45 410 TRP B C 1
ATOM 6423 O O . TRP B 1 410 ? -3.015 48.068 24.949 1.00 10.65 410 TRP B O 1
ATOM 6434 N N . VAL B 1 411 ? -3.790 50.173 24.703 1.00 10.38 411 VAL B N 1
ATOM 6435 C CA . VAL B 1 411 ? -3.177 50.395 23.415 1.00 10.35 411 VAL B CA 1
ATOM 6436 C C . VAL B 1 411 ? -2.330 51.631 23.587 1.00 13.56 411 VAL B C 1
ATOM 6437 O O . VAL B 1 411 ? -2.827 52.648 24.058 1.00 10.92 411 VAL B O 1
ATOM 6441 N N . VAL B 1 412 ? -1.053 51.538 23.233 1.00 14.25 412 VAL B N 1
ATOM 6442 C CA . VAL B 1 412 ? -0.149 52.678 23.365 1.00 12.63 412 VAL B CA 1
ATOM 6443 C C . VAL B 1 412 ? 0.494 52.924 22.021 1.00 16.31 412 VAL B C 1
ATOM 6444 O O . VAL B 1 412 ? 0.991 51.998 21.382 1.00 14.51 412 VAL B O 1
ATOM 6448 N N . GLU B 1 413 ? 0.461 54.174 21.585 1.00 15.72 413 GLU B N 1
ATOM 6449 C CA . GLU B 1 413 ? 1.044 54.554 20.311 1.00 20.64 413 GLU B CA 1
ATOM 6450 C C . GLU B 1 413 ? 2.533 54.835 20.501 1.00 23.38 413 GLU B C 1
ATOM 6451 O O . GLU B 1 413 ? 2.910 55.680 21.303 1.00 18.37 413 GLU B O 1
ATOM 6457 N N . THR B 1 414 ? 3.389 54.098 19.804 1.00 18.60 414 THR B N 1
ATOM 6458 C CA . THR B 1 414 ? 4.827 54.354 19.909 1.00 14.90 414 THR B CA 1
ATOM 6459 C C . THR B 1 414 ? 5.223 55.655 19.247 1.00 22.20 414 THR B C 1
ATOM 6460 O O . THR B 1 414 ? 4.616 56.072 18.256 1.00 23.39 414 THR B O 1
ATOM 6464 N N . ASP B 1 415 ? 6.239 56.303 19.800 1.00 22.24 415 ASP B N 1
ATOM 6465 C CA . ASP B 1 415 ? 6.871 57.423 19.119 1.00 19.48 415 ASP B CA 1
ATOM 6466 C C . ASP B 1 415 ? 8.367 57.176 19.079 1.00 21.83 415 ASP B C 1
ATOM 6467 O O . ASP B 1 415 ? 9.124 57.711 19.903 1.00 19.43 415 ASP B O 1
ATOM 6472 N N . GLU B 1 416 ? 8.806 56.373 18.114 1.00 16.77 416 GLU B N 1
ATOM 6473 C CA . GLU B 1 416 ? 10.212 56.013 18.057 1.00 17.32 416 GLU B CA 1
ATOM 6474 C C . GLU B 1 416 ? 11.084 57.213 17.732 1.00 15.92 416 GLU B C 1
ATOM 6475 O O . GLU B 1 416 ? 12.182 57.329 18.261 1.00 17.25 416 GLU B O 1
ATOM 6481 N N . GLU B 1 417 ? 10.611 58.094 16.853 1.00 16.83 417 GLU B N 1
ATOM 6482 C CA . GLU B 1 417 ? 11.435 59.226 16.416 1.00 17.31 417 GLU B CA 1
ATOM 6483 C C . GLU B 1 417 ? 11.585 60.188 17.595 1.00 22.21 417 GLU B C 1
ATOM 6484 O O . GLU B 1 417 ? 12.679 60.710 17.869 1.00 19.61 417 GLU B O 1
ATOM 6490 N N . GLY B 1 418 ? 10.488 60.384 18.323 1.00 16.87 418 GLY B N 1
ATOM 6491 C CA . GLY B 1 418 ? 10.520 61.192 19.538 1.00 20.83 418 GLY B CA 1
ATOM 6492 C C . GLY B 1 418 ? 11.430 60.607 20.606 1.00 25.72 418 GLY B C 1
ATOM 6493 O O . GLY B 1 418 ? 12.100 61.356 21.327 1.00 20.49 418 GLY B O 1
ATOM 6494 N N . TRP B 1 419 ? 11.462 59.277 20.727 1.00 15.72 419 TRP B N 1
ATOM 6495 C CA . TRP B 1 419 ? 12.349 58.651 21.698 1.00 17.74 419 TRP B CA 1
ATOM 6496 C C . TRP B 1 419 ? 13.798 58.831 21.262 1.00 18.52 419 TRP B C 1
ATOM 6497 O O . TRP B 1 419 ? 14.664 59.083 22.086 1.00 15.48 419 TRP B O 1
ATOM 6508 N N . MET B 1 420 ? 14.066 58.687 19.966 1.00 15.36 420 MET B N 1
ATOM 6509 C CA . MET B 1 420 ? 15.407 58.928 19.450 1.00 20.35 420 MET B CA 1
ATOM 6510 C C . MET B 1 420 ? 15.887 60.337 19.765 1.00 18.07 420 MET B C 1
ATOM 6511 O O . MET B 1 420 ? 17.057 60.545 20.120 1.00 16.95 420 MET B O 1
ATOM 6516 N N . ALA B 1 421 ? 14.984 61.307 19.635 1.00 17.18 421 ALA B N 1
ATOM 6517 C CA . ALA B 1 421 ? 15.343 62.691 19.923 1.00 16.67 421 ALA B CA 1
ATOM 6518 C C . ALA B 1 421 ? 15.703 62.847 21.391 1.00 19.24 421 ALA B C 1
ATOM 6519 O O . ALA B 1 421 ? 16.640 63.567 21.738 1.00 20.14 421 ALA B O 1
ATOM 6521 N N . ARG B 1 422 ? 14.958 62.183 22.262 1.00 17.69 422 ARG B N 1
ATOM 6522 C CA . ARG B 1 422 ? 15.294 62.185 23.690 1.00 17.23 422 ARG B CA 1
ATOM 6523 C C . ARG B 1 422 ? 16.668 61.582 23.950 1.00 23.27 422 ARG B C 1
ATOM 6524 O O . ARG B 1 422 ? 17.443 62.140 24.713 1.00 19.26 422 ARG B O 1
ATOM 6532 N N . MET B 1 423 ? 16.970 60.436 23.331 1.00 15.33 423 MET B N 1
ATOM 6533 C CA . MET B 1 423 ? 18.285 59.827 23.474 1.00 16.44 423 MET B CA 1
ATOM 6534 C C . MET B 1 423 ? 19.394 60.710 22.921 1.00 20.65 423 MET B C 1
ATOM 6535 O O . MET B 1 423 ? 20.499 60.699 23.441 1.00 17.21 423 MET B O 1
ATOM 6540 N N . ALA B 1 424 ? 19.110 61.462 21.859 1.00 17.17 424 ALA B N 1
ATOM 6541 C CA . ALA B 1 424 ? 20.120 62.354 21.280 1.00 16.54 424 ALA B CA 1
ATOM 6542 C C . ALA B 1 424 ? 20.449 63.467 22.260 1.00 21.19 424 ALA B C 1
ATOM 6543 O O . ALA B 1 424 ? 21.604 63.871 22.408 1.00 19.52 424 ALA B O 1
ATOM 6545 N N . LYS B 1 425 ? 19.407 63.982 22.891 1.00 18.47 425 LYS B N 1
ATOM 6546 C CA . LYS B 1 425 ? 19.544 65.063 23.857 1.00 23.58 425 LYS B CA 1
ATOM 6547 C C . LYS B 1 425 ? 20.525 64.645 24.947 1.00 30.30 425 LYS B C 1
ATOM 6548 O O . LYS B 1 425 ? 21.423 65.403 25.320 1.00 29.88 425 LYS B O 1
ATOM 6554 N N . GLU B 1 426 ? 20.378 63.419 25.43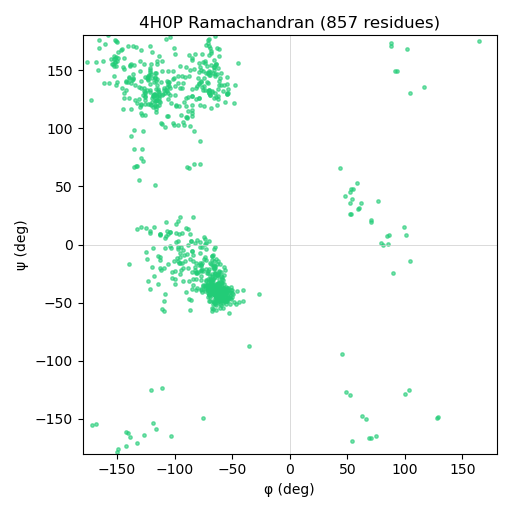8 1.00 25.55 426 GLU B N 1
ATOM 6555 C CA . GLU B 1 426 ? 21.247 62.940 26.505 1.00 32.13 426 GLU B CA 1
ATOM 6556 C C . GLU B 1 426 ? 22.664 62.690 26.011 1.00 23.30 426 GLU B C 1
ATOM 6557 O O . GLU B 1 426 ? 23.634 62.909 26.740 1.00 30.87 426 GLU B O 1
ATOM 6563 N N . GLU B 1 427 ? 22.782 62.260 24.759 1.00 22.10 427 GLU B N 1
ATOM 6564 C CA . GLU B 1 427 ? 24.076 61.966 24.134 1.00 23.31 427 GLU B CA 1
ATOM 6565 C C . GLU B 1 427 ? 24.887 63.233 23.841 1.00 30.14 427 GLU B C 1
ATOM 6566 O O . GLU B 1 427 ? 26.092 63.302 24.120 1.00 24.36 427 GLU B O 1
ATOM 6572 N N . PHE B 1 428 ? 24.217 64.235 23.277 1.00 24.22 428 PHE B N 1
ATOM 6573 C CA . PHE B 1 428 ? 24.899 65.450 22.827 1.00 26.85 428 PHE B CA 1
ATOM 6574 C C . PHE B 1 428 ? 24.811 66.571 23.857 1.00 31.82 428 PHE B C 1
ATOM 6575 O O . PHE B 1 428 ? 25.520 67.575 23.752 1.00 33.47 428 PHE B O 1
ATOM 6583 N N . GLY B 1 429 ? 23.923 66.412 24.834 1.00 25.81 429 GLY B N 1
ATOM 6584 C CA . GLY B 1 429 ? 23.822 67.372 25.919 1.00 31.25 429 GLY B CA 1
ATOM 6585 C C . GLY B 1 429 ? 23.100 68.644 25.518 1.00 39.28 429 GLY B C 1
ATOM 6586 O O . GLY B 1 429 ? 23.476 69.736 25.935 1.00 38.25 429 GLY B O 1
ATOM 6587 N N . PHE B 1 430 ? 22.069 68.510 24.691 1.00 33.18 430 PHE B N 1
ATOM 6588 C CA . PHE B 1 430 ? 21.209 69.646 24.397 1.00 39.25 430 PHE B CA 1
ATOM 6589 C C . PHE B 1 430 ? 20.379 69.867 25.633 1.00 46.54 430 PHE B C 1
ATOM 6590 O O . PHE B 1 430 ? 19.848 68.912 26.209 1.00 48.42 430 PHE B O 1
ATOM 6598 N N . LEU B 1 431 ? 20.294 71.120 26.057 1.00 38.24 431 LEU B N 1
ATOM 6599 C CA . LEU B 1 431 ? 19.202 71.557 26.912 1.00 41.29 431 LEU B CA 1
ATOM 6600 C C . LEU B 1 431 ? 19.138 73.064 26.823 1.00 44.59 431 LEU B C 1
ATOM 6601 O O . LEU B 1 431 ? 20.177 73.734 26.791 1.00 45.30 431 LEU B O 1
ATOM 6606 N N . GLU B 1 432 ? 17.924 73.598 26.751 1.00 40.76 432 GLU B N 1
ATOM 6607 C CA . GLU B 1 432 ? 17.771 75.044 26.693 1.00 50.54 432 GLU B CA 1
ATOM 6608 C C . GLU B 1 432 ? 17.880 75.603 28.100 1.00 52.18 432 GLU B C 1
ATOM 6609 O O . GLU B 1 432 ? 17.311 75.060 29.050 1.00 52.21 432 GLU B O 1
ATOM 6615 N N . HIS B 1 433 ? 18.641 76.676 28.235 1.00 52.00 433 HIS B N 1
ATOM 6616 C CA . HIS B 1 433 ? 18.926 77.211 29.548 1.00 54.90 433 HIS B CA 1
ATOM 6617 C C . HIS B 1 433 ? 17.827 78.159 30.021 1.00 59.14 433 HIS B C 1
ATOM 6618 O O . HIS B 1 433 ? 17.021 78.629 29.216 1.00 53.52 433 HIS B O 1
ATOM 6625 N N . HIS B 1 434 ? 17.781 78.387 31.336 1.00 67.66 434 HIS B N 1
ATOM 6626 C CA . HIS B 1 434 ? 16.817 79.300 31.957 1.00 61.24 434 HIS B CA 1
ATOM 6627 C C . HIS B 1 434 ? 15.370 78.868 31.696 1.00 60.03 434 HIS B C 1
ATOM 6628 O O . HIS B 1 434 ? 15.101 77.711 31.357 1.00 60.55 434 HIS B O 1
#